Protein AF-0000000080321761 (afdb_homodimer)

Organism: NCBI:txid113653

Structure (mmCIF, N/CA/C/O backbone):
data_AF-0000000080321761-model_v1
#
loop_
_entity.id
_entity.type
_entity.pdbx_description
1 polymer 'Bifunctional NAD(P)H-hydrate repair enzyme'
#
loop_
_atom_site.group_PDB
_atom_site.id
_atom_site.type_symbol
_atom_site.label_atom_id
_atom_site.label_alt_id
_atom_site.label_comp_id
_atom_site.label_asym_id
_atom_site.label_entity_id
_atom_site.label_seq_id
_atom_site.pdbx_PDB_ins_code
_atom_site.Cartn_x
_atom_site.Cartn_y
_atom_site.Cartn_z
_atom_site.occupancy
_atom_site.B_iso_or_equiv
_atom_site.auth_seq_id
_atom_site.auth_comp_id
_atom_site.auth_asym_id
_atom_site.auth_atom_id
_atom_site.pdbx_PDB_model_num
ATOM 1 N N . MET A 1 1 ? 9.703 -26.25 10.867 1 56.03 1 MET A N 1
ATOM 2 C CA . MET A 1 1 ? 10.234 -25.25 9.953 1 56.03 1 MET A CA 1
ATOM 3 C C . MET A 1 1 ? 9.445 -25.219 8.648 1 56.03 1 MET A C 1
ATOM 5 O O . MET A 1 1 ? 8.961 -26.25 8.195 1 56.03 1 MET A O 1
ATOM 9 N N . ARG A 1 2 ? 9.078 -24.062 8.117 1 76.06 2 ARG A N 1
ATOM 10 C CA . ARG A 1 2 ? 8.328 -23.938 6.871 1 76.06 2 ARG A CA 1
ATOM 11 C C . ARG A 1 2 ? 9.133 -24.469 5.691 1 76.06 2 ARG A C 1
ATOM 13 O O . ARG A 1 2 ? 10.359 -24.297 5.641 1 76.06 2 ARG A O 1
ATOM 20 N N . GLU A 1 3 ? 8.555 -25.172 4.852 1 90.12 3 GLU A N 1
ATOM 21 C CA . GLU A 1 3 ? 9.18 -25.688 3.633 1 90.12 3 GLU A CA 1
ATOM 22 C C . GLU A 1 3 ? 9.719 -24.531 2.775 1 90.12 3 GLU A C 1
ATOM 24 O O . GLU A 1 3 ? 9.086 -23.484 2.67 1 90.12 3 GLU A O 1
ATOM 29 N N . PRO A 1 4 ? 10.938 -24.719 2.24 1 95.69 4 PRO A N 1
ATOM 30 C CA . PRO A 1 4 ? 11.547 -23.656 1.436 1 95.69 4 PRO A CA 1
ATOM 31 C C . PRO A 1 4 ? 10.766 -23.359 0.152 1 95.69 4 PRO A C 1
ATOM 33 O O . PRO A 1 4 ? 9.969 -24.203 -0.29 1 95.69 4 PRO A O 1
ATOM 36 N N . ILE A 1 5 ? 10.945 -22.234 -0.373 1 95.94 5 ILE A N 1
ATOM 37 C CA . ILE A 1 5 ? 10.367 -21.797 -1.641 1 95.94 5 ILE A CA 1
ATOM 38 C C . ILE A 1 5 ? 11.453 -21.203 -2.529 1 95.94 5 ILE A C 1
ATOM 40 O O . ILE A 1 5 ? 12.266 -20.406 -2.07 1 95.94 5 ILE A O 1
ATOM 44 N N . THR A 1 6 ? 11.516 -21.656 -3.754 1 95.19 6 THR A N 1
ATOM 45 C CA . THR A 1 6 ? 12.531 -21.141 -4.672 1 95.19 6 THR A CA 1
ATOM 46 C C . THR A 1 6 ? 12.258 -19.688 -5.023 1 95.19 6 THR A C 1
ATOM 48 O O . THR A 1 6 ? 11.141 -19.188 -4.824 1 95.19 6 THR A O 1
ATOM 51 N N . SER A 1 7 ? 13.297 -19.016 -5.492 1 95.44 7 SER A N 1
ATOM 52 C CA . SER A 1 7 ? 13.164 -17.609 -5.902 1 95.44 7 SER A CA 1
ATOM 53 C C . SER A 1 7 ? 12.109 -17.453 -6.992 1 95.44 7 SER A C 1
ATOM 55 O O . SER A 1 7 ? 11.312 -16.516 -6.961 1 95.44 7 SER A O 1
ATOM 57 N N . ARG A 1 8 ? 12.086 -18.375 -7.949 1 93.56 8 ARG A N 1
ATOM 58 C CA . ARG A 1 8 ? 11.125 -18.328 -9.047 1 93.56 8 ARG A CA 1
ATOM 59 C C . ARG A 1 8 ? 9.695 -18.5 -8.539 1 93.56 8 ARG A C 1
ATOM 61 O O . ARG A 1 8 ? 8.789 -17.781 -8.969 1 93.56 8 ARG A O 1
ATOM 68 N N . GLU A 1 9 ? 9.516 -19.422 -7.66 1 94.56 9 GLU A N 1
ATOM 69 C CA . GLU A 1 9 ? 8.195 -19.672 -7.102 1 94.56 9 GLU A CA 1
ATOM 70 C C . GLU A 1 9 ? 7.723 -18.5 -6.246 1 94.56 9 GLU A C 1
ATOM 72 O O . GLU A 1 9 ? 6.539 -18.156 -6.246 1 94.56 9 GLU A O 1
ATOM 77 N N . MET A 1 10 ? 8.656 -17.922 -5.5 1 96.31 10 MET A N 1
ATOM 78 C CA . MET A 1 10 ? 8.305 -16.766 -4.691 1 96.31 10 MET A CA 1
ATOM 79 C C . MET A 1 10 ? 7.883 -15.594 -5.57 1 96.31 10 MET A C 1
ATOM 81 O O . MET A 1 10 ? 6.941 -14.875 -5.242 1 96.31 10 MET A O 1
ATOM 85 N N . GLY A 1 11 ? 8.672 -15.414 -6.688 1 94.88 11 GLY A N 1
ATOM 86 C CA . GLY A 1 11 ? 8.289 -14.391 -7.648 1 94.88 11 GLY A CA 1
ATOM 87 C C . GLY A 1 11 ? 6.898 -14.594 -8.211 1 94.88 11 GLY A C 1
ATOM 88 O O . GLY A 1 11 ? 6.133 -13.633 -8.352 1 94.88 11 GLY A O 1
ATOM 89 N N . ALA A 1 12 ? 6.559 -15.828 -8.5 1 95.69 12 ALA A N 1
ATOM 90 C CA . ALA A 1 12 ? 5.227 -16.172 -9 1 95.69 12 ALA A CA 1
ATOM 91 C C . ALA A 1 12 ? 4.156 -15.867 -7.953 1 95.69 12 ALA A C 1
ATOM 93 O O . ALA A 1 12 ? 3.1 -15.32 -8.281 1 95.69 12 ALA A O 1
ATOM 94 N N . LEU A 1 13 ? 4.477 -16.25 -6.727 1 96.94 13 LEU A N 1
ATOM 95 C CA . LEU A 1 13 ? 3.531 -16.016 -5.645 1 96.94 13 LEU A CA 1
ATOM 96 C C . LEU A 1 13 ? 3.293 -14.516 -5.441 1 96.94 13 LEU A C 1
ATOM 98 O O . LEU A 1 13 ? 2.16 -14.086 -5.215 1 96.94 13 LEU A O 1
ATOM 102 N N . ASP A 1 14 ? 4.348 -13.742 -5.559 1 95.88 14 ASP A N 1
ATOM 103 C CA . ASP A 1 14 ? 4.219 -12.297 -5.453 1 95.88 14 ASP A CA 1
ATOM 104 C C . ASP A 1 14 ? 3.26 -11.75 -6.508 1 95.88 14 ASP A C 1
ATOM 106 O O . ASP A 1 14 ? 2.416 -10.898 -6.203 1 95.88 14 ASP A O 1
ATOM 110 N N . LEU A 1 15 ? 3.463 -12.219 -7.688 1 96 15 LEU A N 1
ATOM 111 C CA . LEU A 1 15 ? 2.613 -11.781 -8.789 1 96 15 LEU A CA 1
ATOM 112 C C . LEU A 1 15 ? 1.164 -12.195 -8.555 1 96 15 LEU A C 1
ATOM 114 O O . LEU A 1 15 ? 0.24 -11.43 -8.844 1 96 15 LEU A O 1
ATOM 118 N N . ASN A 1 16 ? 0.992 -13.414 -8.07 1 97.69 16 ASN A N 1
ATOM 119 C CA . ASN A 1 16 ? -0.351 -13.891 -7.746 1 97.69 16 ASN A CA 1
ATOM 120 C C . ASN A 1 16 ? -1.001 -13.031 -6.664 1 97.69 16 ASN A C 1
ATOM 122 O O . ASN A 1 16 ? -2.176 -12.672 -6.773 1 97.69 16 ASN A O 1
ATOM 126 N N . CYS A 1 17 ? -0.234 -12.68 -5.641 1 97.62 17 CYS A N 1
ATOM 127 C CA . CYS A 1 17 ? -0.749 -11.828 -4.574 1 97.62 17 CYS A CA 1
ATOM 128 C C . CYS A 1 17 ? -1.264 -10.508 -5.129 1 97.62 17 CYS A C 1
ATOM 130 O O . CYS A 1 17 ? -2.373 -10.078 -4.805 1 97.62 17 CYS A O 1
ATOM 132 N N . GLU A 1 18 ? -0.457 -9.914 -5.977 1 96 18 GLU A N 1
ATOM 133 C CA . GLU A 1 18 ? -0.863 -8.664 -6.605 1 96 18 GLU A CA 1
ATOM 134 C C . GLU A 1 18 ? -2.166 -8.828 -7.383 1 96 18 GLU A C 1
ATOM 136 O O . GLU A 1 18 ? -3.059 -7.98 -7.297 1 96 18 GLU A O 1
ATOM 141 N N . TYR A 1 19 ? -2.225 -9.883 -8.094 1 96.06 19 TYR A N 1
ATOM 142 C CA . TYR A 1 19 ? -3.406 -10.18 -8.891 1 96.06 19 TYR A CA 1
ATOM 143 C C . TYR A 1 19 ? -4.633 -10.375 -8.008 1 96.06 19 TYR A C 1
ATOM 145 O O . TYR A 1 19 ? -5.738 -9.961 -8.375 1 96.06 19 TYR A O 1
ATOM 153 N N . PHE A 1 20 ? -4.434 -10.984 -6.816 1 96.94 20 PHE A N 1
ATOM 154 C CA . PHE A 1 20 ? -5.543 -11.281 -5.918 1 96.94 20 PHE A CA 1
ATOM 155 C C . PHE A 1 20 ? -5.836 -10.094 -5.008 1 96.94 20 PHE A C 1
ATOM 157 O O . PHE A 1 20 ? -6.711 -10.164 -4.141 1 96.94 20 PHE A O 1
ATOM 164 N N . GLY A 1 21 ? -5.113 -9 -5.121 1 96.25 21 GLY A N 1
ATOM 165 C CA . GLY A 1 21 ? -5.449 -7.754 -4.441 1 96.25 21 GLY A CA 1
ATOM 166 C C . GLY A 1 21 ? -4.441 -7.367 -3.377 1 96.25 21 GLY A C 1
ATOM 167 O O . GLY A 1 21 ? -4.422 -6.223 -2.918 1 96.25 21 GLY A O 1
ATOM 168 N N . LEU A 1 22 ? -3.615 -8.266 -2.895 1 97.69 22 LEU A N 1
ATOM 169 C CA . LEU A 1 22 ? -2.564 -7.969 -1.927 1 97.69 22 LEU A CA 1
ATOM 170 C C . LEU A 1 22 ? -1.35 -7.359 -2.617 1 97.69 22 LEU A C 1
ATOM 172 O O . LEU A 1 22 ? -0.543 -8.078 -3.215 1 97.69 22 LEU A O 1
ATOM 176 N N . SER A 1 23 ? -1.175 -6.035 -2.506 1 96.69 23 SER A N 1
ATOM 177 C CA . SER A 1 23 ? -0.216 -5.301 -3.324 1 96.69 23 SER A CA 1
ATOM 178 C C . SER A 1 23 ? 1.217 -5.574 -2.879 1 96.69 23 SER A C 1
ATOM 180 O O . SER A 1 23 ? 1.456 -5.918 -1.719 1 96.69 23 SER A O 1
ATOM 182 N N . ARG A 1 24 ? 2.143 -5.375 -3.781 1 95.38 24 ARG A N 1
ATOM 183 C CA . ARG A 1 24 ? 3.562 -5.512 -3.475 1 95.38 24 ARG A CA 1
ATOM 184 C C . ARG A 1 24 ? 4.008 -4.457 -2.469 1 95.38 24 ARG A C 1
ATOM 186 O O . ARG A 1 24 ? 4.949 -4.676 -1.704 1 95.38 24 ARG A O 1
ATOM 193 N N . LEU A 1 25 ? 3.305 -3.33 -2.477 1 96.56 25 LEU A N 1
ATOM 194 C CA . LEU A 1 25 ? 3.594 -2.295 -1.491 1 96.56 25 LEU A CA 1
ATOM 195 C C . LEU A 1 25 ? 3.299 -2.789 -0.079 1 96.56 25 LEU A C 1
ATOM 197 O O . LEU A 1 25 ? 4.074 -2.541 0.846 1 96.56 25 LEU A O 1
ATOM 201 N N . GLN A 1 26 ? 2.125 -3.469 0.11 1 97.81 26 GLN A N 1
ATOM 202 C CA . GLN A 1 26 ? 1.783 -4.051 1.404 1 97.81 26 GLN A CA 1
ATOM 203 C C . GLN A 1 26 ? 2.822 -5.082 1.835 1 97.81 26 GLN A C 1
ATOM 205 O O . GLN A 1 26 ? 3.252 -5.094 2.99 1 97.81 26 GLN A O 1
ATOM 210 N N . LEU A 1 27 ? 3.232 -5.902 0.897 1 97.88 27 LEU A N 1
ATOM 211 C CA . LEU A 1 27 ? 4.215 -6.934 1.199 1 97.88 27 LEU A CA 1
ATOM 212 C C . LEU A 1 27 ? 5.559 -6.316 1.574 1 97.88 27 LEU A C 1
ATOM 214 O O . LEU A 1 27 ? 6.203 -6.754 2.531 1 97.88 27 LEU A O 1
ATOM 218 N N . MET A 1 28 ? 5.992 -5.289 0.814 1 98.19 28 MET A N 1
ATOM 219 C CA . MET A 1 28 ? 7.242 -4.59 1.094 1 98.19 28 MET A CA 1
ATOM 220 C C . MET A 1 28 ? 7.203 -3.932 2.469 1 98.19 28 MET A C 1
ATOM 222 O O . MET A 1 28 ? 8.188 -3.973 3.209 1 98.19 28 MET A O 1
ATOM 226 N N . GLU A 1 29 ? 6.055 -3.303 2.775 1 98.44 29 GLU A N 1
ATOM 227 C CA . GLU A 1 29 ? 5.879 -2.65 4.07 1 98.44 29 GLU A CA 1
ATOM 228 C C . GLU A 1 29 ? 6.062 -3.641 5.215 1 98.44 29 GLU A C 1
ATOM 230 O O . GLU A 1 29 ? 6.766 -3.352 6.184 1 98.44 29 GLU A O 1
ATOM 235 N N . ASN A 1 30 ? 5.434 -4.832 5.102 1 98.5 30 ASN A N 1
ATOM 236 C CA . ASN A 1 30 ? 5.543 -5.855 6.133 1 98.5 30 ASN A CA 1
ATOM 237 C C . ASN A 1 30 ? 6.953 -6.434 6.207 1 98.5 30 ASN A C 1
ATOM 239 O O . ASN A 1 30 ? 7.445 -6.75 7.293 1 98.5 30 ASN A O 1
ATOM 243 N N . ALA A 1 31 ? 7.59 -6.59 4.984 1 98.5 31 ALA A N 1
ATOM 244 C CA . ALA A 1 31 ? 8.961 -7.105 4.938 1 98.5 31 ALA A CA 1
ATOM 245 C C . ALA A 1 31 ? 9.922 -6.16 5.648 1 98.5 31 ALA A C 1
ATOM 247 O O . ALA A 1 31 ? 10.688 -6.586 6.52 1 98.5 31 ALA A O 1
ATOM 248 N N . GLY A 1 32 ? 9.859 -4.855 5.277 1 98.75 32 GLY A N 1
ATOM 249 C CA . GLY A 1 32 ? 10.711 -3.873 5.922 1 98.75 32 GLY A CA 1
ATOM 250 C C . GLY A 1 32 ? 10.492 -3.777 7.418 1 98.75 32 GLY A C 1
ATOM 251 O O . GLY A 1 32 ? 11.453 -3.723 8.195 1 98.75 32 GLY A O 1
ATOM 252 N N . LYS A 1 33 ? 9.219 -3.789 7.828 1 98.62 33 LYS A N 1
ATOM 253 C CA . LYS A 1 33 ? 8.898 -3.717 9.25 1 98.62 33 LYS A CA 1
ATOM 254 C C . LYS A 1 33 ? 9.453 -4.926 10 1 98.62 33 LYS A C 1
ATOM 256 O O . LYS A 1 33 ? 9.883 -4.805 11.148 1 98.62 33 LYS A O 1
ATOM 261 N N . ALA A 1 34 ? 9.367 -6.121 9.375 1 98.56 34 ALA A N 1
ATOM 262 C CA . ALA A 1 34 ? 9.898 -7.332 10 1 98.56 34 ALA A CA 1
ATOM 263 C C . ALA A 1 34 ? 11.398 -7.207 10.258 1 98.56 34 ALA A C 1
ATOM 265 O O . ALA A 1 34 ? 11.891 -7.625 11.305 1 98.56 34 ALA A O 1
ATOM 266 N N . VAL A 1 35 ? 12.117 -6.633 9.273 1 98.81 35 VAL A N 1
ATOM 267 C CA . VAL A 1 35 ? 13.555 -6.418 9.438 1 98.81 35 VAL A CA 1
ATOM 268 C C . VAL A 1 35 ? 13.805 -5.473 10.609 1 98.81 35 VAL A C 1
ATOM 270 O O . VAL A 1 35 ? 14.648 -5.75 11.469 1 98.81 35 VAL A O 1
ATOM 273 N N . ALA A 1 36 ? 13.094 -4.363 10.656 1 98.75 36 ALA A N 1
ATOM 274 C CA . ALA A 1 36 ? 13.227 -3.398 11.75 1 98.75 36 ALA A CA 1
ATOM 275 C C . ALA A 1 36 ? 12.93 -4.051 13.094 1 98.75 36 ALA A C 1
ATOM 277 O O . ALA A 1 36 ? 13.656 -3.824 14.07 1 98.75 36 ALA A O 1
ATOM 278 N N . ASP A 1 37 ? 11.82 -4.879 13.156 1 98.25 37 ASP A N 1
ATOM 279 C CA . ASP A 1 37 ? 11.43 -5.535 14.398 1 98.25 37 ASP A CA 1
ATOM 280 C C . ASP A 1 37 ? 12.547 -6.426 14.93 1 98.25 37 ASP A C 1
ATOM 282 O O . ASP A 1 37 ? 12.805 -6.457 16.141 1 98.25 37 ASP A O 1
ATOM 286 N N . GLU A 1 38 ? 13.219 -7.172 14.023 1 98.56 38 GLU A N 1
ATOM 287 C CA . GLU A 1 38 ? 14.312 -8.047 14.438 1 98.56 38 GLU A CA 1
ATOM 288 C C . GLU A 1 38 ? 15.484 -7.25 14.992 1 98.56 38 GLU A C 1
ATOM 290 O O . GLU A 1 38 ? 16.141 -7.684 15.938 1 98.56 38 GLU A O 1
ATOM 295 N N . ILE A 1 39 ? 15.758 -6.098 14.414 1 98.69 39 ILE A N 1
ATOM 296 C CA . ILE A 1 39 ? 16.812 -5.223 14.898 1 98.69 39 ILE A CA 1
ATOM 297 C C . ILE A 1 39 ? 16.438 -4.66 16.266 1 98.69 39 ILE A C 1
ATOM 299 O O . ILE A 1 39 ? 17.25 -4.66 17.188 1 98.69 39 ILE A O 1
ATOM 303 N N . LEU A 1 40 ? 15.195 -4.223 16.422 1 98.12 40 LEU A N 1
ATOM 304 C CA . LEU A 1 40 ? 14.719 -3.58 17.641 1 98.12 40 LEU A CA 1
ATOM 305 C C . LEU A 1 40 ? 14.688 -4.574 18.797 1 98.12 40 LEU A C 1
ATOM 307 O O . LEU A 1 40 ? 14.758 -4.18 19.953 1 98.12 40 LEU A O 1
ATOM 311 N N . LYS A 1 41 ? 14.586 -5.891 18.484 1 97.44 41 LYS A N 1
ATOM 312 C CA . LYS A 1 41 ? 14.641 -6.938 19.5 1 97.44 41 LYS A CA 1
ATOM 313 C C . LYS A 1 41 ? 16.047 -7.043 20.094 1 97.44 41 LYS A C 1
ATOM 315 O O . LYS A 1 41 ? 16.203 -7.488 21.234 1 97.44 41 LYS A O 1
ATOM 320 N N . ARG A 1 42 ? 17.016 -6.586 19.359 1 97.75 42 ARG A N 1
ATOM 321 C CA . ARG A 1 42 ? 18.406 -6.867 19.719 1 97.75 42 ARG A CA 1
ATOM 322 C C . ARG A 1 42 ? 19.125 -5.598 20.156 1 97.75 42 ARG A C 1
ATOM 324 O O . ARG A 1 42 ? 20.094 -5.656 20.906 1 97.75 42 ARG A O 1
ATOM 331 N N . PHE A 1 43 ? 18.641 -4.504 19.609 1 97.88 43 PHE A N 1
ATOM 332 C CA . PHE A 1 43 ? 19.328 -3.24 19.828 1 97.88 43 PHE A CA 1
ATOM 333 C C . PHE A 1 43 ? 18.344 -2.154 20.25 1 97.88 43 PHE A C 1
ATOM 335 O O . PHE A 1 43 ? 17.203 -2.127 19.781 1 97.88 43 PHE A O 1
ATOM 342 N N . SER A 1 44 ? 18.734 -1.218 21.094 1 96.56 44 SER A N 1
ATOM 343 C CA . SER A 1 44 ? 17.891 -0.112 21.547 1 96.56 44 SER A CA 1
ATOM 344 C C . SER A 1 44 ? 18.344 1.211 20.938 1 96.56 44 SER A C 1
ATOM 346 O O . SER A 1 44 ? 17.703 2.242 21.125 1 96.56 44 SER A O 1
ATOM 348 N N . GLY A 1 45 ? 19.484 1.179 20.234 1 96.94 45 GLY A N 1
ATOM 349 C CA . GLY A 1 45 ? 20.062 2.346 19.578 1 96.94 45 GLY A CA 1
ATOM 350 C C . GLY A 1 45 ? 21.391 2.061 18.906 1 96.94 45 GLY A C 1
ATOM 351 O O . GLY A 1 45 ? 21.812 0.906 18.812 1 96.94 45 GLY A O 1
ATOM 352 N N . GLY A 1 46 ? 21.969 3.062 18.359 1 97.56 46 GLY A N 1
ATOM 353 C CA . GLY A 1 46 ? 23.25 2.932 17.688 1 97.56 46 GLY A CA 1
ATOM 354 C C . GLY A 1 46 ? 23.25 3.473 16.281 1 97.56 46 GLY A C 1
ATOM 355 O O . GLY A 1 46 ? 22.25 4.031 15.82 1 97.56 46 GLY A O 1
ATOM 356 N N . LYS A 1 47 ? 24.406 3.309 15.719 1 98.5 47 LYS A N 1
ATOM 357 C CA . LYS A 1 47 ? 24.594 3.748 14.336 1 98.5 47 LYS A CA 1
ATOM 358 C C . LYS A 1 47 ? 24.234 2.637 13.359 1 98.5 47 LYS A C 1
ATOM 360 O O . LYS A 1 47 ? 24.75 1.522 13.461 1 98.5 47 LYS A O 1
ATOM 365 N N . VAL A 1 48 ? 23.281 2.908 12.492 1 98.81 48 VAL A N 1
ATOM 366 C CA . VAL A 1 48 ? 22.844 1.956 11.477 1 98.81 48 VAL A CA 1
ATOM 367 C C . VAL A 1 48 ? 23.219 2.475 10.086 1 98.81 48 VAL A C 1
ATOM 369 O O . VAL A 1 48 ? 23.047 3.662 9.797 1 98.81 48 VAL A O 1
ATOM 372 N N . VAL A 1 49 ? 23.766 1.68 9.25 1 98.94 49 VAL A N 1
ATOM 373 C CA . VAL A 1 49 ? 24 2.012 7.844 1 98.94 49 VAL A CA 1
ATOM 374 C C . VAL A 1 49 ? 23.266 1.013 6.953 1 98.94 49 VAL A C 1
ATOM 376 O O . VAL A 1 49 ? 23.484 -0.197 7.055 1 98.94 49 VAL A O 1
ATOM 379 N N . LEU A 1 50 ? 22.328 1.476 6.195 1 98.94 50 LEU A N 1
ATOM 380 C CA . LEU A 1 50 ? 21.688 0.667 5.168 1 98.94 50 LEU A CA 1
ATOM 381 C C . LEU A 1 50 ? 22.406 0.808 3.834 1 98.94 50 LEU A C 1
ATOM 383 O O . LEU A 1 50 ? 22.547 1.916 3.309 1 98.94 50 LEU A O 1
ATOM 387 N N . PHE A 1 51 ? 22.938 -0.248 3.322 1 98.94 51 PHE A N 1
ATOM 388 C CA . PHE A 1 51 ? 23.391 -0.286 1.936 1 98.94 51 PHE A CA 1
ATOM 389 C C . PHE A 1 51 ? 22.281 -0.782 1.018 1 98.94 51 PHE A C 1
ATOM 391 O O . PHE A 1 51 ? 21.781 -1.901 1.177 1 98.94 51 PHE A O 1
ATOM 398 N N . ALA A 1 52 ? 21.844 0.101 0.12 1 98.81 52 ALA A N 1
ATOM 399 C CA . ALA A 1 52 ? 20.672 -0.182 -0.703 1 98.81 52 ALA A CA 1
ATOM 400 C C . ALA A 1 52 ? 21.047 -0.304 -2.176 1 98.81 52 ALA A C 1
ATOM 402 O O . ALA A 1 52 ? 21.844 0.496 -2.689 1 98.81 52 ALA A O 1
ATOM 403 N N . GLY A 1 53 ? 20.547 -1.358 -2.82 1 98.19 53 GLY A N 1
ATOM 404 C CA . GLY A 1 53 ? 20.703 -1.502 -4.262 1 98.19 53 GLY A CA 1
ATOM 405 C C . GLY A 1 53 ? 19.656 -0.744 -5.051 1 98.19 53 GLY A C 1
ATOM 406 O O . GLY A 1 53 ? 19.219 0.335 -4.641 1 98.19 53 GLY A O 1
ATOM 407 N N . SER A 1 54 ? 19.297 -1.24 -6.211 1 96.62 54 SER A N 1
ATOM 408 C CA . SER A 1 54 ? 18.406 -0.498 -7.105 1 96.62 54 SER A CA 1
ATOM 409 C C . SER A 1 54 ? 17 -1.087 -7.109 1 96.62 54 SER A C 1
ATOM 411 O O . SER A 1 54 ? 16.062 -0.469 -7.621 1 96.62 54 SER A O 1
ATOM 413 N N . GLY A 1 55 ? 16.844 -2.23 -6.5 1 95.81 55 GLY A N 1
ATOM 414 C CA . GLY A 1 55 ? 15.602 -2.955 -6.684 1 95.81 55 GLY A CA 1
ATOM 415 C C . GLY A 1 55 ? 14.742 -2.992 -5.438 1 95.81 55 GLY A C 1
ATOM 416 O O . GLY A 1 55 ? 14.812 -2.09 -4.598 1 95.81 55 GLY A O 1
ATOM 417 N N . ASN A 1 56 ? 13.93 -4 -5.309 1 94.75 56 ASN A N 1
ATOM 418 C CA . ASN A 1 56 ? 12.922 -4.098 -4.258 1 94.75 56 ASN A CA 1
ATOM 419 C C . ASN A 1 56 ? 13.547 -4.398 -2.9 1 94.75 56 ASN A C 1
ATOM 421 O O . ASN A 1 56 ? 12.992 -4.039 -1.862 1 94.75 56 ASN A O 1
ATOM 425 N N . ASN A 1 57 ? 14.672 -5.102 -2.922 1 97.56 57 ASN A N 1
ATOM 426 C CA . ASN A 1 57 ? 15.367 -5.32 -1.655 1 97.56 57 ASN A CA 1
ATOM 427 C C . ASN A 1 57 ? 15.719 -3.998 -0.978 1 97.56 57 ASN A C 1
ATOM 429 O O . ASN A 1 57 ? 15.625 -3.879 0.245 1 97.56 57 ASN A O 1
ATOM 433 N N . ALA A 1 58 ? 16.141 -3.061 -1.836 1 98.44 58 ALA A N 1
ATOM 434 C CA . ALA A 1 58 ? 16.375 -1.714 -1.319 1 98.44 58 ALA A CA 1
ATOM 435 C C . ALA A 1 58 ? 15.109 -1.139 -0.693 1 98.44 58 ALA A C 1
ATOM 437 O O . ALA A 1 58 ? 15.164 -0.508 0.365 1 98.44 58 ALA A O 1
ATOM 438 N N . GLY A 1 59 ? 14.008 -1.331 -1.403 1 98.56 59 GLY A N 1
ATOM 439 C CA . GLY A 1 59 ? 12.734 -0.862 -0.893 1 98.56 59 GLY A CA 1
ATOM 440 C C . GLY A 1 59 ? 12.414 -1.386 0.495 1 98.56 59 GLY A C 1
ATOM 441 O O . GLY A 1 59 ? 11.984 -0.627 1.368 1 98.56 59 GLY A O 1
ATOM 442 N N . ASP A 1 60 ? 12.633 -2.711 0.717 1 98.75 60 ASP A N 1
ATOM 443 C CA . ASP A 1 60 ? 12.461 -3.291 2.045 1 98.75 60 ASP A CA 1
ATOM 444 C C . ASP A 1 60 ? 13.336 -2.576 3.074 1 98.75 60 ASP A C 1
ATOM 446 O O . ASP A 1 60 ? 12.906 -2.342 4.207 1 98.75 60 ASP A O 1
ATOM 450 N N . GLY A 1 61 ? 14.531 -2.322 2.631 1 98.88 61 GLY A N 1
ATOM 451 C CA . GLY A 1 61 ? 15.453 -1.624 3.51 1 98.88 61 GLY A CA 1
ATOM 452 C C . GLY A 1 61 ? 14.984 -0.232 3.887 1 98.88 61 GLY A C 1
ATOM 453 O O . GLY A 1 61 ? 15.102 0.176 5.043 1 98.88 61 GLY A O 1
ATOM 454 N N . PHE A 1 62 ? 14.469 0.519 2.865 1 98.88 62 PHE A N 1
ATOM 455 C CA . PHE A 1 62 ? 13.969 1.864 3.123 1 98.88 62 PHE A CA 1
ATOM 456 C C . PHE A 1 62 ? 12.836 1.836 4.141 1 98.88 62 PHE A C 1
ATOM 458 O O . PHE A 1 62 ? 12.773 2.684 5.031 1 98.88 62 PHE A O 1
ATOM 465 N N . VAL A 1 63 ? 11.938 0.867 3.99 1 98.81 63 VAL A N 1
ATOM 466 C CA . VAL A 1 63 ? 10.859 0.719 4.961 1 98.81 63 VAL A CA 1
ATOM 467 C C . VAL A 1 63 ? 11.438 0.409 6.34 1 98.81 63 VAL A C 1
ATOM 469 O O . VAL A 1 63 ? 11.008 0.974 7.344 1 98.81 63 VAL A O 1
ATOM 472 N N . ALA A 1 64 ? 12.438 -0.467 6.391 1 98.88 64 ALA A N 1
ATOM 473 C CA . ALA A 1 64 ? 13.008 -0.907 7.66 1 98.88 64 ALA A CA 1
ATOM 474 C C . ALA A 1 64 ? 13.562 0.274 8.445 1 98.88 64 ALA A C 1
ATOM 476 O O . ALA A 1 64 ? 13.25 0.444 9.625 1 98.88 64 ALA A O 1
ATOM 477 N N . VAL A 1 65 ? 14.359 1.12 7.785 1 98.56 65 VAL A N 1
ATOM 478 C CA . VAL A 1 65 ? 15.039 2.176 8.523 1 98.56 65 VAL A CA 1
ATOM 479 C C . VAL A 1 65 ? 14.031 3.219 8.992 1 98.56 65 VAL A C 1
ATOM 481 O O . VAL A 1 65 ? 14.242 3.9 10 1 98.56 65 VAL A O 1
ATOM 484 N N . ARG A 1 66 ? 12.883 3.324 8.273 1 98.25 66 ARG A N 1
ATOM 485 C CA . ARG A 1 66 ? 11.828 4.25 8.68 1 98.25 66 ARG A CA 1
ATOM 486 C C . ARG A 1 66 ? 11.305 3.91 10.07 1 98.25 66 ARG A C 1
ATOM 488 O O . ARG A 1 66 ? 10.859 4.793 10.805 1 98.25 66 ARG A O 1
ATOM 495 N N . PHE A 1 67 ? 11.383 2.637 10.484 1 98.31 67 PHE A N 1
ATOM 496 C CA . PHE A 1 67 ? 10.852 2.17 11.758 1 98.31 67 PHE A CA 1
ATOM 497 C C . PHE A 1 67 ? 11.906 2.246 12.852 1 98.31 67 PHE A C 1
ATOM 499 O O . PHE A 1 67 ? 11.617 1.995 14.023 1 98.31 67 PHE A O 1
ATOM 506 N N . LEU A 1 68 ? 13.18 2.535 12.5 1 97.94 68 LEU A N 1
ATOM 507 C CA . LEU A 1 68 ? 14.266 2.523 13.477 1 97.94 68 LEU A CA 1
ATOM 508 C C . LEU A 1 68 ? 14.398 3.883 14.156 1 97.94 68 LEU A C 1
ATOM 510 O O . LEU A 1 68 ? 15.461 4.512 14.086 1 97.94 68 LEU A O 1
ATOM 514 N N . LYS A 1 69 ? 13.367 4.191 14.875 1 94.38 69 LYS A N 1
ATOM 515 C CA . LYS A 1 69 ? 13.352 5.434 15.648 1 94.38 69 LYS A CA 1
ATOM 516 C C . LYS A 1 69 ? 14.367 5.391 16.781 1 94.38 69 LYS A C 1
ATOM 518 O O . LYS A 1 69 ? 14.5 4.371 17.469 1 94.38 69 LYS A O 1
ATOM 523 N N . GLY A 1 70 ? 15.07 6.41 16.984 1 93 70 GLY A N 1
ATOM 524 C CA . GLY A 1 70 ? 16.078 6.477 18.047 1 93 70 GLY A CA 1
ATOM 525 C C . GLY A 1 70 ? 17.453 6.027 17.594 1 93 70 GLY A C 1
ATOM 526 O O . GLY A 1 70 ? 18.406 6.082 18.359 1 93 70 GLY A O 1
ATOM 527 N N . PHE A 1 71 ? 17.578 5.531 16.406 1 97.56 71 PHE A N 1
ATOM 528 C CA . PHE A 1 71 ? 18.844 5.141 15.82 1 97.56 71 PHE A CA 1
ATOM 529 C C . PHE A 1 71 ? 19.406 6.25 14.938 1 97.56 71 PHE A C 1
ATOM 531 O O . PHE A 1 71 ? 18.641 7.078 14.43 1 97.56 71 PHE A O 1
ATOM 538 N N . ASP A 1 72 ? 20.719 6.336 14.875 1 97.81 72 ASP A N 1
ATOM 539 C CA . ASP A 1 72 ? 21.375 7.156 13.867 1 97.81 72 ASP A CA 1
ATOM 540 C C . ASP A 1 72 ? 21.562 6.387 12.562 1 97.81 72 ASP A C 1
ATOM 542 O O . ASP A 1 72 ? 22.344 5.445 12.484 1 97.81 72 ASP A O 1
ATOM 546 N N . VAL A 1 73 ? 20.844 6.828 11.516 1 98.44 73 VAL A N 1
ATOM 547 C CA . VAL A 1 73 ? 20.75 5.992 10.328 1 98.44 73 VAL A CA 1
ATOM 548 C C . VAL A 1 73 ? 21.344 6.73 9.133 1 98.44 73 VAL A C 1
ATOM 550 O O . VAL A 1 73 ? 20.969 7.871 8.852 1 98.44 73 VAL A O 1
ATOM 553 N N . ASP A 1 74 ? 22.281 6.117 8.414 1 98.69 74 ASP A N 1
ATOM 554 C CA . ASP A 1 74 ? 22.719 6.539 7.086 1 98.69 74 ASP A CA 1
ATOM 555 C C . ASP A 1 74 ? 22.219 5.562 6.016 1 98.69 74 ASP A C 1
ATOM 557 O O . ASP A 1 74 ? 22.297 4.348 6.191 1 98.69 74 ASP A O 1
ATOM 561 N N . VAL A 1 75 ? 21.656 6.133 4.98 1 98.81 75 VAL A N 1
ATOM 562 C CA . VAL A 1 75 ? 21.266 5.336 3.824 1 98.81 75 VAL A CA 1
ATOM 563 C C . VAL A 1 75 ? 22.266 5.52 2.695 1 98.81 75 VAL A C 1
ATOM 565 O O . VAL A 1 75 ? 22.531 6.645 2.262 1 98.81 75 VAL A O 1
ATOM 568 N N . VAL A 1 76 ? 22.891 4.457 2.26 1 98.88 76 VAL A N 1
ATOM 569 C CA . VAL A 1 76 ? 23.906 4.52 1.215 1 98.88 76 VAL A CA 1
ATOM 570 C C . VAL A 1 76 ? 23.422 3.789 -0.032 1 98.88 76 VAL A C 1
ATOM 572 O O . VAL A 1 76 ? 23.125 2.594 0.018 1 98.88 76 VAL A O 1
ATOM 575 N N . LEU A 1 77 ? 23.312 4.484 -1.152 1 98.81 77 LEU A N 1
ATOM 576 C CA . LEU A 1 77 ? 22.844 3.928 -2.412 1 98.81 77 LEU A CA 1
ATOM 577 C C . LEU A 1 77 ? 24 3.41 -3.256 1 98.81 77 LEU A C 1
ATOM 579 O O . LEU A 1 77 ? 24.922 4.16 -3.578 1 98.81 77 LEU A O 1
ATOM 583 N N . ALA A 1 78 ? 23.953 2.104 -3.561 1 98.5 78 ALA A N 1
ATOM 584 C CA . ALA A 1 78 ? 24.953 1.544 -4.457 1 98.5 78 ALA A CA 1
ATOM 585 C C . ALA A 1 78 ? 24.828 2.125 -5.863 1 98.5 78 ALA A C 1
ATOM 587 O O . ALA A 1 78 ? 25.828 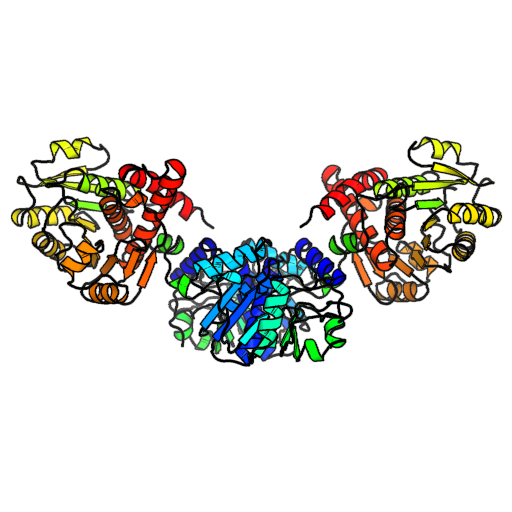2.385 -6.531 1 98.5 78 ALA A O 1
ATOM 588 N N . ARG A 1 79 ? 23.562 2.201 -6.336 1 97.19 79 ARG A N 1
ATOM 589 C CA . ARG A 1 79 ? 23.172 2.777 -7.617 1 97.19 79 ARG A CA 1
ATOM 590 C C . ARG A 1 79 ? 21.844 3.51 -7.508 1 97.19 79 ARG A C 1
ATOM 592 O O . ARG A 1 79 ? 21.234 3.541 -6.438 1 97.19 79 ARG A O 1
ATOM 599 N N . ASP A 1 80 ? 21.484 4.16 -8.625 1 96.69 80 ASP A N 1
ATOM 600 C CA . ASP A 1 80 ? 20.172 4.781 -8.664 1 96.69 80 ASP A CA 1
ATOM 601 C C . ASP A 1 80 ? 19.062 3.744 -8.469 1 96.69 80 ASP A C 1
ATOM 603 O O . ASP A 1 80 ? 19.141 2.645 -9.023 1 96.69 80 ASP A O 1
ATOM 607 N N . VAL A 1 81 ? 18.109 4.145 -7.695 1 97.31 81 VAL A N 1
ATOM 608 C CA . VAL A 1 81 ? 16.984 3.258 -7.426 1 97.31 81 VAL A CA 1
ATOM 609 C C . VAL A 1 81 ? 16.094 3.166 -8.664 1 97.31 81 VAL A C 1
ATOM 611 O O . VAL A 1 81 ? 15.617 4.184 -9.164 1 97.31 81 VAL A O 1
ATOM 614 N N . LYS A 1 82 ? 15.852 1.949 -9.148 1 95 82 LYS A N 1
ATOM 615 C CA . LYS A 1 82 ? 15.094 1.751 -10.383 1 95 82 LYS A CA 1
ATOM 616 C C . LYS A 1 82 ? 13.672 1.301 -10.086 1 95 82 LYS A C 1
ATOM 618 O O . LYS A 1 82 ? 12.727 1.69 -10.781 1 95 82 LYS A O 1
ATOM 623 N N . SER A 1 83 ? 13.5 0.476 -9.07 1 94.44 83 SER A N 1
ATOM 624 C CA . SER A 1 83 ? 12.172 0.015 -8.672 1 94.44 83 SER A CA 1
ATOM 625 C C . SER A 1 83 ? 11.273 1.184 -8.281 1 94.44 83 SER A C 1
ATOM 627 O O . SER A 1 83 ? 11.656 2.016 -7.453 1 94.44 83 SER A O 1
ATOM 629 N N . GLU A 1 84 ? 10.117 1.234 -8.836 1 95.44 84 GLU A N 1
ATOM 630 C CA . GLU A 1 84 ? 9.18 2.311 -8.531 1 95.44 84 GLU A CA 1
ATOM 631 C C . GLU A 1 84 ? 8.797 2.312 -7.055 1 95.44 84 GLU A C 1
ATOM 633 O O . GLU A 1 84 ? 8.758 3.367 -6.418 1 95.44 84 GLU A O 1
ATOM 638 N N . LEU A 1 85 ? 8.484 1.156 -6.559 1 95.88 85 LEU A N 1
ATOM 639 C CA . LEU A 1 85 ? 8.094 1.038 -5.156 1 95.88 85 LEU A CA 1
ATOM 640 C C . LEU A 1 85 ? 9.242 1.449 -4.242 1 95.88 85 LEU A C 1
ATOM 642 O O . LEU A 1 85 ? 9.023 2.104 -3.221 1 95.88 85 LEU A O 1
ATOM 646 N N . ALA A 1 86 ? 10.484 1.011 -4.578 1 97.69 86 ALA A N 1
ATOM 647 C CA . ALA A 1 86 ? 11.656 1.4 -3.793 1 97.69 86 ALA A CA 1
ATOM 648 C C . ALA A 1 86 ? 11.859 2.912 -3.828 1 97.69 86 ALA A C 1
ATOM 650 O O . ALA A 1 86 ? 12.156 3.529 -2.803 1 97.69 86 ALA A O 1
ATOM 651 N N . ARG A 1 87 ? 11.68 3.453 -5.004 1 97.94 87 ARG A N 1
ATOM 652 C CA . ARG A 1 87 ? 11.836 4.895 -5.156 1 97.94 87 ARG A CA 1
ATOM 653 C C . ARG A 1 87 ? 10.844 5.648 -4.277 1 97.94 87 ARG A C 1
ATOM 655 O O . ARG A 1 87 ? 11.195 6.648 -3.646 1 97.94 87 ARG A O 1
ATOM 662 N N . ARG A 1 88 ? 9.664 5.211 -4.25 1 97.19 88 ARG A N 1
ATOM 663 C CA . ARG A 1 88 ? 8.633 5.824 -3.424 1 97.19 88 ARG A CA 1
ATOM 664 C C . ARG A 1 88 ? 9.039 5.828 -1.953 1 97.19 88 ARG A C 1
ATOM 666 O O . ARG A 1 88 ? 8.867 6.832 -1.259 1 97.19 88 ARG A O 1
ATOM 673 N N . ASN A 1 89 ? 9.508 4.73 -1.485 1 98.44 89 ASN A N 1
ATOM 674 C CA . ASN A 1 89 ? 9.906 4.637 -0.086 1 98.44 89 ASN A CA 1
ATOM 675 C C . ASN A 1 89 ? 11.156 5.469 0.194 1 98.44 89 ASN A C 1
ATOM 677 O O . ASN A 1 89 ? 11.305 6.02 1.286 1 98.44 89 ASN A O 1
ATOM 681 N N . LEU A 1 90 ? 12.062 5.52 -0.81 1 98.62 90 LEU A N 1
ATOM 682 C CA . LEU A 1 90 ? 13.219 6.398 -0.673 1 98.62 90 LEU A CA 1
ATOM 683 C C . LEU A 1 90 ? 12.781 7.852 -0.541 1 98.62 90 LEU A C 1
ATOM 685 O O . LEU A 1 90 ? 13.32 8.594 0.286 1 98.62 90 LEU A O 1
ATOM 689 N N . ASP A 1 91 ? 11.812 8.258 -1.336 1 97.88 91 ASP A N 1
ATOM 690 C CA . ASP A 1 91 ? 11.297 9.625 -1.299 1 97.88 91 ASP A CA 1
ATOM 691 C C . ASP A 1 91 ? 10.727 9.961 0.077 1 97.88 91 ASP A C 1
ATOM 693 O O . ASP A 1 91 ? 10.867 11.086 0.555 1 97.88 91 ASP A O 1
ATOM 697 N N . ILE A 1 92 ? 10.07 9.016 0.688 1 98.25 92 ILE A N 1
ATOM 698 C CA . ILE A 1 92 ? 9.547 9.188 2.037 1 98.25 92 ILE A CA 1
ATOM 699 C C . ILE A 1 92 ? 10.695 9.477 3.004 1 98.25 92 ILE A C 1
ATOM 701 O O . ILE A 1 92 ? 10.602 10.391 3.826 1 98.25 92 ILE A O 1
ATOM 705 N N . LEU A 1 93 ? 11.781 8.68 2.883 1 98.31 93 LEU A N 1
ATOM 706 C CA . LEU A 1 93 ? 12.922 8.859 3.773 1 98.31 93 LEU A CA 1
ATOM 707 C C . LEU A 1 93 ? 13.555 10.234 3.588 1 98.31 93 LEU A C 1
ATOM 709 O O . LEU A 1 93 ? 13.883 10.906 4.566 1 98.31 93 LEU A O 1
ATOM 713 N N . VAL A 1 94 ? 13.695 10.586 2.332 1 97.69 94 VAL A N 1
ATOM 714 C CA . VAL A 1 94 ? 14.281 11.883 2.033 1 97.69 94 VAL A CA 1
ATOM 715 C C . VAL A 1 94 ? 13.422 12.992 2.639 1 97.69 94 VAL A C 1
ATOM 717 O O . VAL A 1 94 ? 13.938 13.891 3.312 1 97.69 94 VAL A O 1
ATOM 720 N N . LYS A 1 95 ? 12.141 12.906 2.428 1 96 95 LYS A N 1
ATOM 721 C CA . LYS A 1 95 ? 11.219 13.891 2.971 1 96 95 LYS A CA 1
ATOM 722 C C . LYS A 1 95 ? 11.25 13.898 4.496 1 96 95 LYS A C 1
ATOM 724 O O . LYS A 1 95 ? 11.086 14.953 5.121 1 96 95 LYS A O 1
ATOM 729 N N . ALA A 1 96 ? 11.484 12.773 5.066 1 96.62 96 ALA A N 1
ATOM 730 C CA . ALA A 1 96 ? 11.508 12.633 6.52 1 96.62 96 ALA A CA 1
ATOM 731 C C . ALA A 1 96 ? 12.852 13.078 7.094 1 96.62 96 ALA A C 1
ATOM 733 O O . ALA A 1 96 ? 13.047 13.055 8.312 1 96.62 96 ALA A O 1
ATOM 734 N N . GLY A 1 97 ? 13.844 13.398 6.27 1 95.06 97 GLY A N 1
ATOM 735 C CA . GLY A 1 97 ? 15.078 14.008 6.734 1 95.06 97 GLY A CA 1
ATOM 736 C C . GLY A 1 97 ? 16.203 13 6.953 1 95.06 97 GLY A C 1
ATOM 737 O O . GLY A 1 97 ? 17.219 13.32 7.57 1 95.06 97 GLY A O 1
ATOM 738 N N . PHE A 1 98 ? 15.992 11.766 6.465 1 97.12 98 PHE A N 1
ATOM 739 C CA . PHE A 1 98 ? 17.062 10.773 6.578 1 97.12 98 PHE A CA 1
ATOM 740 C C . PHE A 1 98 ? 18.266 11.172 5.727 1 97.12 98 PHE A C 1
ATOM 742 O O . PHE A 1 98 ? 18.094 11.758 4.652 1 97.12 98 PHE A O 1
ATOM 749 N N . SER A 1 99 ? 19.484 10.859 6.211 1 97.69 99 SER A N 1
ATOM 750 C CA . SER A 1 99 ? 20.703 11.086 5.438 1 97.69 99 SER A CA 1
ATOM 751 C C . SER A 1 99 ? 20.891 10.023 4.363 1 97.69 99 SER A C 1
ATOM 753 O O . SER A 1 99 ? 20.969 8.828 4.672 1 97.69 99 SER A O 1
ATOM 755 N N . VAL A 1 100 ? 20.938 10.477 3.117 1 98.44 100 VAL A N 1
ATOM 756 C CA . VAL A 1 100 ? 21.094 9.562 1.984 1 98.44 100 VAL A CA 1
ATOM 757 C C . VAL A 1 100 ? 22.344 9.93 1.193 1 98.44 100 VAL A C 1
ATOM 759 O O . VAL A 1 100 ? 22.531 11.094 0.813 1 98.44 100 VAL A O 1
ATOM 762 N N . PHE A 1 101 ? 23.188 8.945 0.988 1 98.44 101 PHE A N 1
ATOM 763 C CA . PHE A 1 101 ? 24.453 9.172 0.3 1 98.44 101 PHE A CA 1
ATOM 764 C C . PHE A 1 101 ? 24.641 8.188 -0.846 1 98.44 101 PHE A C 1
ATOM 766 O O . PHE A 1 101 ? 24.297 7.012 -0.717 1 98.44 101 PHE A O 1
ATOM 773 N N . PRO A 1 102 ? 25.172 8.703 -1.989 1 98.19 102 PRO A N 1
ATOM 774 C CA . PRO A 1 102 ? 25.719 7.719 -2.922 1 98.19 102 PRO A CA 1
ATOM 775 C C . PRO A 1 102 ? 26.969 7.035 -2.387 1 98.19 102 PRO A C 1
ATOM 777 O O . PRO A 1 102 ? 27.766 7.66 -1.671 1 98.19 102 PRO A O 1
ATOM 780 N N . TRP A 1 103 ? 27.141 5.781 -2.75 1 98.06 103 TRP A N 1
ATOM 781 C CA . TRP A 1 103 ? 28.281 5.004 -2.268 1 98.06 103 TRP A CA 1
ATOM 782 C C . TRP A 1 103 ? 29.594 5.738 -2.527 1 98.06 103 TRP A C 1
ATOM 784 O O . TRP A 1 103 ? 30.453 5.793 -1.655 1 98.06 103 TRP A O 1
ATOM 794 N N . GLN A 1 104 ? 29.703 6.383 -3.654 1 96.69 104 GLN A N 1
ATOM 795 C CA . GLN A 1 104 ? 30.953 7.02 -4.062 1 96.69 104 GLN A CA 1
ATOM 796 C C . GLN A 1 104 ? 31.312 8.188 -3.145 1 96.69 104 GLN A C 1
ATOM 798 O O . GLN A 1 104 ? 32.469 8.57 -3.043 1 96.69 104 GLN A O 1
ATOM 803 N N . ASP A 1 105 ? 30.312 8.734 -2.453 1 97.38 105 ASP A N 1
ATOM 804 C CA . ASP A 1 105 ? 30.516 9.906 -1.611 1 97.38 105 ASP A CA 1
ATOM 805 C C . ASP A 1 105 ? 30.484 9.531 -0.131 1 97.38 105 ASP A C 1
ATOM 807 O O . ASP A 1 105 ? 30.5 10.406 0.736 1 97.38 105 ASP A O 1
ATOM 811 N N . TYR A 1 106 ? 30.312 8.242 0.172 1 97.44 106 TYR A N 1
ATOM 812 C CA . TYR A 1 106 ? 30.156 7.832 1.561 1 97.44 106 TYR A CA 1
ATOM 813 C C . TYR A 1 106 ? 31.422 7.164 2.082 1 97.44 106 TYR A C 1
ATOM 815 O O . TYR A 1 106 ? 31.922 6.219 1.473 1 97.44 106 TYR A O 1
ATOM 823 N N . ASP A 1 107 ? 31.984 7.656 3.162 1 96.06 107 ASP A N 1
ATOM 824 C CA . ASP A 1 107 ? 33.125 7.051 3.826 1 96.06 107 ASP A CA 1
ATOM 825 C C . ASP A 1 107 ? 32.688 6.152 4.98 1 96.06 107 ASP A C 1
ATOM 827 O O . ASP A 1 107 ? 32.531 6.621 6.109 1 96.06 107 ASP A O 1
ATOM 831 N N . PHE A 1 108 ? 32.594 4.898 4.645 1 96.5 108 PHE A N 1
ATOM 832 C CA . PHE A 1 108 ? 32.156 3.951 5.652 1 96.5 108 PHE A CA 1
ATOM 833 C C . PHE A 1 108 ? 33.25 3.66 6.664 1 96.5 108 PHE A C 1
ATOM 835 O O . PHE A 1 108 ? 34.25 3.055 6.324 1 96.5 108 PHE A O 1
ATOM 842 N N . ASP A 1 109 ? 33.094 4.117 7.812 1 90.25 109 ASP A N 1
ATOM 843 C CA . ASP A 1 109 ? 34.094 3.936 8.859 1 90.25 109 ASP A CA 1
ATOM 844 C C . ASP A 1 109 ? 33.594 2.982 9.938 1 90.25 109 ASP A C 1
ATOM 846 O O . ASP A 1 109 ? 34.312 2.072 10.359 1 90.25 109 ASP A O 1
ATOM 850 N N . TYR A 1 110 ? 32.375 3.24 10.383 1 92.88 110 TYR A N 1
ATOM 851 C CA . TYR A 1 110 ? 31.844 2.455 11.5 1 92.88 110 TYR A CA 1
ATOM 852 C C . TYR A 1 110 ? 30.328 2.445 11.492 1 92.88 110 TYR A C 1
ATOM 854 O O . TYR A 1 110 ? 29.688 3.432 11.109 1 92.88 110 TYR A O 1
ATOM 862 N N . ALA A 1 111 ? 29.75 1.391 11.859 1 98 111 ALA A N 1
ATOM 863 C CA . ALA A 1 111 ? 28.328 1.244 12.18 1 98 111 ALA A CA 1
ATOM 864 C C . ALA A 1 111 ? 28.109 0.121 13.195 1 98 111 ALA A C 1
ATOM 866 O O . ALA A 1 111 ? 28.844 -0.872 13.195 1 98 111 ALA A O 1
ATOM 867 N N . ASP A 1 112 ? 27.234 0.324 14.125 1 98.62 112 ASP A N 1
ATOM 868 C CA . ASP A 1 112 ? 26.875 -0.767 15.016 1 98.62 112 ASP A CA 1
ATOM 869 C C . ASP A 1 112 ? 26.125 -1.871 14.266 1 98.62 112 ASP A C 1
ATOM 871 O O . ASP A 1 112 ? 26.344 -3.057 14.531 1 98.62 112 ASP A O 1
ATOM 875 N N . ILE A 1 113 ? 25.297 -1.471 13.375 1 98.88 113 ILE A N 1
ATOM 876 C CA . ILE A 1 113 ? 24.469 -2.387 12.602 1 98.88 113 ILE A CA 1
ATOM 877 C C . ILE A 1 113 ? 24.547 -2.033 11.125 1 98.88 113 ILE A C 1
ATOM 879 O O . ILE A 1 113 ? 24.469 -0.86 10.75 1 98.88 113 ILE A O 1
ATOM 883 N N . VAL A 1 114 ? 24.734 -2.982 10.273 1 98.94 114 VAL A N 1
ATOM 884 C CA . VAL A 1 114 ? 24.656 -2.826 8.82 1 98.94 114 VAL A CA 1
ATOM 885 C C . VAL A 1 114 ? 23.453 -3.607 8.281 1 98.94 114 VAL A C 1
ATOM 887 O O . VAL A 1 114 ? 23.25 -4.762 8.648 1 98.94 114 VAL A O 1
ATOM 890 N N . ILE A 1 115 ? 22.656 -2.939 7.508 1 98.94 115 ILE A N 1
ATOM 891 C CA . ILE A 1 115 ? 21.547 -3.604 6.812 1 98.94 115 ILE A CA 1
ATOM 892 C C . ILE A 1 115 ? 21.922 -3.795 5.34 1 98.94 115 ILE A C 1
ATOM 894 O O . ILE A 1 115 ? 22.188 -2.822 4.629 1 98.94 115 ILE A O 1
ATOM 898 N N . ASP A 1 116 ? 21.969 -5.027 4.957 1 98.94 116 ASP A N 1
ATOM 899 C CA . ASP A 1 116 ? 22.234 -5.414 3.574 1 98.94 116 ASP A CA 1
ATOM 900 C C . ASP A 1 116 ? 20.953 -5.445 2.754 1 98.94 116 ASP A C 1
ATOM 902 O O . ASP A 1 116 ? 20.234 -6.457 2.74 1 98.94 116 ASP A O 1
ATOM 906 N N . GLY A 1 117 ? 20.609 -4.348 2.105 1 98.75 117 GLY A N 1
ATOM 907 C CA . GLY A 1 117 ? 19.5 -4.254 1.167 1 98.75 117 GLY A CA 1
ATOM 908 C C . GLY A 1 117 ? 19.953 -4.117 -0.275 1 98.75 117 GLY A C 1
ATOM 909 O O . GLY A 1 117 ? 19.312 -3.424 -1.068 1 98.75 117 GLY A O 1
ATOM 910 N N . LEU A 1 118 ? 21.078 -4.699 -0.667 1 98.62 118 LEU A N 1
ATOM 911 C CA . LEU A 1 118 ? 21.719 -4.523 -1.971 1 98.62 118 LEU A CA 1
ATOM 912 C C . LEU A 1 118 ? 21.016 -5.375 -3.029 1 98.62 118 LEU A C 1
ATOM 914 O O . LEU A 1 118 ? 20.344 -4.844 -3.92 1 98.62 118 LEU A O 1
ATOM 918 N N . LEU A 1 119 ? 21.172 -6.707 -2.871 1 97.06 119 LEU A N 1
ATOM 919 C CA . LEU A 1 119 ? 20.641 -7.637 -3.855 1 97.06 119 LEU A CA 1
ATOM 920 C C . LEU A 1 119 ? 19.766 -8.695 -3.184 1 97.06 119 LEU A C 1
ATOM 922 O O . LEU A 1 119 ? 20.016 -9.062 -2.029 1 97.06 119 LEU A O 1
ATOM 926 N N . GLY A 1 120 ? 18.766 -9.102 -3.867 1 93.81 120 GLY A N 1
ATOM 927 C CA . GLY A 1 120 ? 17.844 -10.07 -3.305 1 93.81 120 GLY A CA 1
ATOM 928 C C . GLY A 1 120 ? 17.828 -11.391 -4.051 1 93.81 120 GLY A C 1
ATOM 929 O O . GLY A 1 120 ? 18.875 -11.859 -4.504 1 93.81 120 GLY A O 1
ATOM 930 N N . THR A 1 121 ? 16.672 -11.969 -4.188 1 92.94 121 THR A N 1
ATOM 931 C CA . THR A 1 121 ? 16.516 -13.328 -4.688 1 92.94 121 THR A CA 1
ATOM 932 C C . THR A 1 121 ? 16.734 -13.383 -6.199 1 92.94 121 THR A C 1
ATOM 934 O O . THR A 1 121 ? 16.906 -14.461 -6.77 1 92.94 121 THR A O 1
ATOM 937 N N . GLY A 1 122 ? 16.812 -12.281 -6.848 1 89.81 122 GLY A N 1
ATOM 938 C CA . GLY A 1 122 ? 16.969 -12.258 -8.289 1 89.81 122 GLY A CA 1
ATOM 939 C C . GLY A 1 122 ? 18.422 -12.32 -8.734 1 89.81 122 GLY A C 1
ATOM 940 O O . GLY A 1 122 ? 18.703 -12.461 -9.922 1 89.81 122 GLY A O 1
ATOM 941 N N . PHE A 1 123 ? 19.359 -12.305 -7.785 1 91.88 123 PHE A N 1
ATOM 942 C CA . PHE A 1 123 ? 20.781 -12.242 -8.117 1 91.88 123 PHE A CA 1
ATOM 943 C C . PHE A 1 123 ? 21.266 -13.57 -8.68 1 91.88 123 PHE A C 1
ATOM 945 O O . PHE A 1 123 ? 20.922 -14.633 -8.164 1 91.88 123 PHE A O 1
ATOM 952 N N . ARG A 1 124 ? 21.953 -13.32 -9.781 1 89.56 124 ARG A N 1
ATOM 953 C CA . ARG A 1 124 ? 22.609 -14.461 -10.406 1 89.56 124 ARG A CA 1
ATOM 954 C C . ARG A 1 124 ? 24.031 -14.102 -10.82 1 89.56 124 ARG A C 1
ATOM 956 O O . ARG A 1 124 ? 24.297 -12.969 -11.227 1 89.56 124 ARG A O 1
ATOM 963 N N . GLY A 1 125 ? 24.938 -15 -10.617 1 90.75 125 GLY A N 1
ATOM 964 C CA . GLY A 1 125 ? 26.281 -14.805 -11.125 1 90.75 125 GLY A CA 1
ATOM 965 C C . GLY A 1 125 ? 27.219 -14.188 -10.117 1 90.75 125 GLY A C 1
ATOM 966 O O . GLY A 1 125 ? 27.234 -14.57 -8.945 1 90.75 125 GLY A O 1
ATOM 967 N N . GLU A 1 126 ? 28.125 -13.242 -10.703 1 93.06 126 GLU A N 1
ATOM 968 C CA . GLU A 1 126 ? 29.172 -12.656 -9.867 1 93.06 126 GLU A CA 1
ATOM 969 C C . GLU A 1 126 ? 28.906 -11.18 -9.594 1 93.06 126 GLU A C 1
ATOM 971 O O . GLU A 1 126 ? 28.359 -10.477 -10.445 1 93.06 126 GLU A O 1
ATOM 976 N N . LEU A 1 127 ? 29.344 -10.805 -8.414 1 96.44 127 LEU A N 1
ATOM 977 C CA . LEU A 1 127 ? 29.172 -9.406 -8.031 1 96.44 127 LEU A CA 1
ATOM 978 C C . LEU A 1 127 ? 30.078 -8.508 -8.883 1 96.44 127 LEU A C 1
ATOM 980 O O . LEU A 1 127 ? 31.219 -8.859 -9.164 1 96.44 127 LEU A O 1
ATOM 984 N N . ARG A 1 128 ? 29.516 -7.426 -9.312 1 95.25 128 ARG A N 1
ATOM 985 C CA . ARG A 1 128 ? 30.281 -6.395 -10.008 1 95.25 128 ARG A CA 1
ATOM 986 C C . ARG A 1 128 ? 30.344 -5.113 -9.188 1 95.25 128 ARG A C 1
ATOM 988 O O . ARG A 1 128 ? 29.547 -4.918 -8.266 1 95.25 128 ARG A O 1
ATOM 995 N N . ARG A 1 129 ? 31.344 -4.238 -9.5 1 95.56 129 ARG A N 1
ATOM 996 C CA . ARG A 1 129 ? 31.391 -2.936 -8.844 1 95.56 129 ARG A CA 1
ATOM 997 C C . ARG A 1 129 ? 30.125 -2.131 -9.117 1 95.56 129 ARG A C 1
ATOM 999 O O . ARG A 1 129 ? 29.578 -2.201 -10.211 1 95.56 129 ARG A O 1
ATOM 1006 N N . PRO A 1 130 ? 29.641 -1.4 -8.211 1 97.62 130 PRO A N 1
ATOM 1007 C CA . PRO A 1 130 ? 30.266 -1.143 -6.91 1 97.62 130 PRO A CA 1
ATOM 1008 C C . PRO A 1 130 ? 29.828 -2.143 -5.84 1 97.62 130 PRO A C 1
ATOM 1010 O O . PRO A 1 130 ? 30.219 -2.014 -4.676 1 97.62 130 PRO A O 1
ATOM 1013 N N . TYR A 1 131 ? 28.969 -3.164 -6.211 1 98.06 131 TYR A N 1
ATOM 1014 C CA . TYR A 1 131 ? 28.438 -4.113 -5.246 1 98.06 131 TYR A CA 1
ATOM 1015 C C . TYR A 1 131 ? 29.547 -4.906 -4.574 1 98.06 131 TYR A C 1
ATOM 1017 O O . TYR A 1 131 ? 29.531 -5.113 -3.359 1 98.06 131 TYR A O 1
ATOM 1025 N N . SER A 1 132 ? 30.531 -5.34 -5.359 1 98 132 SER A N 1
ATOM 1026 C CA . SER A 1 132 ? 31.641 -6.113 -4.816 1 98 132 SER A CA 1
ATOM 1027 C C . SER A 1 132 ? 32.406 -5.309 -3.773 1 98 132 SER A C 1
ATOM 1029 O O . SER A 1 132 ? 32.781 -5.84 -2.723 1 98 132 SER A O 1
ATOM 1031 N N . ASP A 1 133 ? 32.625 -3.99 -4.012 1 98 133 ASP A N 1
ATOM 1032 C CA . ASP A 1 133 ? 33.344 -3.117 -3.084 1 98 133 ASP A CA 1
ATOM 1033 C C . ASP A 1 133 ? 32.562 -2.963 -1.774 1 98 133 ASP A C 1
ATOM 1035 O O . ASP A 1 133 ? 33.156 -2.975 -0.693 1 98 133 ASP A O 1
ATOM 1039 N N . ILE A 1 134 ? 31.297 -2.791 -1.89 1 98.62 134 ILE A N 1
ATOM 1040 C CA . ILE A 1 134 ? 30.438 -2.588 -0.722 1 98.62 134 ILE A CA 1
ATOM 1041 C C . ILE A 1 134 ? 30.438 -3.85 0.137 1 98.62 134 ILE A C 1
ATOM 1043 O O . ILE A 1 134 ? 30.578 -3.777 1.36 1 98.62 134 ILE A O 1
ATOM 1047 N N . VAL A 1 135 ? 30.281 -5.008 -0.533 1 98.56 135 VAL A N 1
ATOM 1048 C CA . VAL A 1 135 ? 30.25 -6.285 0.171 1 98.56 135 VAL A CA 1
ATOM 1049 C C . VAL A 1 135 ? 31.547 -6.484 0.937 1 98.56 135 VAL A C 1
ATOM 1051 O O . VAL A 1 135 ? 31.531 -6.914 2.094 1 98.56 135 VAL A O 1
ATOM 1054 N N . ARG A 1 136 ? 32.656 -6.191 0.305 1 97.81 136 ARG A N 1
ATOM 1055 C CA . ARG A 1 136 ? 33.969 -6.305 0.965 1 97.81 136 ARG A CA 1
ATOM 1056 C C . ARG A 1 136 ? 34.031 -5.391 2.186 1 97.81 136 ARG A C 1
ATOM 1058 O O . ARG A 1 136 ? 34.5 -5.801 3.244 1 97.81 136 ARG A O 1
ATOM 1065 N N . ALA A 1 137 ? 33.562 -4.16 2.027 1 98.25 137 ALA A N 1
ATOM 1066 C CA . ALA A 1 137 ? 33.562 -3.197 3.125 1 98.25 137 ALA A CA 1
ATOM 1067 C C . ALA A 1 137 ? 32.719 -3.697 4.293 1 98.25 137 ALA A C 1
ATOM 1069 O O . ALA A 1 137 ? 33.125 -3.572 5.453 1 98.25 137 ALA A O 1
ATOM 1070 N N . ILE A 1 138 ? 31.531 -4.246 4 1 98.56 138 ILE A N 1
ATOM 1071 C CA . ILE A 1 138 ? 30.641 -4.789 5.016 1 98.56 138 ILE A CA 1
ATOM 1072 C C . ILE A 1 138 ? 31.344 -5.918 5.773 1 98.56 138 ILE A C 1
ATOM 1074 O O . ILE A 1 138 ? 31.359 -5.934 7.004 1 98.56 138 ILE A O 1
ATOM 1078 N N . ASN A 1 139 ? 31.984 -6.82 4.984 1 98.25 139 ASN A N 1
ATOM 1079 C CA . ASN A 1 139 ? 32.594 -8.016 5.57 1 98.25 139 ASN A CA 1
ATOM 1080 C C . ASN A 1 139 ? 33.812 -7.672 6.395 1 98.25 139 ASN A C 1
ATOM 1082 O O . ASN A 1 139 ? 34.219 -8.438 7.277 1 98.25 139 ASN A O 1
ATOM 1086 N N . GLU A 1 140 ? 34.406 -6.57 6.129 1 97.38 140 GLU A N 1
ATOM 1087 C CA . GLU A 1 140 ? 35.594 -6.137 6.859 1 97.38 140 GLU A CA 1
ATOM 1088 C C . GLU A 1 140 ? 35.219 -5.375 8.125 1 97.38 140 GLU A C 1
ATOM 1090 O O . GLU A 1 140 ? 36.062 -5.168 9.008 1 97.38 140 GLU A O 1
ATOM 1095 N N . SER A 1 141 ? 33.969 -5.023 8.258 1 97.06 141 SER A N 1
ATOM 1096 C CA . SER A 1 141 ? 33.531 -4.27 9.422 1 97.06 141 SER A CA 1
ATOM 1097 C C . SER A 1 141 ? 33.219 -5.195 10.594 1 97.06 141 SER A C 1
ATOM 1099 O O . SER A 1 141 ? 33.156 -6.414 10.43 1 97.06 141 SER A O 1
ATOM 1101 N N . GLU A 1 142 ? 33.156 -4.641 11.773 1 96.88 142 GLU A N 1
ATOM 1102 C CA . GLU A 1 142 ? 32.781 -5.391 12.969 1 96.88 142 GLU A CA 1
ATOM 1103 C C . GLU A 1 142 ? 31.312 -5.215 13.32 1 96.88 142 GLU A C 1
ATOM 1105 O O . GLU A 1 142 ? 30.891 -5.484 14.445 1 96.88 142 GLU A O 1
ATOM 1110 N N . SER A 1 143 ? 30.578 -4.715 12.352 1 98.31 143 SER A N 1
ATOM 1111 C CA . SER A 1 143 ? 29.156 -4.414 12.539 1 98.31 143 SER A CA 1
ATOM 1112 C C . SER A 1 143 ? 28.328 -5.691 12.641 1 98.31 143 SER A C 1
ATOM 1114 O O . SER A 1 143 ? 28.75 -6.746 12.156 1 98.31 143 SER A O 1
ATOM 1116 N N . PHE A 1 144 ? 27.25 -5.648 13.422 1 98.81 144 PHE A N 1
ATOM 1117 C CA . PHE A 1 144 ? 26.219 -6.668 13.297 1 98.81 144 PHE A CA 1
ATOM 1118 C C . PHE A 1 144 ? 25.5 -6.555 11.953 1 98.81 144 PHE A C 1
ATOM 1120 O O . PHE A 1 144 ? 24.859 -5.539 11.664 1 98.81 144 PHE A O 1
ATOM 1127 N N . VAL A 1 145 ? 25.609 -7.566 11.125 1 98.88 145 VAL A N 1
ATOM 1128 C CA . VAL A 1 145 ? 25.156 -7.461 9.742 1 98.88 145 VAL A CA 1
ATOM 1129 C C . VAL A 1 145 ? 23.812 -8.18 9.578 1 98.88 145 VAL A C 1
ATOM 1131 O O . VAL A 1 145 ? 23.703 -9.375 9.875 1 98.88 145 VAL A O 1
ATOM 1134 N N . VAL A 1 146 ? 22.766 -7.453 9.141 1 98.94 146 VAL A N 1
ATOM 1135 C CA . VAL A 1 146 ? 21.438 -8 8.859 1 98.94 146 VAL A CA 1
ATOM 1136 C C . VAL A 1 146 ? 21.188 -8 7.352 1 98.94 146 VAL A C 1
ATOM 1138 O O . VAL A 1 146 ? 21.141 -6.938 6.723 1 98.94 146 VAL A O 1
ATOM 1141 N N . SER A 1 147 ? 21.062 -9.172 6.785 1 98.94 147 SER A N 1
ATOM 1142 C CA . SER A 1 147 ? 20.719 -9.258 5.367 1 98.94 147 SER A CA 1
ATOM 1143 C C . SER A 1 147 ? 19.219 -9.383 5.164 1 98.94 147 SER A C 1
ATOM 1145 O O . SER A 1 147 ? 18.547 -10.117 5.895 1 98.94 147 SER A O 1
ATOM 1147 N N . ILE A 1 148 ? 18.719 -8.617 4.195 1 98.88 148 ILE A N 1
ATOM 1148 C CA . ILE A 1 148 ? 17.312 -8.672 3.842 1 98.88 148 ILE A CA 1
ATOM 1149 C C . ILE A 1 148 ? 17.062 -9.781 2.822 1 98.88 148 ILE A C 1
ATOM 1151 O O . ILE A 1 148 ? 17.656 -9.773 1.735 1 98.88 148 ILE A O 1
ATOM 1155 N N . ASP A 1 149 ? 16.219 -10.742 3.121 1 98.25 149 ASP A N 1
ATOM 1156 C CA . ASP A 1 149 ? 15.75 -11.859 2.305 1 98.25 149 ASP A CA 1
ATOM 1157 C C . ASP A 1 149 ? 16.859 -12.898 2.123 1 98.25 149 ASP A C 1
ATOM 1159 O O . ASP A 1 149 ? 16.734 -14.031 2.602 1 98.25 149 ASP A O 1
ATOM 1163 N N . VAL A 1 150 ? 17.969 -12.539 1.491 1 98.25 150 VAL A N 1
ATOM 1164 C CA . VAL A 1 150 ? 19.141 -13.383 1.305 1 98.25 150 VAL A CA 1
ATOM 1165 C C . VAL A 1 150 ? 20.406 -12.516 1.319 1 98.25 150 VAL A C 1
ATOM 1167 O O . VAL A 1 150 ? 20.375 -11.367 0.879 1 98.25 150 VAL A O 1
ATOM 1170 N N . PRO A 1 151 ? 21.516 -13.047 1.878 1 98.69 151 PRO A N 1
ATOM 1171 C CA . PRO A 1 151 ? 22.766 -12.281 1.804 1 98.69 151 PRO A CA 1
ATOM 1172 C C . PRO A 1 151 ? 23.156 -11.93 0.37 1 98.69 151 PRO A C 1
ATOM 1174 O O . PRO A 1 151 ? 23.219 -12.812 -0.491 1 98.69 151 PRO A O 1
ATOM 1177 N N . SER A 1 152 ? 23.453 -10.633 0.134 1 98.56 152 SER A N 1
ATOM 1178 C CA . SER A 1 152 ? 23.812 -10.18 -1.207 1 98.56 152 SER A CA 1
ATOM 1179 C C . SER A 1 152 ? 25.031 -10.922 -1.734 1 98.56 152 SER A C 1
ATOM 1181 O O . SER A 1 152 ? 26.047 -11.023 -1.047 1 98.56 152 SER A O 1
ATOM 1183 N N . GLY A 1 153 ? 24.906 -11.484 -2.961 1 97.69 153 GLY A N 1
ATOM 1184 C CA . GLY A 1 153 ? 26 -12.219 -3.594 1 97.69 153 GLY A CA 1
ATOM 1185 C C . GLY A 1 153 ? 25.797 -13.719 -3.561 1 97.69 153 GLY A C 1
ATOM 1186 O O . GLY A 1 153 ? 26.531 -14.461 -4.227 1 97.69 153 GLY A O 1
ATOM 1187 N N . MET A 1 154 ? 24.859 -14.188 -2.75 1 96.94 154 MET A N 1
ATOM 1188 C CA . MET A 1 154 ? 24.562 -15.617 -2.67 1 96.94 154 MET A CA 1
ATOM 1189 C C . MET A 1 154 ? 23.375 -15.969 -3.566 1 96.94 154 MET A C 1
ATOM 1191 O O . MET A 1 154 ? 22.406 -15.227 -3.643 1 96.94 154 MET A O 1
ATOM 1195 N N . ASN A 1 155 ? 23.531 -17.078 -4.258 1 97.12 155 ASN A N 1
ATOM 1196 C CA . ASN A 1 155 ? 22.375 -17.594 -4.992 1 97.12 155 ASN A CA 1
ATOM 1197 C C . ASN A 1 155 ? 21.281 -18.078 -4.043 1 97.12 155 ASN A C 1
ATOM 1199 O O . ASN A 1 155 ? 21.5 -18.969 -3.225 1 97.12 155 ASN A O 1
ATOM 1203 N N . ALA A 1 156 ? 20.125 -17.516 -4.188 1 96.94 156 ALA A N 1
ATOM 1204 C CA . ALA A 1 156 ? 19.031 -17.734 -3.242 1 96.94 156 ALA A CA 1
ATOM 1205 C C . ALA A 1 156 ? 18.562 -19.188 -3.264 1 96.94 156 ALA A C 1
ATOM 1207 O O . ALA A 1 156 ? 17.984 -19.688 -2.293 1 96.94 156 ALA A O 1
ATOM 1208 N N . ASP A 1 157 ? 18.812 -19.906 -4.406 1 96.62 157 ASP A N 1
ATOM 1209 C CA . ASP A 1 157 ? 18.297 -21.266 -4.559 1 96.62 157 ASP A CA 1
ATOM 1210 C C . ASP A 1 157 ? 19.391 -22.297 -4.27 1 96.62 157 ASP A C 1
ATOM 1212 O O . ASP A 1 157 ? 19.203 -23.188 -3.439 1 96.62 157 ASP A O 1
ATOM 1216 N N . SER A 1 158 ? 20.594 -22.125 -4.809 1 96 158 SER A N 1
ATOM 1217 C CA . SER A 1 158 ? 21.656 -23.109 -4.68 1 96 158 SER A CA 1
ATOM 1218 C C . SER A 1 158 ? 22.5 -22.875 -3.434 1 96 158 SER A C 1
ATOM 1220 O O . SER A 1 158 ? 23.188 -23.766 -2.951 1 96 158 SER A O 1
ATOM 1222 N N . GLY A 1 159 ? 22.547 -21.625 -2.959 1 96.19 159 GLY A N 1
ATOM 1223 C CA . GLY A 1 159 ? 23.391 -21.266 -1.836 1 96.19 159 GLY A CA 1
ATOM 1224 C C . GLY A 1 159 ? 24.844 -21 -2.236 1 96.19 159 GLY A C 1
ATOM 1225 O O . GLY A 1 159 ? 25.656 -20.609 -1.404 1 96.19 159 GLY A O 1
ATOM 1226 N N . GLU A 1 160 ? 25.094 -21.172 -3.477 1 96.06 160 GLU A N 1
ATOM 1227 C CA . GLU A 1 160 ? 26.453 -20.953 -3.961 1 96.06 160 GLU A CA 1
ATOM 1228 C C . GLU A 1 160 ? 26.812 -19.469 -3.973 1 96.06 160 GLU A C 1
ATOM 1230 O O . GLU A 1 160 ? 25.953 -18.625 -4.148 1 96.06 160 GLU A O 1
ATOM 1235 N N . TYR A 1 161 ? 28.094 -19.141 -3.721 1 95.56 161 TYR A N 1
ATOM 1236 C CA . TYR A 1 161 ? 28.562 -17.766 -3.746 1 95.56 161 TYR A CA 1
ATOM 1237 C C . TYR A 1 161 ? 30.078 -17.719 -3.98 1 95.56 161 TYR A C 1
ATOM 1239 O O . TYR A 1 161 ? 30.797 -18.625 -3.578 1 95.56 161 TYR A O 1
ATOM 1247 N N . ARG A 1 162 ? 30.562 -16.828 -4.695 1 95.31 162 ARG A N 1
ATOM 1248 C CA . ARG A 1 162 ? 31.984 -16.516 -4.758 1 95.31 162 ARG A CA 1
ATOM 1249 C C . ARG A 1 162 ? 32.375 -15.453 -3.721 1 95.31 162 ARG A C 1
ATOM 1251 O O . ARG A 1 162 ? 33.281 -15.648 -2.934 1 95.31 162 ARG A O 1
ATOM 1258 N N . GLU A 1 163 ? 31.641 -14.367 -3.793 1 96.19 163 GLU A N 1
ATOM 1259 C CA . GLU A 1 163 ? 31.656 -13.289 -2.811 1 96.19 163 GLU A CA 1
ATOM 1260 C C . GLU A 1 163 ? 30.234 -12.922 -2.373 1 96.19 163 GLU A C 1
ATOM 1262 O O . GLU A 1 163 ? 29.344 -12.789 -3.207 1 96.19 163 GLU A O 1
ATOM 1267 N N . ALA A 1 164 ? 30.062 -12.906 -1.025 1 98.25 164 ALA A N 1
ATOM 1268 C CA . ALA A 1 164 ? 28.734 -12.578 -0.512 1 98.25 164 ALA A CA 1
ATOM 1269 C C . ALA A 1 164 ? 28.828 -11.898 0.853 1 98.25 164 ALA A C 1
ATOM 1271 O O . ALA A 1 164 ? 29.844 -12.016 1.544 1 98.25 164 ALA A O 1
ATOM 1272 N N . VAL A 1 165 ? 27.844 -11.148 1.176 1 98.75 165 VAL A N 1
ATOM 1273 C CA . VAL A 1 165 ? 27.75 -10.578 2.514 1 98.75 165 VAL A CA 1
ATOM 1274 C C . VAL A 1 165 ? 27.703 -11.688 3.555 1 98.75 165 VAL A C 1
ATOM 1276 O O . VAL A 1 165 ? 26.969 -12.664 3.4 1 98.75 165 VAL A O 1
ATOM 1279 N N . LYS A 1 166 ? 28.562 -11.609 4.512 1 98.62 166 LYS A N 1
ATOM 1280 C CA . LYS A 1 166 ? 28.484 -12.508 5.66 1 98.62 166 LYS A CA 1
ATOM 1281 C C . LYS A 1 166 ? 27.578 -11.945 6.746 1 98.62 166 LYS A C 1
ATOM 1283 O O . LYS A 1 166 ? 28.016 -11.125 7.562 1 98.62 166 LYS A O 1
ATOM 1288 N N . ALA A 1 167 ? 26.391 -12.445 6.809 1 98.75 167 ALA A N 1
ATOM 1289 C CA . ALA A 1 167 ? 25.375 -11.891 7.699 1 98.75 167 ALA A CA 1
ATOM 1290 C C . ALA A 1 167 ? 25.422 -12.547 9.078 1 98.75 167 ALA A C 1
ATOM 1292 O O . ALA A 1 167 ? 25.781 -13.727 9.195 1 98.75 167 ALA A O 1
ATOM 1293 N N . ASP A 1 168 ? 25.156 -11.781 10.078 1 98.75 168 ASP A N 1
ATOM 1294 C CA . ASP A 1 168 ? 24.891 -12.328 11.406 1 98.75 168 ASP A CA 1
ATOM 1295 C C . ASP A 1 168 ? 23.438 -12.805 11.516 1 98.75 168 ASP A C 1
ATOM 1297 O O . ASP A 1 168 ? 23.141 -13.742 12.25 1 98.75 168 ASP A O 1
ATOM 1301 N N . LEU A 1 169 ? 22.578 -12.117 10.836 1 98.75 169 LEU A N 1
ATOM 1302 C CA . LEU A 1 169 ? 21.141 -12.383 10.797 1 98.75 169 LEU A CA 1
ATOM 1303 C C . LEU A 1 169 ? 20.594 -12.195 9.383 1 98.75 169 LEU A C 1
ATOM 1305 O O . LEU A 1 169 ? 20.922 -11.211 8.711 1 98.75 169 LEU A O 1
ATOM 1309 N N . THR A 1 170 ? 19.875 -13.156 8.891 1 98.88 170 THR A N 1
ATOM 1310 C CA . THR A 1 170 ? 19.125 -13.008 7.648 1 98.88 170 THR A CA 1
ATOM 1311 C C . THR A 1 170 ? 17.625 -13.07 7.918 1 98.88 170 THR A C 1
ATOM 1313 O O . THR A 1 170 ? 17.125 -14.031 8.516 1 98.88 170 THR A O 1
ATOM 1316 N N . VAL A 1 171 ? 16.891 -12 7.617 1 98.81 171 VAL A N 1
ATOM 1317 C CA . VAL A 1 171 ? 15.438 -12 7.699 1 98.81 171 VAL A CA 1
ATOM 1318 C C . VAL A 1 171 ? 14.844 -12.289 6.32 1 98.81 171 VAL A C 1
ATOM 1320 O O . VAL A 1 171 ? 14.961 -11.484 5.402 1 98.81 171 VAL A O 1
ATOM 1323 N N . THR A 1 172 ? 14.297 -13.453 6.156 1 98.44 172 THR A N 1
ATOM 1324 C CA . THR A 1 172 ? 13.648 -13.844 4.906 1 98.44 172 THR A CA 1
ATOM 1325 C C . THR A 1 172 ? 12.133 -13.844 5.066 1 98.44 172 THR A C 1
ATOM 1327 O O . THR A 1 172 ? 11.617 -13.664 6.172 1 98.44 172 THR A O 1
ATOM 1330 N N . PHE A 1 173 ? 11.43 -13.945 3.947 1 97.62 173 PHE A N 1
ATOM 1331 C CA . PHE A 1 173 ? 10.016 -13.586 4.012 1 97.62 173 PHE A CA 1
ATOM 1332 C C . PHE A 1 173 ? 9.148 -14.734 3.51 1 97.62 173 PHE A C 1
ATOM 1334 O O . PHE A 1 173 ? 9.477 -15.375 2.508 1 97.62 173 PHE A O 1
ATOM 1341 N N . HIS A 1 174 ? 7.992 -14.953 4.172 1 96.94 174 HIS A N 1
ATOM 1342 C CA . HIS A 1 174 ? 6.945 -15.906 3.84 1 96.94 174 HIS A CA 1
ATOM 1343 C C . HIS A 1 174 ? 7.441 -17.344 3.992 1 96.94 174 HIS A C 1
ATOM 1345 O O . HIS A 1 174 ? 6.957 -18.078 4.852 1 96.94 174 HIS A O 1
ATOM 1351 N N . ARG A 1 175 ? 8.484 -17.75 3.293 1 97.06 175 ARG A N 1
ATOM 1352 C CA . ARG A 1 175 ? 9.195 -19.016 3.393 1 97.06 175 ARG A CA 1
ATOM 1353 C C . ARG A 1 175 ? 10.688 -18.828 3.152 1 97.06 175 ARG A C 1
ATOM 1355 O O . ARG A 1 175 ? 11.094 -17.922 2.422 1 97.06 175 ARG A O 1
ATOM 1362 N N . PRO A 1 176 ? 11.492 -19.656 3.779 1 97.5 176 PRO A N 1
ATOM 1363 C CA . PRO A 1 176 ? 12.93 -19.516 3.547 1 97.5 176 PRO A CA 1
ATOM 1364 C C . PRO A 1 176 ? 13.344 -19.938 2.137 1 97.5 176 PRO A C 1
ATOM 1366 O O . PRO A 1 176 ? 12.75 -20.844 1.558 1 97.5 176 PRO A O 1
ATOM 1369 N N . LYS A 1 177 ? 14.297 -19.25 1.604 1 97.62 177 LYS A N 1
ATOM 1370 C CA . LYS A 1 177 ? 14.891 -19.688 0.345 1 97.62 177 LYS A CA 1
ATOM 1371 C C . LYS A 1 177 ? 15.836 -20.859 0.565 1 97.62 177 LYS A C 1
ATOM 1373 O O . LYS A 1 177 ? 16.562 -20.906 1.558 1 97.62 177 LYS A O 1
ATOM 1378 N N . PRO A 1 178 ? 15.852 -21.797 -0.373 1 97 178 PRO A N 1
ATOM 1379 C CA . PRO A 1 178 ? 16.625 -23.016 -0.183 1 97 178 PRO A CA 1
ATOM 1380 C C . PRO A 1 178 ? 18.109 -22.75 0.057 1 97 178 PRO A C 1
ATOM 1382 O O . PRO A 1 178 ? 18.766 -23.484 0.808 1 97 178 PRO A O 1
ATOM 1385 N N . GLY A 1 179 ? 18.609 -21.75 -0.533 1 97 179 GLY A N 1
ATOM 1386 C CA . GLY A 1 179 ? 20.031 -21.453 -0.421 1 97 179 GLY A CA 1
ATOM 1387 C C . GLY A 1 179 ? 20.469 -21.094 0.991 1 97 179 GLY A C 1
ATOM 1388 O O . GLY A 1 179 ? 21.625 -21.266 1.354 1 97 179 GLY A O 1
ATOM 1389 N N . LEU A 1 180 ? 19.578 -20.625 1.801 1 97.5 180 LEU A N 1
ATOM 1390 C CA . LEU A 1 180 ? 19.906 -20.172 3.15 1 97.5 180 LEU A CA 1
ATOM 1391 C C . LEU A 1 180 ? 20.344 -21.344 4.027 1 97.5 180 LEU A C 1
ATOM 1393 O O . LEU A 1 180 ? 21.219 -21.188 4.887 1 97.5 180 LEU A O 1
ATOM 1397 N N . SER A 1 181 ? 19.75 -22.484 3.801 1 96.06 181 SER A N 1
ATOM 1398 C CA . SER A 1 181 ? 20.109 -23.656 4.59 1 96.06 181 SER A CA 1
ATOM 1399 C C . SER A 1 181 ? 21.359 -24.328 4.035 1 96.06 181 SER A C 1
ATOM 1401 O O . SER A 1 181 ? 22.016 -25.109 4.73 1 96.06 181 SER A O 1
ATOM 1403 N N . ARG A 1 182 ? 21.688 -24.031 2.844 1 95.31 182 ARG A N 1
ATOM 1404 C CA . ARG A 1 182 ? 22.828 -24.656 2.186 1 95.31 182 ARG A CA 1
ATOM 1405 C C . ARG A 1 182 ? 24.125 -23.922 2.508 1 95.31 182 ARG A C 1
ATOM 1407 O O . ARG A 1 182 ? 25.219 -24.453 2.336 1 95.31 182 ARG A O 1
ATOM 1414 N N . SER A 1 183 ? 24.031 -22.688 2.93 1 94.69 183 SER A N 1
ATOM 1415 C CA . SER A 1 183 ? 25.188 -21.891 3.293 1 94.69 183 SER A CA 1
ATOM 1416 C C . SER A 1 183 ? 24.969 -21.156 4.609 1 94.69 183 SER A C 1
ATOM 1418 O O . SER A 1 183 ? 25 -19.922 4.648 1 94.69 183 SER A O 1
ATOM 1420 N N . PRO A 1 184 ? 24.859 -21.875 5.664 1 94.88 184 PRO A N 1
ATOM 1421 C CA . PRO A 1 184 ? 24.594 -21.25 6.965 1 94.88 184 PRO A CA 1
ATOM 1422 C C . PRO A 1 184 ? 25.703 -20.328 7.422 1 94.88 184 PRO A C 1
ATOM 1424 O O . PRO A 1 184 ? 25.469 -19.391 8.188 1 94.88 184 PRO A O 1
ATOM 1427 N N . GLU A 1 185 ? 26.938 -20.547 6.953 1 95.38 185 GLU A N 1
ATOM 1428 C CA . GLU A 1 185 ? 28.078 -19.719 7.34 1 95.38 185 GLU A CA 1
ATOM 1429 C C . GLU A 1 185 ? 27.938 -18.297 6.82 1 95.38 185 GLU A C 1
ATOM 1431 O O . GLU A 1 185 ? 28.484 -17.359 7.395 1 95.38 185 GLU A O 1
ATOM 1436 N N . ILE A 1 186 ? 27.156 -18.156 5.766 1 96.06 186 ILE A N 1
ATOM 1437 C CA . ILE A 1 186 ? 26.938 -16.859 5.145 1 96.06 186 ILE A CA 1
ATOM 1438 C C . ILE A 1 186 ? 25.609 -16.266 5.637 1 96.06 186 ILE A C 1
ATOM 1440 O O . ILE A 1 186 ? 25.5 -15.062 5.832 1 96.06 186 ILE A O 1
ATOM 1444 N N . ALA A 1 187 ? 24.625 -17.078 5.875 1 97.62 187 ALA A N 1
ATOM 1445 C CA . ALA A 1 187 ? 23.25 -16.641 6.188 1 97.62 187 ALA A CA 1
ATOM 1446 C C . ALA A 1 187 ? 23.141 -16.234 7.656 1 97.62 187 ALA A C 1
ATOM 1448 O O . ALA A 1 187 ? 22.297 -15.406 8.008 1 97.62 187 ALA A O 1
ATOM 1449 N N . GLY A 1 188 ? 24.016 -16.734 8.57 1 97.94 188 GLY A N 1
ATOM 1450 C CA . GLY A 1 188 ? 23.844 -16.5 10 1 97.94 188 GLY A CA 1
ATOM 1451 C C . GLY A 1 188 ? 22.531 -17.031 10.547 1 97.94 188 GLY A C 1
ATOM 1452 O O . GLY A 1 188 ? 22.078 -18.094 10.148 1 97.94 188 GLY A O 1
ATOM 1453 N N . GLU A 1 189 ? 22.094 -16.391 11.609 1 98.19 189 GLU A N 1
ATOM 1454 C CA . GLU A 1 189 ? 20.75 -16.719 12.086 1 98.19 189 GLU A CA 1
ATOM 1455 C C . GLU A 1 189 ? 19.703 -16.375 11.047 1 98.19 189 GLU A C 1
ATOM 1457 O O . GLU A 1 189 ? 19.734 -15.297 10.453 1 98.19 189 GLU A O 1
ATOM 1462 N N . VAL A 1 190 ? 18.828 -17.344 10.758 1 98.31 190 VAL A N 1
ATOM 1463 C CA . VAL A 1 190 ? 17.797 -17.109 9.742 1 98.31 190 VAL A CA 1
ATOM 1464 C C . VAL A 1 190 ? 16.438 -16.984 10.414 1 98.31 190 VAL A C 1
ATOM 1466 O O . VAL A 1 190 ? 16.016 -17.859 11.164 1 98.31 190 VAL A O 1
ATOM 1469 N N . VAL A 1 191 ? 15.734 -15.859 10.234 1 98.25 191 VAL A N 1
ATOM 1470 C CA . VAL A 1 191 ? 14.367 -15.633 10.703 1 98.25 191 VAL A CA 1
ATOM 1471 C C . VAL A 1 191 ? 13.422 -15.562 9.508 1 98.25 191 VAL A C 1
ATOM 1473 O O . VAL A 1 191 ? 13.656 -14.797 8.57 1 98.25 191 VAL A O 1
ATOM 1476 N N . VAL A 1 192 ? 12.398 -16.391 9.5 1 98.25 192 VAL A N 1
ATOM 1477 C CA . VAL A 1 192 ? 11.367 -16.344 8.469 1 98.25 192 VAL A CA 1
ATOM 1478 C C . VAL A 1 192 ? 10.203 -15.477 8.953 1 98.25 192 VAL A C 1
ATOM 1480 O O . VAL A 1 192 ? 9.445 -15.883 9.836 1 98.25 192 VAL A O 1
ATOM 1483 N N . ALA A 1 193 ? 10.07 -14.344 8.406 1 97.69 193 ALA A N 1
ATOM 1484 C CA . ALA A 1 193 ? 9.031 -13.406 8.828 1 97.69 193 ALA A CA 1
ATOM 1485 C C . ALA A 1 193 ? 7.742 -13.625 8.039 1 97.69 193 ALA A C 1
ATOM 1487 O O . ALA A 1 193 ? 7.781 -13.844 6.828 1 97.69 193 ALA A O 1
ATOM 1488 N N . ASP A 1 194 ? 6.582 -13.617 8.727 1 96.81 194 ASP A N 1
ATOM 1489 C CA . ASP A 1 194 ? 5.27 -13.602 8.078 1 96.81 194 ASP A CA 1
ATOM 1490 C C . ASP A 1 194 ? 4.941 -12.203 7.551 1 96.81 194 ASP A C 1
ATOM 1492 O O . ASP A 1 194 ? 4.84 -11.25 8.32 1 96.81 194 ASP A O 1
ATOM 1496 N N . ILE A 1 195 ? 4.789 -12.133 6.246 1 97.06 195 ILE A N 1
ATOM 1497 C CA . ILE A 1 195 ? 4.582 -10.805 5.68 1 97.06 195 ILE A CA 1
ATOM 1498 C C . ILE A 1 195 ? 3.137 -10.664 5.211 1 97.06 195 ILE A C 1
ATOM 1500 O O . ILE A 1 195 ? 2.824 -9.789 4.398 1 97.06 195 ILE A O 1
ATOM 1504 N N . GLY A 1 196 ? 2.23 -11.586 5.613 1 97.12 196 GLY A N 1
ATOM 1505 C CA . GLY A 1 196 ? 0.799 -11.367 5.473 1 97.12 196 GLY A CA 1
ATOM 1506 C C . GLY A 1 196 ? 0.2 -12.094 4.285 1 97.12 196 GLY A C 1
ATOM 1507 O O . GLY A 1 196 ? -0.955 -11.859 3.924 1 97.12 196 GLY A O 1
ATOM 1508 N N . ILE A 1 197 ? 0.918 -12.953 3.619 1 97.75 197 ILE A N 1
ATOM 1509 C CA . ILE A 1 197 ? 0.386 -13.719 2.5 1 97.75 197 ILE A CA 1
ATOM 1510 C C . ILE A 1 197 ? -0.495 -14.852 3.021 1 97.75 197 ILE A C 1
ATOM 1512 O O . ILE A 1 197 ? -0.024 -15.727 3.75 1 97.75 197 ILE A O 1
ATOM 1516 N N . PRO A 1 198 ? -1.771 -14.852 2.668 1 96.81 198 PRO A N 1
ATOM 1517 C CA . PRO A 1 198 ? -2.629 -15.969 3.078 1 96.81 198 PRO A CA 1
ATOM 1518 C C . PRO A 1 198 ? -2.16 -17.312 2.521 1 96.81 198 PRO A C 1
ATOM 1520 O O . PRO A 1 198 ? -1.698 -17.391 1.38 1 96.81 198 PRO A O 1
ATOM 1523 N N . GLU A 1 199 ? -2.307 -18.297 3.248 1 93.75 199 GLU A N 1
ATOM 1524 C CA . GLU A 1 199 ? -1.92 -19.641 2.807 1 93.75 199 GLU A CA 1
ATOM 1525 C C . GLU A 1 199 ? -2.674 -20.047 1.544 1 93.75 199 GLU A C 1
ATOM 1527 O O . GLU A 1 199 ? -2.123 -20.719 0.676 1 93.75 199 GLU A O 1
ATOM 1532 N N . GLU A 1 200 ? -3.902 -19.578 1.449 1 95.19 200 GLU A N 1
ATOM 1533 C CA . GLU A 1 200 ? -4.754 -19.922 0.312 1 95.19 200 GLU A CA 1
ATOM 1534 C C . GLU A 1 200 ? -4.164 -19.391 -0.992 1 95.19 200 GLU A C 1
ATOM 1536 O O . GLU A 1 200 ? -4.367 -19.969 -2.057 1 95.19 200 GLU A O 1
ATOM 1541 N N . PHE A 1 201 ? -3.418 -18.312 -0.88 1 96.81 201 PHE A N 1
ATOM 1542 C CA . PHE A 1 201 ? -2.867 -17.703 -2.084 1 96.81 201 PHE A CA 1
ATOM 1543 C C . PHE A 1 201 ? -1.762 -18.578 -2.674 1 96.81 201 PHE A C 1
ATOM 1545 O O . PHE A 1 201 ? -1.459 -18.484 -3.865 1 96.81 201 PHE A O 1
ATOM 1552 N N . GLU A 1 202 ? -1.128 -19.438 -1.894 1 95.19 202 GLU A N 1
ATOM 1553 C CA . GLU A 1 202 ? -0.162 -20.391 -2.418 1 95.19 202 GLU A CA 1
ATOM 1554 C C . GLU A 1 202 ? -0.852 -21.469 -3.258 1 95.19 202 GLU A C 1
ATOM 1556 O O . GLU A 1 202 ? -0.218 -22.109 -4.102 1 95.19 202 GLU A O 1
ATOM 1561 N N . LYS A 1 203 ? -2.146 -21.641 -2.979 1 96 203 LYS A N 1
ATOM 1562 C CA . LYS A 1 203 ? -2.867 -22.75 -3.596 1 96 203 LYS A CA 1
ATOM 1563 C C . LYS A 1 203 ? -3.756 -22.266 -4.738 1 96 203 LYS A C 1
ATOM 1565 O O . LYS A 1 203 ? -4.445 -23.062 -5.379 1 96 203 LYS A O 1
ATOM 1570 N N . LEU A 1 204 ? -3.777 -21.047 -4.973 1 97.25 204 LEU A N 1
ATOM 1571 C CA . LEU A 1 204 ? -4.59 -20.484 -6.051 1 97.25 204 LEU A CA 1
ATOM 1572 C C . LEU A 1 204 ? -3.732 -20.156 -7.27 1 97.25 204 LEU A C 1
ATOM 1574 O O . LEU A 1 204 ? -2.74 -19.438 -7.156 1 97.25 204 LEU A O 1
ATOM 1578 N N . ALA A 1 205 ? -4.086 -20.75 -8.414 1 97.75 205 ALA A N 1
ATOM 1579 C CA . ALA A 1 205 ? -3.367 -20.453 -9.648 1 97.75 205 ALA A CA 1
ATOM 1580 C C . ALA A 1 205 ? -3.611 -19 -10.086 1 97.75 205 ALA A C 1
ATOM 1582 O O . ALA A 1 205 ? -4.711 -18.469 -9.914 1 97.75 205 ALA A O 1
ATOM 1583 N N . GLY A 1 206 ? -2.604 -18.406 -10.562 1 97.62 206 GLY A N 1
ATOM 1584 C CA . GLY A 1 206 ? -2.668 -17.031 -11.039 1 97.62 206 GLY A CA 1
ATOM 1585 C C . GLY A 1 206 ? -1.646 -16.734 -12.117 1 97.62 206 GLY A C 1
ATOM 1586 O O . GLY A 1 206 ? -1.063 -17.641 -12.703 1 97.62 206 GLY A O 1
ATOM 1587 N N . PRO A 1 207 ? -1.495 -15.445 -12.445 1 97.69 207 PRO A N 1
ATOM 1588 C CA . PRO A 1 207 ? -0.543 -15.062 -13.492 1 97.69 207 PRO A CA 1
ATOM 1589 C C . PRO A 1 207 ? 0.876 -15.547 -13.211 1 97.69 207 PRO A C 1
ATOM 1591 O O . PRO A 1 207 ? 1.644 -15.805 -14.141 1 97.69 207 PRO A O 1
ATOM 1594 N N . GLY A 1 208 ? 1.18 -15.648 -11.953 1 97.12 208 GLY A N 1
ATOM 1595 C CA . GLY A 1 208 ? 2.49 -16.172 -11.602 1 97.12 208 GLY A CA 1
ATOM 1596 C C . GLY A 1 208 ? 2.711 -17.594 -12.055 1 97.12 208 GLY A C 1
ATOM 1597 O O . GLY A 1 208 ? 3.799 -17.953 -12.516 1 97.12 208 GLY A O 1
ATOM 1598 N N . ASP A 1 209 ? 1.714 -18.375 -11.898 1 96.62 209 ASP A N 1
ATOM 1599 C CA . ASP A 1 209 ? 1.799 -19.766 -12.352 1 96.62 209 ASP A CA 1
ATOM 1600 C C . ASP A 1 209 ? 1.954 -19.828 -13.875 1 96.62 209 ASP A C 1
ATOM 1602 O O . ASP A 1 209 ? 2.682 -20.672 -14.391 1 96.62 209 ASP A O 1
ATOM 1606 N N . PHE A 1 210 ? 1.243 -18.938 -14.492 1 97.25 210 PHE A N 1
ATOM 1607 C CA . PHE A 1 210 ? 1.383 -18.891 -15.938 1 97.25 210 PHE A CA 1
ATOM 1608 C C . PHE A 1 210 ? 2.818 -18.562 -16.328 1 97.25 210 PHE A C 1
ATOM 1610 O O . PHE A 1 210 ? 3.387 -19.203 -17.219 1 97.25 210 PHE A O 1
ATOM 1617 N N . ARG A 1 211 ? 3.42 -17.703 -15.688 1 94.69 211 ARG A N 1
ATOM 1618 C CA . ARG A 1 211 ? 4.762 -17.25 -16.031 1 94.69 211 ARG A CA 1
ATOM 1619 C C . ARG A 1 211 ? 5.805 -18.312 -15.719 1 94.69 211 ARG A C 1
ATOM 1621 O O . ARG A 1 211 ? 6.875 -18.344 -16.328 1 94.69 211 ARG A O 1
ATOM 1628 N N . LEU A 1 212 ? 5.52 -19.125 -14.758 1 94.62 212 LEU A N 1
ATOM 1629 C CA . LEU A 1 212 ? 6.418 -20.219 -14.453 1 94.62 212 LEU A CA 1
ATOM 1630 C C . LEU A 1 212 ? 6.508 -21.203 -15.617 1 94.62 212 LEU A C 1
ATOM 1632 O O . LEU A 1 212 ? 7.535 -21.859 -15.812 1 94.62 212 LEU A O 1
ATOM 1636 N N . ALA A 1 213 ? 5.418 -21.266 -16.375 1 94.75 213 ALA A N 1
ATOM 1637 C CA . ALA A 1 213 ? 5.34 -22.266 -17.422 1 94.75 213 ALA A CA 1
ATOM 1638 C C . ALA A 1 213 ? 5.637 -21.656 -18.797 1 94.75 213 ALA A C 1
ATOM 1640 O O . ALA A 1 213 ? 6.113 -22.359 -19.688 1 94.75 213 ALA A O 1
ATOM 1641 N N . TYR A 1 214 ? 5.344 -20.391 -18.875 1 91.25 214 TYR A N 1
ATOM 1642 C CA . TYR A 1 214 ? 5.402 -19.75 -20.172 1 91.25 214 TYR A CA 1
ATOM 1643 C C . TYR A 1 214 ? 6.746 -19.062 -20.375 1 91.25 214 TYR A C 1
ATOM 1645 O O . TYR A 1 214 ? 7.246 -18.375 -19.484 1 91.25 214 TYR A O 1
ATOM 1653 N N . ARG A 1 215 ? 7.461 -19.312 -21.359 1 82.06 215 ARG A N 1
ATOM 1654 C CA . ARG A 1 215 ? 8.695 -18.641 -21.734 1 82.06 215 ARG A CA 1
ATOM 1655 C C . ARG A 1 215 ? 8.727 -18.344 -23.219 1 82.06 215 ARG A C 1
ATOM 1657 O O . ARG A 1 215 ? 8.297 -19.172 -24.031 1 82.06 215 ARG A O 1
ATOM 1664 N N . ARG A 1 216 ? 8.906 -17.094 -23.516 1 74.75 216 ARG A N 1
ATOM 1665 C CA . ARG A 1 216 ? 9.141 -16.812 -24.938 1 74.75 216 ARG A CA 1
ATOM 1666 C C . ARG A 1 216 ? 10.523 -16.188 -25.141 1 74.75 216 ARG A C 1
ATOM 1668 O O . ARG A 1 216 ? 10.969 -15.367 -24.328 1 74.75 216 ARG A O 1
ATOM 1675 N N . PHE A 1 217 ? 11.211 -16.766 -26.031 1 68.56 217 PHE A N 1
ATOM 1676 C CA . PHE A 1 217 ? 12.547 -16.266 -26.344 1 68.56 217 PHE A CA 1
ATOM 1677 C C . PHE A 1 217 ? 12.516 -15.383 -27.578 1 68.56 217 PHE A C 1
ATOM 1679 O O . PHE A 1 217 ? 11.914 -15.742 -28.594 1 68.56 217 PHE A O 1
ATOM 1686 N N . GLU A 1 218 ? 12.906 -14.164 -27.406 1 63.88 218 GLU A N 1
ATOM 1687 C CA . GLU A 1 218 ? 13.023 -13.281 -28.562 1 63.88 218 GLU A CA 1
ATOM 1688 C C . GLU A 1 218 ? 13.906 -13.906 -29.641 1 63.88 218 GLU A C 1
ATOM 1690 O O . GLU A 1 218 ? 13.656 -13.734 -30.844 1 63.88 218 GLU A O 1
ATOM 1695 N N . ASP A 1 219 ? 14.82 -14.617 -29.297 1 65.44 219 ASP A N 1
ATOM 1696 C CA . ASP A 1 219 ? 15.789 -15.172 -30.234 1 65.44 219 ASP A CA 1
ATOM 1697 C C . ASP A 1 219 ? 15.453 -16.609 -30.594 1 65.44 219 ASP A C 1
ATOM 1699 O O . ASP A 1 219 ? 16.328 -17.391 -30.969 1 65.44 219 ASP A O 1
ATOM 1703 N N . GLY A 1 220 ? 14.258 -16.812 -30.375 1 69.25 220 GLY A N 1
ATOM 1704 C CA . GLY A 1 220 ? 13.906 -18.203 -30.656 1 69.25 220 GLY A CA 1
ATOM 1705 C C . GLY A 1 220 ? 13.828 -18.5 -32.125 1 69.25 220 GLY A C 1
ATOM 1706 O O . GLY A 1 220 ? 13.672 -17.594 -32.969 1 69.25 220 GLY A O 1
ATOM 1707 N N . HIS A 1 221 ? 14.188 -19.703 -32.531 1 73.12 221 HIS A N 1
ATOM 1708 C CA . HIS A 1 221 ? 13.992 -20.203 -33.906 1 73.12 221 HIS A CA 1
ATOM 1709 C C . HIS A 1 221 ? 12.688 -21 -34 1 73.12 221 HIS A C 1
ATOM 1711 O O . HIS A 1 221 ? 12.016 -21.234 -33 1 73.12 221 HIS A O 1
ATOM 1717 N N . LYS A 1 222 ? 12.5 -21.141 -35.312 1 68.62 222 LYS A N 1
ATOM 1718 C CA . LYS A 1 222 ? 11.297 -21.922 -35.594 1 68.62 222 LYS A CA 1
ATOM 1719 C C . LYS A 1 222 ? 11.305 -23.234 -34.781 1 68.62 222 LYS A C 1
ATOM 1721 O O . LYS A 1 222 ? 12.266 -24 -34.844 1 68.62 222 LYS A O 1
ATOM 1726 N N . GLY A 1 223 ? 10.25 -23.406 -33.812 1 79.31 223 GLY A N 1
ATOM 1727 C CA . GLY A 1 223 ? 10.133 -24.594 -32.969 1 79.31 223 GLY A CA 1
ATOM 1728 C C . GLY A 1 223 ? 10.602 -24.375 -31.547 1 79.31 223 GLY A C 1
ATOM 1729 O O . GLY A 1 223 ? 10.32 -25.188 -30.672 1 79.31 223 GLY A O 1
ATOM 1730 N N . SER A 1 224 ? 11.188 -23.438 -31.328 1 80 224 SER A N 1
ATOM 1731 C CA . SER A 1 224 ? 11.773 -23.141 -30.016 1 80 224 SER A CA 1
ATOM 1732 C C . SER A 1 224 ? 10.695 -23 -28.953 1 80 224 SER A C 1
ATOM 1734 O O . SER A 1 224 ? 10.93 -23.266 -27.781 1 80 224 SER A O 1
ATOM 1736 N N . HIS A 1 225 ? 9.484 -22.719 -29.5 1 85.81 225 HIS A N 1
ATOM 1737 C CA . HIS A 1 225 ? 8.414 -22.516 -28.516 1 85.81 225 HIS A CA 1
ATOM 1738 C C . HIS A 1 225 ? 7.469 -23.719 -28.484 1 85.81 225 HIS A C 1
ATOM 1740 O O . HIS A 1 225 ? 6.301 -23.578 -28.125 1 85.81 225 HIS A O 1
ATOM 1746 N N . GLY A 1 226 ? 8.016 -24.859 -29 1 91.12 226 GLY A N 1
ATOM 1747 C CA . GLY A 1 226 ? 7.309 -26.125 -28.797 1 91.12 226 GLY A CA 1
ATOM 1748 C C . GLY A 1 226 ? 6.688 -26.672 -30.062 1 91.12 226 GLY A C 1
ATOM 1749 O O . GLY A 1 226 ? 6.18 -25.906 -30.891 1 91.12 226 GLY A O 1
ATOM 1750 N N . LYS A 1 227 ? 6.852 -27.906 -30.25 1 96.38 227 LYS A N 1
ATOM 1751 C CA . LYS A 1 227 ? 6.195 -28.703 -31.281 1 96.38 227 LYS A CA 1
ATOM 1752 C C . LYS A 1 227 ? 5.219 -29.703 -30.656 1 96.38 227 LYS A C 1
ATOM 1754 O O . LYS A 1 227 ? 5.625 -30.578 -29.891 1 96.38 227 LYS A O 1
ATOM 1759 N N . VAL A 1 228 ? 3.967 -29.531 -31.109 1 97.69 228 VAL A N 1
ATOM 1760 C CA . VAL A 1 228 ? 2.939 -30.328 -30.438 1 97.69 228 VAL A CA 1
ATOM 1761 C C . VAL A 1 228 ? 2.199 -31.188 -31.469 1 97.69 228 VAL A C 1
ATOM 1763 O O . VAL A 1 228 ? 1.812 -30.688 -32.531 1 97.69 228 VAL A O 1
ATOM 1766 N N . LEU A 1 229 ? 2.098 -32.438 -31.156 1 98.19 229 LEU A N 1
ATOM 1767 C CA . LEU A 1 229 ? 1.292 -33.344 -31.969 1 98.19 229 LEU A CA 1
ATOM 1768 C C . LEU A 1 229 ? -0.059 -33.594 -31.297 1 98.19 229 LEU A C 1
ATOM 1770 O O . LEU A 1 229 ? -0.121 -34.125 -30.188 1 98.19 229 LEU A O 1
ATOM 1774 N N . VAL A 1 230 ? -1.108 -33.219 -31.984 1 97.38 230 VAL A N 1
ATOM 1775 C CA . VAL A 1 230 ? -2.461 -33.5 -31.516 1 97.38 230 VAL A CA 1
ATOM 1776 C C . VAL A 1 230 ? -3.041 -34.688 -32.281 1 97.38 230 VAL A C 1
ATOM 1778 O O . VAL A 1 230 ? -3.012 -34.719 -33.5 1 97.38 230 VAL A O 1
ATOM 1781 N N . VAL A 1 231 ? -3.502 -35.625 -31.516 1 96.94 231 VAL A N 1
ATOM 1782 C CA . VAL A 1 231 ? -4 -36.844 -32.125 1 96.94 231 VAL A CA 1
ATOM 1783 C C . VAL A 1 231 ? -5.43 -37.125 -31.672 1 96.94 231 VAL A C 1
ATOM 1785 O O . VAL A 1 231 ? -5.703 -37.156 -30.469 1 96.94 231 VAL A O 1
ATOM 1788 N N . GLY A 1 232 ? -6.332 -37.281 -32.562 1 92.62 232 GLY A N 1
ATOM 1789 C CA . GLY A 1 232 ? -7.719 -37.594 -32.281 1 92.62 232 GLY A CA 1
ATOM 1790 C C . GLY A 1 232 ? -8.617 -37.531 -33.5 1 92.62 232 GLY A C 1
ATOM 1791 O O . GLY A 1 232 ? -8.141 -37.594 -34.625 1 92.62 232 GLY A O 1
ATOM 1792 N N . GLY A 1 233 ? -10.016 -37.469 -33.281 1 85.88 233 GLY A N 1
ATOM 1793 C CA . GLY A 1 233 ? -10.812 -37.031 -34.406 1 85.88 233 GLY A CA 1
ATOM 1794 C C . GLY A 1 233 ? -11.969 -37.938 -34.719 1 85.88 233 GLY A C 1
ATOM 1795 O O . GLY A 1 233 ? -12.805 -37.625 -35.594 1 85.88 233 GLY A O 1
ATOM 1796 N N . TYR A 1 234 ? -12.055 -39.125 -34.188 1 84.12 234 TYR A N 1
ATOM 1797 C CA . TYR A 1 234 ? -13.219 -39.938 -34.5 1 84.12 234 TYR A CA 1
ATOM 1798 C C . TYR A 1 234 ? -13.805 -40.531 -33.219 1 84.12 234 TYR A C 1
ATOM 1800 O O . TYR A 1 234 ? -13.086 -41.125 -32.406 1 84.12 234 TYR A O 1
ATOM 1808 N N . PRO A 1 235 ? -15.18 -40.312 -33.062 1 85.44 235 PRO A N 1
ATOM 1809 C CA . PRO A 1 235 ? -16.188 -39.844 -34.031 1 85.44 235 PRO A CA 1
ATOM 1810 C C . PRO A 1 235 ? -16.359 -38.312 -34 1 85.44 235 PRO A C 1
ATOM 1812 O O . PRO A 1 235 ? -17.062 -37.75 -34.844 1 85.44 235 PRO A O 1
ATOM 1815 N N . TYR A 1 236 ? -15.82 -37.625 -33.125 1 84.94 236 TYR A N 1
ATOM 1816 C CA . TYR A 1 236 ? -16 -36.188 -33.062 1 84.94 236 TYR A CA 1
ATOM 1817 C C . TYR A 1 236 ? -14.875 -35.469 -33.781 1 84.94 236 TYR A C 1
ATOM 1819 O O . TYR A 1 236 ? -13.789 -35.281 -33.219 1 84.94 236 TYR A O 1
ATOM 1827 N N . VAL A 1 237 ? -15.156 -34.844 -34.875 1 83.19 237 VAL A N 1
ATOM 1828 C CA . VAL A 1 237 ? -14.172 -34.344 -35.812 1 83.19 237 VAL A CA 1
ATOM 1829 C C . VAL A 1 237 ? -13.656 -33 -35.375 1 83.19 237 VAL A C 1
ATOM 1831 O O . VAL A 1 237 ? -12.477 -32.656 -35.562 1 83.19 237 VAL A O 1
ATOM 1834 N N . GLY A 1 238 ? -14.477 -32.25 -34.719 1 87.88 238 GLY A N 1
ATOM 1835 C CA . GLY A 1 238 ? -14.125 -30.891 -34.375 1 87.88 238 GLY A CA 1
ATOM 1836 C C . GLY A 1 238 ? -13.219 -30.797 -33.156 1 87.88 238 GLY A C 1
ATOM 1837 O O . GLY A 1 238 ? -12.453 -29.844 -33.031 1 87.88 238 GLY A O 1
ATOM 1838 N N . ALA A 1 239 ? -13.266 -31.828 -32.312 1 92.25 239 ALA A N 1
ATOM 1839 C CA . ALA A 1 239 ? -12.594 -31.812 -31.031 1 92.25 239 ALA A CA 1
ATOM 1840 C C . ALA A 1 239 ? -11.078 -31.719 -31.188 1 92.25 239 ALA A C 1
ATOM 1842 O O . ALA A 1 239 ? -10.438 -30.844 -30.609 1 92.25 239 ALA A O 1
ATOM 1843 N N . PRO A 1 240 ? -10.484 -32.562 -32 1 93.31 240 PRO A N 1
ATOM 1844 C CA . PRO A 1 240 ? -9.031 -32.438 -32.156 1 93.31 240 PRO A CA 1
ATOM 1845 C C . PRO A 1 240 ? -8.594 -31.156 -32.812 1 93.31 240 PRO A C 1
ATOM 1847 O O . PRO A 1 240 ? -7.512 -30.625 -32.531 1 93.31 240 PRO A O 1
ATOM 1850 N N . PHE A 1 241 ? -9.445 -30.609 -33.656 1 92.75 241 PHE A N 1
ATOM 1851 C CA . PHE A 1 241 ? -9.133 -29.328 -34.25 1 92.75 241 PHE A CA 1
ATOM 1852 C C . PHE A 1 241 ? -9.094 -28.219 -33.219 1 92.75 241 PHE A C 1
ATOM 1854 O O . PHE A 1 241 ? -8.172 -27.406 -33.188 1 92.75 241 PHE A O 1
ATOM 1861 N N . LEU A 1 242 ? -10.109 -28.172 -32.375 1 94.62 242 LEU A N 1
ATOM 1862 C CA . LEU A 1 242 ? -10.156 -27.172 -31.312 1 94.62 242 LEU A CA 1
ATOM 1863 C C . LEU A 1 242 ? -8.906 -27.234 -30.438 1 94.62 242 LEU A C 1
ATOM 1865 O O . LEU A 1 242 ? -8.344 -26.203 -30.078 1 94.62 242 LEU A O 1
ATOM 1869 N N . ALA A 1 243 ? -8.484 -28.438 -30.156 1 96.69 243 ALA A N 1
ATOM 1870 C CA . ALA A 1 243 ? -7.273 -28.625 -29.359 1 96.69 243 ALA A CA 1
ATOM 1871 C C . ALA A 1 243 ? -6.043 -28.125 -30.109 1 96.69 243 ALA A C 1
ATOM 1873 O O . ALA A 1 243 ? -5.207 -27.422 -29.531 1 96.69 243 ALA A O 1
ATOM 1874 N N . ALA A 1 244 ? -5.969 -28.484 -31.391 1 95.94 244 ALA A N 1
ATOM 1875 C CA . ALA A 1 244 ? -4.836 -28.047 -32.188 1 95.94 244 ALA A CA 1
ATOM 1876 C C . ALA A 1 244 ? -4.816 -26.531 -32.344 1 95.94 244 ALA A C 1
ATOM 1878 O O . ALA A 1 244 ? -3.758 -25.906 -32.25 1 95.94 244 ALA A O 1
ATOM 1879 N N . TYR A 1 245 ? -5.953 -26.016 -32.594 1 94.94 245 TYR A N 1
ATOM 1880 C CA . TYR A 1 245 ? -6.094 -24.578 -32.781 1 94.94 245 TYR A CA 1
ATOM 1881 C C . TYR A 1 245 ? -5.699 -23.812 -31.5 1 94.94 245 TYR A C 1
ATOM 1883 O O . TYR A 1 245 ? -4.957 -22.828 -31.578 1 94.94 245 TYR A O 1
ATOM 1891 N N . SER A 1 246 ? -6.219 -24.266 -30.359 1 96.81 246 SER A N 1
ATOM 1892 C CA . SER A 1 246 ? -5.887 -23.609 -29.094 1 96.81 246 SER A CA 1
ATOM 1893 C C . SER A 1 246 ? -4.41 -23.781 -28.75 1 96.81 246 SER A C 1
ATOM 1895 O O . SER A 1 246 ? -3.803 -22.906 -28.141 1 96.81 246 SER A O 1
ATOM 1897 N N . THR A 1 247 ? -3.846 -24.938 -29.125 1 96.5 247 THR A N 1
ATOM 1898 C CA . THR A 1 247 ? -2.41 -25.156 -28.969 1 96.5 247 THR A CA 1
ATOM 1899 C C . THR A 1 247 ? -1.618 -24.078 -29.703 1 96.5 247 THR A C 1
ATOM 1901 O O . THR A 1 247 ? -0.687 -23.484 -29.141 1 96.5 247 THR A O 1
ATOM 1904 N N . TYR A 1 248 ? -2.012 -23.828 -30.875 1 93.69 248 TYR A N 1
ATOM 1905 C CA . TYR A 1 248 ? -1.383 -22.797 -31.688 1 93.69 248 TYR A CA 1
ATOM 1906 C C . TYR A 1 248 ? -1.574 -21.406 -31.062 1 93.69 248 TYR A C 1
ATOM 1908 O O . TYR A 1 248 ? -0.622 -20.641 -30.953 1 93.69 248 TYR A O 1
ATOM 1916 N N . LYS A 1 249 ? -2.756 -21.094 -30.625 1 95.19 249 LYS A N 1
ATOM 1917 C CA . LYS A 1 249 ? -3.092 -19.812 -30.031 1 95.19 249 LYS A CA 1
ATOM 1918 C C . LYS A 1 249 ? -2.363 -19.609 -28.719 1 95.19 249 LYS A C 1
ATOM 1920 O O . LYS A 1 249 ? -2.123 -18.469 -28.297 1 95.19 249 LYS A O 1
ATOM 1925 N N . ALA A 1 250 ? -2.035 -20.688 -28.094 1 95.38 250 ALA A N 1
ATOM 1926 C CA . ALA A 1 250 ? -1.348 -20.625 -26.797 1 95.38 250 ALA A CA 1
ATOM 1927 C C . ALA A 1 250 ? 0.152 -20.422 -26.984 1 95.38 250 ALA A C 1
ATOM 1929 O O . ALA A 1 250 ? 0.888 -20.234 -26.016 1 95.38 250 ALA A O 1
ATOM 1930 N N . GLY A 1 251 ? 0.637 -20.469 -28.25 1 90.94 251 GLY A N 1
ATOM 1931 C CA . GLY A 1 251 ? 1.995 -20.016 -28.5 1 90.94 251 GLY A CA 1
ATOM 1932 C C . GLY A 1 251 ? 2.889 -21.094 -29.094 1 90.94 251 GLY A C 1
ATOM 1933 O O . GLY A 1 251 ? 4.07 -20.844 -29.344 1 90.94 251 GLY A O 1
ATOM 1934 N N . ALA A 1 252 ? 2.389 -22.312 -29.312 1 93.19 252 ALA A N 1
ATOM 1935 C CA . ALA A 1 252 ? 3.217 -23.359 -29.891 1 93.19 252 ALA A CA 1
ATOM 1936 C C . ALA A 1 252 ? 3.643 -22.984 -31.312 1 93.19 252 ALA A C 1
ATOM 1938 O O . ALA A 1 252 ? 2.855 -22.422 -32.062 1 93.19 252 ALA A O 1
ATOM 1939 N N . ASP A 1 253 ? 4.871 -23.312 -31.656 1 92.06 253 ASP A N 1
ATOM 1940 C CA . ASP A 1 253 ? 5.418 -22.953 -32.969 1 92.06 253 ASP A CA 1
ATOM 1941 C C . ASP A 1 253 ? 4.875 -23.859 -34.062 1 92.06 253 ASP A C 1
ATOM 1943 O O . ASP A 1 253 ? 4.562 -23.406 -35.156 1 92.06 253 ASP A O 1
ATOM 1947 N N . ILE A 1 254 ? 4.836 -25.109 -33.75 1 93.31 254 ILE A N 1
ATOM 1948 C CA . ILE A 1 254 ? 4.418 -26.109 -34.75 1 93.31 254 ILE A CA 1
ATOM 1949 C C . ILE A 1 254 ? 3.334 -27 -34.125 1 93.31 254 ILE A C 1
ATOM 1951 O O . ILE A 1 254 ? 3.52 -27.562 -33.062 1 93.31 254 ILE A O 1
ATOM 1955 N N . VAL A 1 255 ? 2.301 -27.031 -34.844 1 95.81 255 VAL A N 1
ATOM 1956 C CA . VAL A 1 255 ? 1.191 -27.875 -34.406 1 95.81 255 VAL A CA 1
ATOM 1957 C C . VAL A 1 255 ? 0.778 -28.828 -35.531 1 95.81 255 VAL A C 1
ATOM 1959 O O . VAL A 1 255 ? 0.415 -28.375 -36.625 1 95.81 255 VAL A O 1
ATOM 1962 N N . THR A 1 256 ? 0.922 -30.047 -35.219 1 95.94 256 THR A N 1
ATOM 1963 C CA . THR A 1 256 ? 0.494 -31.078 -36.156 1 95.94 256 THR A CA 1
ATOM 1964 C C . THR A 1 256 ? -0.766 -31.781 -35.625 1 95.94 256 THR A C 1
ATOM 1966 O O . THR A 1 256 ? -0.857 -32.125 -34.469 1 95.94 256 THR A O 1
ATOM 1969 N N . LEU A 1 257 ? -1.716 -31.906 -36.531 1 95.94 257 LEU A N 1
ATOM 1970 C CA . LEU A 1 257 ? -2.967 -32.594 -36.219 1 95.94 257 LEU A CA 1
ATOM 1971 C C . LEU A 1 257 ? -3.098 -33.906 -36.969 1 95.94 257 LEU A C 1
ATOM 1973 O O . LEU A 1 257 ? -3.248 -33.906 -38.188 1 95.94 257 LEU A O 1
ATOM 1977 N N . ALA A 1 258 ? -2.99 -35 -36.25 1 96.12 258 ALA A N 1
ATOM 1978 C CA . ALA A 1 258 ? -3.125 -36.312 -36.844 1 96.12 258 ALA A CA 1
ATOM 1979 C C . ALA A 1 258 ? -4.52 -36.906 -36.594 1 96.12 258 ALA A C 1
ATOM 1981 O O . ALA A 1 258 ? -4.957 -37.031 -35.469 1 96.12 258 ALA A O 1
ATOM 1982 N N . VAL A 1 259 ? -5.18 -37.219 -37.688 1 94.5 259 VAL A N 1
ATOM 1983 C CA . VAL A 1 259 ? -6.551 -37.719 -37.625 1 94.5 259 VAL A CA 1
ATOM 1984 C C . VAL A 1 259 ? -6.711 -38.906 -38.562 1 94.5 259 VAL A C 1
ATOM 1986 O O . VAL A 1 259 ? -5.926 -39.094 -39.5 1 94.5 259 VAL A O 1
ATOM 1989 N N . PRO A 1 260 ? -7.715 -39.719 -38.25 1 93.38 260 PRO A N 1
ATOM 1990 C CA . PRO A 1 260 ? -7.996 -40.812 -39.188 1 93.38 260 PRO A CA 1
ATOM 1991 C C . PRO A 1 260 ? -8.32 -40.344 -40.594 1 93.38 260 PRO A C 1
ATOM 1993 O O . PRO A 1 260 ? -8.859 -39.25 -40.781 1 93.38 260 PRO A O 1
ATOM 1996 N N . GLU A 1 261 ? -8.062 -41.219 -41.531 1 91.81 261 GLU A N 1
ATOM 1997 C CA . GLU A 1 261 ? -8.25 -40.938 -42.938 1 91.81 261 GLU A CA 1
ATOM 1998 C C . GLU A 1 261 ? -9.688 -40.5 -43.219 1 91.81 261 GLU A C 1
ATOM 2000 O O . GLU A 1 261 ? -9.93 -39.656 -44.094 1 91.81 261 GLU A O 1
ATOM 2005 N N . SER A 1 262 ? -10.602 -41.031 -42.562 1 87.94 262 SER A N 1
ATOM 2006 C CA . SER A 1 262 ? -12.023 -40.812 -42.781 1 87.94 262 SER A CA 1
ATOM 2007 C C . SER A 1 262 ? -12.414 -39.344 -42.5 1 87.94 262 SER A C 1
ATOM 2009 O O . SER A 1 262 ? -13.375 -38.844 -43.062 1 87.94 262 SER A O 1
ATOM 2011 N N . VAL A 1 263 ? -11.688 -38.688 -41.656 1 87.31 263 VAL A N 1
ATOM 2012 C CA . VAL A 1 263 ? -12.094 -37.375 -41.25 1 87.31 263 VAL A CA 1
ATOM 2013 C C . VAL A 1 263 ? -11.078 -36.344 -41.75 1 87.31 263 VAL A C 1
ATOM 2015 O O . VAL A 1 263 ? -11.312 -35.125 -41.656 1 87.31 263 VAL A O 1
ATOM 2018 N N . TYR A 1 264 ? -10.047 -36.719 -42.375 1 87.94 264 TYR A N 1
ATOM 2019 C CA . TYR A 1 264 ? -8.922 -35.906 -42.812 1 87.94 264 TYR A CA 1
ATOM 2020 C C . TYR A 1 264 ? -9.383 -34.781 -43.719 1 87.94 264 TYR A C 1
ATOM 2022 O O . TYR A 1 264 ? -8.984 -33.625 -43.531 1 87.94 264 TYR A O 1
ATOM 2030 N N . PRO A 1 265 ? -10.289 -35.031 -44.656 1 84.31 265 PRO A N 1
ATOM 2031 C CA . PRO A 1 265 ? -10.688 -33.938 -45.531 1 84.31 265 PRO A CA 1
ATOM 2032 C C . PRO A 1 265 ? -11.383 -32.781 -44.812 1 84.31 265 PRO A C 1
ATOM 2034 O O . PRO A 1 265 ? -11.188 -31.625 -45.125 1 84.31 265 PRO A O 1
ATOM 2037 N N . GLN A 1 266 ? -12.117 -33.094 -43.906 1 83.31 266 GLN A N 1
ATOM 2038 C CA . GLN A 1 266 ? -12.844 -32.062 -43.125 1 83.31 266 GLN A CA 1
ATOM 2039 C C . GLN A 1 266 ? -11.891 -31.234 -42.281 1 83.31 266 GLN A C 1
ATOM 2041 O O . GLN A 1 266 ? -11.906 -30 -42.375 1 83.31 266 GLN A O 1
ATOM 2046 N N . VAL A 1 267 ? -11.078 -31.891 -41.562 1 84.94 267 VAL A N 1
ATOM 2047 C CA . VAL A 1 267 ? -10.219 -31.234 -40.594 1 84.94 267 VAL A CA 1
ATOM 2048 C C . VAL A 1 267 ? -9.18 -30.375 -41.312 1 84.94 267 VAL A C 1
ATOM 2050 O O . VAL A 1 267 ? -8.805 -29.312 -40.812 1 84.94 267 VAL A O 1
ATOM 2053 N N . SER A 1 268 ? -8.727 -30.844 -42.406 1 81.5 268 SER A N 1
ATOM 2054 C CA . SER A 1 268 ? -7.695 -30.141 -43.188 1 81.5 268 SER A CA 1
ATOM 2055 C C . SER A 1 268 ? -8.227 -28.828 -43.75 1 81.5 268 SER A C 1
ATOM 2057 O O . SER A 1 268 ? -7.449 -27.969 -44.156 1 81.5 268 SER A O 1
ATOM 2059 N N . SER A 1 269 ? -9.469 -28.641 -43.625 1 77.56 269 SER A N 1
ATOM 2060 C CA . SER A 1 269 ? -10.062 -27.453 -44.25 1 77.56 269 SER A CA 1
ATOM 2061 C C . SER A 1 269 ? -10.352 -26.391 -43.188 1 77.56 269 SER A C 1
ATOM 2063 O O . SER A 1 269 ? -10.633 -25.234 -43.531 1 77.56 269 SER A O 1
ATOM 2065 N N . PHE A 1 270 ? -10.219 -26.75 -42 1 81.44 270 PHE A N 1
ATOM 2066 C CA . PHE A 1 270 ? -10.648 -25.844 -40.969 1 81.44 270 PHE A CA 1
ATOM 2067 C C . PHE A 1 270 ? -9.68 -24.672 -40.844 1 81.44 270 PHE A C 1
ATOM 2069 O O . PHE A 1 270 ? -10.086 -23.547 -40.531 1 81.44 270 PHE A O 1
ATOM 2076 N N . SER A 1 271 ? -8.398 -24.953 -41.031 1 81.31 271 SER A N 1
ATOM 2077 C CA . SER A 1 271 ? -7.398 -23.906 -40.875 1 81.31 271 SER A CA 1
ATOM 2078 C C . SER A 1 271 ? -6.141 -24.219 -41.656 1 81.31 271 SER A C 1
ATOM 2080 O O . SER A 1 271 ? -5.641 -25.344 -41.625 1 81.31 271 SER A O 1
ATOM 2082 N N . PRO A 1 272 ? -5.625 -23.25 -42.281 1 76.12 272 PRO A N 1
ATOM 2083 C CA . PRO A 1 272 ? -4.367 -23.453 -43 1 76.12 272 PRO A CA 1
ATOM 2084 C C . PRO A 1 272 ? -3.15 -23.453 -42.094 1 76.12 272 PRO A C 1
ATOM 2086 O O . PRO A 1 272 ? -2.053 -23.828 -42.5 1 76.12 272 PRO A O 1
ATOM 2089 N N . GLU A 1 273 ? -3.354 -23.094 -40.938 1 81.94 273 GLU A N 1
ATOM 2090 C CA . GLU A 1 273 ? -2.232 -22.906 -40.031 1 81.94 273 GLU A CA 1
ATOM 2091 C C . GLU A 1 273 ? -1.824 -24.219 -39.375 1 81.94 273 GLU A C 1
ATOM 2093 O O . GLU A 1 273 ? -0.699 -24.344 -38.875 1 81.94 273 GLU A O 1
ATOM 2098 N N . ILE A 1 274 ? -2.688 -25.203 -39.312 1 88.19 274 ILE A N 1
ATOM 2099 C CA . ILE A 1 274 ? -2.445 -26.484 -38.656 1 88.19 274 ILE A CA 1
ATOM 2100 C C . ILE A 1 274 ? -2 -27.516 -39.688 1 88.19 274 ILE A C 1
ATOM 2102 O O . ILE A 1 274 ? -2.557 -27.578 -40.781 1 88.19 274 ILE A O 1
ATOM 2106 N N . ILE A 1 275 ? -0.946 -28.219 -39.344 1 90.75 275 ILE A N 1
ATOM 2107 C CA . ILE A 1 275 ? -0.432 -29.234 -40.25 1 90.75 275 ILE A CA 1
ATOM 2108 C C . ILE A 1 275 ? -1.222 -30.531 -40.094 1 90.75 275 ILE A C 1
ATOM 2110 O O . ILE A 1 275 ? -1.054 -31.234 -39.094 1 90.75 275 ILE A O 1
ATOM 2114 N N . PRO A 1 276 ? -1.984 -30.828 -41.062 1 91.69 276 PRO A N 1
ATOM 2115 C CA . PRO A 1 276 ? -2.764 -32.062 -40.938 1 91.69 276 PRO A CA 1
ATOM 2116 C C . PRO A 1 276 ? -1.987 -33.312 -41.375 1 91.69 276 PRO A C 1
ATOM 2118 O O . PRO A 1 276 ? -1.208 -33.25 -42.344 1 91.69 276 PRO A O 1
ATOM 2121 N N . ARG A 1 277 ? -2.109 -34.344 -40.688 1 92.94 277 ARG A N 1
ATOM 2122 C CA . ARG A 1 277 ? -1.56 -35.656 -41.031 1 92.94 277 ARG A CA 1
ATOM 2123 C C . ARG A 1 277 ? -2.637 -36.719 -41 1 92.94 277 ARG A C 1
ATOM 2125 O O . ARG A 1 277 ? -3.506 -36.719 -40.125 1 92.94 277 ARG A O 1
ATOM 2132 N N . LYS A 1 278 ? -2.482 -37.656 -41.969 1 92.94 278 LYS A N 1
ATOM 2133 C CA . LYS A 1 278 ? -3.453 -38.75 -42.062 1 92.94 278 LYS A CA 1
ATOM 2134 C C . LYS A 1 278 ? -2.947 -40 -41.344 1 92.94 278 LYS A C 1
ATOM 2136 O O . LYS A 1 278 ? -1.769 -40.344 -41.469 1 92.94 278 LYS A O 1
ATOM 2141 N N . LEU A 1 279 ? -3.84 -40.531 -40.531 1 94.56 279 LEU A N 1
ATOM 2142 C CA . LEU A 1 279 ? -3.617 -41.844 -39.969 1 94.56 279 LEU A CA 1
ATOM 2143 C C . LEU A 1 279 ? -4.426 -42.906 -40.75 1 94.56 279 LEU A C 1
ATOM 2145 O O . LEU A 1 279 ? -5.562 -42.656 -41.125 1 94.56 279 LEU A O 1
ATOM 2149 N N . ARG A 1 280 ? -3.838 -44.031 -40.844 1 94.31 280 ARG A N 1
ATOM 2150 C CA . ARG A 1 280 ? -4.488 -45.094 -41.625 1 94.31 280 ARG A CA 1
ATOM 2151 C C . ARG A 1 280 ? -5.738 -45.594 -40.906 1 94.31 280 ARG A C 1
ATOM 2153 O O . ARG A 1 280 ? -5.723 -45.844 -39.719 1 94.31 280 ARG A O 1
ATOM 2160 N N . GLY A 1 281 ? -6.812 -45.688 -41.719 1 91.75 281 GLY A N 1
ATOM 2161 C CA . GLY A 1 281 ? -8.031 -46.281 -41.188 1 91.75 281 GLY A CA 1
ATOM 2162 C C . GLY A 1 281 ? -9.102 -45.281 -40.875 1 91.75 281 GLY A C 1
ATOM 2163 O O . GLY A 1 281 ? -8.867 -44.062 -40.969 1 91.75 281 GLY A O 1
ATOM 2164 N N . ASP A 1 282 ? -10.32 -45.781 -40.469 1 89.88 282 ASP A N 1
ATOM 2165 C CA . ASP A 1 282 ? -11.477 -44.938 -40.219 1 89.88 282 ASP A CA 1
ATOM 2166 C C . ASP A 1 282 ? -11.461 -44.406 -38.781 1 89.88 282 ASP A C 1
ATOM 2168 O O . ASP A 1 282 ? -12.062 -43.375 -38.5 1 89.88 282 ASP A O 1
ATOM 2172 N N . GLU A 1 283 ? -10.836 -45.156 -37.969 1 91.56 283 GLU A N 1
ATOM 2173 C CA . GLU A 1 283 ? -10.695 -44.75 -36.594 1 91.56 283 GLU A CA 1
ATOM 2174 C C . GLU A 1 283 ? -9.32 -45.125 -36.031 1 91.56 283 GLU A C 1
ATOM 2176 O O . GLU A 1 283 ? -8.609 -45.938 -36.625 1 91.56 283 GLU A O 1
ATOM 2181 N N . ILE A 1 284 ? -8.93 -44.531 -34.938 1 94.12 284 ILE A N 1
ATOM 2182 C CA . ILE A 1 284 ? -7.633 -44.781 -34.312 1 94.12 284 ILE A CA 1
ATOM 2183 C C . ILE A 1 284 ? -7.664 -46.156 -33.625 1 94.12 284 ILE A C 1
ATOM 2185 O O . ILE A 1 284 ? -8.586 -46.438 -32.844 1 94.12 284 ILE A O 1
ATOM 2189 N N . THR A 1 285 ? -6.781 -46.969 -33.938 1 93.94 285 THR A N 1
ATOM 2190 C CA . THR A 1 285 ? -6.66 -48.312 -33.312 1 93.94 285 THR A CA 1
ATOM 2191 C C . THR A 1 285 ? -5.211 -48.594 -32.906 1 93.94 285 THR A C 1
ATOM 2193 O O . THR A 1 285 ? -4.332 -47.75 -33.125 1 93.94 285 THR A O 1
ATOM 2196 N N . GLU A 1 286 ? -4.984 -49.719 -32.375 1 94.38 286 GLU A N 1
ATOM 2197 C CA . GLU A 1 286 ? -3.645 -50.156 -31.984 1 94.38 286 GLU A CA 1
ATOM 2198 C C . GLU A 1 286 ? -2.695 -50.188 -33.156 1 94.38 286 GLU A C 1
ATOM 2200 O O . GLU A 1 286 ? -1.485 -50 -33 1 94.38 286 GLU A O 1
ATOM 2205 N N . LYS A 1 287 ? -3.256 -50.344 -34.344 1 94.56 287 LYS A N 1
ATOM 2206 C CA . LYS A 1 287 ? -2.453 -50.406 -35.562 1 94.56 287 LYS A CA 1
ATOM 2207 C C . LYS A 1 287 ? -1.801 -49.062 -35.875 1 94.56 287 LYS A C 1
ATOM 2209 O O . LYS A 1 287 ? -0.829 -49 -36.625 1 94.56 287 LYS A O 1
ATOM 2214 N N . ASN A 1 288 ? -2.342 -48.031 -35.281 1 95.94 288 ASN A N 1
ATOM 2215 C CA . ASN A 1 288 ? -1.853 -46.688 -35.562 1 95.94 288 ASN A CA 1
ATOM 2216 C C . ASN A 1 288 ? -0.749 -46.281 -34.594 1 95.94 288 ASN A C 1
ATOM 2218 O O . ASN A 1 288 ? -0.155 -45.219 -34.75 1 95.94 288 ASN A O 1
ATOM 2222 N N . VAL A 1 289 ? -0.464 -47.062 -33.594 1 96.75 289 VAL A N 1
ATOM 2223 C CA . VAL A 1 289 ? 0.463 -46.719 -32.531 1 96.75 289 VAL A CA 1
ATOM 2224 C C . VAL A 1 289 ? 1.839 -46.406 -33.125 1 96.75 289 VAL A C 1
ATOM 2226 O O . VAL A 1 289 ? 2.455 -45.406 -32.781 1 96.75 289 VAL A O 1
ATOM 2229 N N . GLU A 1 290 ? 2.312 -47.281 -33.938 1 95.69 290 GLU A N 1
ATOM 2230 C CA . GLU A 1 290 ? 3.627 -47.062 -34.531 1 95.69 290 GLU A CA 1
ATOM 2231 C C . GLU A 1 290 ? 3.66 -45.812 -35.375 1 95.69 290 GLU A C 1
ATOM 2233 O O . GLU A 1 290 ? 4.629 -45.031 -35.312 1 95.69 290 GLU A O 1
ATOM 2238 N N . GLU A 1 291 ? 2.654 -45.656 -36.125 1 95.56 291 GLU A N 1
ATOM 2239 C CA . GLU A 1 291 ? 2.529 -44.469 -36.969 1 95.56 291 GLU A CA 1
ATOM 2240 C C . GLU A 1 291 ? 2.518 -43.219 -36.156 1 95.56 291 GLU A C 1
ATOM 2242 O O . GLU A 1 291 ? 3.189 -42.219 -36.5 1 95.56 291 GLU A O 1
ATOM 2247 N N . ILE A 1 292 ? 1.763 -43.188 -35.125 1 96.38 292 ILE A N 1
ATOM 2248 C CA . ILE A 1 292 ? 1.627 -42.031 -34.25 1 96.38 292 ILE A CA 1
ATOM 2249 C C . ILE A 1 292 ? 2.947 -41.781 -33.531 1 96.38 292 ILE A C 1
ATOM 2251 O O . ILE A 1 292 ? 3.393 -40.625 -33.406 1 96.38 292 ILE A O 1
ATOM 2255 N N . THR A 1 293 ? 3.584 -42.812 -33.031 1 96.69 293 THR A N 1
ATOM 2256 C CA . THR A 1 293 ? 4.84 -42.688 -32.281 1 96.69 293 THR A CA 1
ATOM 2257 C C . THR A 1 293 ? 5.941 -42.156 -33.188 1 96.69 293 THR A C 1
ATOM 2259 O O . THR A 1 293 ? 6.805 -41.375 -32.75 1 96.69 293 THR A O 1
ATOM 2262 N N . GLU A 1 294 ? 5.934 -42.562 -34.406 1 95.56 294 GLU A N 1
ATOM 2263 C CA . GLU A 1 294 ? 6.895 -42.062 -35.375 1 95.56 294 GLU A CA 1
ATOM 2264 C C . GLU A 1 294 ? 6.715 -40.562 -35.562 1 95.56 294 GLU A C 1
ATOM 2266 O O . GLU A 1 294 ? 7.695 -39.812 -35.625 1 95.56 294 GLU A O 1
ATOM 2271 N N . LEU A 1 295 ? 5.5 -40.125 -35.719 1 95.44 295 LEU A N 1
ATOM 2272 C CA . LEU A 1 295 ? 5.207 -38.719 -35.812 1 95.44 295 LEU A CA 1
ATOM 2273 C C . LEU A 1 295 ? 5.629 -37.969 -34.562 1 95.44 295 LEU A C 1
ATOM 2275 O O . LEU A 1 295 ? 6.145 -36.844 -34.625 1 95.44 295 LEU A O 1
ATOM 2279 N N . ALA A 1 296 ? 5.383 -38.594 -33.438 1 96.56 296 ALA A N 1
ATOM 2280 C CA . ALA A 1 296 ? 5.605 -38 -32.125 1 96.56 296 ALA A CA 1
ATOM 2281 C C . ALA A 1 296 ? 7.09 -37.719 -31.891 1 96.56 296 ALA A C 1
ATOM 2283 O O . ALA A 1 296 ? 7.445 -36.812 -31.141 1 96.56 296 ALA A O 1
ATOM 2284 N N . ARG A 1 297 ? 7.965 -38.469 -32.5 1 93.44 297 ARG A N 1
ATOM 2285 C CA . ARG A 1 297 ? 9.406 -38.312 -32.344 1 93.44 297 ARG A CA 1
ATOM 2286 C C . ARG A 1 297 ? 9.859 -36.906 -32.719 1 93.44 297 ARG A C 1
ATOM 2288 O O . ARG A 1 297 ? 10.875 -36.438 -32.219 1 93.44 297 ARG A O 1
ATOM 2295 N N . LYS A 1 298 ? 9.117 -36.312 -33.562 1 94.25 298 LYS A N 1
ATOM 2296 C CA . LYS A 1 298 ? 9.469 -34.969 -34.031 1 94.25 298 LYS A CA 1
ATOM 2297 C C . LYS A 1 298 ? 8.773 -33.875 -33.219 1 94.25 298 LYS A C 1
ATOM 2299 O O . LYS A 1 298 ? 8.797 -32.719 -33.594 1 94.25 298 LYS A O 1
ATOM 2304 N N . HIS A 1 299 ? 8.133 -34.25 -32.25 1 96.62 299 HIS A N 1
ATOM 2305 C CA . HIS A 1 299 ? 7.367 -33.312 -31.453 1 96.62 299 HIS A CA 1
ATOM 2306 C C . HIS A 1 299 ? 7.781 -33.375 -29.984 1 96.62 299 HIS A C 1
ATOM 2308 O O . HIS A 1 299 ? 8.375 -34.344 -29.547 1 96.62 299 HIS A O 1
ATOM 2314 N N . ASP A 1 300 ? 7.512 -32.312 -29.266 1 96.75 300 ASP A N 1
ATOM 2315 C CA . ASP A 1 300 ? 7.898 -32.219 -27.859 1 96.75 300 ASP A CA 1
ATOM 2316 C C . ASP A 1 300 ? 6.848 -32.844 -26.969 1 96.75 300 ASP A C 1
ATOM 2318 O O . ASP A 1 300 ? 7.168 -33.344 -25.875 1 96.75 300 ASP A O 1
ATOM 2322 N N . VAL A 1 301 ? 5.586 -32.75 -27.406 1 97.69 301 VAL A N 1
ATOM 2323 C CA . VAL A 1 301 ? 4.469 -33.25 -26.594 1 97.69 301 VAL A CA 1
ATOM 2324 C C . VAL A 1 301 ? 3.389 -33.844 -27.516 1 97.69 301 VAL A C 1
ATOM 2326 O O . VAL A 1 301 ? 3.182 -33.344 -28.625 1 97.69 301 VAL A O 1
ATOM 2329 N N . VAL A 1 302 ? 2.75 -34.875 -27.031 1 98.38 302 VAL A N 1
ATOM 2330 C CA . VAL A 1 302 ? 1.583 -35.438 -27.703 1 98.38 302 VAL A CA 1
ATOM 2331 C C . VAL A 1 302 ? 0.32 -35.125 -26.922 1 98.38 302 VAL A C 1
ATOM 2333 O O . VAL A 1 302 ? 0.279 -35.312 -25.703 1 98.38 302 VAL A O 1
ATOM 2336 N N . VAL A 1 303 ? -0.599 -34.531 -27.562 1 98.44 303 VAL A N 1
ATOM 2337 C CA . VAL A 1 303 ? -1.936 -34.375 -27 1 98.44 303 VAL A CA 1
ATOM 2338 C C . VAL A 1 303 ? -2.889 -35.375 -27.609 1 98.44 303 VAL A C 1
ATOM 2340 O O . VAL A 1 303 ? -3.115 -35.406 -28.828 1 98.44 303 VAL A O 1
ATOM 2343 N N . PHE A 1 304 ? -3.461 -36.188 -26.766 1 97.94 304 PHE A N 1
ATOM 2344 C CA . PHE A 1 304 ? -4.168 -37.344 -27.312 1 97.94 304 PHE A CA 1
ATOM 2345 C C . PHE A 1 304 ? -5.547 -37.469 -26.688 1 97.94 304 PHE A C 1
ATOM 2347 O O . PHE A 1 304 ? -5.719 -37.219 -25.484 1 97.94 304 PHE A O 1
ATOM 2354 N N . GLY A 1 305 ? -6.512 -37.906 -27.5 1 94.56 305 GLY A N 1
ATOM 2355 C CA . GLY A 1 305 ? -7.77 -38.406 -26.969 1 94.56 305 GLY A CA 1
ATOM 2356 C C . GLY A 1 305 ? -8.969 -37.594 -27.422 1 94.56 305 GLY A C 1
ATOM 2357 O O . GLY A 1 305 ? -10.109 -38.062 -27.344 1 94.56 305 GLY A O 1
ATOM 2358 N N . MET A 1 306 ? -8.75 -36.406 -27.906 1 92.56 306 MET A N 1
ATOM 2359 C CA . MET A 1 306 ? -9.859 -35.531 -28.328 1 92.56 306 MET A CA 1
ATOM 2360 C C . MET A 1 306 ? -10.703 -36.219 -29.406 1 92.56 306 MET A C 1
ATOM 2362 O O . MET A 1 306 ? -10.164 -36.688 -30.391 1 92.56 306 MET A O 1
ATOM 2366 N N . GLY A 1 307 ? -11.93 -36.219 -29.141 1 90.56 307 GLY A N 1
ATOM 2367 C CA . GLY A 1 307 ? -12.852 -36.719 -30.141 1 90.56 307 GLY A CA 1
ATOM 2368 C C . GLY A 1 307 ? -12.898 -38.25 -30.203 1 90.56 307 GLY A C 1
ATOM 2369 O O . GLY A 1 307 ? -13.578 -38.812 -31.047 1 90.56 307 GLY A O 1
ATOM 2370 N N . THR A 1 308 ? -12.141 -38.906 -29.359 1 92.5 308 THR A N 1
ATOM 2371 C CA . THR A 1 308 ? -12.125 -40.375 -29.359 1 92.5 308 THR A CA 1
ATOM 2372 C C . THR A 1 308 ? -12.891 -40.938 -28.172 1 92.5 308 THR A C 1
ATOM 2374 O O . THR A 1 308 ? -13.25 -40.188 -27.25 1 92.5 308 THR A O 1
ATOM 2377 N N . VAL A 1 309 ? -13.234 -42.156 -28.312 1 91.25 309 VAL A N 1
ATOM 2378 C CA . VAL A 1 309 ? -13.938 -42.844 -27.234 1 91.25 309 VAL A CA 1
ATOM 2379 C C . VAL A 1 309 ? -13.148 -44.094 -26.812 1 91.25 309 VAL A C 1
ATOM 2381 O O . VAL A 1 309 ? -12.883 -44.969 -27.625 1 91.25 309 VAL A O 1
ATOM 2384 N N . ASP A 1 310 ? -12.719 -44.156 -25.594 1 90.94 310 ASP A N 1
ATOM 2385 C CA . ASP A 1 310 ? -12.125 -45.312 -24.938 1 90.94 310 ASP A CA 1
ATOM 2386 C C . ASP A 1 310 ? -10.891 -45.812 -25.688 1 90.94 310 ASP A C 1
ATOM 2388 O O . ASP A 1 310 ? -10.844 -46.969 -26.125 1 90.94 310 ASP A O 1
ATOM 2392 N N . LYS A 1 311 ? -9.961 -44.938 -25.828 1 94.31 311 LYS A N 1
ATOM 2393 C CA . LYS A 1 311 ? -8.719 -45.281 -26.516 1 94.31 311 LYS A CA 1
ATOM 2394 C C . LYS A 1 311 ? -7.531 -45.281 -25.547 1 94.31 311 LYS A C 1
ATOM 2396 O O . LYS A 1 311 ? -6.414 -44.906 -25.938 1 94.31 311 LYS A O 1
ATOM 2401 N N . GLY A 1 312 ? -7.793 -45.656 -24.344 1 95.06 312 GLY A N 1
ATOM 2402 C CA . GLY A 1 312 ? -6.762 -45.688 -23.312 1 95.06 312 GLY A CA 1
ATOM 2403 C C . GLY A 1 312 ? -5.605 -46.594 -23.656 1 95.06 312 GLY A C 1
ATOM 2404 O O . GLY A 1 312 ? -4.453 -46.281 -23.359 1 95.06 312 GLY A O 1
ATOM 2405 N N . ASP A 1 313 ? -5.934 -47.719 -24.281 1 95.12 313 ASP A N 1
ATOM 2406 C CA . ASP A 1 313 ? -4.91 -48.688 -24.641 1 95.12 313 ASP A CA 1
ATOM 2407 C C . ASP A 1 313 ? -3.928 -48.094 -25.656 1 95.12 313 ASP A C 1
ATOM 2409 O O . ASP A 1 313 ? -2.717 -48.281 -25.547 1 95.12 313 ASP A O 1
ATOM 2413 N N . VAL A 1 314 ? -4.52 -47.375 -26.594 1 95.88 314 VAL A N 1
ATOM 2414 C CA . VAL A 1 314 ? -3.693 -46.75 -27.609 1 95.88 314 VAL A CA 1
ATOM 2415 C C . VAL A 1 314 ? -2.812 -45.688 -26.953 1 95.88 314 VAL A C 1
ATOM 2417 O O . VAL A 1 314 ? -1.608 -45.625 -27.219 1 95.88 314 VAL A O 1
ATOM 2420 N N . ALA A 1 315 ? -3.436 -44.875 -26.125 1 96.69 315 ALA A N 1
ATOM 2421 C CA . ALA A 1 315 ? -2.717 -43.812 -25.422 1 96.69 315 ALA A CA 1
ATOM 2422 C C . ALA A 1 315 ? -1.578 -44.406 -24.594 1 96.69 315 ALA A C 1
ATOM 2424 O O . ALA A 1 315 ? -0.491 -43.812 -24.531 1 96.69 315 ALA A O 1
ATOM 2425 N N . GLU A 1 316 ? -1.865 -45.438 -23.906 1 96.81 316 GLU A N 1
ATOM 2426 C CA . GLU A 1 316 ? -0.867 -46.125 -23.062 1 96.81 316 GLU A CA 1
ATOM 2427 C C . GLU A 1 316 ? 0.331 -46.562 -23.891 1 96.81 316 GLU A C 1
ATOM 2429 O O . GLU A 1 316 ? 1.48 -46.375 -23.484 1 96.81 316 GLU A O 1
ATOM 2434 N N . GLU A 1 317 ? 0.08 -47.188 -24.984 1 96.75 317 GLU A N 1
ATOM 2435 C CA . GLU A 1 317 ? 1.152 -47.656 -25.859 1 96.75 317 GLU A CA 1
ATOM 2436 C C . GLU A 1 317 ? 1.972 -46.5 -26.406 1 96.75 317 GLU A C 1
ATOM 2438 O O . GLU A 1 317 ? 3.199 -46.594 -26.484 1 96.75 317 GLU A O 1
ATOM 2443 N N . ILE A 1 318 ? 1.295 -45.469 -26.812 1 96.94 318 ILE A N 1
ATOM 2444 C CA . ILE A 1 318 ? 1.979 -44.281 -27.312 1 96.94 318 ILE A CA 1
ATOM 2445 C C . ILE A 1 318 ? 2.898 -43.719 -26.234 1 96.94 318 ILE A C 1
ATOM 2447 O O . ILE A 1 318 ? 4.031 -43.312 -26.516 1 96.94 318 ILE A O 1
ATOM 2451 N N . SER A 1 319 ? 2.436 -43.688 -24.969 1 97.19 319 SER A N 1
ATOM 2452 C CA . SER A 1 319 ? 3.15 -43.094 -23.844 1 97.19 319 SER A CA 1
ATOM 2453 C C . SER A 1 319 ? 4.477 -43.812 -23.594 1 97.19 319 SER A C 1
ATOM 2455 O O . SER A 1 319 ? 5.395 -43.219 -23.016 1 97.19 319 SER A O 1
ATOM 2457 N N . LYS A 1 320 ? 4.605 -45.031 -24 1 96.38 320 LYS A N 1
ATOM 2458 C CA . LYS A 1 320 ? 5.844 -45.781 -23.844 1 96.38 320 LYS A CA 1
ATOM 2459 C C . LYS A 1 320 ? 6.93 -45.25 -24.781 1 96.38 320 LYS A C 1
ATOM 2461 O O . LYS A 1 320 ? 8.117 -45.5 -24.547 1 96.38 320 LYS A O 1
ATOM 2466 N N . GLY A 1 321 ? 6.504 -44.625 -25.781 1 95.19 321 GLY A N 1
ATOM 2467 C CA . GLY A 1 321 ? 7.457 -44.219 -26.797 1 95.19 321 GLY A CA 1
ATOM 2468 C C . GLY A 1 321 ? 7.676 -42.719 -26.844 1 95.19 321 GLY A C 1
ATOM 2469 O O . GLY A 1 321 ? 8.359 -42.219 -27.734 1 95.19 321 GLY A O 1
ATOM 2470 N N . VAL A 1 322 ? 7.062 -42 -25.969 1 96.56 322 VAL A N 1
ATOM 2471 C CA . VAL A 1 322 ? 7.203 -40.562 -25.984 1 96.56 322 VAL A CA 1
ATOM 2472 C C . VAL A 1 322 ? 7.586 -40.062 -24.594 1 96.56 322 VAL A C 1
ATOM 2474 O O . VAL A 1 322 ? 7.527 -40.812 -23.625 1 96.56 322 VAL A O 1
ATOM 2477 N N . GLU A 1 323 ? 7.984 -38.812 -24.516 1 96.62 323 GLU A N 1
ATOM 2478 C CA . GLU A 1 323 ? 8.453 -38.25 -23.25 1 96.62 323 GLU A CA 1
ATOM 2479 C C . GLU A 1 323 ? 7.316 -37.562 -22.5 1 96.62 323 GLU A C 1
ATOM 2481 O O . GLU A 1 323 ? 7.277 -37.562 -21.266 1 96.62 323 GLU A O 1
ATOM 2486 N N . LYS A 1 324 ? 6.477 -36.875 -23.234 1 98.25 324 LYS A N 1
ATOM 2487 C CA . LYS A 1 324 ? 5.41 -36.062 -22.641 1 98.25 324 LYS A CA 1
ATOM 2488 C C . LYS A 1 324 ? 4.086 -36.312 -23.359 1 98.25 324 LYS A C 1
ATOM 2490 O O . LYS A 1 324 ? 4.039 -36.375 -24.594 1 98.25 324 LYS A O 1
ATOM 2495 N N . ILE A 1 325 ? 3.006 -36.438 -22.609 1 98.44 325 ILE A N 1
ATOM 2496 C CA . ILE A 1 325 ? 1.701 -36.656 -23.219 1 98.44 325 ILE A CA 1
ATOM 2497 C C . ILE A 1 325 ? 0.619 -35.969 -22.406 1 98.44 325 ILE A C 1
ATOM 2499 O O . ILE A 1 325 ? 0.707 -35.906 -21.172 1 98.44 325 ILE A O 1
ATOM 2503 N N . VAL A 1 326 ? -0.293 -35.312 -23.031 1 98.69 326 VAL A N 1
ATOM 2504 C CA . VAL A 1 326 ? -1.516 -34.781 -22.438 1 98.69 326 VAL A CA 1
ATOM 2505 C C . VAL A 1 326 ? -2.707 -35.656 -22.859 1 98.69 326 VAL A C 1
ATOM 2507 O O . VAL A 1 326 ? -2.91 -35.906 -24.047 1 98.69 326 VAL A O 1
ATOM 2510 N N . LEU A 1 327 ? -3.436 -36.094 -21.906 1 98.31 327 LEU A N 1
ATOM 2511 C CA . LEU A 1 327 ? -4.551 -37 -22.188 1 98.31 327 LEU A CA 1
ATOM 2512 C C . LEU A 1 327 ? -5.875 -36.375 -21.766 1 98.31 327 LEU A C 1
ATOM 2514 O O . LEU A 1 327 ? -5.996 -35.844 -20.656 1 98.31 327 LEU A O 1
ATOM 2518 N N . ASP A 1 328 ? -6.805 -36.406 -22.609 1 96.44 328 ASP A N 1
ATOM 2519 C CA . ASP A 1 328 ? -8.18 -36 -22.359 1 96.44 328 ASP A CA 1
ATOM 2520 C C . ASP A 1 328 ? -9.18 -36.969 -23 1 96.44 328 ASP A C 1
ATOM 2522 O O . ASP A 1 328 ? -8.789 -37.906 -23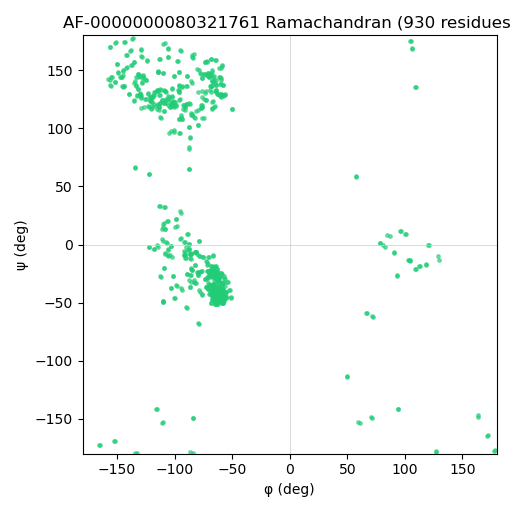.688 1 96.44 328 ASP A O 1
ATOM 2526 N N . ALA A 1 329 ? -10.438 -36.875 -22.641 1 94.06 329 ALA A N 1
ATOM 2527 C CA . ALA A 1 329 ? -11.539 -37.594 -23.25 1 94.06 329 ALA A CA 1
ATOM 2528 C C . ALA A 1 329 ? -11.211 -39.094 -23.359 1 94.06 329 ALA A C 1
ATOM 2530 O O . ALA A 1 329 ? -10.922 -39.75 -22.359 1 94.06 329 ALA A O 1
ATOM 2531 N N . GLY A 1 330 ? -11.07 -39.531 -24.594 1 93.06 330 GLY A N 1
ATOM 2532 C CA . GLY A 1 330 ? -10.938 -40.969 -24.828 1 93.06 330 GLY A CA 1
ATOM 2533 C C . GLY A 1 330 ? -9.586 -41.531 -24.391 1 93.06 330 GLY A C 1
ATOM 2534 O O . GLY A 1 330 ? -9.422 -42.75 -24.25 1 93.06 330 GLY A O 1
ATOM 2535 N N . GLY A 1 331 ? -8.656 -40.656 -24.156 1 94.56 331 GLY A N 1
ATOM 2536 C CA . GLY A 1 331 ? -7.324 -41.094 -23.766 1 94.56 331 GLY A CA 1
ATOM 2537 C C . GLY A 1 331 ? -7.16 -41.219 -22.266 1 94.56 331 GLY A C 1
ATOM 2538 O O . GLY A 1 331 ? -6.16 -41.781 -21.781 1 94.56 331 GLY A O 1
ATOM 2539 N N . LEU A 1 332 ? -8.117 -40.906 -21.484 1 95 332 LEU A N 1
ATOM 2540 C CA . LEU A 1 332 ? -7.988 -40.719 -20.047 1 95 332 LEU A CA 1
ATOM 2541 C C . LEU A 1 332 ? -7.91 -42.062 -19.344 1 95 332 LEU A C 1
ATOM 2543 O O . LEU A 1 332 ? -7.406 -42.156 -18.219 1 95 332 LEU A O 1
ATOM 2547 N N . THR A 1 333 ? -8.391 -43.125 -19.938 1 92.75 333 THR A N 1
ATOM 2548 C CA . THR A 1 333 ? -8.406 -44.406 -19.281 1 92.75 333 THR A CA 1
ATOM 2549 C C . THR A 1 333 ? -7.016 -45.062 -19.328 1 92.75 333 THR A C 1
ATOM 2551 O O . THR A 1 333 ? -6.824 -46.156 -18.828 1 92.75 333 THR A O 1
ATOM 2554 N N . ALA A 1 334 ? -6.098 -44.344 -19.875 1 92.69 334 ALA A N 1
ATOM 2555 C CA . ALA A 1 334 ? -4.73 -44.875 -20 1 92.69 334 ALA A CA 1
ATOM 2556 C C . ALA A 1 334 ? -3.971 -44.719 -18.688 1 92.69 334 ALA A C 1
ATOM 2558 O O . ALA A 1 334 ? -4.285 -43.875 -17.875 1 92.69 334 ALA A O 1
ATOM 2559 N N . THR A 1 335 ? -3.02 -45.625 -18.438 1 92.94 335 THR A N 1
ATOM 2560 C CA . THR A 1 335 ? -1.936 -45.406 -17.469 1 92.94 335 THR A CA 1
ATOM 2561 C C . THR A 1 335 ? -0.65 -45 -18.188 1 92.94 335 THR A C 1
ATOM 2563 O O . THR A 1 335 ? 0.098 -45.875 -18.656 1 92.94 335 THR A O 1
ATOM 2566 N N . PRO A 1 336 ? -0.442 -43.719 -18.188 1 95.94 336 PRO A N 1
ATOM 2567 C CA . PRO A 1 336 ? 0.695 -43.281 -18.984 1 95.94 336 PRO A CA 1
ATOM 2568 C C . PRO A 1 336 ? 2.039 -43.719 -18.422 1 95.94 336 PRO A C 1
ATOM 2570 O O . PRO A 1 336 ? 2.207 -43.781 -17.188 1 95.94 336 PRO A O 1
ATOM 2573 N N . HIS A 1 337 ? 3.053 -43.938 -19.281 1 96.5 337 HIS A N 1
ATOM 2574 C CA . HIS A 1 337 ? 4.387 -44.406 -18.906 1 96.5 337 HIS A CA 1
ATOM 2575 C C . HIS A 1 337 ? 5.422 -43.312 -19.109 1 96.5 337 HIS A C 1
ATOM 2577 O O . HIS A 1 337 ? 6.621 -43.562 -19.172 1 96.5 337 HIS A O 1
ATOM 2583 N N . CYS A 1 338 ? 5.027 -42.156 -19.297 1 96.94 338 CYS A N 1
ATOM 2584 C CA . CYS A 1 338 ? 5.859 -40.969 -19.438 1 96.94 338 CYS A CA 1
ATOM 2585 C C . CYS A 1 338 ? 5.285 -39.781 -18.625 1 96.94 338 CYS A C 1
ATOM 2587 O O . CYS A 1 338 ? 4.277 -39.938 -17.938 1 96.94 338 CYS A O 1
ATOM 2589 N N . ARG A 1 339 ? 5.922 -38.656 -18.594 1 97.88 339 ARG A N 1
ATOM 2590 C CA . ARG A 1 339 ? 5.355 -37.5 -17.938 1 97.88 339 ARG A CA 1
ATOM 2591 C C . ARG A 1 339 ? 4.039 -37.062 -18.594 1 97.88 339 ARG A C 1
ATOM 2593 O O . ARG A 1 339 ? 3.953 -36.969 -19.812 1 97.88 339 ARG A O 1
ATOM 2600 N N . SER A 1 340 ? 3.041 -36.875 -17.812 1 98.38 340 SER A N 1
ATOM 2601 C CA . SER A 1 340 ? 1.721 -36.75 -18.406 1 98.38 340 SER A CA 1
ATOM 2602 C C . SER A 1 340 ? 0.888 -35.688 -17.672 1 98.38 340 SER A C 1
ATOM 2604 O O . SER A 1 340 ? 1.171 -35.375 -16.516 1 98.38 340 SER A O 1
ATOM 2606 N N . ILE A 1 341 ? -0.021 -35.094 -18.344 1 98.69 341 ILE A N 1
ATOM 2607 C CA . ILE A 1 341 ? -1.104 -34.281 -17.781 1 98.69 341 ILE A CA 1
ATOM 2608 C C . ILE A 1 341 ? -2.449 -34.875 -18.172 1 98.69 341 ILE A C 1
ATOM 2610 O O . ILE A 1 341 ? -2.742 -35.062 -19.359 1 98.69 341 ILE A O 1
ATOM 2614 N N . LEU A 1 342 ? -3.205 -35.25 -17.234 1 98.38 342 LEU A N 1
ATOM 2615 C CA . LEU A 1 342 ? -4.559 -35.75 -17.469 1 98.38 342 LEU A CA 1
ATOM 2616 C C . LEU A 1 342 ? -5.59 -34.688 -17.141 1 98.38 342 LEU A C 1
ATOM 2618 O O . LEU A 1 342 ? -5.496 -34.031 -16.094 1 98.38 342 LEU A O 1
ATOM 2622 N N . THR A 1 343 ? -6.57 -34.469 -17.984 1 98 343 THR A N 1
ATOM 2623 C CA . THR A 1 343 ? -7.504 -33.375 -17.781 1 98 343 THR A CA 1
ATOM 2624 C C . THR A 1 343 ? -8.938 -33.875 -17.703 1 98 343 THR A C 1
ATOM 2626 O O . THR A 1 343 ? -9.812 -33.438 -18.438 1 98 343 THR A O 1
ATOM 2629 N N . PRO A 1 344 ? -9.266 -34.688 -16.781 1 96.88 344 PRO A N 1
ATOM 2630 C CA . PRO A 1 344 ? -10.617 -35.25 -16.672 1 96.88 344 PRO A CA 1
ATOM 2631 C C . PRO A 1 344 ? -11.609 -34.25 -16.078 1 96.88 344 PRO A C 1
ATOM 2633 O O . PRO A 1 344 ? -11.219 -33.375 -15.289 1 96.88 344 PRO A O 1
ATOM 2636 N N . HIS A 1 345 ? -12.836 -34.281 -16.484 1 94.56 345 HIS A N 1
ATOM 2637 C CA . HIS A 1 345 ? -13.906 -33.688 -15.703 1 94.56 345 HIS A CA 1
ATOM 2638 C C . HIS A 1 345 ? -14.414 -34.656 -14.625 1 94.56 345 HIS A C 1
ATOM 2640 O O . HIS A 1 345 ? -13.883 -35.75 -14.469 1 94.56 345 HIS A O 1
ATOM 2646 N N . ARG A 1 346 ? -15.352 -34.281 -13.875 1 93.56 346 ARG A N 1
ATOM 2647 C CA . ARG A 1 346 ? -15.773 -35.031 -12.695 1 93.56 346 ARG A CA 1
ATOM 2648 C C . ARG A 1 346 ? -16.203 -36.438 -13.055 1 93.56 346 ARG A C 1
ATOM 2650 O O . ARG A 1 346 ? -15.742 -37.406 -12.438 1 93.56 346 ARG A O 1
ATOM 2657 N N . GLN A 1 347 ? -17.047 -36.594 -14 1 91.94 347 GLN A N 1
ATOM 2658 C CA . GLN A 1 347 ? -17.562 -37.906 -14.406 1 91.94 347 GLN A CA 1
ATOM 2659 C C . GLN A 1 347 ? -16.438 -38.781 -14.969 1 91.94 347 GLN A C 1
ATOM 2661 O O . GLN A 1 347 ? -16.391 -39.969 -14.672 1 91.94 347 GLN A O 1
ATOM 2666 N N . GLU A 1 348 ? -15.609 -38.188 -15.828 1 94.06 348 GLU A N 1
ATOM 2667 C CA . GLU A 1 348 ? -14.461 -38.906 -16.375 1 94.06 348 GLU A CA 1
ATOM 2668 C C . GLU A 1 348 ? -13.523 -39.375 -15.273 1 94.06 348 GLU A C 1
ATOM 2670 O O . GLU A 1 348 ? -13.008 -40.5 -15.32 1 94.06 348 GLU A O 1
ATOM 2675 N N . PHE A 1 349 ? -13.328 -38.5 -14.305 1 95.25 349 PHE A N 1
ATOM 2676 C CA . PHE A 1 349 ? -12.445 -38.812 -13.188 1 95.25 349 PHE A CA 1
ATOM 2677 C C . PHE A 1 349 ? -12.953 -40.031 -12.414 1 95.25 349 PHE A C 1
ATOM 2679 O O . PHE A 1 349 ? -12.188 -40.938 -12.117 1 95.25 349 PHE A O 1
ATOM 2686 N N . GLU A 1 350 ? -14.211 -40 -12.117 1 93.94 350 GLU A N 1
ATOM 2687 C CA . GLU A 1 350 ? -14.82 -41.094 -11.375 1 93.94 350 GLU A CA 1
ATOM 2688 C C . GLU A 1 350 ? -14.734 -42.406 -12.148 1 93.94 350 GLU A C 1
ATOM 2690 O O . GLU A 1 350 ? -14.484 -43.469 -11.562 1 93.94 350 GLU A O 1
ATOM 2695 N N . ARG A 1 351 ? -14.898 -42.281 -13.383 1 90.94 351 ARG A N 1
ATOM 2696 C CA . ARG A 1 351 ? -14.844 -43.469 -14.242 1 90.94 351 ARG A CA 1
ATOM 2697 C C . ARG A 1 351 ? -13.43 -44.031 -14.32 1 90.94 351 ARG A C 1
ATOM 2699 O O . ARG A 1 351 ? -13.227 -45.219 -14.25 1 90.94 351 ARG A O 1
ATOM 2706 N N . VAL A 1 352 ? -12.531 -43.188 -14.453 1 91.56 352 VAL A N 1
ATOM 2707 C CA . VAL A 1 352 ? -11.148 -43.562 -14.719 1 91.56 352 VAL A CA 1
ATOM 2708 C C . VAL A 1 352 ? -10.484 -44.031 -13.43 1 91.56 352 VAL A C 1
ATOM 2710 O O . VAL A 1 352 ? -9.781 -45.031 -13.422 1 91.56 352 VAL A O 1
ATOM 2713 N N . PHE A 1 353 ? -10.773 -43.344 -12.336 1 92.06 353 PHE A N 1
ATOM 2714 C CA . PHE A 1 353 ? -9.992 -43.625 -11.133 1 92.06 353 PHE A CA 1
ATOM 2715 C C . PHE A 1 353 ? -10.844 -44.344 -10.086 1 92.06 353 PHE A C 1
ATOM 2717 O O . PHE A 1 353 ? -10.312 -44.906 -9.133 1 92.06 353 PHE A O 1
ATOM 2724 N N . GLY A 1 354 ? -12.125 -44.25 -10.203 1 89.38 354 GLY A N 1
ATOM 2725 C CA . GLY A 1 354 ? -13.008 -45 -9.328 1 89.38 354 GLY A CA 1
ATOM 2726 C C . GLY A 1 354 ? -13.32 -44.281 -8.031 1 89.38 354 GLY A C 1
ATOM 2727 O O . GLY A 1 354 ? -13.812 -44.875 -7.074 1 89.38 354 GLY A O 1
ATOM 2728 N N . TYR A 1 355 ? -12.914 -43.031 -7.852 1 89.31 355 TYR A N 1
ATOM 2729 C CA . TYR A 1 355 ? -13.156 -42.219 -6.672 1 89.31 355 TYR A CA 1
ATOM 2730 C C . TYR A 1 355 ? -14.062 -41.031 -7.004 1 89.31 355 TYR A C 1
ATOM 2732 O O . TYR A 1 355 ? -14.062 -40.531 -8.133 1 89.31 355 TYR A O 1
ATOM 2740 N N . GLU A 1 356 ? -14.781 -40.719 -5.969 1 90.88 356 GLU A N 1
ATOM 2741 C CA . GLU A 1 356 ? -15.477 -39.438 -6.109 1 90.88 356 GLU A CA 1
ATOM 2742 C C . GLU A 1 356 ? -14.492 -38.281 -6.199 1 90.88 356 GLU A C 1
ATOM 2744 O O . GLU A 1 356 ? -13.484 -38.25 -5.496 1 90.88 356 GLU A O 1
ATOM 2749 N N . ALA A 1 357 ? -14.828 -37.406 -7.062 1 89.75 357 ALA A N 1
ATOM 2750 C CA . ALA A 1 357 ? -13.938 -36.281 -7.305 1 89.75 357 ALA A CA 1
ATOM 2751 C C . ALA A 1 357 ? -13.836 -35.375 -6.07 1 89.75 357 ALA A C 1
ATOM 2753 O O . ALA A 1 357 ? -14.844 -34.906 -5.562 1 89.75 357 ALA A O 1
ATOM 2754 N N . SER A 1 358 ? -12.727 -35.219 -5.523 1 92.31 358 SER A N 1
ATOM 2755 C CA . SER A 1 358 ? -12.375 -34.344 -4.398 1 92.31 358 SER A CA 1
ATOM 2756 C C . SER A 1 358 ? -10.891 -34 -4.418 1 92.31 358 SER A C 1
ATOM 2758 O O . SER A 1 358 ? -10.133 -34.531 -5.227 1 92.31 358 SER A O 1
ATOM 2760 N N . GLU A 1 359 ? -10.547 -33.062 -3.572 1 91.88 359 GLU A N 1
ATOM 2761 C CA . GLU A 1 359 ? -9.133 -32.719 -3.463 1 91.88 359 GLU A CA 1
ATOM 2762 C C . GLU A 1 359 ? -8.289 -33.938 -3.113 1 91.88 359 GLU A C 1
ATOM 2764 O O . GLU A 1 359 ? -7.254 -34.188 -3.738 1 91.88 359 GLU A O 1
ATOM 2769 N N . GLU A 1 360 ? -8.727 -34.719 -2.189 1 93.81 360 GLU A N 1
ATOM 2770 C CA . GLU A 1 360 ? -7.996 -35.875 -1.716 1 93.81 360 GLU A CA 1
ATOM 2771 C C . GLU A 1 360 ? -7.859 -36.938 -2.816 1 93.81 360 GLU A C 1
ATOM 2773 O O . GLU A 1 360 ? -6.793 -37.531 -2.986 1 93.81 360 GLU A O 1
ATOM 2778 N N . SER A 1 361 ? -8.961 -37.094 -3.512 1 95 361 SER A N 1
ATOM 2779 C CA . SER A 1 361 ? -8.93 -38.125 -4.555 1 95 361 SER A CA 1
ATOM 2780 C C . SER A 1 361 ? -8.031 -37.688 -5.711 1 95 361 SER A C 1
ATOM 2782 O O . SER A 1 361 ? -7.406 -38.531 -6.355 1 95 361 SER A O 1
ATOM 2784 N N . VAL A 1 362 ? -7.973 -36.438 -6.023 1 96 362 VAL A N 1
ATOM 2785 C CA . VAL A 1 362 ? -7.113 -35.938 -7.09 1 96 362 VAL A CA 1
ATOM 2786 C C . VAL A 1 362 ? -5.648 -36.156 -6.711 1 96 362 VAL A C 1
ATOM 2788 O O . VAL A 1 362 ? -4.824 -36.5 -7.555 1 96 362 VAL A O 1
ATOM 2791 N N . LEU A 1 363 ? -5.281 -35.906 -5.438 1 95.81 363 LEU A N 1
ATOM 2792 C CA . LEU A 1 363 ? -3.936 -36.156 -4.934 1 95.81 363 LEU A CA 1
ATOM 2793 C C . LEU A 1 363 ? -3.543 -37.594 -5.105 1 95.81 363 LEU A C 1
ATOM 2795 O O . LEU A 1 363 ? -2.441 -37.906 -5.57 1 95.81 363 LEU A O 1
ATOM 2799 N N . VAL A 1 364 ? -4.473 -38.469 -4.789 1 95.12 364 VAL A N 1
ATOM 2800 C CA . VAL A 1 364 ? -4.23 -39.906 -4.871 1 95.12 364 VAL A CA 1
ATOM 2801 C C . VAL A 1 364 ? -4.059 -40.312 -6.332 1 95.12 364 VAL A C 1
ATOM 2803 O O . VAL A 1 364 ? -3.137 -41.062 -6.668 1 95.12 364 VAL A O 1
ATOM 2806 N N . ALA A 1 365 ? -4.969 -39.844 -7.141 1 94.88 365 ALA A N 1
ATOM 2807 C CA . ALA A 1 365 ? -4.914 -40.156 -8.562 1 94.88 365 ALA A CA 1
ATOM 2808 C C . ALA A 1 365 ? -3.598 -39.688 -9.18 1 94.88 365 ALA A C 1
ATOM 2810 O O . ALA A 1 365 ? -2.984 -40.406 -9.969 1 94.88 365 ALA A O 1
ATOM 2811 N N . ALA A 1 366 ? -3.186 -38.5 -8.836 1 96 366 ALA A N 1
ATOM 2812 C CA . ALA A 1 366 ? -1.969 -37.906 -9.391 1 96 366 ALA A CA 1
ATOM 2813 C C . ALA A 1 366 ? -0.732 -38.688 -8.953 1 96 366 ALA A C 1
ATOM 2815 O O . ALA A 1 366 ? 0.254 -38.75 -9.688 1 96 366 ALA A O 1
ATOM 2816 N N . ASN A 1 367 ? -0.769 -39.281 -7.77 1 94.81 367 ASN A N 1
ATOM 2817 C CA . ASN A 1 367 ? 0.34 -40.062 -7.262 1 94.81 367 ASN A CA 1
ATOM 2818 C C . ASN A 1 367 ? 0.533 -41.344 -8.078 1 94.81 367 ASN A C 1
ATOM 2820 O O . ASN A 1 367 ? 1.61 -41.938 -8.055 1 94.81 367 ASN A O 1
ATOM 2824 N N . SER A 1 368 ? -0.461 -41.719 -8.781 1 92.25 368 SER A N 1
ATOM 2825 C CA . SER A 1 368 ? -0.422 -42.969 -9.523 1 92.25 368 SER A CA 1
ATOM 2826 C C . SER A 1 368 ? 0.23 -42.781 -10.891 1 92.25 368 SER A C 1
ATOM 2828 O O . SER A 1 368 ? 0.462 -43.781 -11.609 1 92.25 368 SER A O 1
ATOM 2830 N N . ILE A 1 369 ? 0.497 -41.594 -11.227 1 94.81 369 ILE A N 1
ATOM 2831 C CA . ILE A 1 369 ? 1.102 -41.344 -12.531 1 94.81 369 ILE A CA 1
ATOM 2832 C C . ILE A 1 369 ? 2.334 -40.469 -12.359 1 94.81 369 ILE A C 1
ATOM 2834 O O . ILE A 1 369 ? 2.531 -39.844 -11.297 1 94.81 369 ILE A O 1
ATOM 2838 N N . ASP A 1 370 ? 3.186 -40.438 -13.344 1 96.12 370 ASP A N 1
ATOM 2839 C CA . ASP A 1 370 ? 4.277 -39.5 -13.414 1 96.12 370 ASP A CA 1
ATOM 2840 C C . ASP A 1 370 ? 3.83 -38.188 -14.094 1 96.12 370 ASP A C 1
ATOM 2842 O O . ASP A 1 370 ? 4.062 -38 -15.289 1 96.12 370 ASP A O 1
ATOM 2846 N N . GLY A 1 371 ? 3.25 -37.375 -13.367 1 97.56 371 GLY A N 1
ATOM 2847 C CA . GLY A 1 371 ? 2.721 -36.156 -13.969 1 97.56 371 GLY A CA 1
ATOM 2848 C C . GLY A 1 371 ? 1.715 -35.438 -13.086 1 97.56 371 GLY A C 1
ATOM 2849 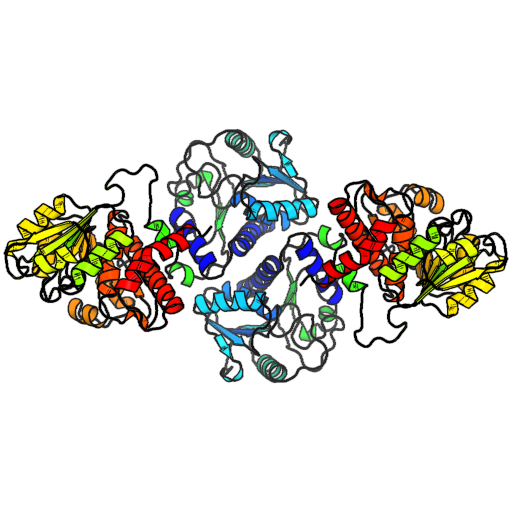O O . GLY A 1 371 ? 1.892 -35.375 -11.867 1 97.56 371 GLY A O 1
ATOM 2850 N N . ALA A 1 372 ? 0.708 -34.781 -13.758 1 98.25 372 ALA A N 1
ATOM 2851 C CA . ALA A 1 372 ? -0.294 -33.969 -13.047 1 98.25 372 ALA A CA 1
ATOM 2852 C C . ALA A 1 372 ? -1.703 -34.344 -13.516 1 98.25 372 ALA A C 1
ATOM 2854 O O . ALA A 1 372 ? -1.905 -34.688 -14.68 1 98.25 372 ALA A O 1
ATOM 2855 N N . VAL A 1 373 ? -2.619 -34.281 -12.602 1 98.25 373 VAL A N 1
ATOM 2856 C CA . VAL A 1 373 ? -4.043 -34.406 -12.898 1 98.25 373 VAL A CA 1
ATOM 2857 C C . VAL A 1 373 ? -4.711 -33.031 -12.758 1 98.25 373 VAL A C 1
ATOM 2859 O O . VAL A 1 373 ? -4.551 -32.375 -11.734 1 98.25 373 VAL A O 1
ATOM 2862 N N . LEU A 1 374 ? -5.301 -32.594 -13.797 1 98.44 374 LEU A N 1
ATOM 2863 C CA . LEU A 1 374 ? -6.121 -31.375 -13.797 1 98.44 374 LEU A CA 1
ATOM 2864 C C . LEU A 1 374 ? -7.605 -31.719 -13.844 1 98.44 374 LEU A C 1
ATOM 2866 O O . LEU A 1 374 ? -8.172 -31.906 -14.922 1 98.44 374 LEU A O 1
ATOM 2870 N N . LEU A 1 375 ? -8.227 -31.75 -12.727 1 97.88 375 LEU A N 1
ATOM 2871 C CA . LEU A 1 375 ? -9.656 -32.031 -12.633 1 97.88 375 LEU A CA 1
ATOM 2872 C C . LEU A 1 375 ? -10.461 -30.766 -12.969 1 97.88 375 LEU A C 1
ATOM 2874 O O . LEU A 1 375 ? -10.391 -29.766 -12.25 1 97.88 375 LEU A O 1
ATOM 2878 N N . LYS A 1 376 ? -11.172 -30.875 -14.008 1 96 376 LYS A N 1
ATOM 2879 C CA . LYS A 1 376 ? -12.016 -29.75 -14.43 1 96 376 LYS A CA 1
ATOM 2880 C C . LYS A 1 376 ? -13.297 -29.688 -13.609 1 96 376 LYS A C 1
ATOM 2882 O O . LYS A 1 376 ? -13.977 -30.703 -13.414 1 96 376 LYS A O 1
ATOM 2887 N N . GLY A 1 377 ? -13.602 -28.516 -13.117 1 92.56 377 GLY A N 1
ATOM 2888 C CA . GLY A 1 377 ? -14.828 -28.234 -12.391 1 92.56 377 GLY A CA 1
ATOM 2889 C C . GLY A 1 377 ? -15.102 -26.75 -12.242 1 92.56 377 GLY A C 1
ATOM 2890 O O . GLY A 1 377 ? -14.508 -25.938 -12.953 1 92.56 377 GLY A O 1
ATOM 2891 N N . LYS A 1 378 ? -16.156 -26.484 -11.438 1 90.75 378 LYS A N 1
ATOM 2892 C CA . LYS A 1 378 ? -16.359 -25.062 -11.133 1 90.75 378 LYS A CA 1
ATOM 2893 C C . LYS A 1 378 ? -15.07 -24.422 -10.633 1 90.75 378 LYS A C 1
ATOM 2895 O O . LYS A 1 378 ? -14.742 -23.297 -11.023 1 90.75 378 LYS A O 1
ATOM 2900 N N . ARG A 1 379 ? -14.492 -25.109 -9.789 1 93.69 379 ARG A N 1
ATOM 2901 C CA . ARG A 1 379 ? -13.109 -24.875 -9.391 1 93.69 379 ARG A CA 1
ATOM 2902 C C . ARG A 1 379 ? -12.203 -26.031 -9.805 1 93.69 379 ARG A C 1
ATOM 2904 O O . ARG A 1 379 ? -12.375 -27.156 -9.328 1 93.69 379 ARG A O 1
ATOM 2911 N N . ASP A 1 380 ? -11.297 -25.656 -10.688 1 97.56 380 ASP A N 1
ATOM 2912 C CA . ASP A 1 380 ? -10.375 -26.719 -11.109 1 97.56 380 ASP A CA 1
ATOM 2913 C C . ASP A 1 380 ? -9.438 -27.109 -9.977 1 97.56 380 ASP A C 1
ATOM 2915 O O . ASP A 1 380 ? -9.055 -26.281 -9.156 1 97.56 380 ASP A O 1
ATOM 2919 N N . ILE A 1 381 ? -9.109 -28.344 -9.922 1 98 381 ILE A N 1
ATOM 2920 C CA . ILE A 1 381 ? -8.117 -28.844 -8.977 1 98 381 ILE A CA 1
ATOM 2921 C C . ILE A 1 381 ? -6.953 -29.469 -9.742 1 98 381 ILE A C 1
ATOM 2923 O O . ILE A 1 381 ? -7.156 -30.328 -10.602 1 98 381 ILE A O 1
ATOM 2927 N N . VAL A 1 382 ? -5.777 -29 -9.539 1 98.38 382 VAL A N 1
ATOM 2928 C CA . VAL A 1 382 ? -4.574 -29.531 -10.172 1 98.38 382 VAL A CA 1
ATOM 2929 C C . VAL A 1 382 ? -3.652 -30.125 -9.117 1 98.38 382 VAL A C 1
ATOM 2931 O O . VAL A 1 382 ? -3.4 -29.516 -8.078 1 98.38 382 VAL A O 1
ATOM 2934 N N . SER A 1 383 ? -3.143 -31.328 -9.336 1 98.19 383 SER A N 1
ATOM 2935 C CA . SER A 1 383 ? -2.197 -31.922 -8.391 1 98.19 383 SER A CA 1
ATOM 2936 C C . SER A 1 383 ? -1.219 -32.844 -9.109 1 98.19 383 SER A C 1
ATOM 2938 O O . SER A 1 383 ? -1.539 -33.406 -10.156 1 98.19 383 SER A O 1
ATOM 2940 N N . ASP A 1 384 ? -0.034 -32.938 -8.609 1 97.69 384 ASP A N 1
ATOM 2941 C CA . ASP A 1 384 ? 0.937 -33.938 -9.047 1 97.69 384 ASP A CA 1
ATOM 2942 C C . ASP A 1 384 ? 1.178 -35 -7.965 1 97.69 384 ASP A C 1
ATOM 2944 O O . ASP A 1 384 ? 2.176 -35.719 -8 1 97.69 384 ASP A O 1
ATOM 2948 N N . GLY A 1 385 ? 0.24 -35.062 -7.02 1 96.06 385 GLY A N 1
ATOM 2949 C CA . GLY A 1 385 ? 0.354 -36 -5.922 1 96.06 385 GLY A CA 1
ATOM 2950 C C . GLY A 1 385 ? 1.02 -35.406 -4.691 1 96.06 385 GLY A C 1
ATOM 2951 O O . GLY A 1 385 ? 0.831 -35.906 -3.578 1 96.06 385 GLY A O 1
ATOM 2952 N N . ARG A 1 386 ? 1.831 -34.438 -4.883 1 93.5 386 ARG A N 1
ATOM 2953 C CA . ARG A 1 386 ? 2.506 -33.75 -3.783 1 93.5 386 ARG A CA 1
ATOM 2954 C C . ARG A 1 386 ? 1.973 -32.344 -3.607 1 93.5 386 ARG A C 1
ATOM 2956 O O . ARG A 1 386 ? 1.653 -31.922 -2.492 1 93.5 386 ARG A O 1
ATOM 2963 N N . ARG A 1 387 ? 1.93 -31.719 -4.629 1 94.88 387 ARG A N 1
ATOM 2964 C CA . ARG A 1 387 ? 1.419 -30.344 -4.637 1 94.88 387 ARG A CA 1
ATOM 2965 C C . ARG A 1 387 ? -0.041 -30.312 -5.078 1 94.88 387 ARG A C 1
ATOM 2967 O O . ARG A 1 387 ? -0.502 -31.203 -5.793 1 94.88 387 ARG A O 1
ATOM 2974 N N . VAL A 1 388 ? -0.749 -29.203 -4.68 1 96.44 388 VAL A N 1
ATOM 2975 C CA . VAL A 1 388 ? -2.135 -29 -5.094 1 96.44 388 VAL A CA 1
ATOM 2976 C C . VAL A 1 388 ? -2.389 -27.516 -5.332 1 96.44 388 VAL A C 1
ATOM 2978 O O . VAL A 1 388 ? -1.928 -26.672 -4.566 1 96.44 388 VAL A O 1
ATOM 2981 N N . LYS A 1 389 ? -3.064 -27.203 -6.402 1 97.56 389 LYS A N 1
ATOM 2982 C CA . LYS A 1 389 ? -3.531 -25.844 -6.684 1 97.56 389 LYS A CA 1
ATOM 2983 C C . LYS A 1 389 ? -4.965 -25.859 -7.211 1 97.56 389 LYS A C 1
ATOM 2985 O O . LYS A 1 389 ? -5.422 -26.859 -7.762 1 97.56 389 LYS A O 1
ATOM 2990 N N . TYR A 1 390 ? -5.582 -24.75 -6.984 1 97.62 390 TYR A N 1
ATOM 2991 C CA . TYR A 1 390 ? -6.93 -24.531 -7.488 1 97.62 390 TYR A CA 1
ATOM 2992 C C . TYR A 1 390 ? -6.941 -23.406 -8.531 1 97.62 390 TYR A C 1
ATOM 2994 O O . TYR A 1 390 ? -6.074 -22.531 -8.523 1 97.62 390 TYR A O 1
ATOM 3002 N N . ASN A 1 391 ? -7.816 -23.5 -9.469 1 97.75 391 ASN A N 1
ATOM 3003 C CA . ASN A 1 391 ? -8.031 -22.406 -10.422 1 97.75 391 ASN A CA 1
ATOM 3004 C C . ASN A 1 391 ? -9.477 -21.906 -10.383 1 97.75 391 ASN A C 1
ATOM 3006 O O . ASN A 1 391 ? -10.414 -22.688 -10.586 1 97.75 391 ASN A O 1
ATOM 3010 N N . ASP A 1 392 ? -9.617 -20.594 -10.148 1 96.12 392 ASP A N 1
ATOM 3011 C CA . ASP A 1 392 ? -10.953 -20 -9.984 1 96.12 392 ASP A CA 1
ATOM 3012 C C . ASP A 1 392 ? -11.352 -19.203 -11.219 1 96.12 392 ASP A C 1
ATOM 3014 O O . ASP A 1 392 ? -12.445 -18.641 -11.266 1 96.12 392 ASP A O 1
ATOM 3018 N N . THR A 1 393 ? -10.43 -19.078 -12.195 1 96.94 393 THR A N 1
ATOM 3019 C CA . THR A 1 393 ? -10.852 -18.422 -13.422 1 96.94 393 THR A CA 1
ATOM 3020 C C . THR A 1 393 ? -11.797 -19.297 -14.227 1 96.94 393 THR A C 1
ATOM 3022 O O . THR A 1 393 ? -11.789 -20.531 -14.07 1 96.94 393 THR A O 1
ATOM 3025 N N . GLY A 1 394 ? -12.609 -18.656 -15.102 1 95.44 394 GLY A N 1
ATOM 3026 C CA . GLY A 1 394 ? -13.633 -19.359 -15.859 1 95.44 394 GLY A CA 1
ATOM 3027 C C . GLY A 1 394 ? -15.039 -19.078 -15.359 1 95.44 394 GLY A C 1
ATOM 3028 O O . GLY A 1 394 ? -15.219 -18.469 -14.305 1 95.44 394 GLY A O 1
ATOM 3029 N N . ASN A 1 395 ? -15.969 -19.469 -16.094 1 93.69 395 ASN A N 1
ATOM 3030 C CA . ASN A 1 395 ? -17.359 -19.219 -15.781 1 93.69 395 ASN A CA 1
ATOM 3031 C C . ASN A 1 395 ? -18.281 -20.297 -16.344 1 93.69 395 ASN A C 1
ATOM 3033 O O . ASN A 1 395 ? -17.812 -21.188 -17.062 1 93.69 395 ASN A O 1
ATOM 3037 N N . ALA A 1 396 ? -19.5 -20.188 -15.992 1 89.56 396 ALA A N 1
ATOM 3038 C CA . ALA A 1 396 ? -20.469 -21.219 -16.312 1 89.56 396 ALA A CA 1
ATOM 3039 C C . ALA A 1 396 ? -20.672 -21.344 -17.828 1 89.56 396 ALA A C 1
ATOM 3041 O O . ALA A 1 396 ? -21.125 -22.375 -18.312 1 89.56 396 ALA A O 1
ATOM 3042 N N . GLY A 1 397 ? -20.266 -20.312 -18.5 1 89.75 397 GLY A N 1
ATOM 3043 C CA . GLY A 1 397 ? -20.359 -20.375 -19.953 1 89.75 397 GLY A CA 1
ATOM 3044 C C . GLY A 1 397 ? -19.375 -21.344 -20.562 1 89.75 397 GLY A C 1
ATOM 3045 O O . GLY A 1 397 ? -19.516 -21.734 -21.734 1 89.75 397 GLY A O 1
ATOM 3046 N N . MET A 1 398 ? -18.438 -21.844 -19.844 1 91.25 398 MET A N 1
ATOM 3047 C CA . MET A 1 398 ? -17.375 -22.703 -20.359 1 91.25 398 MET A CA 1
ATOM 3048 C C . MET A 1 398 ? -17.797 -24.172 -20.312 1 91.25 398 MET A C 1
ATOM 3050 O O . MET A 1 398 ? -16.984 -25.062 -20.562 1 91.25 398 MET A O 1
ATOM 3054 N N . THR A 1 399 ? -19.062 -24.375 -20.016 1 83.62 399 THR A N 1
ATOM 3055 C CA . THR A 1 399 ? -19.609 -25.734 -20.062 1 83.62 399 THR A CA 1
ATOM 3056 C C . THR A 1 399 ? -19.953 -26.125 -21.5 1 83.62 399 THR A C 1
ATOM 3058 O O . THR A 1 399 ? -20.25 -27.297 -21.781 1 83.62 399 THR A O 1
ATOM 3061 N N . VAL A 1 400 ? -19.875 -25.203 -22.375 1 82.94 400 VAL A N 1
ATOM 3062 C CA . VAL A 1 400 ? -20.125 -25.484 -23.781 1 82.94 400 VAL A CA 1
ATOM 3063 C C . VAL A 1 400 ? -19.141 -26.531 -24.297 1 82.94 400 VAL A C 1
ATOM 3065 O O . VAL A 1 400 ? -18.016 -26.609 -23.828 1 82.94 400 VAL A O 1
ATOM 3068 N N . GLY A 1 401 ? -19.594 -27.281 -25.297 1 85 401 GLY A N 1
ATOM 3069 C CA . GLY A 1 401 ? -18.75 -28.328 -25.859 1 85 401 GLY A CA 1
ATOM 3070 C C . GLY A 1 401 ? -17.5 -27.797 -26.531 1 85 401 GLY A C 1
ATOM 3071 O O . GLY A 1 401 ? -17.531 -26.766 -27.203 1 85 401 GLY A O 1
ATOM 3072 N N . GLY A 1 402 ? -16.375 -28.531 -26.109 1 91.75 402 GLY A N 1
ATOM 3073 C CA . GLY A 1 402 ? -15.125 -28.203 -26.781 1 91.75 402 GLY A CA 1
ATOM 3074 C C . GLY A 1 402 ? -14.141 -27.469 -25.906 1 91.75 402 GLY A C 1
ATOM 3075 O O . GLY A 1 402 ? -12.945 -27.406 -26.219 1 91.75 402 GLY A O 1
ATOM 3076 N N . THR A 1 403 ? -14.672 -26.828 -24.828 1 93.88 403 THR A N 1
ATOM 3077 C CA . THR A 1 403 ? -13.773 -26.062 -23.984 1 93.88 403 THR A CA 1
ATOM 3078 C C . THR A 1 403 ? -12.734 -26.969 -23.328 1 93.88 403 THR A C 1
ATOM 3080 O O . THR A 1 403 ? -11.617 -26.531 -23.047 1 93.88 403 THR A O 1
ATOM 3083 N N . GLY A 1 404 ? -13.156 -28.188 -23.125 1 95 404 GLY A N 1
ATOM 3084 C CA . GLY A 1 404 ? -12.195 -29.156 -22.641 1 95 404 GLY A CA 1
ATOM 3085 C C . GLY A 1 404 ? -11.078 -29.438 -23.625 1 95 404 GLY A C 1
ATOM 3086 O O . GLY A 1 404 ? -9.922 -29.609 -23.234 1 95 404 GLY A O 1
ATOM 3087 N N . ASP A 1 405 ? -11.461 -29.516 -24.891 1 96.06 405 ASP A N 1
ATOM 3088 C CA . ASP A 1 405 ? -10.469 -29.703 -25.953 1 96.06 405 ASP A CA 1
ATOM 3089 C C . ASP A 1 405 ? -9.516 -28.516 -26.016 1 96.06 405 ASP A C 1
ATOM 3091 O O . ASP A 1 405 ? -8.305 -28.688 -26.188 1 96.06 405 ASP A O 1
ATOM 3095 N N . VAL A 1 406 ? -10.117 -27.328 -25.859 1 97.38 406 VAL A N 1
ATOM 3096 C CA . VAL A 1 406 ? -9.312 -26.109 -25.844 1 97.38 406 VAL A CA 1
ATOM 3097 C C . VAL A 1 406 ? -8.297 -26.172 -24.703 1 97.38 406 VAL A C 1
ATOM 3099 O O . VAL A 1 406 ? -7.109 -25.906 -24.922 1 97.38 406 VAL A O 1
ATOM 3102 N N . LEU A 1 407 ? -8.789 -26.562 -23.516 1 98.25 407 LEU A N 1
ATOM 3103 C CA . LEU A 1 407 ? -7.93 -26.672 -22.344 1 98.25 407 LEU A CA 1
ATOM 3104 C C . LEU A 1 407 ? -6.801 -27.672 -22.578 1 98.25 407 LEU A C 1
ATOM 3106 O O . LEU A 1 407 ? -5.648 -27.391 -22.25 1 98.25 407 LEU A O 1
ATOM 3110 N N . ALA A 1 408 ? -7.086 -28.797 -23.125 1 97.94 408 ALA A N 1
ATOM 3111 C CA . ALA A 1 408 ? -6.082 -29.812 -23.406 1 97.94 408 ALA A CA 1
ATOM 3112 C C . ALA A 1 408 ? -5.023 -29.297 -24.375 1 97.94 408 ALA A C 1
ATOM 3114 O O . ALA A 1 408 ? -3.834 -29.578 -24.203 1 97.94 408 ALA A O 1
ATOM 3115 N N . GLY A 1 409 ? -5.48 -28.625 -25.406 1 98.06 409 GLY A N 1
ATOM 3116 C CA . GLY A 1 409 ? -4.555 -28.016 -26.344 1 98.06 409 GLY A CA 1
ATOM 3117 C C . GLY A 1 409 ? -3.615 -27.016 -25.703 1 98.06 409 GLY A C 1
ATOM 3118 O O . GLY A 1 409 ? -2.408 -27.047 -25.953 1 98.06 409 GLY A O 1
ATOM 3119 N N . VAL A 1 410 ? -4.234 -26.125 -24.891 1 98.38 410 VAL A N 1
ATOM 3120 C CA . VAL A 1 410 ? -3.439 -25.125 -24.188 1 98.38 410 VAL A CA 1
ATOM 3121 C C . VAL A 1 410 ? -2.432 -25.828 -23.266 1 98.38 410 VAL A C 1
ATOM 3123 O O . VAL A 1 410 ? -1.267 -25.422 -23.203 1 98.38 410 VAL A O 1
ATOM 3126 N N . ALA A 1 411 ? -2.867 -26.859 -22.562 1 98.56 411 ALA A N 1
ATOM 3127 C CA . ALA A 1 411 ? -1.977 -27.641 -21.703 1 98.56 411 ALA A CA 1
ATOM 3128 C C . ALA A 1 411 ? -0.814 -28.219 -22.516 1 98.56 411 ALA A C 1
ATOM 3130 O O . ALA A 1 411 ? 0.328 -28.219 -22.047 1 98.56 411 ALA A O 1
ATOM 3131 N N . GLY A 1 412 ? -1.1 -28.719 -23.688 1 98.12 412 GLY A N 1
ATOM 3132 C CA . GLY A 1 412 ? -0.059 -29.234 -24.547 1 98.12 412 GLY A CA 1
ATOM 3133 C C . GLY A 1 412 ? 0.971 -28.203 -24.938 1 98.12 412 GLY A C 1
ATOM 3134 O O . GLY A 1 412 ? 2.176 -28.453 -24.875 1 98.12 412 GLY A O 1
ATOM 3135 N N . ALA A 1 413 ? 0.491 -27.047 -25.344 1 97.38 413 ALA A N 1
ATOM 3136 C CA . ALA A 1 413 ? 1.378 -25.953 -25.75 1 97.38 413 ALA A CA 1
ATOM 3137 C C . ALA A 1 413 ? 2.322 -25.578 -24.609 1 97.38 413 ALA A C 1
ATOM 3139 O O . ALA A 1 413 ? 3.531 -25.438 -24.812 1 97.38 413 ALA A O 1
ATOM 3140 N N . LEU A 1 414 ? 1.768 -25.438 -23.438 1 97.69 414 LEU A N 1
ATOM 3141 C CA . LEU A 1 414 ? 2.557 -25.016 -22.281 1 97.69 414 LEU A CA 1
ATOM 3142 C C . LEU A 1 414 ? 3.484 -26.125 -21.812 1 97.69 414 LEU A C 1
ATOM 3144 O O . LEU A 1 414 ? 4.625 -25.875 -21.422 1 97.69 414 LEU A O 1
ATOM 3148 N N . PHE A 1 415 ? 3.002 -27.328 -21.891 1 97.56 415 PHE A N 1
ATOM 3149 C CA . PHE A 1 415 ? 3.783 -28.484 -21.469 1 97.56 415 PHE A CA 1
ATOM 3150 C C . PHE A 1 415 ? 4.957 -28.719 -22.422 1 97.56 415 PHE A C 1
ATOM 3152 O O . PHE A 1 415 ? 5.965 -29.312 -22.031 1 97.56 415 PHE A O 1
ATOM 3159 N N . ALA A 1 416 ? 4.859 -28.219 -23.641 1 96.44 416 ALA A N 1
ATOM 3160 C CA . ALA A 1 416 ? 5.934 -28.344 -24.609 1 96.44 416 ALA A CA 1
ATOM 3161 C C . ALA A 1 416 ? 7.156 -27.531 -24.203 1 96.44 416 ALA A C 1
ATOM 3163 O O . ALA A 1 416 ? 8.289 -27.906 -24.5 1 96.44 416 ALA A O 1
ATOM 3164 N N . ILE A 1 417 ? 6.934 -26.5 -23.469 1 94.19 417 ILE A N 1
ATOM 3165 C CA . ILE A 1 417 ? 8.039 -25.594 -23.156 1 94.19 417 ILE A CA 1
ATOM 3166 C C . ILE A 1 417 ? 8.281 -25.578 -21.641 1 94.19 417 ILE A C 1
ATOM 3168 O O . ILE A 1 417 ? 9.164 -24.875 -21.156 1 94.19 417 ILE A O 1
ATOM 3172 N N . CYS A 1 418 ? 7.496 -26.25 -20.922 1 94.75 418 CYS A N 1
ATOM 3173 C CA . CYS A 1 418 ? 7.633 -26.375 -19.469 1 94.75 418 CYS A CA 1
ATOM 3174 C C . CYS A 1 418 ? 7.781 -27.844 -19.078 1 94.75 418 CYS A C 1
ATOM 3176 O O . CYS A 1 418 ? 6.875 -28.641 -19.297 1 94.75 418 CYS A O 1
ATOM 3178 N N . ASP A 1 419 ? 8.82 -28.188 -18.406 1 93.94 419 ASP A N 1
ATOM 3179 C CA . ASP A 1 419 ? 9.117 -29.578 -18.109 1 93.94 419 ASP A CA 1
ATOM 3180 C C . ASP A 1 419 ? 8.273 -30.078 -16.938 1 93.94 419 ASP A C 1
ATOM 3182 O O . ASP A 1 419 ? 8.016 -31.281 -16.812 1 93.94 419 ASP A O 1
ATOM 3186 N N . ASP A 1 420 ? 7.867 -29.188 -16.094 1 95.88 420 ASP A N 1
ATOM 3187 C CA . ASP A 1 420 ? 7.082 -29.578 -14.914 1 95.88 420 ASP A CA 1
ATOM 3188 C C . ASP A 1 420 ? 5.594 -29.656 -15.258 1 95.88 420 ASP A C 1
ATOM 3190 O O . ASP A 1 420 ? 4.949 -28.625 -15.5 1 95.88 420 ASP A O 1
ATOM 3194 N N . PRO A 1 421 ? 5.016 -30.891 -15.258 1 97.94 421 PRO A N 1
ATOM 3195 C CA . PRO A 1 421 ? 3.609 -31.047 -15.641 1 97.94 421 PRO A CA 1
ATOM 3196 C C . PRO A 1 421 ? 2.664 -30.281 -14.711 1 97.94 421 PRO A C 1
ATOM 3198 O O . PRO A 1 421 ? 1.608 -29.812 -15.148 1 97.94 421 PRO A O 1
ATOM 3201 N N . PHE A 1 422 ? 3.053 -30.172 -13.484 1 97.81 422 PHE A N 1
ATOM 3202 C CA . PHE A 1 422 ? 2.219 -29.453 -12.516 1 97.81 422 PHE A CA 1
ATOM 3203 C C . PHE A 1 422 ? 2.104 -27.984 -12.875 1 97.81 422 PHE A C 1
ATOM 3205 O O . PHE A 1 422 ? 1 -27.438 -12.93 1 97.81 422 PHE A O 1
ATOM 3212 N N . HIS A 1 423 ? 3.24 -27.344 -13.18 1 97.5 423 HIS A N 1
ATOM 3213 C CA . HIS A 1 423 ? 3.24 -25.922 -13.562 1 97.5 423 HIS A CA 1
ATOM 3214 C C . HIS A 1 423 ? 2.496 -25.719 -14.875 1 97.5 423 HIS A C 1
ATOM 3216 O O . HIS A 1 423 ? 1.743 -24.75 -15.016 1 97.5 423 HIS A O 1
ATOM 3222 N N . ALA A 1 424 ? 2.699 -26.594 -15.781 1 97.94 424 ALA A N 1
ATOM 3223 C CA . ALA A 1 424 ? 2.029 -26.484 -17.078 1 97.94 424 ALA A CA 1
ATOM 3224 C C . ALA A 1 424 ? 0.516 -26.594 -16.922 1 97.94 424 ALA A C 1
ATOM 3226 O O . ALA A 1 424 ? -0.233 -25.828 -17.531 1 97.94 424 ALA A O 1
ATOM 3227 N N . ALA A 1 425 ? 0.098 -27.562 -16.109 1 98.56 425 ALA A N 1
ATOM 3228 C CA . ALA A 1 425 ? -1.329 -27.781 -15.891 1 98.56 425 ALA A CA 1
ATOM 3229 C C . ALA A 1 425 ? -1.968 -26.578 -15.195 1 98.56 425 ALA A C 1
ATOM 3231 O O . ALA A 1 425 ? -3.059 -26.141 -15.57 1 98.56 425 ALA A O 1
ATOM 3232 N N . CYS A 1 426 ? -1.271 -26.031 -14.188 1 98.44 426 CYS A N 1
ATOM 3233 C CA . CYS A 1 426 ? -1.77 -24.844 -13.484 1 98.44 426 CYS A CA 1
ATOM 3234 C C . CYS A 1 426 ? -1.906 -23.672 -14.438 1 98.44 426 CYS A C 1
ATOM 3236 O O . CYS A 1 426 ? -2.926 -22.969 -14.43 1 98.44 426 CYS A O 1
ATOM 3238 N N . ALA A 1 427 ? -0.893 -23.484 -15.211 1 98.19 427 ALA A N 1
ATOM 3239 C CA . ALA A 1 427 ? -0.88 -22.391 -16.172 1 98.19 427 ALA A CA 1
ATOM 3240 C C . ALA A 1 427 ? -2.012 -22.531 -17.188 1 98.19 427 ALA A C 1
ATOM 3242 O O . ALA A 1 427 ? -2.689 -21.562 -17.516 1 98.19 427 ALA A O 1
ATOM 3243 N N . ALA A 1 428 ? -2.221 -23.719 -17.641 1 98.56 428 ALA A N 1
ATOM 3244 C CA . ALA A 1 428 ? -3.252 -24 -18.641 1 98.56 428 ALA A CA 1
ATOM 3245 C C . ALA A 1 428 ? -4.645 -23.719 -18.078 1 98.56 428 ALA A C 1
ATOM 3247 O O . ALA A 1 428 ? -5.469 -23.078 -18.75 1 98.56 428 ALA A O 1
ATOM 3248 N N . ALA A 1 429 ? -4.859 -24.219 -16.891 1 98.38 429 ALA A N 1
ATOM 3249 C CA . ALA A 1 429 ? -6.148 -23.984 -16.25 1 98.38 429 ALA A CA 1
ATOM 3250 C C . ALA A 1 429 ? -6.426 -22.5 -16.094 1 98.38 429 ALA A C 1
ATOM 3252 O O . ALA A 1 429 ? -7.508 -22.016 -16.438 1 98.38 429 ALA A O 1
ATOM 3253 N N . PHE A 1 430 ? -5.453 -21.781 -15.625 1 98.44 430 PHE A N 1
ATOM 3254 C CA . PHE A 1 430 ? -5.605 -20.359 -15.344 1 98.44 430 PHE A CA 1
ATOM 3255 C C . PHE A 1 430 ? -5.871 -19.578 -16.625 1 98.44 430 PHE A C 1
ATOM 3257 O O . PHE A 1 430 ? -6.832 -18.797 -16.688 1 98.44 430 PHE A O 1
ATOM 3264 N N . ILE A 1 431 ? -5.008 -19.781 -17.656 1 98.31 431 ILE A N 1
ATOM 3265 C CA . ILE A 1 431 ? -5.051 -18.938 -18.844 1 98.31 431 ILE A CA 1
ATOM 3266 C C . ILE A 1 431 ? -6.309 -19.25 -19.656 1 98.31 431 ILE A C 1
ATOM 3268 O O . ILE A 1 431 ? -6.918 -18.359 -20.234 1 98.31 431 ILE A O 1
ATOM 3272 N N . THR A 1 432 ? -6.711 -20.5 -19.703 1 98.38 432 THR A N 1
ATOM 3273 C CA . THR A 1 432 ? -7.934 -20.875 -20.406 1 98.38 432 THR A CA 1
ATOM 3274 C C . THR A 1 432 ? -9.156 -20.281 -19.719 1 98.38 432 THR A C 1
ATOM 3276 O O . THR A 1 432 ? -10.062 -19.766 -20.375 1 98.38 432 THR A O 1
ATOM 3279 N N . GLY A 1 433 ? -9.156 -20.391 -18.406 1 98.06 433 GLY A N 1
ATOM 3280 C CA . GLY A 1 433 ? -10.242 -19.781 -17.656 1 98.06 433 GLY A CA 1
ATOM 3281 C C . GLY A 1 433 ? -10.336 -18.281 -17.859 1 98.06 433 GLY A C 1
ATOM 3282 O O . GLY A 1 433 ? -11.43 -17.734 -18.016 1 98.06 433 GLY A O 1
ATOM 3283 N N . LEU A 1 434 ? -9.172 -17.625 -17.828 1 98.06 434 LEU A N 1
ATOM 3284 C CA . LEU A 1 434 ? -9.125 -16.188 -18.047 1 98.06 434 LEU A CA 1
ATOM 3285 C C . LEU A 1 434 ? -9.68 -15.82 -19.422 1 98.06 434 LEU A C 1
ATOM 3287 O O . LEU A 1 434 ? -10.422 -14.844 -19.547 1 98.06 434 LEU A O 1
ATOM 3291 N N . ALA A 1 435 ? -9.297 -16.578 -20.406 1 98.12 435 ALA A N 1
ATOM 3292 C CA . ALA A 1 435 ? -9.844 -16.391 -21.75 1 98.12 435 ALA A CA 1
ATOM 3293 C C . ALA A 1 435 ? -11.367 -16.531 -21.75 1 98.12 435 ALA A C 1
ATOM 3295 O O . ALA A 1 435 ? -12.07 -15.758 -22.391 1 98.12 435 ALA A O 1
ATOM 3296 N N . GLY A 1 436 ? -11.844 -17.547 -21.078 1 97.56 436 GLY A N 1
ATOM 3297 C CA . GLY A 1 436 ? -13.281 -17.719 -20.938 1 97.56 436 GLY A CA 1
ATOM 3298 C C . GLY A 1 436 ? -13.961 -16.531 -20.297 1 97.56 436 GLY A C 1
ATOM 3299 O O . GLY A 1 436 ? -15.039 -16.109 -20.734 1 97.56 436 GLY A O 1
ATOM 3300 N N . ASP A 1 437 ? -13.367 -16.016 -19.25 1 97.81 437 ASP A N 1
ATOM 3301 C CA . ASP A 1 437 ? -13.906 -14.836 -18.578 1 97.81 437 ASP A CA 1
ATOM 3302 C C . ASP A 1 437 ? -13.969 -13.641 -19.516 1 97.81 437 ASP A C 1
ATOM 3304 O O . ASP A 1 437 ? -14.914 -12.852 -19.484 1 97.81 437 ASP A O 1
ATOM 3308 N N . MET A 1 438 ? -12.961 -13.508 -20.328 1 97.44 438 MET A N 1
ATOM 3309 C CA . MET A 1 438 ? -12.953 -12.438 -21.328 1 97.44 438 MET A CA 1
ATOM 3310 C C . MET A 1 438 ? -14.102 -12.602 -22.312 1 97.44 438 MET A C 1
ATOM 3312 O O . MET A 1 438 ? -14.719 -11.617 -22.719 1 97.44 438 MET A O 1
ATOM 3316 N N . CYS A 1 439 ? -14.32 -13.812 -22.672 1 97.19 439 CYS A N 1
ATOM 3317 C CA . CYS A 1 439 ? -15.438 -14.086 -23.578 1 97.19 439 CYS A CA 1
ATOM 3318 C C . CYS A 1 439 ? -16.766 -13.695 -22.938 1 97.19 439 CYS A C 1
ATOM 3320 O O . CYS A 1 439 ? -17.625 -13.094 -23.578 1 97.19 439 CYS A O 1
ATOM 3322 N N . LEU A 1 440 ? -16.922 -14.047 -21.688 1 96.06 440 LEU A N 1
ATOM 3323 C CA . LEU A 1 440 ? -18.156 -13.719 -20.969 1 96.06 440 LEU A CA 1
ATOM 3324 C C . LEU A 1 440 ? -18.375 -12.211 -20.938 1 96.06 440 LEU A C 1
ATOM 3326 O O . LEU A 1 440 ? -19.5 -11.75 -21.125 1 96.06 440 LEU A O 1
ATOM 3330 N N . GLU A 1 441 ? -17.328 -11.539 -20.641 1 95.81 441 GLU A N 1
ATOM 3331 C CA . GLU A 1 441 ? -17.391 -10.086 -20.578 1 95.81 441 GLU A CA 1
ATOM 3332 C C . GLU A 1 441 ? -17.844 -9.484 -21.906 1 95.81 441 GLU A C 1
ATOM 3334 O O . GLU A 1 441 ? -18.609 -8.531 -21.938 1 95.81 441 GLU A O 1
ATOM 3339 N N . GLU A 1 442 ? -17.344 -10.055 -22.969 1 95.06 442 GLU A N 1
ATOM 3340 C CA . GLU A 1 442 ? -17.578 -9.492 -24.281 1 95.06 442 GLU A CA 1
ATOM 3341 C C . GLU A 1 442 ? -18.891 -10 -24.875 1 95.06 442 GLU A C 1
ATOM 3343 O O . GLU A 1 442 ? -19.609 -9.25 -25.562 1 95.06 442 GLU A O 1
ATOM 3348 N N . LYS A 1 443 ? -19.219 -11.273 -24.625 1 95 443 LYS A N 1
ATOM 3349 C CA . LYS A 1 443 ? -20.297 -11.891 -25.391 1 95 443 LYS A CA 1
ATOM 3350 C C . LYS A 1 443 ? -21.391 -12.406 -24.469 1 95 443 LYS A C 1
ATOM 3352 O O . LYS A 1 443 ? -22.438 -12.891 -24.953 1 95 443 LYS A O 1
ATOM 3357 N N . GLY A 1 444 ? -21.219 -12.281 -23.156 1 92 444 GLY A N 1
ATOM 3358 C CA . GLY A 1 444 ? -22.125 -12.945 -22.25 1 92 444 GLY A CA 1
ATOM 3359 C C . GLY A 1 444 ? -21.953 -14.453 -22.219 1 92 444 GLY A C 1
ATOM 3360 O O . GLY A 1 444 ? -20.844 -14.961 -22.453 1 92 444 GLY A O 1
ATOM 3361 N N . TYR A 1 445 ? -22.969 -15.234 -21.984 1 89.56 445 TYR A N 1
ATOM 3362 C CA . TYR A 1 445 ? -22.844 -16.672 -21.766 1 89.56 445 TYR A CA 1
ATOM 3363 C C . TYR A 1 445 ? -22.875 -17.422 -23.094 1 89.56 445 TYR A C 1
ATOM 3365 O O . TYR A 1 445 ? -22.609 -18.625 -23.141 1 89.56 445 TYR A O 1
ATOM 3373 N N . ASN A 1 446 ? -23.141 -16.859 -24.172 1 90.56 446 ASN A N 1
ATOM 3374 C CA . ASN A 1 446 ? -23.375 -17.547 -25.438 1 90.56 446 ASN A CA 1
ATOM 3375 C C . ASN A 1 446 ? -22.109 -17.625 -26.281 1 90.56 446 ASN A C 1
ATOM 3377 O O . ASN A 1 446 ? -22.172 -17.688 -27.516 1 90.56 446 ASN A O 1
ATOM 3381 N N . PHE A 1 447 ? -20.953 -17.641 -25.656 1 92.31 447 PHE A N 1
ATOM 3382 C CA . PHE A 1 447 ? -19.719 -17.812 -26.406 1 92.31 447 PHE A CA 1
ATOM 3383 C C . PHE A 1 447 ? -19.438 -19.297 -26.641 1 92.31 447 PHE A C 1
ATOM 3385 O O . PHE A 1 447 ? -20.047 -20.156 -26 1 92.31 447 PHE A O 1
ATOM 3392 N N . THR A 1 448 ? -18.547 -19.578 -27.656 1 93.06 448 THR A N 1
ATOM 3393 C CA . THR A 1 448 ? -18.234 -20.953 -28.047 1 93.06 448 THR A CA 1
ATOM 3394 C C . THR A 1 448 ? -16.797 -21.297 -27.641 1 93.06 448 THR A C 1
ATOM 3396 O O . THR A 1 448 ? -16.047 -20.438 -27.188 1 93.06 448 THR A O 1
ATOM 3399 N N . ALA A 1 449 ? -16.469 -22.562 -27.812 1 94.06 449 ALA A N 1
ATOM 3400 C CA . ALA A 1 449 ? -15.109 -23.016 -27.547 1 94.06 449 ALA A CA 1
ATOM 3401 C C . ALA A 1 449 ? -14.102 -22.328 -28.469 1 94.06 449 ALA A C 1
ATOM 3403 O O . ALA A 1 449 ? -12.977 -22.031 -28.062 1 94.06 449 ALA A O 1
ATOM 3404 N N . LEU A 1 450 ? -14.523 -22.109 -29.656 1 93.94 450 LEU A N 1
ATOM 3405 C CA . LEU A 1 450 ? -13.672 -21.406 -30.609 1 93.94 450 LEU A CA 1
ATOM 3406 C C . LEU A 1 450 ? -13.398 -19.984 -30.141 1 93.94 450 LEU A C 1
ATOM 3408 O O . LEU A 1 450 ? -12.281 -19.469 -30.297 1 93.94 450 LEU A O 1
ATOM 3412 N N . ASP A 1 451 ? -14.391 -19.328 -29.547 1 96 451 ASP A N 1
ATOM 3413 C CA . ASP A 1 451 ? -14.219 -17.984 -28.984 1 96 451 ASP A CA 1
ATOM 3414 C C . ASP A 1 451 ? -13.164 -17.984 -27.891 1 96 451 ASP A C 1
ATOM 3416 O O . ASP A 1 451 ? -12.336 -17.078 -27.812 1 96 451 ASP A O 1
ATOM 3420 N N . VAL A 1 452 ? -13.297 -18.984 -27.062 1 97.25 452 VAL A N 1
ATOM 3421 C CA . VAL A 1 452 ? -12.328 -19.109 -25.969 1 97.25 452 VAL A CA 1
ATOM 3422 C C . VAL A 1 452 ? -10.922 -19.234 -26.547 1 97.25 452 VAL A C 1
ATOM 3424 O O . VAL A 1 452 ? -9.992 -18.562 -26.094 1 97.25 452 VAL A O 1
ATOM 3427 N N . ALA A 1 453 ? -10.758 -20.109 -27.547 1 96.62 453 ALA A N 1
ATOM 3428 C CA . ALA A 1 453 ? -9.461 -20.312 -28.172 1 96.62 453 ALA A CA 1
ATOM 3429 C C . ALA A 1 453 ? -8.922 -19 -28.766 1 96.62 453 ALA A C 1
ATOM 3431 O O . ALA A 1 453 ? -7.734 -18.703 -28.656 1 96.62 453 ALA A O 1
ATOM 3432 N N . GLU A 1 454 ? -9.781 -18.25 -29.312 1 96 454 GLU A N 1
ATOM 3433 C CA . GLU A 1 454 ? -9.406 -16.984 -29.938 1 96 454 GLU A CA 1
ATOM 3434 C C . GLU A 1 454 ? -8.977 -15.953 -28.906 1 96 454 GLU A C 1
ATOM 3436 O O . GLU A 1 454 ? -8.195 -15.047 -29.203 1 96 454 GLU A O 1
ATOM 3441 N N . LYS A 1 455 ? -9.5 -16.078 -27.703 1 97.62 455 LYS A N 1
ATOM 3442 C CA . LYS A 1 455 ? -9.211 -15.102 -26.672 1 97.62 455 LYS A CA 1
ATOM 3443 C C . LYS A 1 455 ? -7.93 -15.453 -25.922 1 97.62 455 LYS A C 1
ATOM 3445 O O . LYS A 1 455 ? -7.41 -14.641 -25.156 1 97.62 455 LYS A O 1
ATOM 3450 N N . ILE A 1 456 ? -7.359 -16.641 -26.172 1 97.62 456 ILE A N 1
ATOM 3451 C CA . ILE A 1 456 ? -6.184 -17.109 -25.453 1 97.62 456 ILE A CA 1
ATOM 3452 C C . ILE A 1 456 ? -5.031 -16.125 -25.641 1 97.62 456 ILE A C 1
ATOM 3454 O O . ILE A 1 456 ? -4.395 -15.703 -24.688 1 97.62 456 ILE A O 1
ATOM 3458 N N . PRO A 1 457 ? -4.723 -15.656 -26.922 1 96.56 457 PRO A N 1
ATOM 3459 C CA . PRO A 1 457 ? -3.619 -14.719 -27.094 1 96.56 457 PRO A CA 1
ATOM 3460 C C . PRO A 1 457 ? -3.818 -13.422 -26.312 1 96.56 457 PRO A C 1
ATOM 3462 O O . PRO A 1 457 ? -2.85 -12.836 -25.812 1 96.56 457 PRO A O 1
ATOM 3465 N N . TYR A 1 458 ? -5.047 -12.992 -26.234 1 97.06 458 TYR A N 1
ATOM 3466 C CA . TYR A 1 458 ? -5.344 -11.773 -25.484 1 97.06 458 TYR A CA 1
ATOM 3467 C C . TYR A 1 458 ? -5.129 -11.977 -24 1 97.06 458 TYR A C 1
ATOM 3469 O O . TYR A 1 458 ? -4.621 -11.086 -23.312 1 97.06 458 TYR A O 1
ATOM 3477 N N . ALA A 1 459 ? -5.547 -13.094 -23.531 1 97.56 459 ALA A N 1
ATOM 3478 C CA . ALA A 1 459 ? -5.324 -13.43 -22.125 1 97.56 459 ALA A CA 1
ATOM 3479 C C . ALA A 1 459 ? -3.832 -13.484 -21.797 1 97.56 459 ALA A C 1
ATOM 3481 O O . ALA A 1 459 ? -3.393 -12.961 -20.781 1 97.56 459 ALA A O 1
ATOM 3482 N N . VAL A 1 460 ? -3.082 -14.109 -22.688 1 96.31 460 VAL A N 1
ATOM 3483 C CA . VAL A 1 460 ? -1.637 -14.219 -22.531 1 96.31 460 VAL A CA 1
ATOM 3484 C C . VAL A 1 460 ? -1.019 -12.82 -22.469 1 96.31 460 VAL A C 1
ATOM 3486 O O . VAL A 1 460 ? -0.203 -12.531 -21.594 1 96.31 460 VAL A O 1
ATOM 3489 N N . LYS A 1 461 ? -1.42 -12 -23.375 1 95.38 461 LYS A N 1
ATOM 3490 C CA . LYS A 1 461 ? -0.914 -10.633 -23.422 1 95.38 461 LYS A CA 1
ATOM 3491 C C . LYS A 1 461 ? -1.204 -9.898 -22.109 1 95.38 461 LYS A C 1
ATOM 3493 O O . LYS A 1 461 ? -0.327 -9.227 -21.562 1 95.38 461 LYS A O 1
ATOM 3498 N N . LYS A 1 462 ? -2.41 -10.023 -21.688 1 95.69 462 LYS A N 1
ATOM 3499 C CA . LYS A 1 462 ? -2.828 -9.367 -20.453 1 95.69 462 LYS A CA 1
ATOM 3500 C C . LYS A 1 462 ? -1.947 -9.797 -19.281 1 95.69 462 LYS A C 1
ATOM 3502 O O . LYS A 1 462 ? -1.518 -8.961 -18.484 1 95.69 462 LYS A O 1
ATOM 3507 N N . VAL A 1 463 ? -1.677 -11.078 -19.156 1 95.56 463 VAL A N 1
ATOM 3508 C CA . VAL A 1 463 ? -0.889 -11.641 -18.062 1 95.56 463 VAL A CA 1
ATOM 3509 C C . VAL A 1 463 ? 0.562 -11.172 -18.172 1 95.56 463 VAL A C 1
ATOM 3511 O O . VAL A 1 463 ? 1.186 -10.797 -17.188 1 95.56 463 VAL A O 1
ATOM 3514 N N . MET A 1 464 ? 1.094 -11.172 -19.391 1 92.38 464 MET A N 1
ATOM 3515 C CA . MET A 1 464 ? 2.496 -10.836 -19.625 1 92.38 464 MET A CA 1
ATOM 3516 C C . MET A 1 464 ? 2.742 -9.344 -19.406 1 92.38 464 MET A C 1
ATOM 3518 O O . MET A 1 464 ? 3.881 -8.93 -19.188 1 92.38 464 MET A O 1
ATOM 3522 N N . GLU A 1 465 ? 1.729 -8.539 -19.391 1 91.56 465 GLU A N 1
ATOM 3523 C CA . GLU A 1 465 ? 1.853 -7.098 -19.203 1 91.56 465 GLU A CA 1
ATOM 3524 C C . GLU A 1 465 ? 1.768 -6.727 -17.719 1 91.56 465 GLU A C 1
ATOM 3526 O O . GLU A 1 465 ? 2.037 -5.586 -17.344 1 91.56 465 GLU A O 1
ATOM 3531 N N . LEU A 1 466 ? 1.365 -7.727 -17 1 88.44 466 LEU A N 1
ATOM 3532 C CA . LEU A 1 466 ? 1.359 -7.465 -15.57 1 88.44 466 LEU A CA 1
ATOM 3533 C C . LEU A 1 466 ? 2.775 -7.227 -15.055 1 88.44 466 LEU A C 1
ATOM 3535 O O . LEU A 1 466 ? 3.719 -7.887 -15.492 1 88.44 466 LEU A O 1
ATOM 3539 N N . LYS A 1 467 ? 2.959 -6.156 -14.273 1 70.19 467 LYS A N 1
ATOM 3540 C CA . LYS A 1 467 ? 4.258 -5.789 -13.711 1 70.19 467 LYS A CA 1
ATOM 3541 C C . LYS A 1 467 ? 4.414 -6.336 -12.297 1 70.19 467 LYS A C 1
ATOM 3543 O O . LYS A 1 467 ? 3.434 -6.469 -11.562 1 70.19 467 LYS A O 1
ATOM 3548 N N . MET B 1 1 ? 5.625 7.867 28.359 1 56.03 1 MET B N 1
ATOM 3549 C CA . MET B 1 1 ? 4.441 7.672 27.516 1 56.03 1 MET B CA 1
ATOM 3550 C C . MET B 1 1 ? 4.332 8.758 26.453 1 56.03 1 MET B C 1
ATOM 3552 O O . MET B 1 1 ? 4.73 9.898 26.688 1 56.03 1 MET B O 1
ATOM 3556 N N . ARG B 1 2 ? 4.02 8.43 25.203 1 76.06 2 ARG B N 1
ATOM 3557 C CA . ARG B 1 2 ? 3.889 9.398 24.125 1 76.06 2 ARG B CA 1
ATOM 3558 C C . ARG B 1 2 ? 2.734 10.359 24.391 1 76.06 2 ARG B C 1
ATOM 3560 O O . ARG B 1 2 ? 1.699 9.961 24.922 1 76.06 2 ARG B O 1
ATOM 3567 N N . GLU B 1 3 ? 2.918 11.562 24.156 1 90.06 3 GLU B N 1
ATOM 3568 C CA . GLU B 1 3 ? 1.873 12.578 24.281 1 90.06 3 GLU B CA 1
ATOM 3569 C C . GLU B 1 3 ? 0.676 12.242 23.391 1 90.06 3 GLU B C 1
ATOM 3571 O O . GLU B 1 3 ? 0.843 11.773 22.266 1 90.06 3 GLU B O 1
ATOM 3576 N N . PRO B 1 4 ? -0.547 12.414 23.938 1 95.62 4 PRO B N 1
ATOM 3577 C CA . PRO B 1 4 ? -1.751 12.078 23.172 1 95.62 4 PRO B CA 1
ATOM 3578 C C . PRO B 1 4 ? -1.935 12.969 21.938 1 95.62 4 PRO B C 1
ATOM 3580 O O . PRO B 1 4 ? -1.339 14.047 21.859 1 95.62 4 PRO B O 1
ATOM 3583 N N . ILE B 1 5 ? -2.656 12.516 21.031 1 95.94 5 ILE B N 1
ATOM 3584 C CA . ILE B 1 5 ? -3.023 13.234 19.812 1 95.94 5 ILE B CA 1
ATOM 3585 C C . ILE B 1 5 ? -4.535 13.156 19.609 1 95.94 5 ILE B C 1
ATOM 3587 O O . ILE B 1 5 ? -5.129 12.086 19.719 1 95.94 5 ILE B O 1
ATOM 3591 N N . THR B 1 6 ? -5.148 14.281 19.375 1 95.12 6 THR B N 1
ATOM 3592 C CA . THR B 1 6 ? -6.59 14.297 19.156 1 95.12 6 THR B CA 1
ATOM 3593 C C . THR B 1 6 ? -6.957 13.625 17.844 1 95.12 6 THR B C 1
ATOM 3595 O O . THR B 1 6 ? -6.102 13.438 16.969 1 95.12 6 THR B O 1
ATOM 3598 N N . SER B 1 7 ? -8.219 13.211 17.75 1 95.38 7 SER B N 1
ATOM 3599 C CA . SER B 1 7 ? -8.711 12.578 16.531 1 95.38 7 SER B CA 1
ATOM 3600 C C . SER B 1 7 ? -8.531 13.492 15.32 1 95.38 7 SER B C 1
ATOM 3602 O O . SER B 1 7 ? -8.141 13.039 14.242 1 95.38 7 SER B O 1
ATOM 3604 N N . ARG B 1 8 ? -8.805 14.781 15.492 1 93.44 8 ARG B N 1
ATOM 3605 C CA . ARG B 1 8 ? -8.68 15.758 14.414 1 93.44 8 ARG B CA 1
ATOM 3606 C C . ARG B 1 8 ? -7.227 15.891 13.969 1 93.44 8 ARG B C 1
ATOM 3608 O O . ARG B 1 8 ? -6.945 15.938 12.766 1 93.44 8 ARG B O 1
ATOM 3615 N N . GLU B 1 9 ? -6.352 15.969 14.906 1 94.5 9 GLU B N 1
ATOM 3616 C CA . GLU B 1 9 ? -4.934 16.094 14.594 1 94.5 9 GLU B CA 1
ATOM 3617 C C . GLU B 1 9 ? -4.391 14.836 13.93 1 94.5 9 GLU B C 1
ATOM 3619 O O . GLU B 1 9 ? -3.549 14.914 13.031 1 94.5 9 GLU B O 1
ATOM 3624 N N . MET B 1 10 ? -4.852 13.703 14.398 1 96.31 10 MET B N 1
ATOM 3625 C CA . MET B 1 10 ? -4.43 12.445 13.781 1 96.31 10 MET B CA 1
ATOM 3626 C C . MET B 1 10 ? -4.902 12.359 12.336 1 96.31 10 MET B C 1
ATOM 3628 O O . MET B 1 10 ? -4.168 11.891 11.469 1 96.31 10 MET B O 1
ATOM 3632 N N . GLY B 1 11 ? -6.195 12.797 12.133 1 94.81 11 GLY B N 1
ATOM 3633 C CA . GLY B 1 11 ? -6.699 12.859 10.773 1 94.81 11 GLY B CA 1
ATOM 3634 C C . GLY B 1 11 ? -5.867 13.75 9.867 1 94.81 11 GLY B C 1
ATOM 3635 O O . GLY B 1 11 ? -5.602 13.398 8.719 1 94.81 11 GLY B O 1
ATOM 3636 N N . ALA B 1 12 ? -5.445 14.875 10.391 1 95.62 12 ALA B N 1
ATOM 3637 C CA . ALA B 1 12 ? -4.586 15.797 9.648 1 95.62 12 ALA B CA 1
ATOM 3638 C C . ALA B 1 12 ? -3.238 15.156 9.328 1 95.62 12 ALA B C 1
ATOM 3640 O O . ALA B 1 12 ? -2.729 15.289 8.211 1 95.62 12 ALA B O 1
ATOM 3641 N N . LEU B 1 13 ? -2.703 14.484 10.344 1 96.88 13 LEU B N 1
ATOM 3642 C CA . LEU B 1 13 ? -1.412 13.836 10.156 1 96.88 13 LEU B CA 1
ATOM 3643 C C . LEU B 1 13 ? -1.504 12.742 9.094 1 96.88 13 LEU B C 1
ATOM 3645 O O . LEU B 1 13 ? -0.594 12.586 8.273 1 96.88 13 LEU B O 1
ATOM 3649 N N . ASP B 1 14 ? -2.604 12.023 9.086 1 95.81 14 ASP B N 1
ATOM 3650 C CA . ASP B 1 14 ? -2.824 10.992 8.078 1 95.81 14 ASP B CA 1
ATOM 3651 C C . ASP B 1 14 ? -2.797 11.594 6.672 1 95.81 14 ASP B C 1
ATOM 3653 O O . ASP B 1 14 ? -2.186 11.039 5.762 1 95.81 14 ASP B O 1
ATOM 3657 N N . LEU B 1 15 ? -3.492 12.672 6.566 1 95.94 15 LEU B N 1
ATOM 3658 C CA . LEU B 1 15 ? -3.555 13.352 5.273 1 95.94 15 LEU B CA 1
ATOM 3659 C C . LEU B 1 15 ? -2.176 13.852 4.859 1 95.94 15 LEU B C 1
ATOM 3661 O O . LEU B 1 15 ? -1.807 13.766 3.686 1 95.94 15 LEU B O 1
ATOM 3665 N N . ASN B 1 16 ? -1.447 14.398 5.828 1 97.69 16 ASN B N 1
ATOM 3666 C CA . ASN B 1 16 ? -0.086 14.844 5.551 1 97.69 16 ASN B CA 1
ATOM 3667 C C . ASN B 1 16 ? 0.807 13.688 5.105 1 97.69 16 ASN B C 1
ATOM 3669 O O . ASN B 1 16 ? 1.582 13.828 4.16 1 97.69 16 ASN B O 1
ATOM 3673 N N . CYS B 1 17 ? 0.68 12.547 5.77 1 97.62 17 CYS B N 1
ATOM 3674 C CA . CYS B 1 17 ? 1.459 11.367 5.398 1 97.62 17 CYS B CA 1
ATOM 3675 C C . CYS B 1 17 ? 1.209 10.984 3.945 1 97.62 17 CYS B C 1
ATOM 3677 O O . CYS B 1 17 ? 2.154 10.766 3.186 1 97.62 17 CYS B O 1
ATOM 3679 N N . GLU B 1 18 ? -0.056 10.953 3.584 1 96.06 18 GLU B N 1
ATOM 3680 C CA . GLU B 1 18 ? -0.414 10.641 2.203 1 96.06 18 GLU B CA 1
ATOM 3681 C C . GLU B 1 18 ? 0.224 11.625 1.229 1 96.06 18 GLU B C 1
ATOM 3683 O O . GLU B 1 18 ? 0.739 11.227 0.183 1 96.06 18 GLU B O 1
ATOM 3688 N N . TYR B 1 19 ? 0.148 12.859 1.595 1 96 19 TYR B N 1
ATOM 3689 C CA . TYR B 1 19 ? 0.708 13.922 0.767 1 96 19 TYR B CA 1
ATOM 3690 C C . TYR B 1 19 ? 2.217 13.766 0.625 1 96 19 TYR B C 1
ATOM 3692 O O . TYR B 1 19 ? 2.777 14.023 -0.441 1 96 19 TYR B O 1
ATOM 3700 N N . PHE B 1 20 ? 2.889 13.297 1.709 1 96.88 20 PHE B N 1
ATOM 3701 C CA . PHE B 1 20 ? 4.34 13.172 1.713 1 96.88 20 PHE B CA 1
ATOM 3702 C C . PHE B 1 20 ? 4.77 11.812 1.161 1 96.88 20 PHE B C 1
ATOM 3704 O O . PHE B 1 20 ? 5.961 11.5 1.127 1 96.88 20 PHE B O 1
ATOM 3711 N N . GLY B 1 21 ? 3.854 10.961 0.757 1 96.25 21 GLY B N 1
ATOM 3712 C CA . GLY B 1 21 ? 4.168 9.734 0.035 1 96.25 21 GLY B CA 1
ATOM 3713 C C . GLY B 1 21 ? 3.871 8.477 0.831 1 96.25 21 GLY B C 1
ATOM 3714 O O . GLY B 1 21 ? 3.822 7.383 0.272 1 96.25 21 GLY B O 1
ATOM 3715 N N . LEU B 1 22 ? 3.73 8.539 2.131 1 97.69 22 LEU B N 1
ATOM 3716 C CA . LEU B 1 22 ? 3.367 7.402 2.969 1 97.69 22 LEU B CA 1
ATOM 3717 C C . LEU B 1 22 ? 1.865 7.145 2.908 1 97.69 22 LEU B C 1
ATOM 3719 O O . LEU B 1 22 ? 1.084 7.832 3.566 1 97.69 22 LEU B O 1
ATOM 3723 N N . SER B 1 23 ? 1.443 6.129 2.162 1 96.69 23 SER B N 1
ATOM 3724 C CA . SER B 1 23 ? 0.04 5.938 1.812 1 96.69 23 SER B CA 1
ATOM 3725 C C . SER B 1 23 ? -0.765 5.441 3.01 1 96.69 23 SER B C 1
ATOM 3727 O O . SER B 1 23 ? -0.213 4.824 3.924 1 96.69 23 SER B O 1
ATOM 3729 N N . ARG B 1 24 ? -2.062 5.676 2.967 1 95.44 24 ARG B N 1
ATOM 3730 C CA . ARG B 1 24 ? -2.971 5.184 3.998 1 95.44 24 ARG B CA 1
ATOM 3731 C C . ARG B 1 24 ? -3.029 3.662 3.994 1 95.44 24 ARG B C 1
ATOM 3733 O O . ARG B 1 24 ? -3.281 3.043 5.031 1 95.44 24 ARG B O 1
ATOM 3740 N N . LEU B 1 25 ? -2.773 3.094 2.826 1 96.62 25 LEU B N 1
ATOM 3741 C CA . LEU B 1 25 ? -2.717 1.639 2.738 1 96.62 25 LEU B CA 1
ATOM 3742 C C . LEU B 1 25 ? -1.562 1.088 3.568 1 96.62 25 LEU B C 1
ATOM 3744 O O . LEU B 1 25 ? -1.718 0.082 4.266 1 96.62 25 LEU B O 1
ATOM 3748 N N . GLN B 1 26 ? -0.357 1.726 3.465 1 97.81 26 GLN B N 1
ATOM 3749 C CA . GLN B 1 26 ? 0.79 1.324 4.273 1 97.81 26 GLN B CA 1
ATOM 3750 C C . GLN B 1 26 ? 0.485 1.455 5.762 1 97.81 26 GLN B C 1
ATOM 3752 O O . GLN B 1 26 ? 0.801 0.558 6.547 1 97.81 26 GLN B O 1
ATOM 3757 N N . LEU B 1 27 ? -0.149 2.545 6.121 1 97.94 27 LEU B N 1
ATOM 3758 C CA . LEU B 1 27 ? -0.481 2.783 7.523 1 97.94 27 LEU B CA 1
ATOM 3759 C C . LEU B 1 27 ? -1.488 1.754 8.023 1 97.94 27 LEU B C 1
ATOM 3761 O O . LEU B 1 27 ? -1.345 1.226 9.133 1 97.94 27 LEU B O 1
ATOM 3765 N N . MET B 1 28 ? -2.521 1.464 7.207 1 98.19 28 MET B N 1
ATOM 3766 C CA . MET B 1 28 ? -3.533 0.471 7.559 1 98.19 28 MET B CA 1
ATOM 3767 C C . MET B 1 28 ? -2.904 -0.909 7.73 1 98.19 28 MET B C 1
ATOM 3769 O O . MET B 1 28 ? -3.252 -1.645 8.656 1 98.19 28 MET B O 1
ATOM 3773 N N . GLU B 1 29 ? -1.995 -1.247 6.801 1 98.44 29 GLU B N 1
ATOM 3774 C CA . GLU B 1 29 ? -1.306 -2.531 6.859 1 98.44 29 GLU B CA 1
ATOM 3775 C C . GLU B 1 29 ? -0.552 -2.691 8.18 1 98.44 29 GLU B C 1
ATOM 3777 O O . GLU B 1 29 ? -0.642 -3.734 8.828 1 98.44 29 GLU B O 1
ATOM 3782 N N . ASN B 1 30 ? 0.197 -1.641 8.586 1 98.5 30 ASN B N 1
ATOM 3783 C CA . ASN B 1 30 ? 0.958 -1.679 9.836 1 98.5 30 ASN B CA 1
ATOM 3784 C C . ASN B 1 30 ? 0.039 -1.704 11.047 1 98.5 30 ASN B C 1
ATOM 3786 O O . ASN B 1 30 ? 0.342 -2.361 12.047 1 98.5 30 ASN B O 1
ATOM 3790 N N . ALA B 1 31 ? -1.1 -0.926 10.945 1 98.5 31 ALA B N 1
ATOM 3791 C CA . ALA B 1 31 ? -2.066 -0.899 12.039 1 98.5 31 ALA B CA 1
ATOM 3792 C C . ALA B 1 31 ? -2.676 -2.279 12.266 1 98.5 31 ALA B C 1
ATOM 3794 O O . ALA B 1 31 ? -2.676 -2.789 13.391 1 98.5 31 ALA B O 1
ATOM 3795 N N . GLY B 1 32 ? -3.176 -2.895 11.164 1 98.75 32 GLY B N 1
ATOM 3796 C CA . GLY B 1 32 ? -3.75 -4.227 11.273 1 98.75 32 GLY B CA 1
ATOM 3797 C C . GLY B 1 32 ? -2.764 -5.262 11.781 1 98.75 32 GLY B C 1
ATOM 3798 O O . GLY B 1 32 ? -3.102 -6.078 12.641 1 98.75 32 GLY B O 1
ATOM 3799 N N . LYS B 1 33 ? -1.533 -5.207 11.266 1 98.62 33 LYS B N 1
ATOM 3800 C CA . LYS B 1 33 ? -0.505 -6.145 11.703 1 98.62 33 LYS B CA 1
ATOM 3801 C C . LYS B 1 33 ? -0.204 -5.98 13.188 1 98.62 33 LYS B C 1
ATOM 3803 O O . LYS B 1 33 ? 0.065 -6.965 13.883 1 98.62 33 LYS B O 1
ATOM 3808 N N . ALA B 1 34 ? -0.17 -4.715 13.672 1 98.5 34 ALA B N 1
ATOM 3809 C CA . ALA B 1 34 ? 0.08 -4.453 15.086 1 98.5 34 ALA B CA 1
ATOM 3810 C C . ALA B 1 34 ? -0.987 -5.105 15.961 1 98.5 34 ALA B C 1
ATOM 3812 O O . ALA B 1 34 ? -0.677 -5.668 17.016 1 98.5 34 ALA B O 1
ATOM 3813 N N . VAL B 1 35 ? -2.258 -5.012 15.508 1 98.81 35 VAL B N 1
ATOM 3814 C CA . VAL B 1 35 ? -3.354 -5.641 16.234 1 98.81 35 VAL B CA 1
ATOM 3815 C C . VAL B 1 35 ? -3.145 -7.152 16.281 1 98.81 35 VAL B C 1
ATOM 3817 O O . VAL B 1 35 ? -3.248 -7.77 17.344 1 98.81 35 VAL B O 1
ATOM 3820 N N . ALA B 1 36 ? -2.846 -7.758 15.148 1 98.75 36 ALA B N 1
ATOM 3821 C CA . ALA B 1 36 ? -2.594 -9.195 15.078 1 98.75 36 ALA B CA 1
ATOM 3822 C C . ALA B 1 36 ? -1.438 -9.594 15.984 1 98.75 36 ALA B C 1
ATOM 3824 O O . ALA B 1 36 ? -1.517 -10.602 16.688 1 98.75 36 ALA B O 1
ATOM 3825 N N . ASP B 1 37 ? -0.309 -8.781 15.961 1 98.25 37 ASP B N 1
ATOM 3826 C CA . ASP B 1 37 ? 0.868 -9.078 16.766 1 98.25 37 ASP B CA 1
ATOM 3827 C C . ASP B 1 37 ? 0.515 -9.133 18.25 1 98.25 37 ASP B C 1
ATOM 3829 O O . ASP B 1 37 ? 0.996 -10 18.984 1 98.25 37 ASP B O 1
ATOM 3833 N N . GLU B 1 38 ? -0.324 -8.18 18.719 1 98.56 38 GLU B N 1
ATOM 3834 C CA . GLU B 1 38 ? -0.719 -8.148 20.125 1 98.56 38 GLU B CA 1
ATOM 3835 C C . GLU B 1 38 ? -1.54 -9.383 20.5 1 98.56 38 GLU B C 1
ATOM 3837 O O . GLU B 1 38 ? -1.416 -9.906 21.609 1 98.56 38 GLU B O 1
ATOM 3842 N N . ILE B 1 39 ? -2.385 -9.836 19.594 1 98.69 39 ILE B N 1
ATOM 3843 C CA . ILE B 1 39 ? -3.18 -11.039 19.812 1 98.69 39 ILE B CA 1
ATOM 3844 C C . ILE B 1 39 ? -2.264 -12.266 19.859 1 98.69 39 ILE B C 1
ATOM 3846 O O . ILE B 1 39 ? -2.385 -13.109 20.75 1 98.69 39 ILE B O 1
ATOM 3850 N N . LEU B 1 40 ? -1.313 -12.344 18.938 1 98.06 40 LEU B N 1
ATOM 3851 C CA . LEU B 1 40 ? -0.422 -13.492 18.797 1 98.06 40 LEU B CA 1
ATOM 3852 C C . LEU B 1 40 ? 0.51 -13.594 20 1 98.06 40 LEU B C 1
ATOM 3854 O O . LEU B 1 40 ? 1.002 -14.68 20.312 1 98.06 40 LEU B O 1
ATOM 3858 N N . LYS B 1 41 ? 0.758 -12.453 20.688 1 97.44 41 LYS B N 1
ATOM 3859 C CA . LYS B 1 41 ? 1.558 -12.461 21.922 1 97.44 41 LYS B CA 1
ATOM 3860 C C . LYS B 1 41 ? 0.821 -13.156 23.047 1 97.44 41 LYS B C 1
ATOM 3862 O O . LYS B 1 41 ? 1.448 -13.68 23.984 1 97.44 41 LYS B O 1
ATOM 3867 N N . ARG B 1 42 ? -0.477 -13.219 22.938 1 97.75 42 ARG B N 1
ATOM 3868 C CA . ARG B 1 42 ? -1.291 -13.633 24.078 1 97.75 42 ARG B CA 1
ATOM 3869 C C . ARG B 1 42 ? -1.956 -14.977 23.812 1 97.75 42 ARG B C 1
ATOM 3871 O O . ARG B 1 42 ? -2.277 -15.711 24.75 1 97.75 42 ARG B O 1
ATOM 3878 N N . PHE B 1 43 ? -2.168 -15.234 22.547 1 97.88 43 PHE B N 1
ATOM 3879 C CA . PHE B 1 43 ? -2.914 -16.422 22.172 1 97.88 43 PHE B CA 1
ATOM 3880 C C . PHE B 1 43 ? -2.186 -17.203 21.078 1 97.88 43 PHE B C 1
ATOM 3882 O O . PHE B 1 43 ? -1.564 -16.594 20.188 1 97.88 43 PHE B O 1
ATOM 3889 N N . SER B 1 44 ? -2.256 -18.5 21.031 1 96.5 44 SER B N 1
ATOM 3890 C CA . SER B 1 44 ? -1.634 -19.344 20.016 1 96.5 44 SER B CA 1
ATOM 3891 C C . SER B 1 44 ? -2.678 -19.953 19.078 1 96.5 44 SER B C 1
ATOM 3893 O O . SER B 1 44 ? -2.332 -20.609 18.094 1 96.5 44 SER B O 1
ATOM 3895 N N . GLY B 1 45 ? -3.957 -19.75 19.438 1 96.88 45 GLY B N 1
ATOM 3896 C CA . GLY B 1 45 ? -5.074 -20.25 18.641 1 96.88 45 GLY B CA 1
ATOM 3897 C C . GLY B 1 45 ? -6.426 -19.938 19.266 1 96.88 45 GLY B C 1
ATOM 3898 O O . GLY B 1 45 ? -6.508 -19.188 20.25 1 96.88 45 GLY B O 1
ATOM 3899 N N . GLY B 1 46 ? -7.445 -20.391 18.656 1 97.5 46 GLY B N 1
ATOM 3900 C CA . GLY B 1 46 ? -8.797 -20.188 19.141 1 97.5 46 GLY B CA 1
ATOM 3901 C C . GLY B 1 46 ? -9.727 -19.594 18.109 1 97.5 46 GLY B C 1
ATOM 3902 O O . GLY B 1 46 ? -9.344 -19.406 16.953 1 97.5 46 GLY B O 1
ATOM 3903 N N . LYS B 1 47 ? -10.922 -19.391 18.609 1 98.5 47 LYS B N 1
ATOM 3904 C CA . LYS B 1 47 ? -11.953 -18.797 17.766 1 98.5 47 LYS B CA 1
ATOM 3905 C C . LYS B 1 47 ? -11.938 -17.281 17.875 1 98.5 47 LYS B C 1
ATOM 3907 O O . LYS B 1 47 ? -12 -16.719 18.969 1 98.5 47 LYS B O 1
ATOM 3912 N N . VAL B 1 48 ? -11.727 -16.609 16.75 1 98.81 48 VAL B N 1
ATOM 3913 C CA . VAL B 1 48 ? -11.711 -15.156 16.672 1 98.81 48 VAL B CA 1
ATOM 3914 C C . VAL B 1 48 ? -12.906 -14.656 15.883 1 98.81 48 VAL B C 1
ATOM 3916 O O . VAL B 1 48 ? -13.25 -15.219 14.836 1 98.81 48 VAL B O 1
ATOM 3919 N N . VAL B 1 49 ? -13.609 -13.688 16.344 1 98.94 49 VAL B N 1
ATOM 3920 C CA . VAL B 1 49 ? -14.656 -13.016 15.586 1 98.94 49 VAL B CA 1
ATOM 3921 C C . VAL B 1 49 ? -14.32 -11.531 15.438 1 98.94 49 VAL B C 1
ATOM 3923 O O . VAL B 1 49 ? -14.125 -10.836 16.438 1 98.94 49 VAL B O 1
ATOM 3926 N N . LEU B 1 50 ? -14.133 -11.086 14.258 1 98.94 50 LEU B N 1
ATOM 3927 C CA . LEU B 1 50 ? -13.992 -9.664 13.969 1 98.94 50 LEU B CA 1
ATOM 3928 C C . LEU B 1 50 ? -15.344 -9.031 13.656 1 98.94 50 LEU B C 1
ATOM 3930 O O . LEU B 1 50 ? -16.031 -9.469 12.734 1 98.94 50 LEU B O 1
ATOM 3934 N N . PHE B 1 51 ? -15.758 -8.102 14.422 1 98.94 51 PHE B N 1
ATOM 3935 C CA . PHE B 1 51 ? -16.891 -7.246 14.055 1 98.94 51 PHE B CA 1
ATOM 3936 C C . PHE B 1 51 ? -16.391 -5.988 13.344 1 98.94 51 PHE B C 1
ATOM 3938 O O . PHE B 1 51 ? -15.633 -5.207 13.914 1 98.94 51 PHE B O 1
ATOM 3945 N N . ALA B 1 52 ? -16.797 -5.863 12.086 1 98.81 52 ALA B N 1
ATOM 3946 C CA . ALA B 1 52 ? -16.266 -4.805 11.234 1 98.81 52 ALA B CA 1
ATOM 3947 C C . ALA B 1 52 ? -17.359 -3.811 10.844 1 98.81 52 ALA B C 1
ATOM 3949 O O . ALA B 1 52 ? -18.469 -4.207 10.492 1 98.81 52 ALA B O 1
ATOM 3950 N N . GLY B 1 53 ? -17.031 -2.52 10.984 1 98.19 53 GLY B N 1
ATOM 3951 C CA . GLY B 1 53 ? -17.922 -1.475 10.5 1 98.19 53 GLY B CA 1
ATOM 3952 C C . GLY B 1 53 ? -17.734 -1.179 9.023 1 98.19 53 GLY B C 1
ATOM 3953 O O . GLY B 1 53 ? -17.453 -2.082 8.234 1 98.19 53 GLY B O 1
ATOM 3954 N N . SER B 1 54 ? -17.969 0.046 8.617 1 96.62 54 SER B N 1
ATOM 3955 C CA . SER B 1 54 ? -17.984 0.383 7.195 1 96.62 54 SER B CA 1
ATOM 3956 C C . SER B 1 54 ? -16.719 1.152 6.809 1 96.62 54 SER B C 1
ATOM 3958 O O . SER B 1 54 ? -16.438 1.326 5.621 1 96.62 54 SER B O 1
ATOM 3960 N N . GLY B 1 55 ? -15.961 1.556 7.789 1 95.81 55 GLY B N 1
ATOM 3961 C CA . GLY B 1 55 ? -14.891 2.502 7.5 1 95.81 55 GLY B CA 1
ATOM 3962 C C . GLY B 1 55 ? -13.508 1.896 7.625 1 95.81 55 GLY B C 1
ATOM 3963 O O . GLY B 1 55 ? -13.336 0.69 7.441 1 95.81 55 GLY B O 1
ATOM 3964 N N . ASN B 1 56 ? -12.539 2.703 7.918 1 94.81 56 ASN B N 1
ATOM 3965 C CA . ASN B 1 56 ? -11.133 2.318 7.91 1 94.81 56 ASN B CA 1
ATOM 3966 C C . ASN B 1 56 ? -10.781 1.428 9.102 1 94.81 56 ASN B C 1
ATOM 3968 O O . ASN B 1 56 ? -9.859 0.617 9.023 1 94.81 56 ASN B O 1
ATOM 3972 N N . ASN B 1 57 ? -11.492 1.627 10.203 1 97.56 57 ASN B N 1
ATOM 3973 C CA . ASN B 1 57 ? -11.266 0.726 11.328 1 97.56 57 ASN B CA 1
ATOM 3974 C C . ASN B 1 57 ? -11.516 -0.729 10.938 1 97.56 57 ASN B C 1
ATOM 3976 O O . ASN B 1 57 ? -10.789 -1.624 11.375 1 97.56 57 ASN B O 1
ATOM 3980 N N . ALA B 1 58 ? -12.586 -0.888 10.141 1 98.44 58 ALA B N 1
ATOM 3981 C CA . ALA B 1 58 ? -12.828 -2.219 9.586 1 98.44 58 ALA B CA 1
ATOM 3982 C C . ALA B 1 58 ? -11.633 -2.707 8.781 1 98.44 58 ALA B C 1
ATOM 3984 O O . ALA B 1 58 ? -11.25 -3.875 8.867 1 98.44 58 ALA B O 1
ATOM 3985 N N . GLY B 1 59 ? -11.109 -1.803 7.965 1 98.56 59 GLY B N 1
ATOM 3986 C CA . GLY B 1 59 ? -9.945 -2.137 7.164 1 98.56 59 GLY B CA 1
ATOM 3987 C C . GLY B 1 59 ? -8.781 -2.646 7.992 1 98.56 59 GLY B C 1
ATOM 3988 O O . GLY B 1 59 ? -8.148 -3.646 7.641 1 98.56 59 GLY B O 1
ATOM 3989 N N . ASP B 1 60 ? -8.477 -1.948 9.125 1 98.69 60 ASP B N 1
ATOM 3990 C CA . ASP B 1 60 ? -7.449 -2.418 10.039 1 98.69 60 ASP B CA 1
ATOM 3991 C C . ASP B 1 60 ? -7.746 -3.836 10.523 1 98.69 60 ASP B C 1
ATOM 3993 O O . ASP B 1 60 ? -6.836 -4.66 10.648 1 98.69 60 ASP B O 1
ATOM 3997 N N . GLY B 1 61 ? -9.008 -4.02 10.812 1 98.88 61 GLY B N 1
ATOM 3998 C CA . GLY B 1 61 ? -9.422 -5.336 11.266 1 98.88 61 GLY B CA 1
ATOM 3999 C C . GLY B 1 61 ? -9.203 -6.418 10.227 1 98.88 61 GLY B C 1
ATOM 4000 O O . GLY B 1 61 ? -8.75 -7.52 10.555 1 98.88 61 GLY B O 1
ATOM 4001 N N . PHE B 1 62 ? -9.562 -6.102 8.945 1 98.88 62 PHE B N 1
ATOM 4002 C CA . PHE B 1 62 ? -9.383 -7.062 7.863 1 98.88 62 PHE B CA 1
ATOM 4003 C C . PHE B 1 62 ? -7.91 -7.445 7.723 1 98.88 62 PHE B C 1
ATOM 4005 O O . PHE B 1 62 ? -7.586 -8.617 7.523 1 98.88 62 PHE B O 1
ATOM 4012 N N . VAL B 1 63 ? -7.035 -6.449 7.812 1 98.81 63 VAL B N 1
ATOM 4013 C CA . VAL B 1 63 ? -5.605 -6.73 7.762 1 98.81 63 VAL B CA 1
ATOM 4014 C C . VAL B 1 63 ? -5.211 -7.617 8.945 1 98.81 63 VAL B C 1
ATOM 4016 O O . VAL B 1 63 ? -4.453 -8.578 8.781 1 98.81 63 VAL B O 1
ATOM 4019 N N . ALA B 1 64 ? -5.734 -7.316 10.125 1 98.88 64 ALA B N 1
ATOM 4020 C CA . ALA B 1 64 ? -5.363 -8.031 11.336 1 98.88 64 ALA B CA 1
ATOM 4021 C C . ALA B 1 64 ? -5.668 -9.523 11.211 1 98.88 64 ALA B C 1
ATOM 4023 O O . ALA B 1 64 ? -4.805 -10.367 11.469 1 98.88 64 ALA B O 1
ATOM 4024 N N . VAL B 1 65 ? -6.883 -9.852 10.773 1 98.5 65 VAL B N 1
ATOM 4025 C CA . VAL B 1 65 ? -7.277 -11.258 10.781 1 98.5 65 VAL B CA 1
ATOM 4026 C C . VAL B 1 65 ? -6.496 -12.023 9.711 1 98.5 65 VAL B C 1
ATOM 4028 O O . VAL B 1 65 ? -6.285 -13.227 9.836 1 98.5 65 VAL B O 1
ATOM 4031 N N . ARG B 1 66 ? -6.027 -11.305 8.664 1 98.25 66 ARG B N 1
ATOM 4032 C CA . ARG B 1 66 ? -5.211 -11.938 7.633 1 98.25 66 ARG B CA 1
ATOM 4033 C C . ARG B 1 66 ? -3.934 -12.523 8.219 1 98.25 66 ARG B C 1
ATOM 4035 O O . ARG B 1 66 ? -3.406 -13.516 7.711 1 98.25 66 ARG B O 1
ATOM 4042 N N . PHE B 1 67 ? -3.424 -11.961 9.328 1 98.31 67 PHE B N 1
ATOM 4043 C CA . PHE B 1 67 ? -2.17 -12.375 9.945 1 98.31 67 PHE B CA 1
ATOM 4044 C C . PHE B 1 67 ? -2.414 -13.453 10.992 1 98.31 67 PHE B C 1
ATOM 4046 O O . PHE B 1 67 ? -1.466 -14.016 11.547 1 98.31 67 PHE B O 1
ATOM 4053 N N . LEU B 1 68 ? -3.688 -13.734 11.344 1 97.94 68 LEU B N 1
ATOM 4054 C CA . LEU B 1 68 ? -3.99 -14.68 12.414 1 97.94 68 LEU B CA 1
ATOM 4055 C C . LEU B 1 68 ? -4.07 -16.109 11.875 1 97.94 68 LEU B C 1
ATOM 4057 O O . LEU B 1 68 ? -5.105 -16.766 12.008 1 97.94 68 LEU B O 1
ATOM 4061 N N . LYS B 1 69 ? -2.938 -16.547 11.422 1 94.31 69 LYS B N 1
ATOM 4062 C CA . LYS B 1 69 ? -2.822 -17.906 10.914 1 94.31 69 LYS B CA 1
ATOM 4063 C C . LYS B 1 69 ? -2.973 -18.922 12.047 1 94.31 69 LYS B C 1
ATOM 4065 O O . LYS B 1 69 ? -2.434 -18.734 13.133 1 94.31 69 LYS B O 1
ATOM 4070 N N . GLY B 1 70 ? -3.684 -19.938 11.836 1 92.81 70 GLY B N 1
ATOM 4071 C CA . GLY B 1 70 ? -3.898 -20.969 12.844 1 92.81 70 GLY B CA 1
ATOM 4072 C C . GLY B 1 70 ? -5.117 -20.719 13.711 1 92.81 70 GLY B C 1
ATOM 4073 O O . GLY B 1 70 ? -5.461 -21.531 14.562 1 92.81 70 GLY B O 1
ATOM 4074 N N . PHE B 1 71 ? -5.73 -19.594 13.57 1 97.56 71 PHE B N 1
ATOM 4075 C CA . PHE B 1 71 ? -6.961 -19.266 14.281 1 97.56 71 PHE B CA 1
ATOM 4076 C C . PHE B 1 71 ? -8.18 -19.547 13.422 1 97.56 71 PHE B C 1
ATOM 4078 O O . PHE B 1 71 ? -8.094 -19.562 12.188 1 97.56 71 PHE B O 1
ATOM 4085 N N . ASP B 1 72 ? -9.273 -19.922 14.078 1 97.81 72 ASP B N 1
ATOM 4086 C CA . ASP B 1 72 ? -10.578 -19.969 13.414 1 97.81 72 ASP B CA 1
ATOM 4087 C C . ASP B 1 72 ? -11.242 -18.594 13.43 1 97.81 72 ASP B C 1
ATOM 4089 O O . ASP B 1 72 ? -11.648 -18.109 14.492 1 97.81 72 ASP B O 1
ATOM 4093 N N . VAL B 1 73 ? -11.383 -17.984 12.25 1 98.44 73 VAL B N 1
ATOM 4094 C CA . VAL B 1 73 ? -11.758 -16.5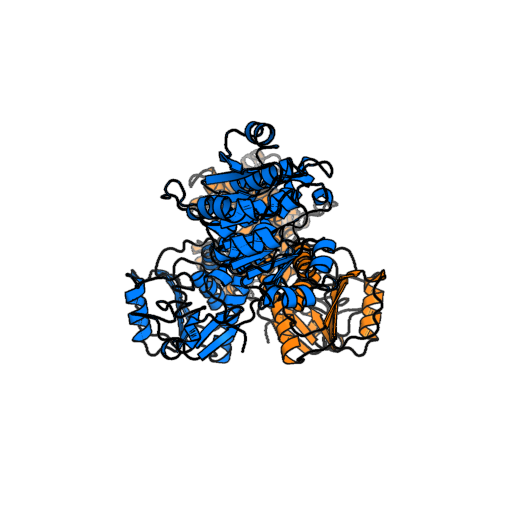78 12.219 1 98.44 73 VAL B CA 1
ATOM 4095 C C . VAL B 1 73 ? -13.086 -16.406 11.484 1 98.44 73 VAL B C 1
ATOM 4097 O O . VAL B 1 73 ? -13.242 -16.906 10.367 1 98.44 73 VAL B O 1
ATOM 4100 N N . ASP B 1 74 ? -14.062 -15.75 12.086 1 98.69 74 ASP B N 1
ATOM 4101 C CA . ASP B 1 74 ? -15.258 -15.234 11.422 1 98.69 74 ASP B CA 1
ATOM 4102 C C . ASP B 1 74 ? -15.219 -13.711 11.312 1 98.69 74 ASP B C 1
ATOM 4104 O O . ASP B 1 74 ? -14.867 -13.031 12.273 1 98.69 74 ASP B O 1
ATOM 4108 N N . VAL B 1 75 ? -15.508 -13.258 10.125 1 98.81 75 VAL B N 1
ATOM 4109 C CA . VAL B 1 75 ? -15.625 -11.82 9.906 1 98.81 75 VAL B CA 1
ATOM 4110 C C . VAL B 1 75 ? -17.109 -11.43 9.82 1 98.81 75 VAL B C 1
ATOM 4112 O O . VAL B 1 75 ? -17.844 -11.969 8.984 1 98.81 75 VAL B O 1
ATOM 4115 N N . VAL B 1 76 ? -17.562 -10.57 10.688 1 98.88 76 VAL B N 1
ATOM 4116 C CA . VAL B 1 76 ? -18.969 -10.164 10.727 1 98.88 76 VAL B CA 1
ATOM 4117 C C . VAL B 1 76 ? -19.078 -8.68 10.367 1 98.88 76 VAL B C 1
ATOM 4119 O O . VAL B 1 76 ? -18.516 -7.824 11.047 1 98.88 76 VAL B O 1
ATOM 4122 N N . LEU B 1 77 ? -19.812 -8.367 9.312 1 98.81 77 LEU B N 1
ATOM 4123 C CA . LEU B 1 77 ? -19.984 -6.996 8.836 1 98.81 77 LEU B CA 1
ATOM 4124 C C . LEU B 1 77 ? -21.234 -6.367 9.445 1 98.81 77 LEU B C 1
ATOM 4126 O O . LEU B 1 77 ? -22.344 -6.895 9.297 1 98.81 77 LEU B O 1
ATOM 4130 N N . ALA B 1 78 ? -21.031 -5.262 10.18 1 98.5 78 ALA B N 1
ATOM 4131 C CA . ALA B 1 78 ? -22.172 -4.531 10.703 1 98.5 78 ALA B CA 1
ATOM 4132 C C . ALA B 1 78 ? -23.016 -3.928 9.578 1 98.5 78 ALA B C 1
ATOM 4134 O O . ALA B 1 78 ? -24.234 -3.908 9.648 1 98.5 78 ALA B O 1
ATOM 4135 N N . ARG B 1 79 ? -22.312 -3.322 8.586 1 97.19 79 ARG B N 1
ATOM 4136 C CA . ARG B 1 79 ? -22.875 -2.734 7.379 1 97.19 79 ARG B CA 1
ATOM 4137 C C . ARG B 1 79 ? -21.953 -2.959 6.184 1 97.19 79 ARG B C 1
ATOM 4139 O O . ARG B 1 79 ? -20.891 -3.553 6.32 1 97.19 79 ARG B O 1
ATOM 4146 N N . ASP B 1 80 ? -22.469 -2.545 5.016 1 96.69 80 ASP B N 1
ATOM 4147 C CA . ASP B 1 80 ? -21.609 -2.6 3.83 1 96.69 80 ASP B CA 1
ATOM 4148 C C . ASP B 1 80 ? -20.375 -1.738 4.012 1 96.69 80 ASP B C 1
ATOM 4150 O O . ASP B 1 80 ? -20.438 -0.63 4.547 1 96.69 80 ASP B O 1
ATOM 4154 N N . VAL B 1 81 ? -19.297 -2.293 3.568 1 97.31 81 VAL B N 1
ATOM 4155 C CA . VAL B 1 81 ? -18.016 -1.584 3.67 1 97.31 81 VAL B CA 1
ATOM 4156 C C . VAL B 1 81 ? -17.984 -0.443 2.654 1 97.31 81 VAL B C 1
ATOM 4158 O O . VAL B 1 81 ? -18.156 -0.667 1.453 1 97.31 81 VAL B O 1
ATOM 4161 N N . LYS B 1 82 ? -17.75 0.78 3.121 1 95.06 82 LYS B N 1
ATOM 4162 C CA . LYS B 1 82 ? -17.797 1.957 2.256 1 95.06 82 LYS B CA 1
ATOM 4163 C C . LYS B 1 82 ? -16.391 2.428 1.906 1 95.06 82 LYS B C 1
ATOM 4165 O O . LYS B 1 82 ? -16.141 2.889 0.79 1 95.06 82 LYS B O 1
ATOM 4170 N N . SER B 1 83 ? -15.477 2.342 2.857 1 94.44 83 SER B N 1
ATOM 4171 C CA . SER B 1 83 ? -14.086 2.729 2.619 1 94.44 83 SER B CA 1
ATOM 4172 C C . SER B 1 83 ? -13.469 1.897 1.499 1 94.44 83 SER B C 1
ATOM 4174 O O . SER B 1 83 ? -13.523 0.667 1.528 1 94.44 83 SER B O 1
ATOM 4176 N N . GLU B 1 84 ? -12.883 2.549 0.549 1 95.44 84 GLU B N 1
ATOM 4177 C CA . GLU B 1 84 ? -12.258 1.855 -0.572 1 95.44 84 GLU B CA 1
ATOM 4178 C C . GLU B 1 84 ? -11.125 0.947 -0.095 1 95.44 84 GLU B C 1
ATOM 4180 O O . GLU B 1 84 ? -11.016 -0.197 -0.539 1 95.44 84 GLU B O 1
ATOM 4185 N N . LEU B 1 85 ? -10.305 1.48 0.752 1 95.81 85 LEU B N 1
ATOM 4186 C CA . LEU B 1 85 ? -9.188 0.706 1.274 1 95.81 85 LEU B CA 1
ATOM 4187 C C . LEU B 1 85 ? -9.68 -0.502 2.062 1 95.81 85 LEU B C 1
ATOM 4189 O O . LEU B 1 85 ? -9.102 -1.588 1.971 1 95.81 85 LEU B O 1
ATOM 4193 N N . ALA B 1 86 ? -10.727 -0.303 2.898 1 97.69 86 ALA B N 1
ATOM 4194 C CA . ALA B 1 86 ? -11.305 -1.412 3.652 1 97.69 86 ALA B CA 1
ATOM 4195 C C . ALA B 1 86 ? -11.883 -2.473 2.715 1 97.69 86 ALA B C 1
ATOM 4197 O O . ALA B 1 86 ? -11.695 -3.672 2.938 1 97.69 86 ALA B O 1
ATOM 4198 N N . ARG B 1 87 ? -12.539 -1.986 1.693 1 97.94 87 ARG B N 1
ATOM 4199 C CA . ARG B 1 87 ? -13.125 -2.906 0.723 1 97.94 87 ARG B CA 1
ATOM 4200 C C . ARG B 1 87 ? -12.047 -3.76 0.061 1 97.94 87 ARG B C 1
ATOM 4202 O O . ARG B 1 87 ? -12.234 -4.965 -0.126 1 97.94 87 ARG B O 1
ATOM 4209 N N . ARG B 1 88 ? -10.992 -3.176 -0.282 1 97.19 88 ARG B N 1
ATOM 4210 C CA . ARG B 1 88 ? -9.875 -3.893 -0.892 1 97.19 88 ARG B CA 1
ATOM 4211 C C . ARG B 1 88 ? -9.375 -5.012 0.019 1 97.19 88 ARG B C 1
ATOM 4213 O O . ARG B 1 88 ? -9.117 -6.125 -0.441 1 97.19 88 ARG B O 1
ATOM 4220 N N . ASN B 1 89 ? -9.188 -4.707 1.255 1 98.44 89 ASN B N 1
ATOM 4221 C CA . ASN B 1 89 ? -8.703 -5.711 2.195 1 98.44 89 ASN B CA 1
ATOM 4222 C C . ASN B 1 89 ? -9.742 -6.793 2.459 1 98.44 89 ASN B C 1
ATOM 4224 O O . ASN B 1 89 ? -9.398 -7.953 2.676 1 98.44 89 ASN B O 1
ATOM 4228 N N . LEU B 1 90 ? -11.039 -6.375 2.467 1 98.62 90 LEU B N 1
ATOM 4229 C CA . LEU B 1 90 ? -12.102 -7.367 2.576 1 98.62 90 LEU B CA 1
ATOM 4230 C C . LEU B 1 90 ? -12.062 -8.336 1.398 1 98.62 90 LEU B C 1
ATOM 4232 O O . LEU B 1 90 ? -12.219 -9.547 1.579 1 98.62 90 LEU B O 1
ATOM 4236 N N . ASP B 1 91 ? -11.844 -7.812 0.202 1 97.94 91 ASP B N 1
ATOM 4237 C CA . ASP B 1 91 ? -11.781 -8.633 -1.003 1 97.94 91 ASP B CA 1
ATOM 4238 C C . ASP B 1 91 ? -10.648 -9.656 -0.91 1 97.94 91 ASP B C 1
ATOM 4240 O O . ASP B 1 91 ? -10.789 -10.781 -1.38 1 97.94 91 ASP B O 1
ATOM 4244 N N . ILE B 1 92 ? -9.547 -9.258 -0.342 1 98.25 92 ILE B N 1
ATOM 4245 C CA . ILE B 1 92 ? -8.422 -10.164 -0.124 1 98.25 92 ILE B CA 1
ATOM 4246 C C . ILE B 1 92 ? -8.859 -11.328 0.768 1 98.25 92 ILE B C 1
ATOM 4248 O O . ILE B 1 92 ? -8.57 -12.484 0.475 1 98.25 92 ILE B O 1
ATOM 4252 N N . LEU B 1 93 ? -9.57 -10.984 1.864 1 98.31 93 LEU B N 1
ATOM 4253 C CA . LEU B 1 93 ? -10.016 -12.016 2.801 1 98.31 93 LEU B CA 1
ATOM 4254 C C . LEU B 1 93 ? -10.977 -12.984 2.125 1 98.31 93 LEU B C 1
ATOM 4256 O O . LEU B 1 93 ? -10.859 -14.203 2.303 1 98.31 93 LEU B O 1
ATOM 4260 N N . VAL B 1 94 ? -11.883 -12.398 1.382 1 97.69 94 VAL B N 1
ATOM 4261 C CA . VAL B 1 94 ? -12.852 -13.234 0.682 1 97.69 94 VAL B CA 1
ATOM 4262 C C . VAL B 1 94 ? -12.125 -14.18 -0.275 1 97.69 94 VAL B C 1
ATOM 4264 O O . VAL B 1 94 ? -12.391 -15.383 -0.285 1 97.69 94 VAL B O 1
ATOM 4267 N N . LYS B 1 95 ? -11.211 -13.641 -1.029 1 96.06 95 LYS B N 1
ATOM 4268 C CA . LYS B 1 95 ? -10.438 -14.445 -1.971 1 96.06 95 LYS B CA 1
ATOM 4269 C C . LYS B 1 95 ? -9.617 -15.508 -1.243 1 96.06 95 LYS B C 1
ATOM 4271 O O . LYS B 1 95 ? -9.414 -16.609 -1.763 1 96.06 95 LYS B O 1
ATOM 4276 N N . ALA B 1 96 ? -9.195 -15.188 -0.075 1 96.69 96 ALA B N 1
ATOM 4277 C CA . ALA B 1 96 ? -8.359 -16.094 0.717 1 96.69 96 ALA B CA 1
ATOM 4278 C C . ALA B 1 96 ? -9.211 -17.141 1.431 1 96.69 96 ALA B C 1
ATOM 4280 O O . ALA B 1 96 ? -8.68 -18 2.137 1 96.69 96 ALA B O 1
ATOM 4281 N N . GLY B 1 97 ? -10.539 -17.047 1.379 1 95.06 97 GLY B N 1
ATOM 4282 C CA . GLY B 1 97 ? -11.414 -18.094 1.872 1 95.06 97 GLY B CA 1
ATOM 4283 C C . GLY B 1 97 ? -11.906 -17.859 3.285 1 95.06 97 GLY B C 1
ATOM 4284 O O . GLY B 1 97 ? -12.445 -18.75 3.926 1 95.06 97 GLY B O 1
ATOM 4285 N N . PHE B 1 98 ? -11.688 -16.625 3.801 1 97.19 98 PHE B N 1
ATOM 4286 C CA . PHE B 1 98 ? -12.203 -16.312 5.129 1 97.19 98 PHE B CA 1
ATOM 4287 C C . PHE B 1 98 ? -13.727 -16.297 5.129 1 97.19 98 PHE B C 1
ATOM 4289 O O . PHE B 1 98 ? -14.352 -15.922 4.137 1 97.19 98 PHE B O 1
ATOM 4296 N N . SER B 1 99 ? -14.344 -16.75 6.238 1 97.69 99 SER B N 1
ATOM 4297 C CA . SER B 1 99 ? -15.797 -16.688 6.402 1 97.69 99 SER B CA 1
ATOM 4298 C C . SER B 1 99 ? -16.266 -15.273 6.734 1 97.69 99 SER B C 1
ATOM 4300 O O . SER B 1 99 ? -15.844 -14.703 7.738 1 97.69 99 SER B O 1
ATOM 4302 N N . VAL B 1 100 ? -17.109 -14.75 5.875 1 98.44 100 VAL B N 1
ATOM 4303 C CA . VAL B 1 100 ? -17.625 -13.391 6.055 1 98.44 100 VAL B CA 1
ATOM 4304 C C . VAL B 1 100 ? -19.156 -13.43 6.137 1 98.44 100 VAL B C 1
ATOM 4306 O O . VAL B 1 100 ? -19.812 -14.008 5.273 1 98.44 100 VAL B O 1
ATOM 4309 N N . PHE B 1 101 ? -19.672 -12.836 7.191 1 98.44 101 PHE B N 1
ATOM 4310 C CA . PHE B 1 101 ? -21.109 -12.852 7.422 1 98.44 101 PHE B CA 1
ATOM 4311 C C . PHE B 1 101 ? -21.641 -11.438 7.66 1 98.44 101 PHE B C 1
ATOM 4313 O O . PHE B 1 101 ? -21 -10.641 8.336 1 98.44 101 PHE B O 1
ATOM 4320 N N . PRO B 1 102 ? -22.844 -11.148 7.074 1 98.19 102 PRO B N 1
ATOM 4321 C CA . PRO B 1 102 ? -23.531 -9.984 7.621 1 98.19 102 PRO B CA 1
ATOM 4322 C C . PRO B 1 102 ? -24.047 -10.211 9.039 1 98.19 102 PRO B C 1
ATOM 4324 O O . PRO B 1 102 ? -24.438 -11.328 9.391 1 98.19 102 PRO B O 1
ATOM 4327 N N . TRP B 1 103 ? -24.047 -9.156 9.82 1 98.06 103 TRP B N 1
ATOM 4328 C CA . TRP B 1 103 ? -24.469 -9.25 11.219 1 98.06 103 TRP B CA 1
ATOM 4329 C C . TRP B 1 103 ? -25.828 -9.914 11.328 1 98.06 103 TRP B C 1
ATOM 4331 O O . TRP B 1 103 ? -26.047 -10.773 12.188 1 98.06 103 TRP B O 1
ATOM 4341 N N . GLN B 1 104 ? -26.734 -9.617 10.43 1 96.62 104 GLN B N 1
ATOM 4342 C CA . GLN B 1 104 ? -28.109 -10.094 10.5 1 96.62 104 GLN B CA 1
ATOM 4343 C C . GLN B 1 104 ? -28.172 -11.609 10.32 1 96.62 104 GLN B C 1
ATOM 4345 O O . GLN B 1 104 ? -29.125 -12.25 10.766 1 96.62 104 GLN B O 1
ATOM 4350 N N . ASP B 1 105 ? -27.141 -12.18 9.711 1 97.31 105 ASP B N 1
ATOM 4351 C CA . ASP B 1 105 ? -27.141 -13.609 9.414 1 97.31 105 ASP B CA 1
ATOM 4352 C C . ASP B 1 105 ? -26.188 -14.359 10.336 1 97.31 105 ASP B C 1
ATOM 4354 O O . ASP B 1 105 ? -25.938 -15.555 10.148 1 97.31 105 ASP B O 1
ATOM 4358 N N . TYR B 1 106 ? -25.547 -13.656 11.266 1 97.44 106 TYR B N 1
ATOM 4359 C CA . TYR B 1 106 ? -24.547 -14.289 12.109 1 97.44 106 TYR B CA 1
ATOM 4360 C C . TYR B 1 106 ? -25.078 -14.523 13.516 1 97.44 106 TYR B C 1
ATOM 4362 O O . TYR B 1 106 ? -25.578 -13.594 14.156 1 97.44 106 TYR B O 1
ATOM 4370 N N . ASP B 1 107 ? -25.031 -15.742 14.008 1 96.06 107 ASP B N 1
ATOM 4371 C CA . ASP B 1 107 ? -25.406 -16.094 15.375 1 96.06 107 ASP B CA 1
ATOM 4372 C C . ASP B 1 107 ? -24.172 -16.141 16.281 1 96.06 107 ASP B C 1
ATOM 4374 O O . ASP B 1 107 ? -23.531 -17.188 16.391 1 96.06 107 ASP B O 1
ATOM 4378 N N . PHE B 1 108 ? -23.969 -15.047 16.938 1 96.44 108 PHE B N 1
ATOM 4379 C CA . PHE B 1 108 ? -22.797 -14.961 17.797 1 96.44 108 PHE B CA 1
ATOM 4380 C C . PHE B 1 108 ? -23.016 -15.742 19.078 1 96.44 108 PHE B C 1
ATOM 4382 O O . PHE B 1 108 ? -23.844 -15.359 19.922 1 96.44 108 PHE B O 1
ATOM 4389 N N . ASP B 1 109 ? -22.375 -16.797 19.203 1 90.31 109 ASP B N 1
ATOM 4390 C CA . ASP B 1 109 ? -22.531 -17.656 20.375 1 90.31 109 ASP B CA 1
ATOM 4391 C C . ASP B 1 109 ? -21.281 -17.625 21.25 1 90.31 109 ASP B C 1
ATOM 4393 O O . ASP B 1 109 ? -21.375 -17.484 22.469 1 90.31 109 ASP B O 1
ATOM 4397 N N . TYR B 1 110 ? -20.141 -17.797 20.609 1 92.94 110 TYR B N 1
ATOM 4398 C CA . TYR B 1 110 ? -18.906 -17.891 21.375 1 92.94 110 TYR B CA 1
ATOM 4399 C C . TYR B 1 110 ? -17.703 -17.469 20.531 1 92.94 110 TYR B C 1
ATOM 4401 O O . TYR B 1 110 ? -17.688 -17.703 19.328 1 92.94 110 TYR B O 1
ATOM 4409 N N . ALA B 1 111 ? -16.781 -16.844 21.109 1 97.94 111 ALA B N 1
ATOM 4410 C CA . ALA B 1 111 ? -15.445 -16.594 20.578 1 97.94 111 ALA B CA 1
ATOM 4411 C C . ALA B 1 111 ? -14.414 -16.453 21.688 1 97.94 111 ALA B C 1
ATOM 4413 O O . ALA B 1 111 ? -14.727 -15.977 22.781 1 97.94 111 ALA B O 1
ATOM 4414 N N . ASP B 1 112 ? -13.25 -17.016 21.484 1 98.62 112 ASP B N 1
ATOM 4415 C CA . ASP B 1 112 ? -12.172 -16.781 22.453 1 98.62 112 ASP B CA 1
ATOM 4416 C C . ASP B 1 112 ? -11.727 -15.32 22.438 1 98.62 112 ASP B C 1
ATOM 4418 O O . ASP B 1 112 ? -11.43 -14.75 23.484 1 98.62 112 ASP B O 1
ATOM 4422 N N . ILE B 1 113 ? -11.68 -14.766 21.281 1 98.88 113 ILE B N 1
ATOM 4423 C CA . ILE B 1 113 ? -11.219 -13.398 21.078 1 98.88 113 ILE B CA 1
ATOM 4424 C C . ILE B 1 113 ? -12.203 -12.648 20.188 1 98.88 113 ILE B C 1
ATOM 4426 O O . ILE B 1 113 ? -12.656 -13.172 19.172 1 98.88 113 ILE B O 1
ATOM 4430 N N . VAL B 1 114 ? -12.57 -11.469 20.547 1 98.94 114 VAL B N 1
ATOM 4431 C CA . VAL B 1 114 ? -13.367 -10.562 19.734 1 98.94 114 VAL B CA 1
ATOM 4432 C C . VAL B 1 114 ? -12.523 -9.344 19.344 1 98.94 114 VAL B C 1
ATOM 4434 O O . VAL B 1 114 ? -11.852 -8.758 20.188 1 98.94 114 VAL B O 1
ATOM 4437 N N . ILE B 1 115 ? -12.5 -9.055 18.062 1 98.94 115 ILE B N 1
ATOM 4438 C CA . ILE B 1 115 ? -11.852 -7.84 17.578 1 98.94 115 ILE B CA 1
ATOM 4439 C C . ILE B 1 115 ? -12.914 -6.801 17.219 1 98.94 115 ILE B C 1
ATOM 4441 O O . ILE B 1 115 ? -13.766 -7.039 16.375 1 98.94 115 ILE B O 1
ATOM 4445 N N . ASP B 1 116 ? -12.844 -5.711 17.922 1 98.94 116 ASP B N 1
ATOM 4446 C CA . ASP B 1 116 ? -13.727 -4.57 17.688 1 98.94 116 ASP B CA 1
ATOM 4447 C C . ASP B 1 116 ? -13.164 -3.652 16.609 1 98.94 116 ASP B C 1
ATOM 4449 O O . ASP B 1 116 ? -12.352 -2.77 16.891 1 98.94 116 ASP B O 1
ATOM 4453 N N . GLY B 1 117 ? -13.555 -3.869 15.367 1 98.75 117 GLY B N 1
ATOM 4454 C CA . GLY B 1 117 ? -13.234 -3.006 14.242 1 98.75 117 GLY B CA 1
ATOM 4455 C C . GLY B 1 117 ? -14.43 -2.229 13.727 1 98.75 117 GLY B C 1
ATOM 4456 O O . GLY B 1 117 ? -14.547 -1.989 12.523 1 98.75 117 GLY B O 1
ATOM 4457 N N . LEU B 1 118 ? -15.375 -1.858 14.57 1 98.62 118 LEU B N 1
ATOM 4458 C CA . LEU B 1 118 ? -16.641 -1.248 14.195 1 98.62 118 LEU B CA 1
ATOM 4459 C C . LEU B 1 118 ? -16.469 0.236 13.898 1 98.62 118 LEU B C 1
ATOM 4461 O O . LEU B 1 118 ? -16.578 0.66 12.742 1 98.62 118 LEU B O 1
ATOM 4465 N N . LEU B 1 119 ? -16.156 1 14.969 1 97.06 119 LEU B N 1
ATOM 4466 C CA . LEU B 1 119 ? -16.047 2.449 14.844 1 97.06 119 LEU B CA 1
ATOM 4467 C C . LEU B 1 119 ? -14.711 2.936 15.398 1 97.06 119 LEU B C 1
ATOM 4469 O O . LEU B 1 119 ? -14.156 2.328 16.312 1 97.06 119 LEU B O 1
ATOM 4473 N N . GLY B 1 120 ? -14.195 3.932 14.789 1 93.81 120 GLY B N 1
ATOM 4474 C CA . GLY B 1 120 ? -12.898 4.445 15.195 1 93.81 120 GLY B CA 1
ATOM 4475 C C . GLY B 1 120 ? -12.961 5.859 15.75 1 93.81 120 GLY B C 1
ATOM 4476 O O . GLY B 1 120 ? -13.914 6.215 16.453 1 93.81 120 GLY B O 1
ATOM 4477 N N . THR B 1 121 ? -11.984 6.652 15.43 1 92.94 121 THR B N 1
ATOM 4478 C CA . THR B 1 121 ? -11.773 7.961 16.031 1 92.94 121 THR B CA 1
ATOM 4479 C C . THR B 1 121 ? -12.781 8.977 15.484 1 92.94 121 THR B C 1
ATOM 4481 O O . THR B 1 121 ? -12.961 10.055 16.062 1 92.94 121 THR B O 1
ATOM 4484 N N . GLY B 1 122 ? -13.492 8.648 14.484 1 89.88 122 GLY B N 1
ATOM 4485 C CA . GLY B 1 122 ? -14.43 9.578 13.875 1 89.88 122 GLY B CA 1
ATOM 4486 C C . GLY B 1 122 ? -15.805 9.547 14.523 1 89.88 122 GLY B C 1
ATOM 4487 O O . GLY B 1 122 ? -16.656 10.375 14.227 1 89.88 122 GLY B O 1
ATOM 4488 N N . PHE B 1 123 ? -16.016 8.641 15.5 1 91.88 123 PHE B N 1
ATOM 4489 C CA . PHE B 1 123 ? -17.344 8.453 16.094 1 91.88 123 PHE B CA 1
ATOM 4490 C C . PHE B 1 123 ? -17.688 9.609 17.016 1 91.88 123 PHE B C 1
ATOM 4492 O O . PHE B 1 123 ? -16.844 10.062 17.797 1 91.88 123 PHE B O 1
ATOM 4499 N N . ARG B 1 124 ? -18.906 10.031 16.688 1 89.62 124 ARG B N 1
ATOM 4500 C CA . ARG B 1 124 ? -19.484 11.055 17.562 1 89.62 124 ARG B CA 1
ATOM 4501 C C . ARG B 1 124 ? -20.922 10.719 17.906 1 89.62 124 ARG B C 1
ATOM 4503 O O . ARG B 1 124 ? -21.656 10.156 17.078 1 89.62 124 ARG B O 1
ATOM 4510 N N . GLY B 1 125 ? -21.297 10.953 19.094 1 90.62 125 GLY B N 1
ATOM 4511 C CA . GLY B 1 125 ? -22.688 10.82 19.469 1 90.62 125 GLY B CA 1
ATOM 4512 C C . GLY B 1 125 ? -23.031 9.461 20.047 1 90.62 125 GLY B C 1
ATOM 4513 O O . GLY B 1 125 ? -22.281 8.922 20.875 1 90.62 125 GLY B O 1
ATOM 4514 N N . GLU B 1 126 ? -24.312 8.992 19.625 1 92.94 126 GLU B N 1
ATOM 4515 C CA . GLU B 1 126 ? -24.828 7.746 20.203 1 92.94 126 GLU B CA 1
ATOM 4516 C C . GLU B 1 126 ? -24.844 6.625 19.172 1 92.94 126 GLU B C 1
ATOM 4518 O O . GLU B 1 126 ? -25.078 6.867 17.984 1 92.94 126 GLU B O 1
ATOM 4523 N N . LEU B 1 127 ? -24.625 5.441 19.734 1 96.31 127 LEU B N 1
ATOM 4524 C CA . LEU B 1 127 ? -24.656 4.27 18.859 1 96.31 127 LEU B CA 1
ATOM 4525 C C . LEU B 1 127 ? -26.062 4.004 18.344 1 96.31 127 LEU B C 1
ATOM 4527 O O . LEU B 1 127 ? -27.031 4.141 19.094 1 96.31 127 LEU B O 1
ATOM 4531 N N . ARG B 1 128 ? -26.156 3.709 17.094 1 95.12 128 ARG B N 1
ATOM 4532 C CA . ARG B 1 128 ? -27.406 3.281 16.484 1 95.12 128 ARG B CA 1
ATOM 4533 C C . ARG B 1 128 ? -27.344 1.828 16.031 1 95.12 128 ARG B C 1
ATOM 4535 O O . ARG B 1 128 ? -26.25 1.272 15.891 1 95.12 128 ARG B O 1
ATOM 4542 N N . ARG B 1 129 ? -28.516 1.187 15.852 1 95.44 129 ARG B N 1
ATOM 4543 C CA . ARG B 1 129 ? -28.531 -0.164 15.297 1 95.44 129 ARG B CA 1
ATOM 4544 C C . ARG B 1 129 ? -27.906 -0.195 13.906 1 95.44 129 ARG B C 1
ATOM 4546 O O . ARG B 1 129 ? -28.062 0.75 13.133 1 95.44 129 ARG B O 1
ATOM 4553 N N . PRO B 1 130 ? -27.188 -1.179 13.562 1 97.62 130 PRO B N 1
ATOM 4554 C CA . PRO B 1 130 ? -27.016 -2.406 14.344 1 97.62 130 PRO B CA 1
ATOM 4555 C C . PRO B 1 130 ? -25.828 -2.342 15.289 1 97.62 130 PRO B C 1
ATOM 4557 O O . PRO B 1 130 ? -25.516 -3.326 15.961 1 97.62 130 PRO B O 1
ATOM 4560 N N . TYR B 1 131 ? -25.094 -1.171 15.336 1 98.06 131 TYR B N 1
ATOM 4561 C CA . TYR B 1 131 ? -23.891 -1.043 16.141 1 98.06 131 TYR B CA 1
ATOM 4562 C C . TYR B 1 131 ? -24.172 -1.253 17.609 1 98.06 131 TYR B C 1
ATOM 4564 O O . TYR B 1 131 ? -23.422 -1.937 18.312 1 98.06 131 TYR B O 1
ATOM 4572 N N . SER B 1 132 ? -25.281 -0.671 18.094 1 97.94 132 SER B N 1
ATOM 4573 C CA . SER B 1 132 ? -25.641 -0.808 19.5 1 97.94 132 SER B CA 1
ATOM 4574 C C . SER B 1 132 ? -25.875 -2.268 19.875 1 97.94 132 SER B C 1
ATOM 4576 O O . SER B 1 132 ? -25.438 -2.723 20.922 1 97.94 132 SER B O 1
ATOM 4578 N N . ASP B 1 133 ? -26.516 -3.062 18.969 1 98 133 ASP B N 1
ATOM 4579 C CA . ASP B 1 133 ? -26.781 -4.477 19.203 1 98 133 ASP B CA 1
ATOM 4580 C C . ASP B 1 133 ? -25.484 -5.277 19.281 1 98 133 ASP B C 1
ATOM 4582 O O . ASP B 1 133 ? -25.344 -6.164 20.125 1 98 133 ASP B O 1
ATOM 4586 N N . ILE B 1 134 ? -24.594 -4.984 18.391 1 98.62 134 ILE B N 1
ATOM 4587 C CA . ILE B 1 134 ? -23.328 -5.699 18.328 1 98.62 134 ILE B CA 1
ATOM 4588 C C . ILE B 1 134 ? -22.516 -5.422 19.594 1 98.62 134 ILE B C 1
ATOM 4590 O O . ILE B 1 134 ? -21.953 -6.344 20.188 1 98.62 134 ILE B O 1
ATOM 4594 N N . VAL B 1 135 ? -22.453 -4.137 19.984 1 98.56 135 VAL B N 1
ATOM 4595 C CA . VAL B 1 135 ? -21.703 -3.738 21.172 1 98.56 135 VAL B CA 1
ATOM 4596 C C . VAL B 1 135 ? -22.25 -4.465 22.391 1 98.56 135 VAL B C 1
ATOM 4598 O O . VAL B 1 135 ? -21.484 -4.961 23.219 1 98.56 135 VAL B O 1
ATOM 4601 N N . ARG B 1 136 ? -23.547 -4.523 22.516 1 97.81 136 ARG B N 1
ATOM 4602 C CA . ARG B 1 136 ? -24.172 -5.238 23.625 1 97.81 136 ARG B CA 1
ATOM 4603 C C . ARG B 1 136 ? -23.781 -6.715 23.609 1 97.81 136 ARG B C 1
ATOM 4605 O O . ARG B 1 136 ? -23.469 -7.285 24.656 1 97.81 136 ARG B O 1
ATOM 4612 N N . ALA B 1 137 ? -23.828 -7.316 22.438 1 98.25 137 ALA B N 1
ATOM 4613 C CA . ALA B 1 137 ? -23.469 -8.727 22.297 1 98.25 137 ALA B CA 1
ATOM 4614 C C . ALA B 1 137 ? -22.016 -8.969 22.703 1 98.25 137 ALA B C 1
ATOM 4616 O O . ALA B 1 137 ? -21.719 -9.945 23.375 1 98.25 137 ALA B O 1
ATOM 4617 N N . ILE B 1 138 ? -21.109 -8.078 22.281 1 98.56 138 ILE B N 1
ATOM 4618 C CA . ILE B 1 138 ? -19.703 -8.172 22.625 1 98.56 138 ILE B CA 1
ATOM 4619 C C . ILE B 1 138 ? -19.531 -8.109 24.141 1 98.56 138 ILE B C 1
ATOM 4621 O O . ILE B 1 138 ? -18.844 -8.938 24.734 1 98.56 138 ILE B O 1
ATOM 4625 N N . ASN B 1 139 ? -20.234 -7.117 24.75 1 98.25 139 ASN B N 1
ATOM 4626 C CA . ASN B 1 139 ? -20.078 -6.863 26.188 1 98.25 139 ASN B CA 1
ATOM 4627 C C . ASN B 1 139 ? -20.672 -7.984 27.031 1 98.25 139 ASN B C 1
ATOM 4629 O O . ASN B 1 139 ? -20.281 -8.172 28.172 1 98.25 139 ASN B O 1
ATOM 4633 N N . GLU B 1 140 ? -21.578 -8.711 26.484 1 97.38 140 GLU B N 1
ATOM 4634 C CA . GLU B 1 140 ? -22.219 -9.82 27.188 1 97.38 140 GLU B CA 1
ATOM 4635 C C . GLU B 1 140 ? -21.406 -11.102 27.047 1 97.38 140 GLU B C 1
ATOM 4637 O O . GLU B 1 140 ? -21.625 -12.062 27.797 1 97.38 140 GLU B O 1
ATOM 4642 N N . SER B 1 141 ? -20.453 -11.109 26.172 1 97.06 141 SER B N 1
ATOM 4643 C CA . SER B 1 141 ? -19.641 -12.305 25.938 1 97.06 141 SER B CA 1
ATOM 4644 C C . SER B 1 141 ? -18.516 -12.398 26.969 1 97.06 141 SER B C 1
ATOM 4646 O O . SER B 1 141 ? -18.219 -11.438 27.672 1 97.06 141 SER B O 1
ATOM 4648 N N . GLU B 1 142 ? -17.922 -13.562 27.078 1 96.88 142 GLU B N 1
ATOM 4649 C CA . GLU B 1 142 ? -16.766 -13.781 27.953 1 96.88 142 GLU B CA 1
ATOM 4650 C C . GLU B 1 142 ? -15.469 -13.75 27.172 1 96.88 142 GLU B C 1
ATOM 4652 O O . GLU B 1 142 ? -14.438 -14.227 27.656 1 96.88 142 GLU B O 1
ATOM 4657 N N . SER B 1 143 ? -15.555 -13.242 25.969 1 98.31 143 SER B N 1
ATOM 4658 C CA . SER B 1 143 ? -14.414 -13.203 25.047 1 98.31 143 SER B CA 1
ATOM 4659 C C . SER B 1 143 ? -13.375 -12.188 25.516 1 98.31 143 SER B C 1
ATOM 4661 O O . SER B 1 143 ? -13.703 -11.242 26.234 1 98.31 143 SER B O 1
ATOM 4663 N N . PHE B 1 144 ? -12.086 -12.469 25.25 1 98.81 144 PHE B N 1
ATOM 4664 C CA . PHE B 1 144 ? -11.078 -11.414 25.312 1 98.81 144 PHE B CA 1
ATOM 4665 C C . PHE B 1 144 ? -11.305 -10.391 24.203 1 98.81 144 PHE B C 1
ATOM 4667 O O . PHE B 1 144 ? -11.227 -10.719 23.016 1 98.81 144 PHE B O 1
ATOM 4674 N N . VAL B 1 145 ? -11.586 -9.156 24.578 1 98.88 145 VAL B N 1
ATOM 4675 C CA . VAL B 1 145 ? -12.031 -8.164 23.609 1 98.88 145 VAL B CA 1
ATOM 4676 C C . VAL B 1 145 ? -10.883 -7.211 23.281 1 98.88 145 VAL B C 1
ATOM 4678 O O . VAL B 1 145 ? -10.32 -6.574 24.172 1 98.88 145 VAL B O 1
ATOM 4681 N N . VAL B 1 146 ? -10.492 -7.129 21.984 1 98.94 146 VAL B N 1
ATOM 4682 C CA . VAL B 1 146 ? -9.469 -6.223 21.469 1 98.94 146 VAL B CA 1
ATOM 4683 C C . VAL B 1 146 ? -10.117 -5.125 20.625 1 98.94 146 VAL B C 1
ATOM 4685 O O . VAL B 1 146 ? -10.695 -5.406 19.578 1 98.94 146 VAL B O 1
ATOM 4688 N N . SER B 1 147 ? -10.023 -3.908 21.094 1 98.94 147 SER B N 1
ATOM 4689 C CA . SER B 1 147 ? -10.531 -2.791 20.312 1 98.94 147 SER B CA 1
ATOM 4690 C C . SER B 1 147 ? -9.422 -2.172 19.453 1 98.94 147 SER B C 1
ATOM 4692 O O . SER B 1 147 ? -8.297 -2.004 19.922 1 98.94 147 SER B O 1
ATOM 4694 N N . ILE B 1 148 ? -9.781 -1.891 18.203 1 98.88 148 ILE B N 1
ATOM 4695 C CA . ILE B 1 148 ? -8.852 -1.247 17.281 1 98.88 148 ILE B CA 1
ATOM 4696 C C . ILE B 1 148 ? -8.945 0.27 17.422 1 98.88 148 ILE B C 1
ATOM 4698 O O . ILE B 1 148 ? -10.008 0.856 17.234 1 98.88 148 ILE B O 1
ATOM 4702 N N . ASP B 1 149 ? -7.852 0.938 17.75 1 98.25 149 ASP B N 1
ATOM 4703 C CA . ASP B 1 149 ? -7.648 2.379 17.875 1 98.25 149 ASP B CA 1
ATOM 4704 C C . ASP B 1 149 ? -8.344 2.924 19.109 1 98.25 149 ASP B C 1
ATOM 4706 O O . ASP B 1 149 ? -7.688 3.395 20.047 1 98.25 149 ASP B O 1
ATOM 4710 N N . VAL B 1 150 ? -9.672 2.816 19.203 1 98.25 150 VAL B N 1
ATOM 4711 C CA . VAL B 1 150 ? -10.484 3.207 20.344 1 98.25 150 VAL B CA 1
ATOM 4712 C C . VAL B 1 150 ? -11.688 2.277 20.469 1 98.25 150 VAL B C 1
ATOM 4714 O O . VAL B 1 150 ? -12.211 1.796 19.469 1 98.25 150 VAL B O 1
ATOM 4717 N N . PRO B 1 151 ? -12.117 1.963 21.719 1 98.69 151 PRO B N 1
ATOM 4718 C CA . PRO B 1 151 ? -13.344 1.168 21.859 1 98.69 151 PRO B CA 1
ATOM 4719 C C . PRO B 1 151 ? -14.547 1.807 21.172 1 98.69 151 PRO B C 1
ATOM 4721 O O . PRO B 1 151 ? -14.844 2.982 21.391 1 98.69 151 PRO B O 1
ATOM 4724 N N . SER B 1 152 ? -15.25 1.015 20.328 1 98.56 152 SER B N 1
ATOM 4725 C CA . SER B 1 152 ? -16.391 1.533 19.594 1 98.56 152 SER B CA 1
ATOM 4726 C C . SER B 1 152 ? -17.453 2.082 20.531 1 98.56 152 SER B C 1
ATOM 4728 O O . SER B 1 152 ? -17.844 1.413 21.5 1 98.56 152 SER B O 1
ATOM 4730 N N . GLY B 1 153 ? -17.891 3.338 20.281 1 97.69 153 GLY B N 1
ATOM 4731 C CA . GLY B 1 153 ? -18.906 3.982 21.094 1 97.69 153 GLY B CA 1
ATOM 4732 C C . GLY B 1 153 ? -18.344 5.031 22.031 1 97.69 153 GLY B C 1
ATOM 4733 O O . GLY B 1 153 ? -19.109 5.801 22.641 1 97.69 153 GLY B O 1
ATOM 4734 N N . MET B 1 154 ? -17.031 5.043 22.203 1 96.94 154 MET B N 1
ATOM 4735 C CA . MET B 1 154 ? -16.375 6.039 23.047 1 96.94 154 MET B CA 1
ATOM 4736 C C . MET B 1 154 ? -15.859 7.203 22.219 1 96.94 154 MET B C 1
ATOM 4738 O O . MET B 1 154 ? -15.328 7 21.125 1 96.94 154 MET B O 1
ATOM 4742 N N . ASN B 1 155 ? -16.078 8.398 22.734 1 97.06 155 ASN B N 1
ATOM 4743 C CA . ASN B 1 155 ? -15.445 9.547 22.094 1 97.06 155 ASN B CA 1
ATOM 4744 C C . ASN B 1 155 ? -13.922 9.508 22.25 1 97.06 155 ASN B C 1
ATOM 4746 O O . ASN B 1 155 ? -13.406 9.5 23.375 1 97.06 155 ASN B O 1
ATOM 4750 N N . ALA B 1 156 ? -13.242 9.539 21.172 1 96.88 156 ALA B N 1
ATOM 4751 C CA . ALA B 1 156 ? -11.797 9.328 21.156 1 96.88 156 ALA B CA 1
ATOM 4752 C C . ALA B 1 156 ? -11.07 10.453 21.875 1 96.88 156 ALA B C 1
ATOM 4754 O O . ALA B 1 156 ? -9.938 10.266 22.344 1 96.88 156 ALA B O 1
ATOM 4755 N N . ASP B 1 157 ? -11.719 11.648 21.953 1 96.56 157 ASP B N 1
ATOM 4756 C CA . ASP B 1 157 ? -11.047 12.812 22.531 1 96.56 157 ASP B CA 1
ATOM 4757 C C . ASP B 1 157 ? -11.477 13.031 23.984 1 96.56 157 ASP B C 1
ATOM 4759 O O . ASP B 1 157 ? -10.633 13.125 24.875 1 96.56 157 ASP B O 1
ATOM 4763 N N . SER B 1 158 ? -12.773 12.969 24.281 1 95.94 158 SER B N 1
ATOM 4764 C CA . SER B 1 158 ? -13.281 13.281 25.609 1 95.94 158 SER B CA 1
ATOM 4765 C C . SER B 1 158 ? -13.312 12.039 26.5 1 95.94 158 SER B C 1
ATOM 4767 O O . SER B 1 158 ? -13.359 12.148 27.719 1 95.94 158 SER B O 1
ATOM 4769 N N . GLY B 1 159 ? -13.398 10.852 25.891 1 96.19 159 GLY B N 1
ATOM 4770 C CA . GLY B 1 159 ? -13.539 9.609 26.641 1 96.19 159 GLY B CA 1
ATOM 4771 C C . GLY B 1 159 ? -14.961 9.336 27.094 1 96.19 159 GLY B C 1
ATOM 4772 O O . GLY B 1 159 ? -15.242 8.289 27.672 1 96.19 159 GLY B O 1
ATOM 4773 N N . GLU B 1 160 ? -15.812 10.227 26.766 1 96 160 GLU B N 1
ATOM 4774 C CA . GLU B 1 160 ? -17.203 10.062 27.156 1 96 160 GLU B CA 1
ATOM 4775 C C . GLU B 1 160 ? -17.891 8.969 26.344 1 96 160 GLU B C 1
ATOM 4777 O O . GLU B 1 160 ? -17.531 8.734 25.188 1 96 160 GLU B O 1
ATOM 4782 N N . TYR B 1 161 ? -18.828 8.234 26.953 1 95.5 161 TYR B N 1
ATOM 4783 C CA . TYR B 1 161 ? -19.578 7.191 26.266 1 95.5 161 TYR B CA 1
ATOM 4784 C C . TYR B 1 161 ? -20.906 6.926 26.953 1 95.5 161 TYR B C 1
ATOM 4786 O O . TYR B 1 161 ? -21.016 7.078 28.172 1 95.5 161 TYR B O 1
ATOM 4794 N N . ARG B 1 162 ? -21.938 6.688 26.281 1 95.25 162 ARG B N 1
ATOM 4795 C CA . ARG B 1 162 ? -23.172 6.145 26.828 1 95.25 162 ARG B CA 1
ATOM 4796 C C . ARG B 1 162 ? -23.156 4.621 26.797 1 95.25 162 ARG B C 1
ATOM 4798 O O . ARG B 1 162 ? -23.406 3.971 27.812 1 95.25 162 ARG B O 1
ATOM 4805 N N . GLU B 1 163 ? -22.922 4.117 25.625 1 96.12 163 GLU B N 1
ATOM 4806 C CA . GLU B 1 163 ? -22.672 2.705 25.359 1 96.12 163 GLU B CA 1
ATOM 4807 C C . GLU B 1 163 ? -21.406 2.523 24.516 1 96.12 163 GLU B C 1
ATOM 4809 O O . GLU B 1 163 ? -21.188 3.232 23.531 1 96.12 163 GLU B O 1
ATOM 4814 N N . ALA B 1 164 ? -20.516 1.629 25.031 1 98.19 164 ALA B N 1
ATOM 4815 C CA . ALA B 1 164 ? -19.266 1.402 24.312 1 98.19 164 ALA B CA 1
ATOM 4816 C C . ALA B 1 164 ? -18.75 -0.015 24.531 1 98.19 164 ALA B C 1
ATOM 4818 O O . ALA B 1 164 ? -19.125 -0.676 25.5 1 98.19 164 ALA B O 1
ATOM 4819 N N . VAL B 1 165 ? -17.984 -0.488 23.625 1 98.75 165 VAL B N 1
ATOM 4820 C CA . VAL B 1 165 ? -17.312 -1.771 23.812 1 98.75 165 VAL B CA 1
ATOM 4821 C C . VAL B 1 165 ? -16.406 -1.711 25.031 1 98.75 165 VAL B C 1
ATOM 4823 O O . VAL B 1 165 ? -15.648 -0.748 25.203 1 98.75 165 VAL B O 1
ATOM 4826 N N . LYS B 1 166 ? -16.562 -2.641 25.906 1 98.62 166 LYS B N 1
ATOM 4827 C CA . LYS B 1 166 ? -15.625 -2.797 27.016 1 98.62 166 LYS B CA 1
ATOM 4828 C C . LYS B 1 166 ? -14.445 -3.688 26.625 1 98.62 166 LYS B C 1
ATOM 4830 O O . LYS B 1 166 ? -14.547 -4.914 26.688 1 98.62 166 LYS B O 1
ATOM 4835 N N . ALA B 1 167 ? -13.344 -3.084 26.328 1 98.75 167 ALA B N 1
ATOM 4836 C CA . ALA B 1 167 ? -12.188 -3.809 25.797 1 98.75 167 ALA B CA 1
ATOM 4837 C C . ALA B 1 167 ? -11.289 -4.316 26.922 1 98.75 167 ALA B C 1
ATOM 4839 O O . ALA B 1 167 ? -11.195 -3.689 27.969 1 98.75 167 ALA B O 1
ATOM 4840 N N . ASP B 1 168 ? -10.719 -5.453 26.703 1 98.75 168 ASP B N 1
ATOM 4841 C CA . ASP B 1 168 ? -9.625 -5.914 27.547 1 98.75 168 ASP B CA 1
ATOM 4842 C C . ASP B 1 168 ? -8.297 -5.289 27.109 1 98.75 168 ASP B C 1
ATOM 4844 O O . ASP B 1 168 ? -7.402 -5.082 27.938 1 98.75 168 ASP B O 1
ATOM 4848 N N . LEU B 1 169 ? -8.188 -5.074 25.859 1 98.75 169 LEU B N 1
ATOM 4849 C CA . LEU B 1 169 ? -7.012 -4.496 25.219 1 98.75 169 LEU B CA 1
ATOM 4850 C C . LEU B 1 169 ? -7.418 -3.514 24.125 1 98.75 169 LEU B C 1
ATOM 4852 O O . LEU B 1 169 ? -8.312 -3.807 23.328 1 98.75 169 LEU B O 1
ATOM 4856 N N . THR B 1 170 ? -6.875 -2.33 24.141 1 98.88 170 THR B N 1
ATOM 4857 C CA . THR B 1 170 ? -7.016 -1.381 23.047 1 98.88 170 THR B CA 1
ATOM 4858 C C . THR B 1 170 ? -5.668 -1.134 22.375 1 98.88 170 THR B C 1
ATOM 4860 O O . THR B 1 170 ? -4.695 -0.763 23.031 1 98.88 170 THR B O 1
ATOM 4863 N N . VAL B 1 171 ? -5.551 -1.467 21.094 1 98.81 171 VAL B N 1
ATOM 4864 C CA . VAL B 1 171 ? -4.359 -1.145 20.312 1 98.81 171 VAL B CA 1
ATOM 4865 C C . VAL B 1 171 ? -4.586 0.152 19.531 1 98.81 171 VAL B C 1
ATOM 4867 O O . VAL B 1 171 ? -5.41 0.199 18.625 1 98.81 171 VAL B O 1
ATOM 4870 N N . THR B 1 172 ? -3.943 1.196 19.953 1 98.5 172 THR B N 1
ATOM 4871 C CA . THR B 1 172 ? -4.031 2.482 19.266 1 98.5 172 THR B CA 1
ATOM 4872 C C . THR B 1 172 ? -2.746 2.771 18.484 1 98.5 172 THR B C 1
ATOM 4874 O O . THR B 1 172 ? -1.772 2.023 18.594 1 98.5 172 THR B O 1
ATOM 4877 N N . PHE B 1 173 ? -2.793 3.787 17.641 1 97.62 173 PHE B N 1
ATOM 4878 C CA . PHE B 1 173 ? -1.736 3.873 16.641 1 97.62 173 PHE B CA 1
ATOM 4879 C C . PHE B 1 173 ? -1.035 5.223 16.703 1 97.62 173 PHE B C 1
ATOM 4881 O O . PHE B 1 173 ? -1.686 6.262 16.859 1 97.62 173 PHE B O 1
ATOM 4888 N N . HIS B 1 174 ? 0.298 5.219 16.516 1 96.94 174 HIS B N 1
ATOM 4889 C CA . HIS B 1 174 ? 1.186 6.375 16.422 1 96.94 174 HIS B CA 1
ATOM 4890 C C . HIS B 1 174 ? 1.256 7.113 17.766 1 96.94 174 HIS B C 1
ATOM 4892 O O . HIS B 1 174 ? 2.311 7.152 18.391 1 96.94 174 HIS B O 1
ATOM 4898 N N . ARG B 1 175 ? 0.15 7.594 18.297 1 97.06 175 ARG B N 1
ATOM 4899 C CA . ARG B 1 175 ? -0.018 8.203 19.609 1 97.06 175 ARG B CA 1
ATOM 4900 C C . ARG B 1 175 ? -1.375 7.848 20.203 1 97.06 175 ARG B C 1
ATOM 4902 O O . ARG B 1 175 ? -2.34 7.617 19.469 1 97.06 175 ARG B O 1
ATOM 4909 N N . PRO B 1 176 ? -1.441 7.781 21.531 1 97.56 176 PRO B N 1
ATOM 4910 C CA . PRO B 1 176 ? -2.742 7.469 22.125 1 97.56 176 PRO B CA 1
ATOM 4911 C C . PRO B 1 176 ? -3.746 8.609 21.984 1 97.56 176 PRO B C 1
ATOM 4913 O O . PRO B 1 176 ? -3.359 9.781 21.984 1 97.56 176 PRO B O 1
ATOM 4916 N N . LYS B 1 177 ? -4.973 8.258 21.797 1 97.62 177 LYS B N 1
ATOM 4917 C CA . LYS B 1 177 ? -6.031 9.266 21.844 1 97.62 177 LYS B CA 1
ATOM 4918 C C . LYS B 1 177 ? -6.34 9.672 23.281 1 97.62 177 LYS B C 1
ATOM 4920 O O . LYS B 1 177 ? -6.352 8.836 24.188 1 97.62 177 LYS B O 1
ATOM 4925 N N . PRO B 1 178 ? -6.641 10.945 23.484 1 97 178 PRO B N 1
ATOM 4926 C CA . PRO B 1 178 ? -6.828 11.453 24.844 1 97 178 PRO B CA 1
ATOM 4927 C C . PRO B 1 178 ? -7.93 10.711 25.609 1 97 178 PRO B C 1
ATOM 4929 O O . PRO B 1 178 ? -7.836 10.531 26.812 1 97 178 PRO B O 1
ATOM 4932 N N . GLY B 1 179 ? -8.914 10.305 24.922 1 97 179 GLY B N 1
ATOM 4933 C CA . GLY B 1 179 ? -10.047 9.648 25.562 1 97 179 GLY B CA 1
ATOM 4934 C C . GLY B 1 179 ? -9.68 8.336 26.234 1 97 179 GLY B C 1
ATOM 4935 O O . GLY B 1 179 ? -10.344 7.902 27.172 1 97 179 GLY B O 1
ATOM 4936 N N . LEU B 1 180 ? -8.656 7.688 25.797 1 97.5 180 LEU B N 1
ATOM 4937 C CA . LEU B 1 180 ? -8.273 6.375 26.297 1 97.5 180 LEU B CA 1
ATOM 4938 C C . LEU B 1 180 ? -7.812 6.457 27.75 1 97.5 180 LEU B C 1
ATOM 4940 O O . LEU B 1 180 ? -8.055 5.539 28.531 1 97.5 180 LEU B O 1
ATOM 4944 N N . SER B 1 181 ? -7.176 7.543 28.078 1 96.06 181 SER B N 1
ATOM 4945 C CA . SER B 1 181 ? -6.711 7.711 29.453 1 96.06 181 SER B CA 1
ATOM 4946 C C . SER B 1 181 ? -7.832 8.227 30.359 1 96.06 181 SER B C 1
ATOM 4948 O O . SER B 1 181 ? -7.754 8.102 31.578 1 96.06 181 SER B O 1
ATOM 4950 N N . ARG B 1 182 ? -8.844 8.75 29.781 1 95.31 182 ARG B N 1
ATOM 4951 C CA . ARG B 1 182 ? -9.945 9.328 30.531 1 95.31 182 ARG B CA 1
ATOM 4952 C C . ARG B 1 182 ? -10.977 8.266 30.906 1 95.31 182 ARG B C 1
ATOM 4954 O O . ARG B 1 182 ? -11.789 8.469 31.812 1 95.31 182 ARG B O 1
ATOM 4961 N N . SER B 1 183 ? -10.984 7.164 30.203 1 94.69 183 SER B N 1
ATOM 4962 C CA . SER B 1 183 ? -11.906 6.066 30.469 1 94.69 183 SER B CA 1
ATOM 4963 C C . SER B 1 183 ? -11.18 4.723 30.453 1 94.69 183 SER B C 1
ATOM 4965 O O . SER B 1 183 ? -11.5 3.852 29.656 1 94.69 183 SER B O 1
ATOM 4967 N N . PRO B 1 184 ? -10.328 4.52 31.391 1 94.88 184 PRO B N 1
ATOM 4968 C CA . PRO B 1 184 ? -9.547 3.279 31.422 1 94.88 184 PRO B CA 1
ATOM 4969 C C . PRO B 1 184 ? -10.414 2.039 31.625 1 94.88 184 PRO B C 1
ATOM 4971 O O . PRO B 1 184 ? -10.031 0.943 31.203 1 94.88 184 PRO B O 1
ATOM 4974 N N . GLU B 1 185 ? -11.586 2.191 32.25 1 95.31 185 GLU B N 1
ATOM 4975 C CA . GLU B 1 185 ? -12.477 1.065 32.5 1 95.31 185 GLU B CA 1
ATOM 4976 C C . GLU B 1 185 ? -13.023 0.49 31.203 1 95.31 185 GLU B C 1
ATOM 4978 O O . GLU B 1 185 ? -13.383 -0.687 31.141 1 95.31 185 GLU B O 1
ATOM 4983 N N . ILE B 1 186 ? -13.039 1.32 30.188 1 96 186 ILE B N 1
ATOM 4984 C CA . ILE B 1 186 ? -13.555 0.919 28.875 1 96 186 ILE B CA 1
ATOM 4985 C C . ILE B 1 186 ? -12.391 0.529 27.969 1 96 186 ILE B C 1
ATOM 4987 O O . ILE B 1 186 ? -12.508 -0.398 27.172 1 96 186 ILE B O 1
ATOM 4991 N N . ALA B 1 187 ? -11.266 1.166 28.062 1 97.62 187 ALA B N 1
ATOM 4992 C CA . ALA B 1 187 ? -10.133 1.013 27.156 1 97.62 187 ALA B CA 1
ATOM 4993 C C . ALA B 1 187 ? -9.328 -0.24 27.5 1 97.62 187 ALA B C 1
ATOM 4995 O O . ALA B 1 187 ? -8.688 -0.827 26.625 1 97.62 187 ALA B O 1
ATOM 4996 N N . GLY B 1 188 ? -9.367 -0.755 28.766 1 97.94 188 GLY B N 1
ATOM 4997 C CA . GLY B 1 188 ? -8.508 -1.852 29.172 1 97.94 188 GLY B CA 1
ATOM 4998 C C . GLY B 1 188 ? -7.031 -1.527 29.062 1 97.94 188 GLY B C 1
ATOM 4999 O O . GLY B 1 188 ? -6.609 -0.405 29.344 1 97.94 188 GLY B O 1
ATOM 5000 N N . GLU B 1 189 ? -6.262 -2.568 28.875 1 98.12 189 GLU B N 1
ATOM 5001 C CA . GLU B 1 189 ? -4.855 -2.326 28.578 1 98.12 189 GLU B CA 1
ATOM 5002 C C . GLU B 1 189 ? -4.691 -1.569 27.25 1 98.12 189 GLU B C 1
ATOM 5004 O O . GLU B 1 189 ? -5.332 -1.907 26.25 1 98.12 189 GLU B O 1
ATOM 5009 N N . VAL B 1 190 ? -3.912 -0.489 27.281 1 98.31 190 VAL B N 1
ATOM 5010 C CA . VAL B 1 190 ? -3.732 0.31 26.078 1 98.31 190 VAL B CA 1
ATOM 5011 C C . VAL B 1 190 ? -2.314 0.124 25.547 1 98.31 190 VAL B C 1
ATOM 5013 O O . VAL B 1 190 ? -1.339 0.32 26.266 1 98.31 190 VAL B O 1
ATOM 5016 N N . VAL B 1 191 ? -2.156 -0.331 24.312 1 98.25 191 VAL B N 1
ATOM 5017 C CA . VAL B 1 191 ? -0.879 -0.449 23.609 1 98.25 191 VAL B CA 1
ATOM 5018 C C . VAL B 1 191 ? -0.82 0.562 22.469 1 98.25 191 VAL B C 1
ATOM 5020 O O . VAL B 1 191 ? -1.728 0.619 21.625 1 98.25 191 VAL B O 1
ATOM 5023 N N . VAL B 1 192 ? 0.196 1.395 22.469 1 98.25 192 VAL B N 1
ATOM 5024 C CA . VAL B 1 192 ? 0.414 2.336 21.375 1 98.25 192 VAL B CA 1
ATOM 5025 C C . VAL B 1 192 ? 1.376 1.729 20.344 1 98.25 192 VAL B C 1
ATOM 5027 O O . VAL B 1 192 ? 2.572 1.595 20.609 1 98.25 192 VAL B O 1
ATOM 5030 N N . ALA B 1 193 ? 0.879 1.369 19.234 1 97.69 193 ALA B N 1
ATOM 5031 C CA . ALA B 1 193 ? 1.689 0.714 18.219 1 97.69 193 ALA B CA 1
ATOM 5032 C C . ALA B 1 193 ? 2.314 1.737 17.281 1 97.69 193 ALA B C 1
ATOM 5034 O O . ALA B 1 193 ? 1.661 2.707 16.875 1 97.69 193 ALA B O 1
ATOM 5035 N N . ASP B 1 194 ? 3.613 1.565 16.938 1 96.81 194 ASP B N 1
ATOM 5036 C CA . ASP B 1 194 ? 4.277 2.334 15.891 1 96.81 194 ASP B CA 1
ATOM 5037 C C . ASP B 1 194 ? 3.875 1.832 14.508 1 96.81 194 ASP B C 1
ATOM 5039 O O . ASP B 1 194 ? 4.141 0.68 14.156 1 96.81 194 ASP B O 1
ATOM 5043 N N . ILE B 1 195 ? 3.238 2.715 13.766 1 97.12 195 ILE B N 1
ATOM 5044 C CA . ILE B 1 195 ? 2.736 2.252 12.469 1 97.12 195 ILE B CA 1
ATOM 5045 C C . ILE B 1 195 ? 3.576 2.854 11.344 1 97.12 195 ILE B C 1
ATOM 5047 O O . ILE B 1 195 ? 3.141 2.895 10.195 1 97.12 195 ILE B O 1
ATOM 5051 N N . GLY B 1 196 ? 4.758 3.443 11.656 1 97.25 196 GLY B N 1
ATOM 5052 C CA . GLY B 1 196 ? 5.75 3.77 10.648 1 97.25 196 GLY B CA 1
ATOM 5053 C C . GLY B 1 196 ? 5.738 5.234 10.25 1 97.25 196 GLY B C 1
ATOM 5054 O O . GLY B 1 196 ? 6.379 5.621 9.273 1 97.25 196 GLY B O 1
ATOM 5055 N N . ILE B 1 197 ? 5.023 6.082 10.922 1 97.75 197 ILE B N 1
ATOM 5056 C CA . ILE B 1 197 ? 5.012 7.512 10.625 1 97.75 197 ILE B CA 1
ATOM 5057 C C . ILE B 1 197 ? 6.297 8.156 11.148 1 97.75 197 ILE B C 1
ATOM 5059 O O . ILE B 1 197 ? 6.562 8.125 12.352 1 97.75 197 ILE B O 1
ATOM 5063 N N . PRO B 1 198 ? 7.102 8.727 10.266 1 96.81 198 PRO B N 1
ATOM 5064 C CA . PRO B 1 198 ? 8.297 9.43 10.742 1 96.81 198 PRO B CA 1
ATOM 5065 C C . PRO B 1 198 ? 7.973 10.602 11.664 1 96.81 198 PRO B C 1
ATOM 5067 O O . PRO B 1 198 ? 6.992 11.312 11.438 1 96.81 198 PRO B O 1
ATOM 5070 N N . GLU B 1 199 ? 8.758 10.82 12.602 1 93.69 199 GLU B N 1
ATOM 5071 C CA . GLU B 1 199 ? 8.555 11.93 13.531 1 93.69 199 GLU B CA 1
ATOM 5072 C C . GLU B 1 199 ? 8.547 13.266 12.797 1 93.69 199 GLU B C 1
ATOM 5074 O O . GLU B 1 199 ? 7.809 14.18 13.164 1 93.69 199 GLU B O 1
ATOM 5079 N N . GLU B 1 200 ? 9.336 13.336 11.75 1 95.19 200 GLU B N 1
ATOM 5080 C CA . GLU B 1 200 ? 9.461 14.562 10.969 1 95.19 200 GLU B CA 1
ATOM 5081 C C . GLU B 1 200 ? 8.125 14.945 10.328 1 95.19 200 GLU B C 1
ATOM 5083 O O . GLU B 1 200 ? 7.844 16.125 10.117 1 95.19 200 GLU B O 1
ATOM 5088 N N . PHE B 1 201 ? 7.32 13.945 10.07 1 96.81 201 PHE B N 1
ATOM 5089 C CA . PHE B 1 201 ? 6.055 14.211 9.398 1 96.81 201 PHE B CA 1
ATOM 5090 C C . PHE B 1 201 ? 5.082 14.914 10.336 1 96.81 201 PHE B C 1
ATOM 5092 O O . PHE B 1 201 ? 4.152 15.594 9.891 1 96.81 201 PHE B O 1
ATOM 5099 N N . GLU B 1 202 ? 5.246 14.797 11.641 1 95.12 202 GLU B N 1
ATOM 5100 C CA . GLU B 1 202 ? 4.445 15.555 12.594 1 95.12 202 GLU B CA 1
ATOM 5101 C C . GLU B 1 202 ? 4.797 17.031 12.555 1 95.12 202 GLU B C 1
ATOM 5103 O O . GLU B 1 202 ? 3.99 17.891 12.945 1 95.12 202 GLU B O 1
ATOM 5108 N N . LYS B 1 203 ? 6.02 17.312 12.086 1 95.94 203 LYS B N 1
ATOM 5109 C CA . LYS B 1 203 ? 6.531 18.672 12.148 1 95.94 203 LYS B CA 1
ATOM 5110 C C . LYS B 1 203 ? 6.461 19.359 10.789 1 95.94 203 LYS B C 1
ATOM 5112 O O . LYS B 1 203 ? 6.828 20.531 10.648 1 95.94 203 LYS B O 1
ATOM 5117 N N . LEU B 1 204 ? 6.023 18.688 9.82 1 97.25 204 LEU B N 1
ATOM 5118 C CA . LEU B 1 204 ? 5.914 19.266 8.484 1 97.25 204 LEU B CA 1
ATOM 5119 C C . LEU B 1 204 ? 4.473 19.656 8.18 1 97.25 204 LEU B C 1
ATOM 5121 O O . LEU B 1 204 ? 3.564 18.828 8.281 1 97.25 204 LEU B O 1
ATOM 5125 N N . ALA B 1 205 ? 4.27 20.938 7.852 1 97.75 205 ALA B N 1
ATOM 5126 C CA . ALA B 1 205 ? 2.934 21.391 7.473 1 97.75 205 ALA B CA 1
ATOM 5127 C C . ALA B 1 205 ? 2.508 20.781 6.141 1 97.75 205 ALA B C 1
ATOM 5129 O O . ALA B 1 205 ? 3.33 20.609 5.238 1 97.75 205 ALA B O 1
ATOM 5130 N N . GLY B 1 206 ? 1.297 20.422 6.066 1 97.62 206 GLY B N 1
ATOM 5131 C CA . GLY B 1 206 ? 0.724 19.844 4.867 1 97.62 206 GLY B CA 1
ATOM 5132 C C . GLY B 1 206 ? -0.764 20.109 4.727 1 97.62 206 GLY B C 1
ATOM 5133 O O . GLY B 1 206 ? -1.312 20.969 5.402 1 97.62 206 GLY B O 1
ATOM 5134 N N . PRO B 1 207 ? -1.405 19.422 3.775 1 97.62 207 PRO B N 1
ATOM 5135 C CA . PRO B 1 207 ? -2.84 19.641 3.557 1 97.62 207 PRO B CA 1
ATOM 5136 C C . PRO B 1 207 ? -3.668 19.391 4.816 1 97.62 207 PRO B C 1
ATOM 5138 O O . PRO B 1 207 ? -4.727 20 4.988 1 97.62 207 PRO B O 1
ATOM 5141 N N . GLY B 1 208 ? -3.178 18.516 5.641 1 97.06 208 GLY B N 1
ATOM 5142 C CA . GLY B 1 208 ? -3.875 18.281 6.895 1 97.06 208 GLY B CA 1
ATOM 5143 C C . GLY B 1 208 ? -3.932 19.5 7.789 1 97.06 208 GLY B C 1
ATOM 5144 O O . GLY B 1 208 ? -4.953 19.766 8.422 1 97.06 208 GLY B O 1
ATOM 5145 N N . ASP B 1 209 ? -2.867 20.203 7.84 1 96.56 209 ASP B N 1
ATOM 5146 C CA . ASP B 1 209 ? -2.83 21.422 8.617 1 96.56 209 ASP B CA 1
ATOM 5147 C C . ASP B 1 209 ? -3.785 22.469 8.047 1 96.56 209 ASP B C 1
ATOM 5149 O O . ASP B 1 209 ? -4.426 23.219 8.797 1 96.56 209 ASP B O 1
ATOM 5153 N N . PHE B 1 210 ? -3.807 22.484 6.75 1 97.19 210 PHE B N 1
ATOM 5154 C CA . PHE B 1 210 ? -4.742 23.406 6.113 1 97.19 210 PHE B CA 1
ATOM 5155 C C . PHE B 1 210 ? -6.176 23.078 6.504 1 97.19 210 PHE B C 1
ATOM 5157 O O . PHE B 1 210 ? -6.957 23.969 6.844 1 97.19 210 PHE B O 1
ATOM 5164 N N . ARG B 1 211 ? -6.5 21.891 6.559 1 94.62 211 ARG B N 1
ATOM 5165 C CA . ARG B 1 211 ? -7.867 21.453 6.832 1 94.62 211 ARG B CA 1
ATOM 5166 C C . ARG B 1 211 ? -8.234 21.703 8.297 1 94.62 211 ARG B C 1
ATOM 5168 O O . ARG B 1 211 ? -9.406 21.875 8.625 1 94.62 211 ARG B O 1
ATOM 5175 N N . LEU B 1 212 ? -7.266 21.656 9.133 1 94.56 212 LEU B N 1
ATOM 5176 C CA . LEU B 1 212 ? -7.512 21.969 10.531 1 94.56 212 LEU B CA 1
ATOM 5177 C C . LEU B 1 212 ? -7.984 23.406 10.703 1 94.56 212 LEU B C 1
ATOM 5179 O O . LEU B 1 212 ? -8.734 23.719 11.633 1 94.56 212 LEU B O 1
ATOM 5183 N N . ALA B 1 213 ? -7.527 24.25 9.789 1 94.69 213 ALA B N 1
ATOM 5184 C CA . ALA B 1 213 ? -7.789 25.672 9.953 1 94.69 213 ALA B CA 1
ATOM 5185 C C . ALA B 1 213 ? -8.945 26.125 9.062 1 94.69 213 ALA B C 1
ATOM 5187 O O . ALA B 1 213 ? -9.648 27.078 9.383 1 94.69 213 ALA B O 1
ATOM 5188 N N . TYR B 1 214 ? -9.094 25.391 7.996 1 91 214 TYR B N 1
ATOM 5189 C CA . TYR B 1 214 ? -10.039 25.828 6.977 1 91 214 TYR B CA 1
ATOM 5190 C C . TYR B 1 214 ? -11.391 25.156 7.152 1 91 214 TYR B C 1
ATOM 5192 O O . TYR B 1 214 ? -11.461 23.938 7.391 1 91 214 TYR B O 1
ATOM 5200 N N . ARG B 1 215 ? -12.438 25.797 7.277 1 81.88 215 ARG B N 1
ATOM 5201 C CA . ARG B 1 215 ? -13.797 25.266 7.316 1 81.88 215 ARG B CA 1
ATOM 5202 C C . ARG B 1 215 ? -14.734 26.094 6.438 1 81.88 215 ARG B C 1
ATOM 5204 O O . ARG B 1 215 ? -14.641 27.328 6.406 1 81.88 215 ARG B O 1
ATOM 5211 N N . ARG B 1 216 ? -15.359 25.406 5.551 1 74.44 216 ARG B N 1
ATOM 5212 C CA . ARG B 1 216 ? -16.406 26.125 4.816 1 74.44 216 ARG B CA 1
ATOM 5213 C C . ARG B 1 216 ? -17.766 25.484 5.051 1 74.44 216 ARG B C 1
ATOM 5215 O O . ARG B 1 216 ? -17.875 24.25 5.109 1 74.44 216 ARG B O 1
ATOM 5222 N N . PHE B 1 217 ? -18.656 26.297 5.406 1 68.44 217 PHE B N 1
ATOM 5223 C CA . PHE B 1 217 ? -20.016 25.828 5.652 1 68.44 217 PHE B CA 1
ATOM 5224 C C . PHE B 1 217 ? -20.906 26.094 4.441 1 68.44 217 PHE B C 1
ATOM 5226 O O . PHE B 1 217 ? -20.906 27.203 3.896 1 68.44 217 PHE B O 1
ATOM 5233 N N . GLU B 1 218 ? -21.422 25.047 3.91 1 63.84 218 GLU B N 1
ATOM 5234 C CA . GLU B 1 218 ? -22.375 25.219 2.822 1 63.84 218 GLU B CA 1
ATOM 5235 C C . GLU B 1 218 ? -23.516 26.141 3.238 1 63.84 218 GLU B C 1
ATOM 5237 O O . GLU B 1 218 ? -24.031 26.922 2.426 1 63.84 218 GLU B O 1
ATOM 5242 N N . ASP B 1 219 ? -23.875 26.141 4.387 1 64.94 219 ASP B N 1
ATOM 5243 C CA . ASP B 1 219 ? -25.031 26.906 4.867 1 64.94 219 ASP B CA 1
ATOM 5244 C C . ASP B 1 219 ? -24.594 28.219 5.52 1 64.94 219 ASP B C 1
ATOM 5246 O O . ASP B 1 219 ? -25.297 28.766 6.359 1 64.94 219 ASP B O 1
ATOM 5250 N N . GLY B 1 220 ? -23.469 28.516 5.102 1 69.44 220 GLY B N 1
ATOM 5251 C CA . GLY B 1 220 ? -23 29.734 5.738 1 69.44 220 GLY B CA 1
ATOM 5252 C C . GLY B 1 220 ? -23.672 30.984 5.211 1 69.44 220 GLY B C 1
ATOM 5253 O O . GLY B 1 220 ? -24.234 30.984 4.117 1 69.44 220 GLY B O 1
ATOM 5254 N N . HIS B 1 221 ? -23.875 32 6.055 1 72.62 221 HIS B N 1
ATOM 5255 C CA . HIS B 1 221 ? -24.344 33.312 5.656 1 72.62 221 HIS B CA 1
ATOM 5256 C C . HIS B 1 221 ? -23.172 34.281 5.43 1 72.62 221 HIS B C 1
ATOM 5258 O O . HIS B 1 221 ? -22.016 33.906 5.707 1 72.62 221 HIS B O 1
ATOM 5264 N N . LYS B 1 222 ? -23.719 35.312 4.793 1 69.06 222 LYS B N 1
ATOM 5265 C CA . LYS B 1 222 ? -22.719 36.344 4.539 1 69.06 222 LYS B CA 1
ATOM 5266 C C . LYS B 1 222 ? -21.938 36.688 5.812 1 69.06 222 LYS B C 1
ATOM 5268 O O . LYS B 1 222 ? -22.547 37 6.844 1 69.06 222 LYS B O 1
ATOM 5273 N N . GLY B 1 223 ? -20.5 36.406 5.809 1 79.56 223 GLY B N 1
ATOM 5274 C CA . GLY B 1 223 ? -19.641 36.688 6.953 1 79.56 223 GLY B CA 1
ATOM 5275 C C . GLY B 1 223 ? -19.281 35.438 7.73 1 79.56 223 GLY B C 1
ATOM 5276 O O . GLY B 1 223 ? -18.359 35.438 8.547 1 79.56 223 GLY B O 1
ATOM 5277 N N . SER B 1 224 ? -19.875 34.469 7.52 1 79.94 224 SER B N 1
ATOM 5278 C CA . SER B 1 224 ? -19.688 33.219 8.258 1 79.94 224 SER B CA 1
ATOM 5279 C C . SER B 1 224 ? -18.281 32.688 8.047 1 79.94 224 SER B C 1
ATOM 5281 O O . SER B 1 224 ? -17.734 31.984 8.914 1 79.94 224 SER B O 1
ATOM 5283 N N . HIS B 1 225 ? -17.688 33.188 6.934 1 85.62 225 HIS B N 1
ATOM 5284 C CA . HIS B 1 225 ? -16.359 32.625 6.648 1 85.62 225 HIS B CA 1
ATOM 5285 C C . HIS B 1 225 ? -15.281 33.656 6.961 1 85.62 225 HIS B C 1
ATOM 5287 O O . HIS B 1 225 ? -14.188 33.625 6.387 1 85.62 225 HIS B O 1
ATOM 5293 N N . GLY B 1 226 ? -15.695 34.656 7.809 1 91.06 226 GLY B N 1
ATOM 5294 C CA . GLY B 1 226 ? -14.695 35.562 8.367 1 91.06 226 GLY B CA 1
ATOM 5295 C C . GLY B 1 226 ? -14.773 36.969 7.812 1 91.06 226 GLY B C 1
ATOM 5296 O O . GLY B 1 226 ? -15.031 37.156 6.621 1 91.06 226 GLY B O 1
ATOM 5297 N N . LYS B 1 227 ? -14.68 37.875 8.664 1 96.44 227 LYS B N 1
ATOM 5298 C CA . LYS B 1 227 ? -14.523 39.312 8.367 1 96.44 227 LYS B CA 1
ATOM 5299 C C . LYS B 1 227 ? -13.148 39.812 8.797 1 96.44 227 LYS B C 1
ATOM 5301 O O . LYS B 1 227 ? -12.805 39.781 9.977 1 96.44 227 LYS B O 1
ATOM 5306 N N . VAL B 1 228 ? -12.461 40.344 7.77 1 97.62 228 VAL B N 1
ATOM 5307 C CA . VAL B 1 228 ? -11.078 40.688 8.055 1 97.62 228 VAL B CA 1
ATOM 5308 C C . VAL B 1 228 ? -10.844 42.188 7.746 1 97.62 228 VAL B C 1
ATOM 5310 O O . VAL B 1 228 ? -11.258 42.688 6.695 1 97.62 228 VAL B O 1
ATOM 5313 N N . LEU B 1 229 ? -10.273 42.844 8.688 1 98.12 229 LEU B N 1
ATOM 5314 C CA . LEU B 1 229 ? -9.844 44.219 8.492 1 98.12 229 LEU B CA 1
ATOM 5315 C C . LEU B 1 229 ? -8.352 44.281 8.227 1 98.12 229 LEU B C 1
ATOM 5317 O O . LEU B 1 229 ? -7.539 43.938 9.078 1 98.12 229 LEU B O 1
ATOM 5321 N N . VAL B 1 230 ? -8 44.781 7.059 1 97.38 230 VAL B N 1
ATOM 5322 C CA . VAL B 1 230 ? -6.602 45 6.715 1 97.38 230 VAL B CA 1
ATOM 5323 C C . VAL B 1 230 ? -6.258 46.469 6.855 1 97.38 230 VAL B C 1
ATOM 5325 O O . VAL B 1 230 ? -6.957 47.312 6.316 1 97.38 230 VAL B O 1
ATOM 5328 N N . VAL B 1 231 ? -5.227 46.719 7.586 1 96.94 231 VAL B N 1
ATOM 5329 C CA . VAL B 1 231 ? -4.863 48.094 7.855 1 96.94 231 VAL B CA 1
ATOM 5330 C C . VAL B 1 231 ? -3.408 48.344 7.461 1 96.94 231 VAL B C 1
ATOM 5332 O O . VAL B 1 231 ? -2.512 47.625 7.895 1 96.94 231 VAL B O 1
ATOM 5335 N N . GLY B 1 232 ? -3.152 49.312 6.645 1 92.69 232 GLY B N 1
ATOM 5336 C CA . GLY B 1 232 ? -1.814 49.688 6.23 1 92.69 232 GLY B CA 1
ATOM 5337 C C . GLY B 1 232 ? -1.812 50.719 5.113 1 92.69 232 GLY B C 1
ATOM 5338 O O . GLY B 1 232 ? -2.803 51.406 4.906 1 92.69 232 GLY B O 1
ATOM 5339 N N . GLY B 1 233 ? -0.596 50.906 4.402 1 86.06 233 GLY B N 1
ATOM 5340 C CA . GLY B 1 233 ? -0.713 51.562 3.115 1 86.06 233 GLY B CA 1
ATOM 5341 C C . GLY B 1 233 ? 0.237 52.719 2.959 1 86.06 233 GLY B C 1
ATOM 5342 O O . GLY B 1 233 ? 0.333 53.312 1.882 1 86.06 233 GLY B O 1
ATOM 5343 N N . TYR B 1 234 ? 0.917 53.188 3.953 1 84.12 234 TYR B N 1
ATOM 5344 C CA . TYR B 1 234 ? 1.877 54.25 3.732 1 84.12 234 TYR B CA 1
ATOM 5345 C C . TYR B 1 234 ? 3.207 53.938 4.41 1 84.12 234 TYR B C 1
ATOM 5347 O O . TYR B 1 234 ? 3.242 53.594 5.594 1 84.12 234 TYR B O 1
ATOM 5355 N N . PRO B 1 235 ? 4.328 54.031 3.572 1 85.31 235 PRO B N 1
ATOM 5356 C CA . PRO B 1 235 ? 4.465 54.625 2.24 1 85.31 235 PRO B CA 1
ATOM 5357 C C . PRO B 1 235 ? 4.223 53.625 1.116 1 85.31 235 PRO B C 1
ATOM 5359 O O . PRO B 1 235 ? 4.152 54 -0.054 1 85.31 235 PRO B O 1
ATOM 5362 N N . TYR B 1 236 ? 4.102 52.438 1.347 1 85.06 236 TYR B N 1
ATOM 5363 C CA . TYR B 1 236 ? 3.91 51.438 0.292 1 85.06 236 TYR B CA 1
ATOM 5364 C C . TYR B 1 236 ? 2.428 51.156 0.084 1 85.06 236 TYR B C 1
ATOM 5366 O O . TYR B 1 236 ? 1.837 50.344 0.822 1 85.06 236 TYR B O 1
ATOM 5374 N N . VAL B 1 237 ? 1.889 51.562 -0.999 1 83.31 237 VAL B N 1
ATOM 5375 C CA . VAL B 1 237 ? 0.45 51.625 -1.234 1 83.31 237 VAL B CA 1
ATOM 5376 C C . VAL B 1 237 ? -0.06 50.25 -1.673 1 83.31 237 VAL B C 1
ATOM 5378 O O . VAL B 1 237 ? -1.181 49.844 -1.335 1 83.31 237 VAL B O 1
ATOM 5381 N N . GLY B 1 238 ? 0.75 49.531 -2.348 1 87.75 238 GLY B N 1
ATOM 5382 C CA . GLY B 1 238 ? 0.312 48.25 -2.928 1 87.75 238 GLY B CA 1
ATOM 5383 C C . GLY B 1 238 ? 0.255 47.125 -1.919 1 87.75 238 GLY B C 1
ATOM 5384 O O . GLY B 1 238 ? -0.522 46.188 -2.082 1 87.75 238 GLY B O 1
ATOM 5385 N N . ALA B 1 239 ? 1.026 47.25 -0.834 1 92.31 239 ALA B N 1
ATOM 5386 C CA . ALA B 1 239 ? 1.22 46.188 0.134 1 92.31 239 ALA B CA 1
ATOM 5387 C C . ALA B 1 239 ? -0.091 45.844 0.834 1 92.31 239 ALA B C 1
ATOM 5389 O O . ALA B 1 239 ? -0.488 44.656 0.875 1 92.31 239 ALA B O 1
ATOM 5390 N N . PRO B 1 240 ? -0.786 46.812 1.366 1 93.31 240 PRO B N 1
ATOM 5391 C CA . PRO B 1 240 ? -2.035 46.438 2.041 1 93.31 240 PRO B CA 1
ATOM 5392 C C . PRO B 1 240 ? -3.092 45.906 1.079 1 93.31 240 PRO B C 1
ATOM 5394 O O . PRO B 1 240 ? -3.916 45.062 1.466 1 93.31 240 PRO B O 1
ATOM 5397 N N . PHE B 1 241 ? -3.035 46.344 -0.153 1 92.62 241 PHE B N 1
ATOM 5398 C CA . PHE B 1 241 ? -3.957 45.812 -1.145 1 92.62 241 PHE B CA 1
ATOM 5399 C C . PHE B 1 241 ? -3.688 44.312 -1.387 1 92.62 241 PHE B C 1
ATOM 5401 O O . PHE B 1 241 ? -4.617 43.531 -1.433 1 92.62 241 PHE B O 1
ATOM 5408 N N . LEU B 1 242 ? -2.43 43.969 -1.604 1 94.56 242 LEU B N 1
ATOM 5409 C CA . LEU B 1 242 ? -2.062 42.594 -1.828 1 94.56 242 LEU B CA 1
ATOM 5410 C C . LEU B 1 242 ? -2.545 41.719 -0.679 1 94.56 242 LEU B C 1
ATOM 5412 O O . LEU B 1 242 ? -3.047 40.594 -0.904 1 94.56 242 LEU B O 1
ATOM 5416 N N . ALA B 1 243 ? -2.402 42.219 0.513 1 96.69 243 ALA B N 1
ATOM 5417 C CA . ALA B 1 243 ? -2.863 41.469 1.692 1 96.69 243 ALA B CA 1
ATOM 5418 C C . ALA B 1 243 ? -4.379 41.312 1.683 1 96.69 243 ALA B C 1
ATOM 5420 O O . ALA B 1 243 ? -4.898 40.25 1.937 1 96.69 243 ALA B O 1
ATOM 5421 N N . ALA B 1 244 ? -5.059 42.438 1.377 1 95.88 244 ALA B N 1
ATOM 5422 C CA . ALA B 1 244 ? -6.52 42.406 1.333 1 95.88 244 ALA B CA 1
ATOM 5423 C C . ALA B 1 244 ? -7.016 41.469 0.234 1 95.88 244 ALA B C 1
ATOM 5425 O O . ALA B 1 244 ? -7.953 40.688 0.445 1 95.88 244 ALA B O 1
ATOM 5426 N N . TYR B 1 245 ? -6.395 41.562 -0.865 1 94.88 245 TYR B N 1
ATOM 5427 C CA . TYR B 1 245 ? -6.766 40.75 -2.02 1 94.88 245 TYR B CA 1
ATOM 5428 C C . TYR B 1 245 ? -6.566 39.281 -1.727 1 94.88 245 TYR B C 1
ATOM 5430 O O . TYR B 1 245 ? -7.441 38.469 -2.018 1 94.88 245 TYR B O 1
ATOM 5438 N N . SER B 1 246 ? -5.391 38.938 -1.168 1 96.75 246 SER B N 1
ATOM 5439 C CA . SER B 1 246 ? -5.121 37.531 -0.847 1 96.75 246 SER B CA 1
ATOM 5440 C C . SER B 1 246 ? -6.047 37.031 0.254 1 96.75 246 SER B C 1
ATOM 5442 O O . SER B 1 246 ? -6.414 35.844 0.273 1 96.75 246 SER B O 1
ATOM 5444 N N . THR B 1 247 ? -6.398 37.906 1.186 1 96.44 247 THR B N 1
ATOM 5445 C CA . THR B 1 247 ? -7.379 37.562 2.207 1 96.44 247 THR B CA 1
ATOM 5446 C C . THR B 1 247 ? -8.695 37.125 1.568 1 96.44 247 THR B C 1
ATOM 5448 O O . THR B 1 247 ? -9.266 36.125 1.952 1 96.44 247 THR B O 1
ATOM 5451 N N . TYR B 1 248 ? -9.109 37.875 0.631 1 93.62 248 TYR B N 1
ATOM 5452 C CA . TYR B 1 248 ? -10.328 37.562 -0.107 1 93.62 248 TYR B CA 1
ATOM 5453 C C . TYR B 1 248 ? -10.188 36.25 -0.868 1 93.62 248 TYR B C 1
ATOM 5455 O O . TYR B 1 248 ? -11.078 35.406 -0.812 1 93.62 248 TYR B O 1
ATOM 5463 N N . LYS B 1 249 ? -9.102 36.062 -1.54 1 95.12 249 LYS B N 1
ATOM 5464 C CA . LYS B 1 249 ? -8.844 34.875 -2.336 1 95.12 249 LYS B CA 1
ATOM 5465 C C . LYS B 1 249 ? -8.727 33.625 -1.45 1 95.12 249 LYS B C 1
ATOM 5467 O O . LYS B 1 249 ? -8.984 32.5 -1.9 1 95.12 249 LYS B O 1
ATOM 5472 N N . ALA B 1 250 ? -8.359 33.844 -0.23 1 95.31 250 ALA B N 1
ATOM 5473 C CA . ALA B 1 250 ? -8.195 32.75 0.709 1 95.31 250 ALA B CA 1
ATOM 5474 C C . ALA B 1 250 ? -9.531 32.344 1.317 1 95.31 250 ALA B C 1
ATOM 5476 O O . ALA B 1 250 ? -9.617 31.344 2.043 1 95.31 250 ALA B O 1
ATOM 5477 N N . GLY B 1 251 ? -10.602 33.094 1.038 1 90.88 251 GLY B N 1
ATOM 5478 C CA . GLY B 1 251 ? -11.93 32.594 1.373 1 90.88 251 GLY B CA 1
ATOM 5479 C C . GLY B 1 251 ? -12.68 33.5 2.332 1 90.88 251 GLY B C 1
ATOM 5480 O O . GLY B 1 251 ? -13.82 33.219 2.705 1 90.88 251 GLY B O 1
ATOM 5481 N N . ALA B 1 252 ? -12.094 34.625 2.779 1 93.12 252 ALA B N 1
ATOM 5482 C CA . ALA B 1 252 ? -12.805 35.5 3.68 1 93.12 252 ALA B CA 1
ATOM 5483 C C . ALA B 1 252 ? -14.023 36.125 2.998 1 93.12 252 ALA B C 1
ATOM 5485 O O . ALA B 1 252 ? -13.977 36.469 1.813 1 93.12 252 ALA B O 1
ATOM 5486 N N . ASP B 1 253 ? -15.109 36.25 3.738 1 92 253 ASP B N 1
ATOM 5487 C CA . ASP B 1 253 ? -16.359 36.75 3.186 1 92 253 ASP B CA 1
ATOM 5488 C C . ASP B 1 253 ? -16.312 38.281 3.002 1 92 253 ASP B C 1
ATOM 5490 O O . ASP B 1 253 ? -16.797 38.812 2.004 1 92 253 ASP B O 1
ATOM 5494 N N . ILE B 1 254 ? -15.781 38.906 3.984 1 93.25 254 ILE B N 1
ATOM 5495 C CA . ILE B 1 254 ? -15.734 40.375 3.98 1 93.25 254 ILE B CA 1
ATOM 5496 C C . ILE B 1 254 ? -14.312 40.844 4.266 1 93.25 254 ILE B C 1
ATOM 5498 O O . ILE B 1 254 ? -13.711 40.469 5.262 1 93.25 254 ILE B O 1
ATOM 5502 N N . VAL B 1 255 ? -13.891 41.656 3.395 1 95.69 255 VAL B N 1
ATOM 5503 C CA . VAL B 1 255 ? -12.547 42.188 3.553 1 95.69 255 VAL B CA 1
ATOM 5504 C C . VAL B 1 255 ? -12.602 43.719 3.445 1 95.69 255 VAL B C 1
ATOM 5506 O O . VAL B 1 255 ? -13.047 44.25 2.428 1 95.69 255 VAL B O 1
ATOM 5509 N N . THR B 1 256 ? -12.234 44.312 4.492 1 95.88 256 THR B N 1
ATOM 5510 C CA . THR B 1 256 ? -12.141 45.75 4.543 1 95.88 256 THR B CA 1
ATOM 5511 C C . THR B 1 256 ? -10.68 46.219 4.551 1 95.88 256 THR B C 1
ATOM 5513 O O . THR B 1 256 ? -9.859 45.656 5.281 1 95.88 256 THR B O 1
ATOM 5516 N N . LEU B 1 257 ? -10.406 47.156 3.705 1 95.81 257 LEU B N 1
ATOM 5517 C CA . LEU B 1 257 ? -9.055 47.719 3.625 1 95.81 257 LEU B CA 1
ATOM 5518 C C . LEU B 1 257 ? -9.039 49.188 4.102 1 95.81 257 LEU B C 1
ATOM 5520 O O . LEU B 1 257 ? -9.602 50.062 3.449 1 95.81 257 LEU B O 1
ATOM 5524 N N . ALA B 1 258 ? -8.43 49.375 5.246 1 96.06 258 ALA B N 1
ATOM 5525 C CA . ALA B 1 258 ? -8.32 50.75 5.801 1 96.06 258 ALA B CA 1
ATOM 5526 C C . ALA B 1 258 ? -6.938 51.344 5.52 1 96.06 258 ALA B C 1
ATOM 5528 O O . ALA B 1 258 ? -5.918 50.75 5.906 1 96.06 258 ALA B O 1
ATOM 5529 N N . VAL B 1 259 ? -6.945 52.469 4.859 1 94.38 259 VAL B N 1
ATOM 5530 C CA . VAL B 1 259 ? -5.699 53.125 4.469 1 94.38 259 VAL B CA 1
ATOM 5531 C C . VAL B 1 259 ? -5.785 54.625 4.754 1 94.38 259 VAL B C 1
ATOM 5533 O O . VAL B 1 259 ? -6.883 55.156 4.883 1 94.38 259 VAL B O 1
ATOM 5536 N N . PRO B 1 260 ? -4.613 55.219 4.887 1 93.25 260 PRO B N 1
ATOM 5537 C CA . PRO B 1 260 ? -4.621 56.656 5.059 1 93.25 260 PRO B CA 1
ATOM 5538 C C . PRO B 1 260 ? -5.281 57.406 3.891 1 93.25 260 PRO B C 1
ATOM 5540 O O . PRO B 1 260 ? -5.238 56.906 2.754 1 93.25 260 PRO B O 1
ATOM 5543 N N . GLU B 1 261 ? -5.781 58.562 4.203 1 91.81 261 GLU B N 1
ATOM 5544 C CA . GLU B 1 261 ? -6.508 59.375 3.232 1 91.81 261 GLU B CA 1
ATOM 5545 C C . GLU B 1 261 ? -5.648 59.688 2.006 1 91.81 261 GLU B C 1
ATOM 5547 O O . GLU B 1 261 ? -6.16 59.781 0.89 1 91.81 261 GLU B O 1
ATOM 5552 N N . SER B 1 262 ? -4.426 59.812 2.172 1 87.81 262 SER B N 1
ATOM 5553 C CA . SER B 1 262 ? -3.5 60.219 1.112 1 87.81 262 SER B CA 1
ATOM 5554 C C . SER B 1 262 ? -3.389 59.125 0.047 1 87.81 262 SER B C 1
ATOM 5556 O O . SER B 1 262 ? -3.096 59.406 -1.114 1 87.81 262 SER B O 1
ATOM 5558 N N . VAL B 1 263 ? -3.658 57.906 0.391 1 87.25 263 VAL B N 1
ATOM 5559 C CA . VAL B 1 263 ? -3.447 56.844 -0.563 1 87.25 263 VAL B CA 1
ATOM 5560 C C . VAL B 1 263 ? -4.789 56.188 -0.93 1 87.25 263 VAL B C 1
ATOM 5562 O O . VAL B 1 263 ? -4.863 55.375 -1.85 1 87.25 263 VAL B O 1
ATOM 5565 N N . TYR B 1 264 ? -5.859 56.625 -0.387 1 87.81 264 TYR B N 1
ATOM 5566 C CA . TYR B 1 264 ? -7.195 56.062 -0.527 1 87.81 264 TYR B CA 1
ATOM 5567 C C . TYR B 1 264 ? -7.629 56.031 -1.988 1 87.81 264 TYR B C 1
ATOM 5569 O O . TYR B 1 264 ? -8.141 55.031 -2.477 1 87.81 264 TYR B O 1
ATOM 5577 N N . PRO B 1 265 ? -7.375 57.094 -2.746 1 83.94 265 PRO B N 1
ATOM 5578 C CA . PRO B 1 265 ? -7.84 57.062 -4.133 1 83.94 265 PRO B CA 1
ATOM 5579 C C . PRO B 1 265 ? -7.172 55.969 -4.965 1 83.94 265 PRO B C 1
ATOM 5581 O O . PRO B 1 265 ? -7.82 55.375 -5.82 1 83.94 265 PRO B O 1
ATOM 5584 N N . GLN B 1 266 ? -6.016 55.75 -4.746 1 83.19 266 GLN B N 1
ATOM 5585 C CA . GLN B 1 266 ? -5.285 54.719 -5.492 1 83.19 266 GLN B CA 1
ATOM 5586 C C . GLN B 1 266 ? -5.789 53.312 -5.145 1 83.19 266 GLN B C 1
ATOM 5588 O O . GLN B 1 266 ? -6.129 52.531 -6.035 1 83.19 266 GLN B O 1
ATOM 5593 N N . VAL B 1 267 ? -5.852 53.062 -3.9 1 84.75 267 VAL B N 1
ATOM 5594 C CA . VAL B 1 267 ? -6.148 51.719 -3.408 1 84.75 267 VAL B CA 1
ATOM 5595 C C . VAL B 1 267 ? -7.586 51.375 -3.758 1 84.75 267 VAL B C 1
ATOM 5597 O O . VAL B 1 267 ? -7.883 50.188 -4.051 1 84.75 267 VAL B O 1
ATOM 5600 N N . SER B 1 268 ? -8.445 52.312 -3.707 1 80.88 268 SER B N 1
ATOM 5601 C CA . SER B 1 268 ? -9.867 52.094 -3.965 1 80.88 268 SER B CA 1
ATOM 5602 C C . SER B 1 268 ? -10.109 51.719 -5.426 1 80.88 268 SER B C 1
ATOM 5604 O O . SER B 1 268 ? -11.18 51.219 -5.777 1 80.88 268 SER B O 1
ATOM 5606 N N . SER B 1 269 ? -9.109 51.844 -6.188 1 76.56 269 SER B N 1
ATOM 5607 C CA . SER B 1 269 ? -9.289 51.625 -7.617 1 76.56 269 SER B CA 1
ATOM 5608 C C . SER B 1 269 ? -8.766 50.25 -8.023 1 76.56 269 SER B C 1
ATOM 5610 O O . SER B 1 269 ? -9.039 49.781 -9.133 1 76.56 269 SER B O 1
ATOM 5612 N N . PHE B 1 270 ? -8.109 49.656 -7.137 1 81.19 270 PHE B N 1
ATOM 5613 C CA . PHE B 1 270 ? -7.426 48.438 -7.516 1 81.19 270 PHE B CA 1
ATOM 5614 C C . PHE B 1 270 ? -8.422 47.312 -7.715 1 81.19 270 PHE B C 1
ATOM 5616 O O . PHE B 1 270 ? -8.219 46.438 -8.57 1 81.19 270 PHE B O 1
ATOM 5623 N N . SER B 1 271 ? -9.461 47.281 -6.91 1 80.69 271 SER B N 1
ATOM 5624 C CA . SER B 1 271 ? -10.43 46.188 -6.992 1 80.69 271 SER B CA 1
ATOM 5625 C C . SER B 1 271 ? -11.789 46.625 -6.457 1 80.69 271 SER B C 1
ATOM 5627 O O . SER B 1 271 ? -11.875 47.25 -5.395 1 80.69 271 SER B O 1
ATOM 5629 N N . PRO B 1 272 ? -12.781 46.281 -7.129 1 74.81 272 PRO B N 1
ATOM 5630 C CA . PRO B 1 272 ? -14.117 46.594 -6.633 1 74.81 272 PRO B CA 1
ATOM 5631 C C . PRO B 1 272 ? -14.57 45.625 -5.52 1 74.81 272 PRO B C 1
ATOM 5633 O O . PRO B 1 272 ? -15.57 45.906 -4.848 1 74.81 272 PRO B O 1
ATOM 5636 N N . GLU B 1 273 ? -13.867 44.625 -5.332 1 81.62 273 GLU B N 1
ATOM 5637 C CA . GLU B 1 273 ? -14.297 43.594 -4.414 1 81.62 273 GLU B CA 1
ATOM 5638 C C . GLU B 1 273 ? -13.906 43.938 -2.975 1 81.62 273 GLU B C 1
ATOM 5640 O O . GLU B 1 273 ? -14.5 43.406 -2.029 1 81.62 273 GLU B O 1
ATOM 5645 N N . ILE B 1 274 ? -12.93 44.781 -2.752 1 87.94 274 ILE B N 1
ATOM 5646 C CA . ILE B 1 274 ? -12.422 45.125 -1.433 1 87.94 274 ILE B CA 1
ATOM 5647 C C . ILE B 1 274 ? -13.086 46.406 -0.961 1 87.94 274 ILE B C 1
ATOM 5649 O O . ILE B 1 274 ? -13.25 47.375 -1.741 1 87.94 274 ILE B O 1
ATOM 5653 N N . ILE B 1 275 ? -13.547 46.406 0.261 1 90.44 275 ILE B N 1
ATOM 5654 C CA . ILE B 1 275 ? -14.195 47.562 0.826 1 90.44 275 ILE B CA 1
ATOM 5655 C C . ILE B 1 275 ? -13.141 48.531 1.359 1 90.44 275 ILE B C 1
ATOM 5657 O O . ILE B 1 275 ? -12.555 48.312 2.422 1 90.44 275 ILE B O 1
ATOM 5661 N N . PRO B 1 276 ? -13.008 49.625 0.683 1 91.38 276 PRO B N 1
ATOM 5662 C CA . PRO B 1 276 ? -12 50.562 1.156 1 91.38 276 PRO B CA 1
ATOM 5663 C C . PRO B 1 276 ? -12.539 51.5 2.234 1 91.38 276 PRO B C 1
ATOM 5665 O O . PRO B 1 276 ? -13.695 51.906 2.178 1 91.38 276 PRO B O 1
ATOM 5668 N N . ARG B 1 277 ? -11.781 51.781 3.201 1 92.69 277 ARG B N 1
ATOM 5669 C CA . ARG B 1 277 ? -12.078 52.75 4.238 1 92.69 277 ARG B CA 1
ATOM 5670 C C . ARG B 1 277 ? -10.922 53.75 4.398 1 92.69 277 ARG B C 1
ATOM 5672 O O . ARG B 1 277 ? -9.758 53.375 4.305 1 92.69 277 ARG B O 1
ATOM 5679 N N . LYS B 1 278 ? -11.352 55 4.672 1 92.81 278 LYS B N 1
ATOM 5680 C CA . LYS B 1 278 ? -10.359 56.062 4.836 1 92.81 278 LYS B CA 1
ATOM 5681 C C . LYS B 1 278 ? -10.031 56.281 6.309 1 92.81 278 LYS B C 1
ATOM 5683 O O . LYS B 1 278 ? -10.93 56.281 7.156 1 92.81 278 LYS B O 1
ATOM 5688 N N . LEU B 1 279 ? -8.734 56.312 6.551 1 94.44 279 LEU B N 1
ATOM 5689 C CA . LEU B 1 279 ? -8.25 56.781 7.848 1 94.44 279 LEU B CA 1
ATOM 5690 C C . LEU B 1 279 ? -7.773 58.219 7.762 1 94.44 279 LEU B C 1
ATOM 5692 O O . LEU B 1 279 ? -7.172 58.625 6.766 1 94.44 279 LEU B O 1
ATOM 5696 N N . ARG B 1 280 ? -8 58.938 8.812 1 94.25 280 ARG B N 1
ATOM 5697 C CA . ARG B 1 280 ? -7.648 60.344 8.812 1 94.25 280 ARG B CA 1
ATOM 5698 C C . ARG B 1 280 ? -6.137 60.531 8.781 1 94.25 280 ARG B C 1
ATOM 5700 O O . ARG B 1 280 ? -5.41 59.875 9.523 1 94.25 280 ARG B O 1
ATOM 5707 N N . GLY B 1 281 ? -5.711 61.406 7.863 1 91.75 281 GLY B N 1
ATOM 5708 C CA . GLY B 1 281 ? -4.305 61.781 7.832 1 91.75 281 GLY B CA 1
ATOM 5709 C C . GLY B 1 281 ? -3.541 61.156 6.688 1 91.75 281 GLY B C 1
ATOM 5710 O O . GLY B 1 281 ? -4.098 60.344 5.941 1 91.75 281 GLY B O 1
ATOM 5711 N N . ASP B 1 282 ? -2.227 61.562 6.551 1 90 282 ASP B N 1
ATOM 5712 C CA . ASP B 1 282 ? -1.398 61.125 5.438 1 90 282 ASP B CA 1
ATOM 5713 C C . ASP B 1 282 ? -0.741 59.781 5.754 1 90 282 ASP B C 1
ATOM 5715 O O . ASP B 1 282 ? -0.38 59.031 4.844 1 90 282 ASP B O 1
ATOM 5719 N N . GLU B 1 283 ? -0.587 59.562 7.004 1 91.5 283 GLU B N 1
ATOM 5720 C CA . GLU B 1 283 ? -0.024 58.281 7.453 1 91.5 283 GLU B CA 1
ATOM 5721 C C . GLU B 1 283 ? -0.712 57.781 8.727 1 91.5 283 GLU B C 1
ATOM 5723 O O . GLU B 1 283 ? -1.396 58.562 9.398 1 91.5 283 GLU B O 1
ATOM 5728 N N . ILE B 1 284 ? -0.559 56.531 9.055 1 94.06 284 ILE B N 1
ATOM 5729 C CA . ILE B 1 284 ? -1.169 55.969 10.242 1 94.06 284 ILE B CA 1
ATOM 5730 C C . ILE B 1 284 ? -0.395 56.406 11.484 1 94.06 284 ILE B C 1
ATOM 5732 O O . ILE B 1 284 ? 0.833 56.281 11.523 1 94.06 284 ILE B O 1
ATOM 5736 N N . THR B 1 285 ? -1.044 56.938 12.406 1 93.88 285 THR B N 1
ATOM 5737 C CA . THR B 1 285 ? -0.449 57.375 13.664 1 93.88 285 THR B CA 1
ATOM 5738 C C . THR B 1 285 ? -1.302 56.938 14.852 1 93.88 285 THR B C 1
ATOM 5740 O O . THR B 1 285 ? -2.336 56.281 14.672 1 93.88 285 THR B O 1
ATOM 5743 N N . GLU B 1 286 ? -0.877 57.281 16.016 1 94.38 286 GLU B N 1
ATOM 5744 C CA . GLU B 1 286 ? -1.601 56.938 17.234 1 94.38 286 GLU B CA 1
ATOM 5745 C C . GLU B 1 286 ? -3.008 57.531 17.234 1 94.38 286 GLU B C 1
ATOM 5747 O O . GLU B 1 286 ? -3.92 56.969 17.859 1 94.38 286 GLU B O 1
ATOM 5752 N N . LYS B 1 287 ? -3.174 58.594 16.484 1 94.5 287 LYS B N 1
ATOM 5753 C CA . LYS B 1 287 ? -4.469 59.281 16.406 1 94.5 287 LYS B CA 1
ATOM 5754 C C . LYS B 1 287 ? -5.504 58.406 15.711 1 94.5 287 LYS B C 1
ATOM 5756 O O . LYS B 1 287 ? -6.707 58.594 15.859 1 94.5 287 LYS B O 1
ATOM 5761 N N . ASN B 1 288 ? -5.023 57.438 14.977 1 95.94 288 ASN B N 1
ATOM 5762 C CA . ASN B 1 288 ? -5.918 56.594 14.203 1 95.94 288 ASN B CA 1
ATOM 5763 C C . ASN B 1 288 ? -6.348 55.344 14.984 1 95.94 288 ASN B C 1
ATOM 5765 O O . ASN B 1 288 ? -7.176 54.562 14.516 1 95.94 288 ASN B O 1
ATOM 5769 N N . VAL B 1 289 ? -5.812 55.125 16.141 1 96.75 289 VAL B N 1
ATOM 5770 C CA . VAL B 1 289 ? -6.035 53.906 16.922 1 96.75 289 VAL B CA 1
ATOM 5771 C C . VAL B 1 289 ? -7.523 53.75 17.203 1 96.75 289 VAL B C 1
ATOM 5773 O O . VAL B 1 289 ? -8.078 52.656 17.016 1 96.75 289 VAL B O 1
ATOM 5776 N N . GLU B 1 290 ? -8.125 54.75 17.688 1 95.62 290 GLU B N 1
ATOM 5777 C CA . GLU B 1 290 ? -9.547 54.688 18 1 95.62 290 GLU B CA 1
ATOM 5778 C C . GLU B 1 290 ? -10.375 54.406 16.75 1 95.62 290 GLU B C 1
ATOM 5780 O O . GLU B 1 290 ? -11.312 53.594 16.797 1 95.62 290 GLU B O 1
ATOM 5785 N N . GLU B 1 291 ? -10.055 55.094 15.75 1 95.56 291 GLU B N 1
ATOM 5786 C CA . GLU B 1 291 ? -10.734 54.906 14.477 1 95.56 291 GLU B CA 1
ATOM 5787 C C . GLU B 1 291 ? -10.594 53.469 13.977 1 95.56 291 GLU B C 1
ATOM 5789 O O . GLU B 1 291 ? -11.57 52.844 13.523 1 95.56 291 GLU B O 1
ATOM 5794 N N . ILE B 1 292 ? -9.43 52.938 14.023 1 96.38 292 ILE B N 1
ATOM 5795 C CA . ILE B 1 292 ? -9.133 51.594 13.562 1 96.38 292 ILE B CA 1
ATOM 5796 C C . ILE B 1 292 ? -9.828 50.594 14.461 1 96.38 292 ILE B C 1
ATOM 5798 O O . ILE B 1 292 ? -10.414 49.625 13.977 1 96.38 292 ILE B O 1
ATOM 5802 N N . THR B 1 293 ? -9.781 50.781 15.758 1 96.69 293 THR B N 1
ATOM 5803 C CA . THR B 1 293 ? -10.391 49.875 16.719 1 96.69 293 THR B CA 1
ATOM 5804 C C . THR B 1 293 ? -11.906 49.844 16.531 1 96.69 293 THR B C 1
ATOM 5806 O O . THR B 1 293 ? -12.531 48.781 16.703 1 96.69 293 THR B O 1
ATOM 5809 N N . GLU B 1 294 ? -12.461 50.938 16.266 1 95.56 294 GLU B N 1
ATOM 5810 C CA . GLU B 1 294 ? -13.898 51 15.992 1 95.56 294 GLU B CA 1
ATOM 5811 C C . GLU B 1 294 ? -14.258 50.156 14.773 1 95.56 294 GLU B C 1
ATOM 5813 O O . GLU B 1 294 ? -15.258 49.438 14.789 1 95.56 294 GLU B O 1
ATOM 5818 N N . LEU B 1 295 ? -13.5 50.312 13.742 1 95.44 295 LEU B N 1
ATOM 5819 C CA . LEU B 1 295 ? -13.695 49.5 12.555 1 95.44 295 LEU B CA 1
ATOM 5820 C C . LEU B 1 295 ? -13.516 48 12.875 1 95.44 295 LEU B C 1
ATOM 5822 O O . LEU B 1 295 ? -14.258 47.156 12.367 1 95.44 295 LEU B O 1
ATOM 5826 N N . ALA B 1 296 ? -12.531 47.719 13.672 1 96.5 296 ALA B N 1
ATOM 5827 C CA . ALA B 1 296 ? -12.125 46.344 14 1 96.5 296 ALA B CA 1
ATOM 5828 C C . ALA B 1 296 ? -13.234 45.625 14.75 1 96.5 296 ALA B C 1
ATOM 5830 O O . ALA B 1 296 ? -13.328 44.406 14.68 1 96.5 296 ALA B O 1
ATOM 5831 N N . ARG B 1 297 ? -14.07 46.312 15.469 1 93.38 297 ARG B N 1
ATOM 5832 C CA . ARG B 1 297 ? -15.148 45.719 16.25 1 93.38 297 ARG B CA 1
ATOM 5833 C C . ARG B 1 297 ? -16.094 44.938 15.367 1 93.38 297 ARG B C 1
ATOM 5835 O O . ARG B 1 297 ? -16.734 43.969 15.828 1 93.38 297 ARG B O 1
ATOM 5842 N N . LYS B 1 298 ? -16.125 45.281 14.141 1 94.31 298 LYS B N 1
ATOM 5843 C CA . LYS B 1 298 ? -17.016 44.625 13.203 1 94.31 298 LYS B CA 1
ATOM 5844 C C . LYS B 1 298 ? -16.297 43.5 12.445 1 94.31 298 LYS B C 1
ATOM 5846 O O . LYS B 1 298 ? -16.828 42.938 11.484 1 94.31 298 LYS B O 1
ATOM 5851 N N . HIS B 1 299 ? -15.18 43.25 12.773 1 96.56 299 HIS B N 1
ATOM 5852 C CA . HIS B 1 299 ? -14.367 42.25 12.078 1 96.56 299 HIS B CA 1
ATOM 5853 C C . HIS B 1 299 ? -13.859 41.188 13.047 1 96.56 299 HIS B C 1
ATOM 5855 O O . HIS B 1 299 ? -13.836 41.406 14.258 1 96.56 299 HIS B O 1
ATOM 5861 N N . ASP B 1 300 ? -13.508 40.062 12.508 1 96.69 300 ASP B N 1
ATOM 5862 C CA . ASP B 1 300 ? -13.055 38.938 13.32 1 96.69 300 ASP B CA 1
ATOM 5863 C C . ASP B 1 300 ? -11.555 39 13.594 1 96.69 300 ASP B C 1
ATOM 5865 O O . ASP B 1 300 ? -11.078 38.531 14.617 1 96.69 300 ASP B O 1
ATOM 5869 N N . VAL B 1 301 ? -10.828 39.594 12.625 1 97.69 301 VAL B N 1
ATOM 5870 C CA . VAL B 1 301 ? -9.375 39.656 12.711 1 97.69 301 VAL B CA 1
ATOM 5871 C C . VAL B 1 301 ? -8.883 40.969 12.086 1 97.69 301 VAL B C 1
ATOM 5873 O O . VAL B 1 301 ? -9.469 41.438 11.117 1 97.69 301 VAL B O 1
ATOM 5876 N N . VAL B 1 302 ? -7.836 41.531 12.672 1 98.38 302 VAL B N 1
ATOM 5877 C CA . VAL B 1 302 ? -7.148 42.656 12.086 1 98.38 302 VAL B CA 1
ATOM 5878 C C . VAL B 1 302 ? -5.797 42.219 11.531 1 98.38 302 VAL B C 1
ATOM 5880 O O . VAL B 1 302 ? -5.035 41.531 12.203 1 98.38 302 VAL B O 1
ATOM 5883 N N . VAL B 1 303 ? -5.59 42.5 10.32 1 98.44 303 VAL B N 1
ATOM 5884 C CA . VAL B 1 303 ? -4.273 42.375 9.711 1 98.44 303 VAL B CA 1
ATOM 5885 C C . VAL B 1 303 ? -3.594 43.719 9.602 1 98.44 303 VAL B C 1
ATOM 5887 O O . VAL B 1 303 ? -4.094 44.625 8.914 1 98.44 303 VAL B O 1
ATOM 5890 N N . PHE B 1 304 ? -2.459 43.844 10.219 1 97.94 304 PHE B N 1
ATOM 5891 C CA . PHE B 1 304 ? -1.907 45.188 10.359 1 97.94 304 PHE B CA 1
ATOM 5892 C C . PHE B 1 304 ? -0.431 45.188 9.984 1 97.94 304 PHE B C 1
ATOM 5894 O O . PHE B 1 304 ? 0.302 44.25 10.266 1 97.94 304 PHE B O 1
ATOM 5901 N N . GLY B 1 305 ? -0.013 46.312 9.344 1 94.5 305 GLY B N 1
ATOM 5902 C CA . GLY B 1 305 ? 1.404 46.625 9.242 1 94.5 305 GLY B CA 1
ATOM 5903 C C . GLY B 1 305 ? 1.888 46.688 7.805 1 94.5 305 GLY B C 1
ATOM 5904 O O . GLY B 1 305 ? 2.947 47.281 7.535 1 94.5 305 GLY B O 1
ATOM 5905 N N . MET B 1 306 ? 1.135 46.156 6.875 1 92.5 306 MET B N 1
ATOM 5906 C CA . MET B 1 306 ? 1.549 46.156 5.477 1 92.5 306 MET B CA 1
ATOM 5907 C C . MET B 1 306 ? 1.778 47.562 4.965 1 92.5 306 MET B C 1
ATOM 5909 O O . MET B 1 306 ? 0.922 48.438 5.133 1 92.5 306 MET B O 1
ATOM 5913 N N . GLY B 1 307 ? 2.898 47.719 4.402 1 90.5 307 GLY B N 1
ATOM 5914 C CA . GLY B 1 307 ? 3.191 48.969 3.768 1 90.5 307 GLY B CA 1
ATOM 5915 C C . GLY B 1 307 ? 3.588 50.062 4.758 1 90.5 307 GLY B C 1
ATOM 5916 O O . GLY B 1 307 ? 3.816 51.219 4.371 1 90.5 307 GLY B O 1
ATOM 5917 N N . THR B 1 308 ? 3.641 49.75 6.027 1 92.5 308 THR B N 1
ATOM 5918 C CA . THR B 1 308 ? 4.004 50.75 7.043 1 92.5 308 THR B CA 1
ATOM 5919 C C . THR B 1 308 ? 5.422 50.5 7.547 1 92.5 308 THR B C 1
ATOM 5921 O O . THR B 1 308 ? 6.02 49.469 7.262 1 92.5 308 THR B O 1
ATOM 5924 N N . VAL B 1 309 ? 5.93 51.531 8.141 1 91.31 309 VAL B N 1
ATOM 5925 C CA . VAL B 1 309 ? 7.266 51.438 8.719 1 91.31 309 VAL B CA 1
ATOM 5926 C C . VAL B 1 309 ? 7.203 51.781 10.211 1 91.31 309 VAL B C 1
ATOM 5928 O O . VAL B 1 309 ? 6.758 52.875 10.586 1 91.31 309 VAL B O 1
ATOM 5931 N N . ASP B 1 310 ? 7.566 50.875 11.062 1 91 310 ASP B N 1
ATOM 5932 C CA . ASP B 1 310 ? 7.766 51.062 12.5 1 91 310 ASP B CA 1
ATOM 5933 C C . ASP B 1 310 ? 6.496 51.594 13.164 1 91 310 ASP B C 1
ATOM 5935 O O . ASP B 1 310 ? 6.516 52.656 13.789 1 91 310 ASP B O 1
ATOM 5939 N N . LYS B 1 311 ? 5.473 50.844 13.023 1 94.31 311 LYS B N 1
ATOM 5940 C CA . LYS B 1 311 ? 4.191 51.219 13.617 1 94.31 311 LYS B CA 1
ATOM 5941 C C . LYS B 1 311 ? 3.795 50.25 14.727 1 94.31 311 LYS B C 1
ATOM 5943 O O . LYS B 1 311 ? 2.611 49.969 14.93 1 94.31 311 LYS B O 1
ATOM 5948 N N . GLY B 1 312 ? 4.773 49.75 15.406 1 95 312 GLY B N 1
ATOM 5949 C CA . GLY B 1 312 ? 4.543 48.781 16.469 1 95 312 GLY B CA 1
ATOM 5950 C C . GLY B 1 312 ? 3.684 49.344 17.594 1 95 312 GLY B C 1
ATOM 5951 O O . GLY B 1 312 ? 2.865 48.625 18.172 1 95 312 GLY B O 1
ATOM 5952 N N . ASP B 1 313 ? 3.883 50.594 17.875 1 95.12 313 ASP B N 1
ATOM 5953 C CA . ASP B 1 313 ? 3.125 51.25 18.938 1 95.12 313 ASP B CA 1
ATOM 5954 C C . ASP B 1 313 ? 1.634 51.281 18.609 1 95.12 313 ASP B C 1
ATOM 5956 O O . ASP B 1 313 ? 0.795 51.031 19.484 1 95.12 313 ASP B O 1
ATOM 5960 N N . VAL B 1 314 ? 1.391 51.594 17.359 1 95.88 314 VAL B N 1
ATOM 5961 C CA . VAL B 1 314 ? 0.004 51.656 16.906 1 95.88 314 VAL B CA 1
ATOM 5962 C C . VAL B 1 314 ? -0.605 50.25 16.984 1 95.88 314 VAL B C 1
ATOM 5964 O O . VAL B 1 314 ? -1.716 50.062 17.484 1 95.88 314 VAL B O 1
ATOM 5967 N N . ALA B 1 315 ? 0.136 49.312 16.484 1 96.69 315 ALA B N 1
ATOM 5968 C CA . ALA B 1 315 ? -0.314 47.938 16.484 1 96.69 315 ALA B CA 1
ATOM 5969 C C . ALA B 1 315 ? -0.591 47.438 17.906 1 96.69 315 ALA B C 1
ATOM 5971 O O . ALA B 1 315 ? -1.562 46.719 18.141 1 96.69 315 ALA B O 1
ATOM 5972 N N . GLU B 1 316 ? 0.3 47.75 18.781 1 96.75 316 GLU B N 1
ATOM 5973 C CA . GLU B 1 316 ? 0.154 47.375 20.188 1 96.75 316 GLU B CA 1
ATOM 5974 C C . GLU B 1 316 ? -1.132 47.938 20.781 1 96.75 316 GLU B C 1
ATOM 5976 O O . GLU B 1 316 ? -1.867 47.219 21.469 1 96.75 316 GLU B O 1
ATOM 5981 N N . GLU B 1 317 ? -1.377 49.188 20.562 1 96.69 317 GLU B N 1
ATOM 5982 C CA . GLU B 1 317 ? -2.584 49.812 21.078 1 96.69 317 GLU B CA 1
ATOM 5983 C C . GLU B 1 317 ? -3.84 49.188 20.469 1 96.69 317 GLU B C 1
ATOM 5985 O O . GLU B 1 317 ? -4.832 49 21.172 1 96.69 317 GLU B O 1
ATOM 5990 N N . ILE B 1 318 ? -3.812 48.938 19.203 1 96.94 318 ILE B N 1
ATOM 5991 C CA . ILE B 1 318 ? -4.938 48.281 18.531 1 96.94 318 ILE B CA 1
ATOM 5992 C C . ILE B 1 318 ? -5.199 46.938 19.172 1 96.94 318 ILE B C 1
ATOM 5994 O O . ILE B 1 318 ? -6.355 46.562 19.391 1 96.94 318 ILE B O 1
ATOM 5998 N N . SER B 1 319 ? -4.141 46.188 19.484 1 97.12 319 SER B N 1
ATOM 5999 C CA . SER B 1 319 ? -4.234 44.812 20 1 97.12 319 SER B CA 1
ATOM 6000 C C . SER B 1 319 ? -4.949 44.781 21.344 1 97.12 319 SER B C 1
ATOM 6002 O O . SER B 1 319 ? -5.5 43.75 21.734 1 97.12 319 SER B O 1
ATOM 6004 N N . LYS B 1 320 ? -4.953 45.844 22.062 1 96.38 320 LYS B N 1
ATOM 6005 C CA . LYS B 1 320 ? -5.641 45.938 23.344 1 96.38 320 LYS B CA 1
ATOM 6006 C C . LYS B 1 320 ? -7.156 45.938 23.156 1 96.38 320 LYS B C 1
ATOM 6008 O O . LYS B 1 320 ? -7.902 45.625 24.094 1 96.38 320 LYS B O 1
ATOM 6013 N N . GLY B 1 321 ? -7.551 46.312 22.016 1 95.19 321 GLY B N 1
ATOM 6014 C CA . GLY B 1 321 ? -8.977 46.469 21.797 1 95.19 321 GLY B CA 1
ATOM 6015 C C . GLY B 1 321 ? -9.562 45.438 20.859 1 95.19 321 GLY B C 1
ATOM 6016 O O . GLY B 1 321 ? -10.734 45.5 20.484 1 95.19 321 GLY B O 1
ATOM 6017 N N . VAL B 1 322 ? -8.789 44.5 20.438 1 96.56 322 VAL B N 1
ATOM 6018 C CA . VAL B 1 322 ? -9.281 43.5 19.5 1 96.56 322 VAL B CA 1
ATOM 6019 C C . VAL B 1 322 ? -8.938 42.094 20.031 1 96.56 322 VAL B C 1
ATOM 6021 O O . VAL B 1 322 ? -8.172 41.969 20.984 1 96.56 322 VAL B O 1
ATOM 6024 N N . GLU B 1 323 ? -9.531 41.094 19.438 1 96.62 323 GLU B N 1
ATOM 6025 C CA . GLU B 1 323 ? -9.336 39.75 19.922 1 96.62 323 GLU B CA 1
ATOM 6026 C C . GLU B 1 323 ? -8.211 39.031 19.156 1 96.62 323 GLU B C 1
ATOM 6028 O O . GLU B 1 323 ? -7.488 38.219 19.719 1 96.62 323 GLU B O 1
ATOM 6033 N N . LYS B 1 324 ? -8.125 39.281 17.875 1 98.25 324 LYS B N 1
ATOM 6034 C CA . LYS B 1 324 ? -7.168 38.625 17 1 98.25 324 LYS B CA 1
ATOM 6035 C C . LYS B 1 324 ? -6.461 39.625 16.094 1 98.25 324 LYS B C 1
ATOM 6037 O O . LYS B 1 324 ? -7.094 40.531 15.539 1 98.25 324 LYS B O 1
ATOM 6042 N N . ILE B 1 325 ? -5.156 39.5 15.938 1 98.44 325 ILE B N 1
ATOM 6043 C CA . ILE B 1 325 ? -4.41 40.406 15.078 1 98.44 325 ILE B CA 1
ATOM 6044 C C . ILE B 1 325 ? -3.281 39.656 14.383 1 98.44 325 ILE B C 1
ATOM 6046 O O . ILE B 1 325 ? -2.688 38.719 14.953 1 98.44 325 ILE B O 1
ATOM 6050 N N . VAL B 1 326 ? -3.096 39.875 13.133 1 98.69 326 VAL B N 1
ATOM 6051 C CA . VAL B 1 326 ? -1.935 39.406 12.375 1 98.69 326 VAL B CA 1
ATOM 6052 C C . VAL B 1 326 ? -1.009 40.594 12.102 1 98.69 326 VAL B C 1
ATOM 6054 O O . VAL B 1 326 ? -1.447 41.625 11.602 1 98.69 326 VAL B O 1
ATOM 6057 N N . LEU B 1 327 ? 0.218 40.438 12.445 1 98.25 327 LEU B N 1
ATOM 6058 C CA . LEU B 1 327 ? 1.17 41.531 12.305 1 98.25 327 LEU B CA 1
ATOM 6059 C C . LEU B 1 327 ? 2.283 41.188 11.328 1 98.25 327 LEU B C 1
ATOM 6061 O O . LEU B 1 327 ? 2.861 40.094 11.422 1 98.25 327 LEU B O 1
ATOM 6065 N N . ASP B 1 328 ? 2.555 42.031 10.438 1 96.44 328 ASP B N 1
ATOM 6066 C CA . ASP B 1 328 ? 3.662 41.906 9.492 1 96.44 328 ASP B CA 1
ATOM 6067 C C . ASP B 1 328 ? 4.352 43.281 9.312 1 96.44 328 ASP B C 1
ATOM 6069 O O . ASP B 1 328 ? 3.91 44.281 9.859 1 96.44 328 ASP B O 1
ATOM 6073 N N . ALA B 1 329 ? 5.52 43.281 8.719 1 94.12 329 ALA B N 1
ATOM 6074 C CA . ALA B 1 329 ? 6.234 44.5 8.32 1 94.12 329 ALA B CA 1
ATOM 6075 C C . ALA B 1 329 ? 6.301 45.5 9.469 1 94.12 329 ALA B C 1
ATOM 6077 O O . ALA B 1 329 ? 6.809 45.188 10.547 1 94.12 329 ALA B O 1
ATOM 6078 N N . GLY B 1 330 ? 5.625 46.625 9.281 1 93 330 GLY B N 1
ATOM 6079 C CA . GLY B 1 330 ? 5.762 47.719 10.234 1 93 330 GLY B CA 1
ATOM 6080 C C . GLY B 1 330 ? 5.086 47.438 11.562 1 93 330 GLY B C 1
ATOM 6081 O O . GLY B 1 330 ? 5.344 48.125 12.555 1 93 330 GLY B O 1
ATOM 6082 N N . GLY B 1 331 ? 4.262 46.469 11.609 1 94.5 331 GLY B N 1
ATOM 6083 C CA . GLY B 1 331 ? 3.543 46.125 12.836 1 94.5 331 GLY B CA 1
ATOM 6084 C C . GLY B 1 331 ? 4.289 45.156 13.719 1 94.5 331 GLY B C 1
ATOM 6085 O O . GLY B 1 331 ? 3.912 44.938 14.875 1 94.5 331 GLY B O 1
ATOM 6086 N N . LEU B 1 332 ? 5.387 44.656 13.305 1 94.94 332 LEU B N 1
ATOM 6087 C CA . LEU B 1 332 ? 6.039 43.5 13.93 1 94.94 332 LEU B CA 1
ATOM 6088 C C . LEU B 1 332 ? 6.727 43.906 15.227 1 94.94 332 LEU B C 1
ATOM 6090 O O . LEU B 1 332 ? 6.98 43.062 16.094 1 94.94 332 LEU B O 1
ATOM 6094 N N . THR B 1 333 ? 7.055 45.156 15.398 1 92.75 333 THR B N 1
ATOM 6095 C CA . THR B 1 333 ? 7.77 45.594 16.594 1 92.75 333 THR B CA 1
ATOM 6096 C C . THR B 1 333 ? 6.816 45.719 17.781 1 92.75 333 THR B C 1
ATOM 6098 O O . THR B 1 333 ? 7.23 46.062 18.875 1 92.75 333 THR B O 1
ATOM 6101 N N . ALA B 1 334 ? 5.598 45.375 17.547 1 92.69 334 ALA B N 1
ATOM 6102 C CA . ALA B 1 334 ? 4.582 45.438 18.594 1 92.69 334 ALA B CA 1
ATOM 6103 C C . ALA B 1 334 ? 4.688 44.25 19.547 1 92.69 334 ALA B C 1
ATOM 6105 O O . ALA B 1 334 ? 5.164 43.188 19.172 1 92.69 334 ALA B O 1
ATOM 6106 N N . THR B 1 335 ? 4.312 44.406 20.797 1 93 335 THR B N 1
ATOM 6107 C CA . THR B 1 335 ? 3.945 43.344 21.719 1 93 335 THR B CA 1
ATOM 6108 C C . THR B 1 335 ? 2.428 43.219 21.828 1 93 335 THR B C 1
ATOM 6110 O O . THR B 1 335 ? 1.803 43.906 22.641 1 93 335 THR B O 1
ATOM 6113 N N . PRO B 1 336 ? 1.936 42.312 21.078 1 95.88 336 PRO B N 1
ATOM 6114 C CA . PRO B 1 336 ? 0.472 42.25 21.016 1 95.88 336 PRO B CA 1
ATOM 6115 C C . PRO B 1 336 ? -0.15 41.812 22.344 1 95.88 336 PRO B C 1
ATOM 6117 O O . PRO B 1 336 ? 0.412 40.969 23.031 1 95.88 336 PRO B O 1
ATOM 6120 N N . HIS B 1 337 ? -1.373 42.312 22.656 1 96.5 337 HIS B N 1
ATOM 6121 C CA . HIS B 1 337 ? -2.096 42 23.891 1 96.5 337 HIS B CA 1
ATOM 6122 C C . HIS B 1 337 ? -3.311 41.125 23.609 1 96.5 337 HIS B C 1
ATOM 6124 O O . HIS B 1 337 ? -4.219 41.031 24.453 1 96.5 337 HIS B O 1
ATOM 6130 N N . CYS B 1 338 ? -3.408 40.562 22.531 1 96.88 338 CYS B N 1
ATOM 6131 C CA . CYS B 1 338 ? -4.449 39.625 22.109 1 96.88 338 CYS B CA 1
ATOM 6132 C C . CYS B 1 338 ? -3.852 38.438 21.359 1 96.88 338 CYS B C 1
ATOM 6134 O O . CYS B 1 338 ? -2.631 38.344 21.25 1 96.88 338 CYS B O 1
ATOM 6136 N N . ARG B 1 339 ? -4.629 37.469 20.969 1 97.88 339 ARG B N 1
ATOM 6137 C CA . ARG B 1 339 ? -4.125 36.375 20.156 1 97.88 339 ARG B CA 1
ATOM 6138 C C . ARG B 1 339 ? -3.559 36.875 18.828 1 97.88 339 ARG B C 1
ATOM 6140 O O . ARG B 1 339 ? -4.203 37.656 18.141 1 97.88 339 ARG B O 1
ATOM 6147 N N . SER B 1 340 ? -2.381 36.469 18.516 1 98.38 340 SER B N 1
ATOM 6148 C CA . SER B 1 340 ? -1.718 37.156 17.391 1 98.38 340 SER B CA 1
ATOM 6149 C C . SER B 1 340 ? -0.921 36.156 16.562 1 98.38 340 SER B C 1
ATOM 6151 O O . SER B 1 340 ? -0.57 35.062 17.031 1 98.38 340 SER B O 1
ATOM 6153 N N . ILE B 1 341 ? -0.746 36.406 15.312 1 98.69 341 ILE B N 1
ATOM 6154 C CA . ILE B 1 341 ? 0.208 35.781 14.422 1 98.69 341 ILE B CA 1
ATOM 6155 C C . ILE B 1 341 ? 1.213 36.812 13.906 1 98.69 341 ILE B C 1
ATOM 6157 O O . ILE B 1 341 ? 0.828 37.812 13.312 1 98.69 341 ILE B O 1
ATOM 6161 N N . LEU B 1 342 ? 2.432 36.625 14.18 1 98.38 342 LEU B N 1
ATOM 6162 C CA . LEU B 1 342 ? 3.496 37.469 13.648 1 98.38 342 LEU B CA 1
ATOM 6163 C C . LEU B 1 342 ? 4.215 36.781 12.492 1 98.38 342 LEU B C 1
ATOM 6165 O O . LEU B 1 342 ? 4.559 35.594 12.586 1 98.38 342 LEU B O 1
ATOM 6169 N N . THR B 1 343 ? 4.461 37.469 11.414 1 98 343 THR B N 1
ATOM 6170 C CA . THR B 1 343 ? 5.02 36.844 10.227 1 98 343 THR B CA 1
ATOM 6171 C C . THR B 1 343 ? 6.332 37.5 9.82 1 98 343 THR B C 1
ATOM 6173 O O . THR B 1 343 ? 6.488 37.906 8.672 1 98 343 THR B O 1
ATOM 6176 N N . PRO B 1 344 ? 7.324 37.5 10.625 1 96.88 344 PRO B N 1
ATOM 6177 C CA . PRO B 1 344 ? 8.602 38.156 10.297 1 96.88 344 PRO B CA 1
ATOM 6178 C C . PRO B 1 344 ? 9.445 37.312 9.336 1 96.88 344 PRO B C 1
ATOM 6180 O O . PRO B 1 344 ? 9.352 36.094 9.328 1 96.88 344 PRO B O 1
ATOM 6183 N N . HIS B 1 345 ? 10.203 37.969 8.492 1 94.56 345 HIS B N 1
ATOM 6184 C CA . HIS B 1 345 ? 11.32 37.281 7.844 1 94.56 345 HIS B CA 1
ATOM 6185 C C . HIS B 1 345 ? 12.57 37.344 8.719 1 94.56 345 HIS B C 1
ATOM 6187 O O . HIS B 1 345 ? 12.523 37.812 9.852 1 94.56 345 HIS B O 1
ATOM 6193 N N . ARG B 1 346 ? 13.641 36.812 8.289 1 93.69 346 ARG B N 1
ATOM 6194 C CA . ARG B 1 346 ? 14.828 36.625 9.109 1 93.69 346 ARG B CA 1
ATOM 6195 C C . ARG B 1 346 ? 15.328 37.938 9.68 1 93.69 346 ARG B C 1
ATOM 6197 O O . ARG B 1 346 ? 15.57 38.062 10.883 1 93.69 346 ARG B O 1
ATOM 6204 N N . GLN B 1 347 ? 15.492 38.906 8.867 1 92.06 347 GLN B N 1
ATOM 6205 C CA . GLN B 1 347 ? 16.016 40.219 9.289 1 92.06 347 GLN B CA 1
ATOM 6206 C C . GLN B 1 347 ? 15.055 40.906 10.258 1 92.06 347 GLN B C 1
ATOM 6208 O O . GLN B 1 347 ? 15.477 41.5 11.242 1 92.06 347 GLN B O 1
ATOM 6213 N N . GLU B 1 348 ? 13.758 40.875 9.914 1 94.12 348 GLU B N 1
ATOM 6214 C CA . GLU B 1 348 ? 12.742 41.469 10.797 1 94.12 348 GLU B CA 1
ATOM 6215 C C . GLU B 1 348 ? 12.742 40.781 12.156 1 94.12 348 GLU B C 1
ATOM 6217 O O . GLU B 1 348 ? 12.602 41.438 13.195 1 94.12 348 GLU B O 1
ATOM 6222 N N . PHE B 1 349 ? 12.883 39.469 12.117 1 95.31 349 PHE B N 1
ATOM 6223 C CA . PHE B 1 349 ? 12.898 38.656 13.344 1 95.31 349 PHE B CA 1
ATOM 6224 C C . PHE B 1 349 ? 14.047 39.094 14.25 1 95.31 349 PHE B C 1
ATOM 6226 O O . PHE B 1 349 ? 13.852 39.312 15.445 1 95.31 349 PHE B O 1
ATOM 6233 N N . GLU B 1 350 ? 15.188 39.188 13.664 1 94.06 350 GLU B N 1
ATOM 6234 C CA . GLU B 1 350 ? 16.375 39.594 14.414 1 94.06 350 GLU B CA 1
ATOM 6235 C C . GLU B 1 350 ? 16.219 41 15 1 94.06 350 GLU B C 1
ATOM 6237 O O . GLU B 1 350 ? 16.625 41.25 16.141 1 94.06 350 GLU B O 1
ATOM 6242 N N . ARG B 1 351 ? 15.625 41.812 14.25 1 90.94 351 ARG B N 1
ATOM 6243 C CA . ARG B 1 351 ? 15.414 43.188 14.695 1 90.94 351 ARG B CA 1
ATOM 6244 C C . ARG B 1 351 ? 14.391 43.25 15.828 1 90.94 351 ARG B C 1
ATOM 6246 O O . ARG B 1 351 ? 14.586 43.969 16.797 1 90.94 351 ARG B O 1
ATOM 6253 N N . VAL B 1 352 ? 13.391 42.531 15.68 1 91.62 352 VAL B N 1
ATOM 6254 C CA . VAL B 1 352 ? 12.25 42.625 16.578 1 91.62 352 VAL B CA 1
ATOM 6255 C C . VAL B 1 352 ? 12.57 41.875 17.891 1 91.62 352 VAL B C 1
ATOM 6257 O O . VAL B 1 352 ? 12.273 42.375 18.969 1 91.62 352 VAL B O 1
ATOM 6260 N N . PHE B 1 353 ? 13.227 40.75 17.766 1 92.19 353 PHE B N 1
ATOM 6261 C CA . PHE B 1 353 ? 13.359 39.875 18.938 1 92.19 353 PHE B CA 1
ATOM 6262 C C . PHE B 1 353 ? 14.797 39.875 19.453 1 92.19 353 PHE B C 1
ATOM 6264 O O . PHE B 1 353 ? 15.055 39.469 20.578 1 92.19 353 PHE B O 1
ATOM 6271 N N . GLY B 1 354 ? 15.727 40.25 18.641 1 89.5 354 GLY B N 1
ATOM 6272 C CA . GLY B 1 354 ? 17.109 40.375 19.062 1 89.5 354 GLY B CA 1
ATOM 6273 C C . GLY B 1 354 ? 17.875 39.062 19 1 89.5 354 GLY B C 1
ATOM 6274 O O . GLY B 1 354 ? 18.953 38.938 19.594 1 89.5 354 GLY B O 1
ATOM 6275 N N . TYR B 1 355 ? 17.344 38 18.453 1 89.44 355 TYR B N 1
ATOM 6276 C CA . TYR B 1 355 ? 17.969 36.688 18.312 1 89.44 355 TYR B CA 1
ATOM 6277 C C . TYR B 1 355 ? 18.188 36.344 16.844 1 89.44 355 TYR B C 1
ATOM 6279 O O . TYR B 1 355 ? 17.438 36.781 15.969 1 89.44 355 TYR B O 1
ATOM 6287 N N . GLU B 1 356 ? 19.25 35.594 16.703 1 91 356 GLU B N 1
ATOM 6288 C CA . GLU B 1 356 ? 19.391 35.031 15.367 1 91 356 GLU B CA 1
ATOM 6289 C C . GLU B 1 356 ? 18.266 34.031 15.078 1 91 356 GLU B C 1
ATOM 6291 O O . GLU B 1 356 ? 17.859 33.281 15.953 1 91 356 GLU B O 1
ATOM 6296 N N . ALA B 1 357 ? 17.828 34.125 13.891 1 89.94 357 ALA B N 1
ATOM 6297 C CA . ALA B 1 357 ? 16.703 33.281 13.5 1 89.94 357 ALA B CA 1
ATOM 6298 C C . ALA B 1 357 ? 17.078 31.812 13.523 1 89.94 357 ALA B C 1
ATOM 6300 O O . ALA B 1 357 ? 18.031 31.391 12.867 1 89.94 357 ALA B O 1
ATOM 6301 N N . SER B 1 3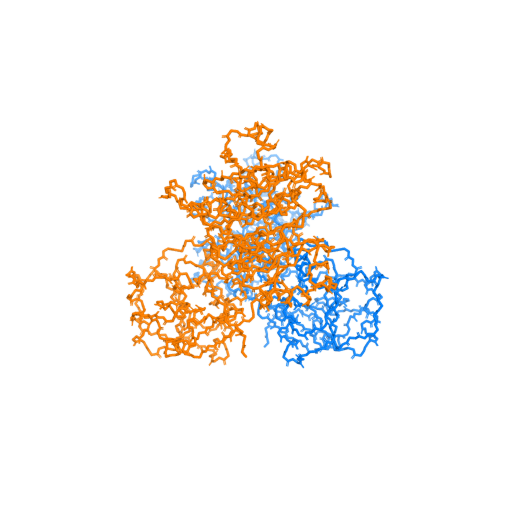58 ? 16.469 31.047 14.281 1 92.56 358 SER B N 1
ATOM 6302 C CA . SER B 1 358 ? 16.578 29.594 14.414 1 92.56 358 SER B CA 1
ATOM 6303 C C . SER B 1 358 ? 15.312 28.984 14.992 1 92.56 358 SER B C 1
ATOM 6305 O O . SER B 1 358 ? 14.406 29.703 15.414 1 92.56 358 SER B O 1
ATOM 6307 N N . GLU B 1 359 ? 15.266 27.656 14.938 1 92 359 GLU B N 1
ATOM 6308 C CA . GLU B 1 359 ? 14.125 26.984 15.539 1 92 359 GLU B CA 1
ATOM 6309 C C . GLU B 1 359 ? 13.977 27.359 17.016 1 92 359 GLU B C 1
ATOM 6311 O O . GLU B 1 359 ? 12.883 27.688 17.469 1 92 359 GLU B O 1
ATOM 6316 N N . GLU B 1 360 ? 15.047 27.359 17.734 1 94 360 GLU B N 1
ATOM 6317 C CA . GLU B 1 360 ? 15.047 27.641 19.172 1 94 360 GLU B CA 1
ATOM 6318 C C . GLU B 1 360 ? 14.594 29.078 19.453 1 94 360 GLU B C 1
ATOM 6320 O O . GLU B 1 360 ? 13.82 29.312 20.375 1 94 360 GLU B O 1
ATOM 6325 N N . SER B 1 361 ? 15.109 29.953 18.609 1 95.12 361 SER B N 1
ATOM 6326 C CA . SER B 1 361 ? 14.773 31.344 18.844 1 95.12 361 SER B CA 1
ATOM 6327 C C . SER B 1 361 ? 13.312 31.625 18.516 1 95.12 361 SER B C 1
ATOM 6329 O O . SER B 1 361 ? 12.68 32.469 19.141 1 95.12 361 SER B O 1
ATOM 6331 N N . VAL B 1 362 ? 12.75 30.969 17.547 1 96.12 362 VAL B N 1
ATOM 6332 C CA . VAL B 1 362 ? 11.344 31.141 17.188 1 96.12 362 VAL B CA 1
ATOM 6333 C C . VAL B 1 362 ? 10.461 30.625 18.328 1 96.12 362 VAL B C 1
ATOM 6335 O O . VAL B 1 362 ? 9.438 31.234 18.641 1 96.12 362 VAL B O 1
ATOM 6338 N N . LEU B 1 363 ? 10.828 29.5 18.953 1 95.94 363 LEU B N 1
ATOM 6339 C CA . LEU B 1 363 ? 10.109 28.969 20.109 1 95.94 363 LEU B CA 1
ATOM 6340 C C . LEU B 1 363 ? 10.086 29.969 21.25 1 95.94 363 LEU B C 1
ATOM 6342 O O . LEU B 1 363 ? 9.039 30.203 21.859 1 95.94 363 LEU B O 1
ATOM 6346 N N . VAL B 1 364 ? 11.219 30.578 21.453 1 95.19 364 VAL B N 1
ATOM 6347 C CA . VAL B 1 364 ? 11.359 31.547 22.531 1 95.19 364 VAL B CA 1
ATOM 6348 C C . VAL B 1 364 ? 10.516 32.781 22.234 1 95.19 364 VAL B C 1
ATOM 6350 O O . VAL B 1 364 ? 9.797 33.281 23.094 1 95.19 364 VAL B O 1
ATOM 6353 N N . ALA B 1 365 ? 10.648 33.25 21.016 1 94.94 365 ALA B N 1
ATOM 6354 C CA . ALA B 1 365 ? 9.891 34.438 20.609 1 94.94 365 ALA B CA 1
ATOM 6355 C C . ALA B 1 365 ? 8.391 34.188 20.734 1 94.94 365 ALA B C 1
ATOM 6357 O O . ALA B 1 365 ? 7.652 35.062 21.188 1 94.94 365 ALA B O 1
ATOM 6358 N N . ALA B 1 366 ? 7.949 33.062 20.312 1 96 366 ALA B N 1
ATOM 6359 C CA . ALA B 1 366 ? 6.527 32.719 20.328 1 96 366 ALA B CA 1
ATOM 6360 C C . ALA B 1 366 ? 6.008 32.625 21.766 1 96 366 ALA B C 1
ATOM 6362 O O . ALA B 1 366 ? 4.84 32.906 22.031 1 96 366 ALA B O 1
ATOM 6363 N N . ASN B 1 367 ? 6.852 32.188 22.688 1 94.88 367 ASN B N 1
ATOM 6364 C CA . ASN B 1 367 ? 6.477 32.094 24.094 1 94.88 367 ASN B CA 1
ATOM 6365 C C . ASN B 1 367 ? 6.199 33.469 24.703 1 94.88 367 ASN B C 1
ATOM 6367 O O . ASN B 1 367 ? 5.52 33.594 25.719 1 94.88 367 ASN B O 1
ATOM 6371 N N . SER B 1 368 ? 6.684 34.5 24.078 1 92.19 368 SER B N 1
ATOM 6372 C CA . SER B 1 368 ? 6.566 35.844 24.609 1 92.19 368 SER B CA 1
ATOM 6373 C C . SER B 1 368 ? 5.238 36.469 24.203 1 92.19 368 SER B C 1
ATOM 6375 O O . SER B 1 368 ? 4.906 37.562 24.672 1 92.19 368 SER B O 1
ATOM 6377 N N . ILE B 1 369 ? 4.531 35.844 23.375 1 94.81 369 ILE B N 1
ATOM 6378 C CA . ILE B 1 369 ? 3.262 36.406 22.938 1 94.81 369 ILE B CA 1
ATOM 6379 C C . ILE B 1 369 ? 2.156 35.375 23.094 1 94.81 369 ILE B C 1
ATOM 6381 O O . ILE B 1 369 ? 2.434 34.188 23.281 1 94.81 369 ILE B O 1
ATOM 6385 N N . ASP B 1 370 ? 0.925 35.812 23.109 1 96.06 370 ASP B N 1
ATOM 6386 C CA . ASP B 1 370 ? -0.225 34.906 23.031 1 96.06 370 ASP B CA 1
ATOM 6387 C C . ASP B 1 370 ? -0.591 34.625 21.578 1 96.06 370 ASP B C 1
ATOM 6389 O O . ASP B 1 370 ? -1.486 35.25 21.016 1 96.06 370 ASP B O 1
ATOM 6393 N N . GLY B 1 371 ? 0.057 33.719 21.031 1 97.56 371 GLY 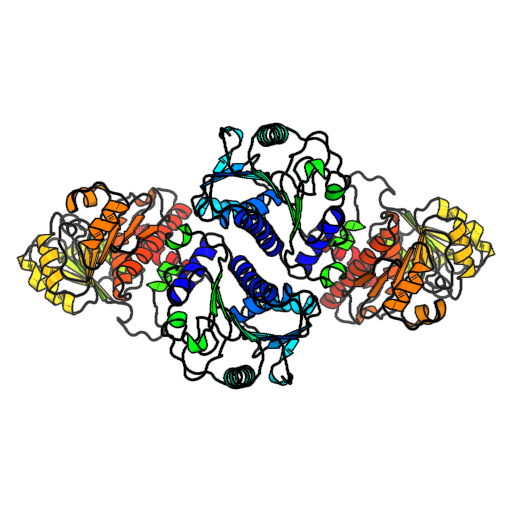B N 1
ATOM 6394 C CA . GLY B 1 371 ? -0.181 33.438 19.625 1 97.56 371 GLY B CA 1
ATOM 6395 C C . GLY B 1 371 ? 0.916 32.625 18.984 1 97.56 371 GLY B C 1
ATOM 6396 O O . GLY B 1 371 ? 1.435 31.672 19.594 1 97.56 371 GLY B O 1
ATOM 6397 N N . ALA B 1 372 ? 1.154 32.875 17.641 1 98.25 372 ALA B N 1
ATOM 6398 C CA . ALA B 1 372 ? 2.139 32.125 16.875 1 98.25 372 ALA B CA 1
ATOM 6399 C C . ALA B 1 372 ? 3.078 33.031 16.109 1 98.25 372 ALA B C 1
ATOM 6401 O O . ALA B 1 372 ? 2.684 34.125 15.703 1 98.25 372 ALA B O 1
ATOM 6402 N N . VAL B 1 373 ? 4.293 32.625 16 1 98.25 373 VAL B N 1
ATOM 6403 C CA . VAL B 1 373 ? 5.277 33.281 15.141 1 98.25 373 VAL B CA 1
ATOM 6404 C C . VAL B 1 373 ? 5.531 32.438 13.898 1 98.25 373 VAL B C 1
ATOM 6406 O O . VAL B 1 373 ? 5.797 31.234 14.008 1 98.25 373 VAL B O 1
ATOM 6409 N N . LEU B 1 374 ? 5.289 32.969 12.781 1 98.44 374 LEU B N 1
ATOM 6410 C CA . LEU B 1 374 ? 5.621 32.375 11.492 1 98.44 374 LEU B CA 1
ATOM 6411 C C . LEU B 1 374 ? 6.859 33.031 10.891 1 98.44 374 LEU B C 1
ATOM 6413 O O . LEU B 1 374 ? 6.75 34.031 10.18 1 98.44 374 LEU B O 1
ATOM 6417 N N . LEU B 1 375 ? 7.996 32.406 11.078 1 97.88 375 LEU B N 1
ATOM 6418 C CA . LEU B 1 375 ? 9.242 32.906 10.508 1 97.88 375 LEU B CA 1
ATOM 6419 C C . LEU B 1 375 ? 9.367 32.5 9.039 1 97.88 375 LEU B C 1
ATOM 6421 O O . LEU B 1 375 ? 9.445 31.328 8.727 1 97.88 375 LEU B O 1
ATOM 6425 N N . LYS B 1 376 ? 9.359 33.469 8.164 1 95.19 376 LYS B N 1
ATOM 6426 C CA . LYS B 1 376 ? 9.492 33.219 6.734 1 95.19 376 LYS B CA 1
ATOM 6427 C C . LYS B 1 376 ? 10.945 32.906 6.359 1 95.19 376 LYS B C 1
ATOM 6429 O O . LYS B 1 376 ? 11.852 33.656 6.77 1 95.19 376 LYS B O 1
ATOM 6434 N N . GLY B 1 377 ? 11.141 31.906 5.641 1 92.5 377 GLY B N 1
ATOM 6435 C CA . GLY B 1 377 ? 12.438 31.531 5.109 1 92.5 377 GLY B CA 1
ATOM 6436 C C . GLY B 1 377 ? 12.359 30.5 4.008 1 92.5 377 GLY B C 1
ATOM 6437 O O . GLY B 1 377 ? 11.289 30.281 3.434 1 92.5 377 GLY B O 1
ATOM 6438 N N . LYS B 1 378 ? 13.609 30.047 3.631 1 90.75 378 LYS B N 1
ATOM 6439 C CA . LYS B 1 378 ? 13.57 28.922 2.693 1 90.75 378 LYS B CA 1
ATOM 6440 C C . LYS B 1 378 ? 12.664 27.812 3.203 1 90.75 378 LYS B C 1
ATOM 6442 O O . LYS B 1 378 ? 11.898 27.219 2.434 1 90.75 378 LYS B O 1
ATOM 6447 N N . ARG B 1 379 ? 12.852 27.562 4.402 1 93.81 379 ARG B N 1
ATOM 6448 C CA . ARG B 1 379 ? 11.922 26.766 5.191 1 93.81 379 ARG B CA 1
ATOM 6449 C C . ARG 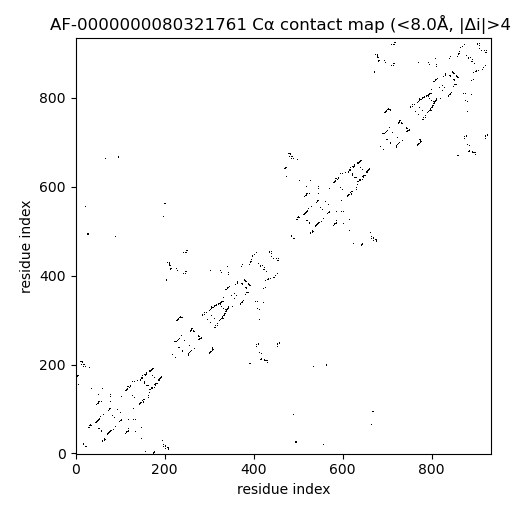B 1 379 ? 11.281 27.594 6.297 1 93.81 379 ARG B C 1
ATOM 6451 O O . ARG B 1 379 ? 11.977 28.078 7.191 1 93.81 379 ARG B O 1
ATOM 6458 N N . ASP B 1 380 ? 9.961 27.703 6.145 1 97.56 380 ASP B N 1
ATOM 6459 C CA . ASP B 1 380 ? 9.281 28.484 7.18 1 97.56 380 ASP B CA 1
ATOM 6460 C C . ASP B 1 380 ? 9.273 27.719 8.508 1 97.56 380 ASP B C 1
ATOM 6462 O O . ASP B 1 380 ? 9.219 26.5 8.531 1 97.56 380 ASP B O 1
ATOM 6466 N N . ILE B 1 381 ? 9.383 28.438 9.562 1 98 381 ILE B N 1
ATOM 6467 C CA . ILE B 1 381 ? 9.258 27.875 10.906 1 98 381 ILE B CA 1
ATOM 6468 C C . ILE B 1 381 ? 8.07 28.516 11.625 1 98 381 ILE B C 1
ATOM 6470 O O . ILE B 1 381 ? 7.977 29.734 11.695 1 98 381 ILE B O 1
ATOM 6474 N N . VAL B 1 382 ? 7.133 27.75 12.039 1 98.38 382 VAL B N 1
ATOM 6475 C CA . VAL B 1 382 ? 5.965 28.234 12.773 1 98.38 382 VAL B CA 1
ATOM 6476 C C . VAL B 1 382 ? 5.984 27.672 14.195 1 98.38 382 VAL B C 1
ATOM 6478 O O . VAL B 1 382 ? 6.207 26.484 14.406 1 98.38 382 VAL B O 1
ATOM 6481 N N . SER B 1 383 ? 5.773 28.516 15.211 1 98.19 383 SER B N 1
ATOM 6482 C CA . SER B 1 383 ? 5.711 28.031 16.578 1 98.19 383 SER B CA 1
ATOM 6483 C C . SER B 1 383 ? 4.781 28.891 17.438 1 98.19 383 SER B C 1
ATOM 6485 O O . SER B 1 383 ? 4.59 30.062 17.141 1 98.19 383 SER B O 1
ATOM 6487 N N . ASP B 1 384 ? 4.145 28.297 18.375 1 97.69 384 ASP B N 1
ATOM 6488 C CA . ASP B 1 384 ? 3.396 29.016 19.406 1 97.69 384 ASP B CA 1
ATOM 6489 C C . ASP B 1 384 ? 4.086 28.922 20.766 1 97.69 384 ASP B C 1
ATOM 6491 O O . ASP B 1 384 ? 3.469 29.172 21.797 1 97.69 384 ASP B O 1
ATOM 6495 N N . GLY B 1 385 ? 5.371 28.578 20.719 1 96.06 385 GLY B N 1
ATOM 6496 C CA . GLY B 1 385 ? 6.145 28.438 21.953 1 96.06 385 GLY B CA 1
ATOM 6497 C C . GLY B 1 385 ? 6.156 27.016 22.484 1 96.06 385 GLY B C 1
ATOM 6498 O O . GLY B 1 385 ? 7.055 26.641 23.25 1 96.06 385 GLY B O 1
ATOM 6499 N N . ARG B 1 386 ? 5.152 26.281 22.188 1 93.5 386 ARG B N 1
ATOM 6500 C CA . ARG B 1 386 ? 5.062 24.891 22.609 1 93.5 386 ARG B CA 1
ATOM 6501 C C . ARG B 1 386 ? 5.207 23.938 21.422 1 93.5 386 ARG B C 1
ATOM 6503 O O . ARG B 1 386 ? 5.973 22.969 21.484 1 93.5 386 ARG B O 1
ATOM 6510 N N . ARG B 1 387 ? 4.496 24.219 20.5 1 94.94 387 ARG B N 1
ATOM 6511 C CA . ARG B 1 387 ? 4.539 23.422 19.281 1 94.94 387 ARG B CA 1
ATOM 6512 C C . ARG B 1 387 ? 5.438 24.078 18.234 1 94.94 387 ARG B C 1
ATOM 6514 O O . ARG B 1 387 ? 5.637 25.297 18.25 1 94.94 387 ARG B O 1
ATOM 6521 N N . VAL B 1 388 ? 5.934 23.25 17.266 1 96.44 388 VAL B N 1
ATOM 6522 C CA . VAL B 1 388 ? 6.742 23.75 16.156 1 96.44 388 VAL B CA 1
ATOM 6523 C C . VAL B 1 388 ? 6.418 22.969 14.883 1 96.44 388 VAL B C 1
ATOM 6525 O O . VAL B 1 388 ? 6.254 21.75 14.922 1 96.44 388 VAL B O 1
ATOM 6528 N N . LYS B 1 389 ? 6.277 23.672 13.789 1 97.56 389 LYS B N 1
ATOM 6529 C CA . LYS B 1 389 ? 6.133 23.062 12.469 1 97.56 389 LYS B CA 1
ATOM 6530 C C . LYS B 1 389 ? 6.969 23.812 11.43 1 97.56 389 LYS B C 1
ATOM 6532 O O . LYS B 1 389 ? 7.289 24.984 11.609 1 97.56 389 LYS B O 1
ATOM 6537 N N . TYR B 1 390 ? 7.289 23.062 10.438 1 97.62 390 TYR B N 1
ATOM 6538 C CA . TYR B 1 390 ? 8.008 23.609 9.297 1 97.62 390 TYR B CA 1
ATOM 6539 C C . TYR B 1 390 ? 7.145 23.562 8.039 1 97.62 390 TYR B C 1
ATOM 6541 O O . TYR B 1 390 ? 6.242 22.734 7.926 1 97.62 390 TYR B O 1
ATOM 6549 N N . ASN B 1 391 ? 7.324 24.5 7.172 1 97.75 391 ASN B N 1
ATOM 6550 C CA . ASN B 1 391 ? 6.684 24.469 5.859 1 97.75 391 ASN B CA 1
ATOM 6551 C C . ASN B 1 391 ? 7.715 24.484 4.734 1 97.75 391 ASN B C 1
ATOM 6553 O O . ASN B 1 391 ? 8.539 25.391 4.648 1 97.75 391 ASN B O 1
ATOM 6557 N N . ASP B 1 392 ? 7.617 23.453 3.854 1 96.06 392 ASP B N 1
ATOM 6558 C CA . ASP B 1 392 ? 8.609 23.297 2.789 1 96.06 392 ASP B CA 1
ATOM 6559 C C . ASP B 1 392 ? 8.023 23.703 1.436 1 96.06 392 ASP B C 1
ATOM 6561 O O . ASP B 1 392 ? 8.711 23.625 0.414 1 96.06 392 ASP B O 1
ATOM 6565 N N . THR B 1 393 ? 6.719 24.047 1.4 1 96.88 393 THR B N 1
ATOM 6566 C CA . THR B 1 393 ? 6.191 24.547 0.136 1 96.88 393 THR B CA 1
ATOM 6567 C C . THR B 1 393 ? 6.723 25.953 -0.155 1 96.88 393 THR B C 1
ATOM 6569 O O . THR B 1 393 ? 7.109 26.672 0.763 1 96.88 393 THR B O 1
ATOM 6572 N N . GLY B 1 394 ? 6.695 26.328 -1.472 1 95.31 394 GLY B N 1
ATOM 6573 C CA . GLY B 1 394 ? 7.262 27.594 -1.916 1 95.31 394 GLY B CA 1
ATOM 6574 C C . GLY B 1 394 ? 8.578 27.422 -2.65 1 95.31 394 GLY B C 1
ATOM 6575 O O . GLY B 1 394 ? 9.141 26.328 -2.689 1 95.31 394 GLY B O 1
ATOM 6576 N N . ASN B 1 395 ? 9.008 28.438 -3.238 1 93.69 395 ASN B N 1
ATOM 6577 C CA . ASN B 1 395 ? 10.219 28.406 -4.055 1 93.69 395 ASN B CA 1
ATOM 6578 C C . ASN B 1 395 ? 10.914 29.766 -4.078 1 93.69 395 ASN B C 1
ATOM 6580 O O . ASN B 1 395 ? 10.391 30.75 -3.541 1 93.69 395 ASN B O 1
ATOM 6584 N N . ALA B 1 396 ? 12.047 29.766 -4.672 1 89.19 396 ALA B N 1
ATOM 6585 C CA . ALA B 1 396 ? 12.906 30.953 -4.656 1 89.19 396 ALA B CA 1
ATOM 6586 C C . ALA B 1 396 ? 12.25 32.125 -5.383 1 89.19 396 ALA B C 1
ATOM 6588 O O . ALA B 1 396 ? 12.617 33.281 -5.16 1 89.19 396 ALA B O 1
ATOM 6589 N N . GLY B 1 397 ? 11.289 31.781 -6.176 1 89.56 397 GLY B N 1
ATOM 6590 C CA . GLY B 1 397 ? 10.57 32.844 -6.867 1 89.56 397 GLY B CA 1
ATOM 6591 C C . GLY B 1 397 ? 9.695 33.656 -5.941 1 89.56 397 GLY B C 1
ATOM 6592 O O . GLY B 1 397 ? 9.266 34.75 -6.305 1 89.56 397 GLY B O 1
ATOM 6593 N N . MET B 1 398 ? 9.492 33.25 -4.75 1 91.06 398 MET B N 1
ATOM 6594 C CA . MET B 1 398 ? 8.594 33.906 -3.816 1 91.06 398 MET B CA 1
ATOM 6595 C C . MET B 1 398 ? 9.328 35 -3.021 1 91.06 398 MET B C 1
ATOM 6597 O O . MET B 1 398 ? 8.781 35.562 -2.076 1 91.06 398 MET B O 1
ATOM 6601 N N . THR B 1 399 ? 10.562 35.281 -3.439 1 83.62 399 THR B N 1
ATOM 6602 C CA . THR B 1 399 ? 11.312 36.375 -2.832 1 83.62 399 THR B CA 1
ATOM 6603 C C . THR B 1 399 ? 10.898 37.719 -3.428 1 83.62 399 THR B C 1
ATOM 6605 O O . THR B 1 399 ? 11.297 38.75 -2.932 1 83.62 399 THR B O 1
ATOM 6608 N N . VAL B 1 400 ? 10.086 37.656 -4.414 1 82.88 400 VAL B N 1
ATOM 6609 C CA . VAL B 1 400 ? 9.578 38.875 -5.031 1 82.88 400 VAL B CA 1
ATOM 6610 C C . VAL B 1 400 ? 8.797 39.688 -4.004 1 82.88 400 VAL B C 1
ATOM 6612 O O . VAL B 1 400 ? 8.172 39.125 -3.1 1 82.88 400 VAL B O 1
ATOM 6615 N N . GLY B 1 401 ? 8.773 41 -4.207 1 84.75 401 GLY B N 1
ATOM 6616 C CA . GLY B 1 401 ? 8.078 41.906 -3.285 1 84.75 401 GLY B CA 1
ATOM 6617 C C . GLY B 1 401 ? 6.574 41.656 -3.256 1 84.75 401 GLY B C 1
ATOM 6618 O O . GLY B 1 401 ? 5.957 41.438 -4.297 1 84.75 401 GLY B O 1
ATOM 6619 N N . GLY B 1 402 ? 6.102 41.562 -1.932 1 91.69 402 GLY B N 1
ATOM 6620 C CA . GLY B 1 402 ? 4.656 41.5 -1.778 1 91.69 402 GLY B CA 1
ATOM 6621 C C . GLY B 1 402 ? 4.176 40.125 -1.325 1 91.69 402 GLY B C 1
ATOM 6622 O O . GLY B 1 402 ? 3.057 40 -0.829 1 91.69 402 GLY B O 1
ATOM 6623 N N . THR B 1 403 ? 5.023 39.094 -1.552 1 93.81 403 THR B N 1
ATOM 6624 C CA . THR B 1 403 ? 4.598 37.75 -1.18 1 93.81 403 THR B CA 1
ATOM 6625 C C . THR B 1 403 ? 4.379 37.656 0.327 1 93.81 403 THR B C 1
ATOM 6627 O O . THR B 1 403 ? 3.535 36.875 0.788 1 93.81 403 THR B O 1
ATOM 6630 N N . GLY B 1 404 ? 5.145 38.469 1.023 1 95 404 GLY B N 1
ATOM 6631 C CA . GLY B 1 404 ? 4.91 38.531 2.457 1 95 404 GLY B CA 1
ATOM 6632 C C . GLY B 1 404 ? 3.555 39.094 2.809 1 95 404 GLY B C 1
ATOM 6633 O O . GLY B 1 404 ? 2.908 38.656 3.758 1 95 404 GLY B O 1
ATOM 6634 N N . ASP B 1 405 ? 3.168 40.125 2.061 1 96 405 ASP B N 1
ATOM 6635 C CA . ASP B 1 405 ? 1.845 40.719 2.244 1 96 405 ASP B CA 1
ATOM 6636 C C . ASP B 1 405 ? 0.747 39.688 1.936 1 96 405 ASP B C 1
ATOM 6638 O O . ASP B 1 405 ? -0.258 39.625 2.646 1 96 405 ASP B O 1
ATOM 6642 N N . VAL B 1 406 ? 0.992 38.938 0.852 1 97.38 406 VAL B N 1
ATOM 6643 C CA . VAL B 1 406 ? 0.05 37.906 0.47 1 97.38 406 VAL B CA 1
ATOM 6644 C C . VAL B 1 406 ? -0.1 36.906 1.612 1 97.38 406 VAL B C 1
ATOM 6646 O O . VAL B 1 406 ? -1.218 36.562 1.994 1 97.38 406 VAL B O 1
ATOM 6649 N N . LEU B 1 407 ? 1.061 36.469 2.172 1 98.25 407 LEU B N 1
ATOM 6650 C CA . LEU B 1 407 ? 1.062 35.5 3.271 1 98.25 407 LEU B CA 1
ATOM 6651 C C . LEU B 1 407 ? 0.3 36.062 4.473 1 98.25 407 LEU B C 1
ATOM 6653 O O . LEU B 1 407 ? -0.492 35.344 5.09 1 98.25 407 LEU B O 1
ATOM 6657 N N . ALA B 1 408 ? 0.511 37.281 4.828 1 97.88 408 ALA B N 1
ATOM 6658 C CA . ALA B 1 408 ? -0.166 37.906 5.965 1 97.88 408 ALA B CA 1
ATOM 6659 C C . ALA B 1 408 ? -1.676 37.938 5.75 1 97.88 408 ALA B C 1
ATOM 6661 O O . ALA B 1 408 ? -2.447 37.719 6.684 1 97.88 408 ALA B O 1
ATOM 6662 N N . GLY B 1 409 ? -2.074 38.312 4.543 1 98.06 409 GLY B N 1
ATOM 6663 C CA . GLY B 1 409 ? -3.488 38.281 4.203 1 98.06 409 GLY B CA 1
ATOM 6664 C C . GLY B 1 409 ? -4.129 36.938 4.34 1 98.06 409 GLY B C 1
ATOM 6665 O O . GLY B 1 409 ? -5.211 36.781 4.914 1 98.06 409 GLY B O 1
ATOM 6666 N N . VAL B 1 410 ? -3.422 35.938 3.77 1 98.31 410 VAL B N 1
ATOM 6667 C CA . VAL B 1 410 ? -3.912 34.562 3.861 1 98.31 410 VAL B CA 1
ATOM 6668 C C . VAL B 1 410 ? -4.012 34.125 5.328 1 98.31 410 VAL B C 1
ATOM 6670 O O . VAL B 1 410 ? -4.992 33.5 5.734 1 98.31 410 VAL B O 1
ATOM 6673 N N . ALA B 1 411 ? -2.998 34.469 6.121 1 98.5 411 ALA B N 1
ATOM 6674 C CA . ALA B 1 411 ? -3.02 34.188 7.555 1 98.5 411 ALA B CA 1
ATOM 6675 C C . ALA B 1 411 ? -4.23 34.812 8.227 1 98.5 411 ALA B C 1
ATOM 6677 O O . ALA B 1 411 ? -4.863 34.219 9.086 1 98.5 411 ALA B O 1
ATOM 6678 N N . GLY B 1 412 ? -4.531 36.031 7.859 1 98.06 412 GLY B N 1
ATOM 6679 C CA . GLY B 1 412 ? -5.699 36.719 8.391 1 98.06 412 GLY B CA 1
ATOM 6680 C C . GLY B 1 412 ? -7 36 8.062 1 98.06 412 GLY B C 1
ATOM 6681 O O . GLY B 1 412 ? -7.848 35.812 8.945 1 98.06 412 GLY B O 1
ATOM 6682 N N . ALA B 1 413 ? -7.152 35.625 6.816 1 97.31 413 ALA B N 1
ATOM 6683 C CA . ALA B 1 413 ? -8.359 34.938 6.379 1 97.31 413 ALA B CA 1
ATOM 6684 C C . ALA B 1 413 ? -8.57 33.656 7.176 1 97.31 413 ALA B C 1
ATOM 6686 O O . ALA B 1 413 ? -9.672 33.375 7.652 1 97.31 413 ALA B O 1
ATOM 6687 N N . LEU B 1 414 ? -7.512 32.875 7.316 1 97.69 414 LEU B N 1
ATOM 6688 C CA . LEU B 1 414 ? -7.602 31.594 8.008 1 97.69 414 LEU B CA 1
ATOM 6689 C C . LEU B 1 414 ? -7.781 31.797 9.508 1 97.69 414 LEU B C 1
ATOM 6691 O O . LEU B 1 414 ? -8.523 31.047 10.156 1 97.69 414 LEU B O 1
ATOM 6695 N N . PHE B 1 415 ? -7.117 32.781 10.031 1 97.5 415 PHE B N 1
ATOM 6696 C CA . PHE B 1 415 ? -7.199 33.094 11.461 1 97.5 415 PHE B CA 1
ATOM 6697 C C . PHE B 1 415 ? -8.594 33.594 11.828 1 97.5 415 PHE B C 1
ATOM 6699 O O . PHE B 1 415 ? -9.016 33.469 12.984 1 97.5 415 PHE B O 1
ATOM 6706 N N . ALA B 1 416 ? -9.328 34.094 10.867 1 96.44 416 ALA B N 1
ATOM 6707 C CA . ALA B 1 416 ? -10.688 34.594 11.094 1 96.44 416 ALA B CA 1
ATOM 6708 C C . ALA B 1 416 ? -11.633 33.438 11.414 1 96.44 416 ALA B C 1
ATOM 6710 O O . ALA B 1 416 ? -12.602 33.594 12.156 1 96.44 416 ALA B O 1
ATOM 6711 N N . ILE B 1 417 ? -11.305 32.281 10.922 1 94.19 417 ILE B N 1
ATOM 6712 C CA . ILE B 1 417 ? -12.242 31.172 11.062 1 94.19 417 ILE B CA 1
ATOM 6713 C C . ILE B 1 417 ? -11.594 30.062 11.883 1 94.19 417 ILE B C 1
ATOM 6715 O O . ILE B 1 417 ? -12.203 29.016 12.117 1 94.19 417 ILE B O 1
ATOM 6719 N N . CYS B 1 418 ? -10.406 30.203 12.242 1 94.69 418 CYS B N 1
ATOM 6720 C CA . CYS B 1 418 ? -9.672 29.266 13.078 1 94.69 418 CYS B CA 1
ATOM 6721 C C . CYS B 1 418 ? -9.18 29.953 14.359 1 94.69 418 CYS B C 1
ATOM 6723 O O . CYS B 1 418 ? -8.391 30.891 14.297 1 94.69 418 CYS B O 1
ATOM 6725 N N . ASP B 1 419 ? -9.531 29.453 15.469 1 93.75 419 ASP B N 1
ATOM 6726 C CA . ASP B 1 419 ? -9.234 30.125 16.734 1 93.75 419 ASP B CA 1
ATOM 6727 C C . ASP B 1 419 ? -7.789 29.875 17.156 1 93.75 419 ASP B C 1
ATOM 6729 O O . ASP B 1 419 ? -7.203 30.688 17.891 1 93.75 419 ASP B O 1
ATOM 6733 N N . ASP B 1 420 ? -7.223 28.797 16.734 1 95.81 420 ASP B N 1
ATOM 6734 C CA . ASP B 1 420 ? -5.852 28.469 17.094 1 95.81 420 ASP B CA 1
ATOM 6735 C C . ASP B 1 420 ? -4.852 29.141 16.156 1 95.81 420 ASP B C 1
ATOM 6737 O O . ASP B 1 420 ? -4.746 28.781 14.992 1 95.81 420 ASP B O 1
ATOM 6741 N N . PRO B 1 421 ? -4.078 30.141 16.688 1 97.94 421 PRO B N 1
ATOM 6742 C CA . PRO B 1 421 ? -3.148 30.875 15.828 1 97.94 421 PRO B CA 1
ATOM 6743 C C . PRO B 1 421 ? -2.084 29.969 15.211 1 97.94 421 PRO B C 1
ATOM 6745 O O . PRO B 1 421 ? -1.619 30.219 14.094 1 97.94 421 PRO B O 1
ATOM 6748 N N . PHE B 1 422 ? -1.719 28.938 15.922 1 97.75 422 PHE B N 1
ATOM 6749 C CA . PHE B 1 422 ? -0.706 28.016 15.422 1 97.75 422 PHE B CA 1
ATOM 6750 C C . PHE B 1 422 ? -1.2 27.297 14.18 1 97.75 422 PHE B C 1
ATOM 6752 O O . PHE B 1 422 ? -0.504 27.25 13.164 1 97.75 422 PHE B O 1
ATOM 6759 N N . HIS B 1 423 ? -2.438 26.766 14.227 1 97.5 423 HIS B N 1
ATOM 6760 C CA . HIS B 1 423 ? -3.018 26.062 13.086 1 97.5 423 HIS B CA 1
ATOM 6761 C C . HIS B 1 423 ? -3.223 27.016 11.906 1 97.5 423 HIS B C 1
ATOM 6763 O O . HIS B 1 423 ? -2.965 26.641 10.758 1 97.5 423 HIS B O 1
ATOM 6769 N N . ALA B 1 424 ? -3.664 28.188 12.211 1 97.94 424 ALA B N 1
ATOM 6770 C CA . ALA B 1 424 ? -3.889 29.172 11.164 1 97.94 424 ALA B CA 1
ATOM 6771 C C . ALA B 1 424 ? -2.582 29.531 10.461 1 97.94 424 ALA B C 1
ATOM 6773 O O . ALA B 1 424 ? -2.533 29.625 9.234 1 97.94 424 ALA B O 1
ATOM 6774 N N . ALA B 1 425 ? -1.547 29.75 11.258 1 98.56 425 ALA B N 1
ATOM 6775 C CA . ALA B 1 425 ? -0.243 30.125 10.719 1 98.56 425 ALA B CA 1
ATOM 6776 C C . ALA B 1 425 ? 0.337 29 9.867 1 98.56 425 ALA B C 1
ATOM 6778 O O . ALA B 1 425 ? 0.874 29.234 8.781 1 98.56 425 ALA B O 1
ATOM 6779 N N . CYS B 1 426 ? 0.205 27.734 10.352 1 98.44 426 CYS B N 1
ATOM 6780 C CA . CYS B 1 426 ? 0.682 26.594 9.594 1 98.44 426 CYS B CA 1
ATOM 6781 C C . CYS B 1 426 ? -0.051 26.469 8.266 1 98.44 426 CYS B C 1
ATOM 6783 O O . CYS B 1 426 ? 0.573 26.25 7.223 1 98.44 426 CYS B O 1
ATOM 6785 N N . ALA B 1 427 ? -1.323 26.609 8.344 1 98.19 427 ALA B N 1
ATOM 6786 C CA . ALA B 1 427 ? -2.158 26.531 7.148 1 98.19 427 ALA B CA 1
ATOM 6787 C C . ALA B 1 427 ? -1.796 27.609 6.145 1 98.19 427 ALA B C 1
ATOM 6789 O O . ALA B 1 427 ? -1.705 27.359 4.941 1 98.19 427 ALA B O 1
ATOM 6790 N N . ALA B 1 428 ? -1.582 28.797 6.625 1 98.56 428 ALA B N 1
ATOM 6791 C CA . ALA B 1 428 ? -1.257 29.922 5.77 1 98.56 428 ALA B CA 1
ATOM 6792 C C . ALA B 1 428 ? 0.078 29.719 5.062 1 98.56 428 ALA B C 1
ATOM 6794 O O . ALA B 1 428 ? 0.193 29.953 3.857 1 98.56 428 ALA B O 1
ATOM 6795 N N . ALA B 1 429 ? 1.044 29.312 5.844 1 98.38 429 ALA B N 1
ATOM 6796 C CA . ALA B 1 429 ? 2.361 29.047 5.27 1 98.38 429 ALA B CA 1
ATOM 6797 C C . ALA B 1 429 ? 2.279 28 4.168 1 98.38 429 ALA B C 1
ATOM 6799 O O . ALA B 1 429 ? 2.82 28.188 3.076 1 98.38 429 ALA B O 1
ATOM 6800 N N . PHE B 1 430 ? 1.587 26.938 4.438 1 98.44 430 PHE B N 1
ATOM 6801 C CA . PHE B 1 430 ? 1.5 25.812 3.51 1 98.44 430 PHE B CA 1
ATOM 6802 C C . PHE B 1 430 ? 0.786 26.219 2.227 1 98.44 430 PHE B C 1
ATOM 6804 O O . PHE B 1 430 ? 1.298 26 1.127 1 98.44 430 PHE B O 1
ATOM 6811 N N . ILE B 1 431 ? -0.418 26.844 2.363 1 98.31 431 ILE B N 1
ATOM 6812 C CA . ILE B 1 431 ? -1.27 27.109 1.208 1 98.31 431 ILE B CA 1
ATOM 6813 C C . ILE B 1 431 ? -0.646 28.203 0.346 1 98.31 431 ILE B C 1
ATOM 6815 O O . ILE B 1 431 ? -0.733 28.156 -0.883 1 98.31 431 ILE B O 1
ATOM 6819 N N . THR B 1 432 ? -0.043 29.203 0.943 1 98.38 432 THR B N 1
ATOM 6820 C CA . THR B 1 432 ? 0.628 30.25 0.192 1 98.38 432 THR B CA 1
ATOM 6821 C C . THR B 1 432 ? 1.822 29.688 -0.576 1 98.38 432 THR B C 1
ATOM 6823 O O . THR B 1 432 ? 2.035 30.031 -1.74 1 98.38 432 THR B O 1
ATOM 6826 N N . GLY B 1 433 ? 2.592 28.859 0.12 1 98 433 GLY B N 1
ATOM 6827 C CA . GLY B 1 433 ? 3.705 28.219 -0.555 1 98 433 GLY B CA 1
ATOM 6828 C C . GLY B 1 433 ? 3.275 27.359 -1.732 1 98 433 GLY B C 1
ATOM 6829 O O . GLY B 1 433 ? 3.914 27.391 -2.787 1 98 433 GLY B O 1
ATOM 6830 N N . LEU B 1 434 ? 2.207 26.594 -1.516 1 98.06 434 LEU B N 1
ATOM 6831 C CA . LEU B 1 434 ? 1.68 25.75 -2.582 1 98.06 434 LEU B CA 1
ATOM 6832 C C . LEU B 1 434 ? 1.255 26.594 -3.781 1 98.06 434 LEU B C 1
ATOM 6834 O O . LEU B 1 434 ? 1.503 26.203 -4.93 1 98.06 434 LEU B O 1
ATOM 6838 N N . ALA B 1 435 ? 0.588 27.688 -3.51 1 98.06 435 ALA B N 1
ATOM 6839 C CA . ALA B 1 435 ? 0.218 28.609 -4.57 1 98.06 435 ALA B CA 1
ATOM 6840 C C . ALA B 1 435 ? 1.451 29.109 -5.32 1 98.06 435 ALA B C 1
ATOM 6842 O O . ALA B 1 435 ? 1.439 29.219 -6.551 1 98.06 435 ALA B O 1
ATOM 6843 N N . GLY B 1 436 ? 2.471 29.469 -4.586 1 97.5 436 GLY B N 1
ATOM 6844 C CA . GLY B 1 436 ? 3.73 29.859 -5.203 1 97.5 436 GLY B CA 1
ATOM 6845 C C . GLY B 1 436 ? 4.316 28.781 -6.098 1 97.5 436 GLY B C 1
ATOM 6846 O O . GLY B 1 436 ? 4.809 29.078 -7.188 1 97.5 436 GLY B O 1
ATOM 6847 N N . ASP B 1 437 ? 4.301 27.562 -5.629 1 97.81 437 ASP B N 1
ATOM 6848 C CA . ASP B 1 437 ? 4.797 26.438 -6.426 1 97.81 437 ASP B CA 1
ATOM 6849 C C . ASP B 1 437 ? 4 26.297 -7.723 1 97.81 437 ASP B C 1
ATOM 6851 O O . ASP B 1 437 ? 4.566 25.969 -8.766 1 97.81 437 ASP B O 1
ATOM 6855 N N . MET B 1 438 ? 2.723 26.5 -7.629 1 97.44 438 MET B N 1
ATOM 6856 C CA . MET B 1 438 ? 1.879 26.438 -8.82 1 97.44 438 MET B CA 1
ATOM 6857 C C . MET B 1 438 ? 2.27 27.531 -9.812 1 97.44 438 MET B C 1
ATOM 6859 O O . MET B 1 438 ? 2.268 27.297 -11.023 1 97.44 438 MET B O 1
ATOM 6863 N N . CYS B 1 439 ? 2.557 28.672 -9.273 1 97.12 439 CYS B N 1
ATOM 6864 C CA . CYS B 1 439 ? 3.006 29.766 -10.133 1 97.12 439 CYS B CA 1
ATOM 6865 C C . CYS B 1 439 ? 4.305 29.391 -10.844 1 97.12 439 CYS B C 1
ATOM 6867 O O . CYS B 1 439 ? 4.457 29.656 -12.039 1 97.12 439 CYS B O 1
ATOM 6869 N N . LEU B 1 440 ? 5.227 28.828 -10.109 1 96 440 LEU B N 1
ATOM 6870 C CA . LEU B 1 440 ? 6.508 28.438 -10.68 1 96 440 LEU B CA 1
ATOM 6871 C C . LEU B 1 440 ? 6.312 27.438 -11.828 1 96 440 LEU B C 1
ATOM 6873 O O . LEU B 1 440 ? 6.969 27.547 -12.859 1 96 440 LEU B O 1
ATOM 6877 N N . GLU B 1 441 ? 5.473 26.5 -11.562 1 95.75 441 GLU B N 1
ATOM 6878 C CA . GLU B 1 441 ? 5.195 25.484 -12.562 1 95.75 441 GLU B CA 1
ATOM 6879 C C . GLU B 1 441 ? 4.641 26.094 -13.844 1 95.75 441 GLU B C 1
ATOM 6881 O O . GLU B 1 441 ? 4.98 25.672 -14.945 1 95.75 441 GLU B O 1
ATOM 6886 N N . GLU B 1 442 ? 3.803 27.078 -13.68 1 95 442 GLU B N 1
ATOM 6887 C CA . GLU B 1 442 ? 3.098 27.656 -14.82 1 95 442 GLU B CA 1
ATOM 6888 C C . GLU B 1 442 ? 3.932 28.75 -15.484 1 95 442 GLU B C 1
ATOM 6890 O O . GLU B 1 442 ? 3.92 28.891 -16.703 1 95 442 GLU B O 1
ATOM 6895 N N . LYS B 1 443 ? 4.66 29.531 -14.672 1 94.88 443 LYS B N 1
ATOM 6896 C CA . LYS B 1 443 ? 5.246 30.766 -15.219 1 94.88 443 LYS B CA 1
ATOM 6897 C C . LYS B 1 443 ? 6.762 30.766 -15.047 1 94.88 443 LYS B C 1
ATOM 6899 O O . LYS B 1 443 ? 7.438 31.688 -15.516 1 94.88 443 LYS B O 1
ATOM 6904 N N . GLY B 1 444 ? 7.32 29.734 -14.422 1 91.94 444 GLY B N 1
ATOM 6905 C CA . GLY B 1 444 ? 8.719 29.797 -14.039 1 91.94 444 GLY B CA 1
ATOM 6906 C C . GLY B 1 444 ? 8.992 30.766 -12.898 1 91.94 444 GLY B C 1
ATOM 6907 O O . GLY B 1 444 ? 8.125 30.984 -12.055 1 91.94 444 GLY B O 1
ATOM 6908 N N . TYR B 1 445 ? 10.125 31.406 -12.828 1 89.56 445 TYR B N 1
ATOM 6909 C CA . TYR B 1 445 ? 10.516 32.219 -11.68 1 89.56 445 TYR B CA 1
ATOM 6910 C C . TYR B 1 445 ? 10 33.625 -11.805 1 89.56 445 TYR B C 1
ATOM 6912 O O . TYR B 1 445 ? 10.07 34.406 -10.859 1 89.56 445 TYR B O 1
ATOM 6920 N N . ASN B 1 446 ? 9.453 34.062 -12.836 1 90.44 446 ASN B N 1
ATOM 6921 C CA . ASN B 1 446 ? 9.109 35.438 -13.102 1 90.44 446 ASN B CA 1
ATOM 6922 C C . ASN B 1 446 ? 7.664 35.75 -12.719 1 90.44 446 ASN B C 1
ATOM 6924 O O . ASN B 1 446 ? 7.039 36.625 -13.305 1 90.44 446 ASN B O 1
ATOM 6928 N N . PHE B 1 447 ? 7.105 35.031 -11.766 1 92.12 447 PHE B N 1
ATOM 6929 C CA . PHE B 1 447 ? 5.762 35.344 -11.297 1 92.12 447 PHE B CA 1
ATOM 6930 C C . PHE B 1 447 ? 5.805 36.438 -10.234 1 92.12 447 PHE B C 1
ATOM 6932 O O . PHE B 1 447 ? 6.867 36.75 -9.688 1 92.12 447 PHE B O 1
ATOM 6939 N N . THR B 1 448 ? 4.602 37.125 -10.016 1 92.94 448 THR B N 1
ATOM 6940 C CA . THR B 1 448 ? 4.492 38.219 -9.078 1 92.94 448 THR B CA 1
ATOM 6941 C C . THR B 1 448 ? 3.689 37.812 -7.844 1 92.94 448 THR B C 1
ATOM 6943 O O . THR B 1 448 ? 3.129 36.719 -7.797 1 92.94 448 THR B O 1
ATOM 6946 N N . ALA B 1 449 ? 3.666 38.719 -6.875 1 93.94 449 ALA B N 1
ATOM 6947 C CA . ALA B 1 449 ? 2.863 38.469 -5.676 1 93.94 449 ALA B CA 1
ATOM 6948 C C . ALA B 1 449 ? 1.38 38.375 -6.023 1 93.94 449 ALA B C 1
ATOM 6950 O O . ALA B 1 449 ? 0.643 37.594 -5.402 1 93.94 449 ALA B O 1
ATOM 6951 N N . LEU B 1 450 ? 0.979 39.156 -6.961 1 93.75 450 LEU B N 1
ATOM 6952 C CA . LEU B 1 450 ? -0.407 39.094 -7.41 1 93.75 450 LEU B CA 1
ATOM 6953 C C . LEU B 1 450 ? -0.736 37.75 -8.016 1 93.75 450 LEU B C 1
ATOM 6955 O O . LEU B 1 450 ? -1.833 37.219 -7.812 1 93.75 450 LEU B O 1
ATOM 6959 N N . ASP B 1 451 ? 0.2 37.156 -8.75 1 95.88 451 ASP B N 1
ATOM 6960 C CA . ASP B 1 451 ? 0.032 35.812 -9.305 1 95.88 451 ASP B CA 1
ATOM 6961 C C . ASP B 1 451 ? -0.182 34.781 -8.203 1 95.88 451 ASP B C 1
ATOM 6963 O O . ASP B 1 451 ? -1.024 33.875 -8.336 1 95.88 451 ASP B O 1
ATOM 6967 N N . VAL B 1 452 ? 0.646 34.906 -7.207 1 97.19 452 VAL B N 1
ATOM 6968 C CA . VAL B 1 452 ? 0.529 34 -6.078 1 97.19 452 VAL B CA 1
ATOM 6969 C C . VAL B 1 452 ? -0.863 34.125 -5.461 1 97.19 452 VAL B C 1
ATOM 6971 O O . VAL B 1 452 ? -1.52 33.094 -5.207 1 97.19 452 VAL B O 1
ATOM 6974 N N . ALA B 1 453 ? -1.32 35.344 -5.246 1 96.5 453 ALA B N 1
ATOM 6975 C CA . ALA B 1 453 ? -2.645 35.594 -4.68 1 96.5 453 ALA B CA 1
ATOM 6976 C C . ALA B 1 453 ? -3.732 34.969 -5.547 1 96.5 453 ALA B C 1
ATOM 6978 O O . ALA B 1 453 ? -4.688 34.375 -5.035 1 96.5 453 ALA B O 1
ATOM 6979 N N . GLU B 1 454 ? -3.559 35.031 -6.801 1 95.94 454 GLU B N 1
ATOM 6980 C CA . GLU B 1 454 ? -4.535 34.5 -7.754 1 95.94 454 GLU B CA 1
ATOM 6981 C C . GLU B 1 454 ? -4.566 33 -7.738 1 95.94 454 GLU B C 1
ATOM 6983 O O . GLU B 1 454 ? -5.582 32.375 -8.07 1 95.94 454 GLU B O 1
ATOM 6988 N N . LYS B 1 455 ? -3.455 32.375 -7.395 1 97.62 455 LYS B N 1
ATOM 6989 C CA . LYS B 1 455 ? -3.352 30.938 -7.414 1 97.62 455 LYS B CA 1
ATOM 6990 C C . LYS B 1 455 ? -3.855 30.328 -6.109 1 97.62 455 LYS B C 1
ATOM 6992 O O . LYS B 1 455 ? -4.066 29.109 -6.023 1 97.62 455 LYS B O 1
ATOM 6997 N N . ILE B 1 456 ? -4.141 31.156 -5.094 1 97.56 456 ILE B N 1
ATOM 6998 C CA . ILE B 1 456 ? -4.543 30.672 -3.777 1 97.56 456 ILE B CA 1
ATOM 6999 C C . ILE B 1 456 ? -5.82 29.844 -3.898 1 97.56 456 ILE B C 1
ATOM 7001 O O . ILE B 1 456 ? -5.895 28.734 -3.381 1 97.56 456 ILE B O 1
ATOM 7005 N N . PRO B 1 457 ? -6.891 30.328 -4.633 1 96.56 457 PRO B N 1
ATOM 7006 C CA . PRO B 1 457 ? -8.109 29.516 -4.75 1 96.56 457 PRO B CA 1
ATOM 7007 C C . PRO B 1 457 ? -7.855 28.156 -5.383 1 96.56 457 PRO B C 1
ATOM 7009 O O . PRO B 1 457 ? -8.492 27.172 -5.008 1 96.56 457 PRO B O 1
ATOM 7012 N N . TYR B 1 458 ? -6.953 28.125 -6.324 1 97 458 TYR B N 1
ATOM 7013 C CA . TYR B 1 458 ? -6.625 26.859 -6.98 1 97 458 TYR B CA 1
ATOM 7014 C C . TYR B 1 458 ? -5.902 25.922 -6.023 1 97 458 TYR B C 1
ATOM 7016 O O . TYR B 1 458 ? -6.148 24.719 -6.031 1 97 458 TYR B O 1
ATOM 7024 N N . ALA B 1 459 ? -5.02 26.469 -5.27 1 97.5 459 ALA B N 1
ATOM 7025 C CA . ALA B 1 459 ? -4.328 25.672 -4.258 1 97.5 459 ALA B CA 1
ATOM 7026 C C . ALA B 1 459 ? -5.309 25.109 -3.24 1 97.5 459 ALA B C 1
ATOM 7028 O O . ALA B 1 459 ? -5.211 23.938 -2.867 1 97.5 459 ALA B O 1
ATOM 7029 N N . VAL B 1 460 ? -6.23 25.938 -2.807 1 96.31 460 VAL B N 1
ATOM 7030 C CA . VAL B 1 460 ? -7.25 25.516 -1.851 1 96.31 460 VAL B CA 1
ATOM 7031 C C . VAL B 1 460 ? -8.07 24.375 -2.439 1 96.31 460 VAL B C 1
ATOM 7033 O O . VAL B 1 460 ? -8.305 23.359 -1.776 1 96.31 460 VAL B O 1
ATOM 7036 N N . LYS B 1 461 ? -8.477 24.547 -3.648 1 95.38 461 LYS B N 1
ATOM 7037 C CA . LYS B 1 461 ? -9.25 23.516 -4.324 1 95.38 461 LYS B CA 1
ATOM 7038 C C . LYS B 1 461 ? -8.484 22.188 -4.375 1 95.38 461 LYS B C 1
ATOM 7040 O O . LYS B 1 461 ? -9.047 21.141 -4.094 1 95.38 461 LYS B O 1
ATOM 7045 N N . LYS B 1 462 ? -7.266 22.312 -4.77 1 95.75 462 LYS B N 1
ATOM 7046 C CA . LYS B 1 462 ? -6.418 21.125 -4.871 1 95.75 462 LYS B CA 1
ATOM 7047 C C . LYS B 1 462 ? -6.348 20.391 -3.541 1 95.75 462 LYS B C 1
ATOM 7049 O O . LYS B 1 462 ? -6.457 19.156 -3.502 1 95.75 462 LYS B O 1
ATOM 7054 N N . VAL B 1 463 ? -6.148 21.094 -2.441 1 95.56 463 VAL B N 1
ATOM 7055 C CA . VAL B 1 463 ? -6.016 20.516 -1.108 1 95.56 463 VAL B CA 1
ATOM 7056 C C . VAL B 1 463 ? -7.344 19.906 -0.673 1 95.56 463 VAL B C 1
ATOM 7058 O O . VAL B 1 463 ? -7.379 18.797 -0.116 1 95.56 463 VAL B O 1
ATOM 7061 N N . MET B 1 464 ? -8.438 20.594 -0.944 1 92.38 464 MET B N 1
ATOM 7062 C CA . MET B 1 464 ? -9.758 20.156 -0.499 1 92.38 464 MET B CA 1
ATOM 7063 C C . MET B 1 464 ? -10.219 18.938 -1.278 1 92.38 464 MET B C 1
ATOM 7065 O O . MET B 1 464 ? -11.102 18.203 -0.823 1 92.38 464 MET B O 1
ATOM 7069 N N . GLU B 1 465 ? -9.633 18.656 -2.396 1 91.69 465 GLU B N 1
ATOM 7070 C CA . GLU B 1 465 ? -10.008 17.516 -3.227 1 91.69 465 GLU B CA 1
ATOM 7071 C C . GLU B 1 465 ? -9.203 16.266 -2.842 1 91.69 465 GLU B C 1
ATOM 7073 O O . GLU B 1 465 ? -9.508 15.164 -3.297 1 91.69 465 GLU B O 1
ATOM 7078 N N . LEU B 1 466 ? -8.242 16.547 -2.057 1 88.44 466 LEU B N 1
ATOM 7079 C CA . LEU B 1 466 ? -7.5 15.391 -1.572 1 88.44 466 LEU B CA 1
ATOM 7080 C C . LEU B 1 466 ? -8.391 14.5 -0.707 1 88.44 466 LEU B C 1
ATOM 7082 O O . LEU B 1 466 ? -9.211 15 0.064 1 88.44 466 LEU B O 1
ATOM 7086 N N . LYS B 1 467 ? -8.359 13.203 -0.966 1 70.31 467 LYS B N 1
ATOM 7087 C CA . LYS B 1 467 ? -9.156 12.227 -0.231 1 70.31 467 LYS B CA 1
ATOM 7088 C C . LYS B 1 467 ? -8.344 11.586 0.886 1 70.31 467 LYS B C 1
ATOM 7090 O O . LYS B 1 467 ? -7.133 11.414 0.757 1 70.31 467 LYS B O 1
#

pLDDT: mean 94.85, std 5.47, range [56.03, 98.94]

InterPro domains:
  IPR000631 ATP/ADP-dependent (S)-NAD(P)H-hydrate dehydratase [MF_01965] (205-465)
  IPR000631 ATP/ADP-dependent (S)-NAD(P)H-hydrate dehydratase [PF01256] (228-457)
  IPR000631 ATP/ADP-dependent (S)-NAD(P)H-hydrate dehydratase [PS51383] (205-463)
  IPR000631 ATP/ADP-dependent (S)-NAD(P)H-hydrate dehydratase [TIGR00196] (204-461)
  IPR000631 ATP/ADP-dependent (S)-NAD(P)H-hydrate dehydratase [cd01171] (218-457)
  IPR004443 YjeF N-terminal domain [MF_01966] (5-198)
  IPR004443 YjeF N-terminal domain [PF03853] (26-179)
  IPR004443 YjeF N-terminal domain [PS51385] (10-203)
  IPR004443 YjeF N-terminal domain [TIGR00197] (6-199)
  IPR029056 Ribokinase-like [G3DSA:3.40.1190.20] (211-467)
  IPR029056 Ribokinase-like [SSF53613] (211-462)
  IPR030677 Bifunctional NAD(P)H-hydrate repair enzyme Nnr [PIRSF017184] (14-465)
  IPR036652 YjeF N-terminal domain superfamily [G3DSA:3.40.50.10260] (2-203)
  IPR036652 YjeF N-terminal domain superfamily [SSF64153] (5-226)

Nearest PDB structures (foldseek):
  3rss-assembly1_A  TM=5.564E-01  e=2.044E-36  Thermotoga maritima MSB8
  3k5w-assembly1_A  TM=4.418E-01  e=1.858E-29  Helicobacter pylori
  3bgk-assembly1_A  TM=8.756E-01  e=3.957E-17  Streptococcus mutans
  2r3b-assembly1_B  TM=8.614E-01  e=5.857E-15  Enterococcus faecalis V583
  1esq-assembly1_B  TM=7.305E-01  e=6.115E-09  Bacillus subtilis

Foldseek 3Di:
DDDADALLLVVLLQLLCVVVPNHVLLLLLLLLCVLLVVVVVPDVEWEEEEEAAQESLLLSVLSNVVSNPRYQYEYEYQDHHDYPSSVVSVVVCVVVPHHYYYPVPDDDDATQEYEYSHDAQPDDDADDPPRQVVLVVQQPYPHQYEYRQAWPQANQACLDGPGTRQHLAYEHEPRGGNNCVVCVRRHHHYHYGYSPRDPQSSFAFDLSLLVLLADDDPPDDQQSLWFEEEEADPPNNCQSLLLQLLLVLLPGRAYEYEYEPQNQVVSCPPDVRYHYDYFYDPGDDLVRLVVVLVVQVPGLEYEYATHHAQCCVSLQSNLVRHAEYEYEHNNQLHAHPHAYEYEEEQVRLCVNQVDGDDQVSLLVVLCSHNYWYWYDDCWIWIYNNPGIHIYNAADPLCVAPNLSSSLSSSLRSSVRRGVHRRSSNSSSRHLLSNLRVVCCVVPNSPDHSVSSSNSSNVSNVVSVPRD/DDDADALLLVVLLQLLCVVVPNHVLLLLLLLLCVLLVVVVVPDVEWEEEEEAAQESLLLSVLSNVVSNPRYQYEYEYQDHHDYPSSVVSVVVCVVVPHHYYYPVPDDDDATQEYEYSHDAQPDDDADDPPRQVVLVVQQPYPHQYEYRQAWPQANQACLDGPGTRQHLAYEHEPRGGNNCVVCVRRHHHYHYGYSPRDPQSSFAFDLSLLVLLADDDPPDDQQLLWFEEEEADPPNNCQSLLLQLLLVLLPGRAYEYEYEPQNQVVSCPPDVRYHYDYFYDPGDDLVRLVVSLVVQVVTLEYEYATHHAQCCVSLQSNLVRHAEYEYEHNNQLHAHPHAYEYEYEQVRLCVNQVDGDDQVSLLVVLCSHNYWYWYDDCWIWIYNNPGIHIYNAADPLCVAPNLSSSLSSSLRSSVRRGVHRRSSNSSSRHLLSNLRVVCCVVPNSPDHSVSSSNSSNVSNVVSVPRD

Sequence (934 aa):
MREPITSREMGALDLNCEYFGLSRLQLMENAGKAVADEILKRFSGGKVVLFAGSGNNAGDGFVAVRFLKGFDVDVVLARDVKSELARRNLDILVKAGFSVFPWQDYDFDYADIVIDGLLGTGFRGELRRPYSDIVRAINESESFVVSIDVPSGMNADSGEYREAVKADLTVTFHRPKPGLSRSPEIAGEVVVADIGIPEEFEKLAGPGDFRLAYRRFEDGHKGSHGKVLVVGGYPYVGAPFLAAYSTYKAGADIVTLAVPESVYPQVSSFSPEIIPRKLRGDEITEKNVEEITELARKHDVVVFGMGTVDKGDVAEEISKGVEKIVLDAGGLTATPHCRSILTPHRQEFERVFGYEASEESVLVAANSIDGAVLLKGKRDIVSDGRRVKYNDTGNAGMTVGGTGDVLAGVAGALFAICDDPFHAACAAAFITGLAGDMCLEEKGYNFTALDVAEKIPYAVKKVMELKMREPITSREMGALDLNCEYFGLSRLQLMENAGKAVADEILKRFSGGKVVLFAGSGNNAGDGFVAVRFLKGFDVDVVLARDVKSELARRNLDILVKAGFSVFPWQDYDFDYADIVIDGLLGTGFRGELRRPYSDIVRAINESESFVVSIDVPSGMNADSGEYREAVKADLTVTFHRPKPGLSRSPEIAGEVVVADIGIPEEFEKLAGPGDFRLAYRRFEDGHKGSHGKVLVVGGYPYVGAPFLAAYSTYKAGADIVTLAVPESVYPQVSSFSPEIIPRKLRGDEITEKNVEEITELARKHDVVVFGMGTVDKGDVAEEISKGVEKIVLDAGGLTATPHCRSILTPHRQEFERVFGYEASEESVLVAANSIDGAVLLKGKRDIVSDGRRVKYNDTGNAGMTVGGTGDVLAGVAGALFAICDDPFHAACAAAFITGLAGDMCLEEKGYNFTALDVAEKIPYAVKKVMELK

Secondary structure (DSSP, 8-state):
-PPP--HHHHHHHHHHHHHHT--HHHHHHHHHHHHHHHHHHH-SS-EEEEEE-SSHHHHHHHHHHHT-TTSEEEEEESS----HHHHHHHHHHHHTT-EEEEGGG------SEEEEES--TT--S---TTHHHHHHHHHHS-SEEEEESS-TTS-TTT---SS----SEEEEESS--HHHHH-HHHH-EEEEE--S--HHH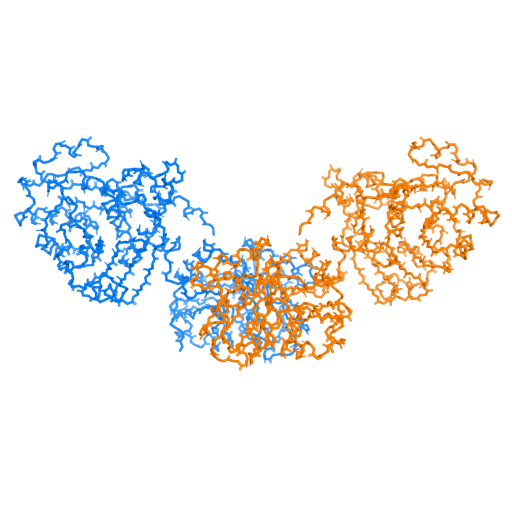HHB--HHHHHHH----TTPPTTTT-EEEEEE-SS-SHHHHHHHHHHHHTT-SEEEEEEETTTHHHHTTT-TTSEEEEESSSS--GGGHHHHHHHHTTSSEEEEEET-SS-HHHHHHHHTT-SEEEE-GGGTT---SSEEEE--BHHHHHHHH-S--SHHHHHHHHHTSSEEEEEBSSSEEEE-SS-EEEE----GGGGSTTHHHHHHHHHHHHHHH-S-HHHHHHHHHHHHHHHHHHHHHHHTT---HHHHHHHHHHHHHHHHT--/-PPP--HHHHHHHHHHHHHHT--HHHHHHHHHHHHHHHHHHH-SS-EEEEEE-SSHHHHHHHHHHHT-TTSEEEEEESS----HHHHHHHHHHHHTT-EEEEGGG------SEEEEES--TT--S---TTHHHHHHHHHHS-SEEEEESS-TTS-TTT---SS----SEEEEESS--HHHHH-HHHH-EEEEE--S--HHHHHB--HHHHHHH----TTPPTTTT-EEEEE--SS-SHHHHHHHHHHHHTT-SEEEEEEETTTHHHHTTT-TTSEEEEESSSS--GGGHHHHHHHHTTSSEEEE-TT-SS-HHHHHHHHTT-SEEEE-GGGTT---SSEEEE--BHHHHHHHH-S--SHHHHHHHHHTSSEEEEEBSSSEEEE-SS-EEEE----GGGGSTTHHHHHHHHHHHHHHH-S-HHHHHHHHHHHHHHHHHHHHHHHTT---HHHHHHHHHHHHHHHHT--

Solvent-accessible surface area (backbone atoms only — not comparable to full-atom values): 44785 Å² total; per-residue (Å²): 131,75,69,62,40,44,49,68,56,49,52,20,46,52,45,26,34,39,73,57,57,50,42,67,64,52,36,36,48,36,46,3,44,46,50,29,50,60,47,56,75,74,40,88,58,48,36,33,35,36,41,22,22,32,37,59,40,16,22,20,40,40,41,12,58,54,58,44,74,76,40,48,59,40,37,30,29,67,46,76,61,68,31,66,71,20,39,48,38,44,48,32,39,51,75,47,66,52,50,73,35,50,46,94,77,52,81,88,81,80,41,55,30,34,37,41,10,44,36,36,58,82,48,72,80,76,69,49,84,61,56,44,57,51,36,51,54,57,60,71,45,90,38,50,25,36,14,42,57,32,31,35,42,29,28,32,53,75,26,50,60,91,56,52,32,57,21,55,30,16,42,19,57,73,34,36,39,46,6,47,77,65,29,45,86,33,25,36,49,74,43,67,37,82,38,58,76,48,74,47,57,78,29,44,46,33,60,17,37,30,52,74,15,53,75,84,62,90,84,51,54,96,46,65,40,12,24,35,32,28,36,28,23,42,86,35,54,63,29,30,48,42,13,38,51,13,13,42,40,58,53,24,58,36,43,35,37,37,22,23,49,71,45,36,72,63,57,55,64,75,40,89,83,53,43,67,41,74,33,79,49,68,47,88,48,71,84,39,35,64,60,50,36,59,60,41,70,77,30,54,20,36,28,34,15,28,27,32,74,78,37,11,69,42,42,23,58,35,22,66,68,43,65,33,38,30,26,25,71,8,16,49,67,30,70,56,67,25,42,28,34,37,51,32,39,51,69,55,38,27,68,58,70,68,40,72,80,44,75,69,45,42,29,53,57,9,58,75,41,53,29,15,30,36,38,48,55,88,57,25,42,32,15,38,39,80,53,64,34,32,23,72,50,44,54,82,43,59,72,45,77,46,32,65,28,24,38,48,14,26,25,31,21,30,38,33,61,15,91,50,36,48,43,7,44,40,18,21,50,27,45,48,13,43,7,34,41,52,37,35,73,75,57,40,65,79,49,50,33,68,52,29,30,66,30,28,48,56,37,51,50,57,50,70,66,58,127,132,73,69,62,40,45,49,69,57,49,53,20,46,52,46,27,32,39,72,57,56,50,43,68,64,54,37,36,47,37,46,4,44,47,50,29,50,59,48,57,74,75,40,88,58,48,37,34,35,36,40,22,22,32,36,60,40,16,22,22,42,41,39,12,59,52,57,44,73,77,40,49,58,42,36,29,28,65,48,75,60,68,29,66,70,20,39,46,38,44,49,31,39,50,75,47,64,52,49,74,37,50,47,92,78,51,84,89,80,80,40,56,29,33,36,39,10,42,36,35,58,83,49,73,82,76,70,48,84,61,54,43,56,51,36,51,53,58,59,71,46,90,39,50,27,36,14,42,55,31,31,34,42,30,27,30,53,76,27,51,58,92,58,53,31,57,20,55,29,17,42,16,57,74,35,39,39,47,6,48,76,66,28,45,84,34,26,36,48,73,43,67,38,79,37,57,77,47,73,46,57,77,28,44,44,34,60,17,38,30,52,74,15,54,76,83,62,90,82,53,52,98,46,66,41,12,24,35,31,27,35,28,22,42,85,37,53,62,28,30,49,41,12,39,50,13,13,41,42,58,53,24,59,36,42,34,38,38,21,22,47,70,48,35,73,61,56,57,64,74,42,88,83,53,44,68,41,75,34,81,48,68,46,88,48,71,83,37,35,65,61,50,38,60,58,42,72,77,30,53,20,35,28,35,16,29,28,32,71,78,36,12,69,41,43,24,58,35,23,66,69,43,67,32,38,30,26,26,72,8,16,48,66,30,71,55,68,26,41,28,35,37,50,33,39,53,69,52,38,28,68,57,70,68,41,71,78,44,75,69,43,42,29,55,56,10,57,74,42,53,29,14,30,35,39,49,54,88,58,26,40,33,15,38,38,80,54,64,34,31,23,72,47,43,52,82,43,59,72,46,76,46,34,65,29,24,39,48,14,26,25,31,20,30,37,32,61,16,88,50,36,48,42,8,44,40,18,22,50,26,44,48,14,43,7,35,42,52,37,36,73,74,57,40,65,78,49,52,34,66,52,29,31,66,29,27,47,56,36,51,49,56,50,70,65,58,128

Radius of gyration: 35.28 Å; Cα contacts (8 Å, |Δi|>4): 2353; chains: 2; bounding box: 64×112×78 Å